Protein 2N2Q (pdb70)

Structure (mmCIF, N/CA/C/O backbone):
data_2N2Q
#
_entry.id   2N2Q
#
loop_
_atom_site.group_PDB
_atom_site.id
_atom_site.type_symbol
_atom_site.label_atom_id
_atom_site.label_alt_id
_atom_site.label_comp_id
_atom_site.label_asym_id
_atom_site.label_entity_id
_atom_site.label_seq_id
_atom_site.pdbx_PDB_ins_code
_atom_site.Cartn_x
_atom_site.Cartn_y
_atom_site.Cartn_z
_atom_site.occupancy
_atom_site.B_iso_or_equiv
_atom_site.auth_seq_id
_atom_site.auth_comp_id
_atom_site.auth_asym_id
_atom_site.auth_atom_id
_atom_site.pdbx_PDB_model_num
ATOM 1 N N . ASP A 1 1 ? 17.013 -4.367 -11.621 1.00 0.00 1 ASP A N 1
ATOM 2 C CA . ASP A 1 1 ? 16.325 -5.242 -12.582 1.00 0.00 1 ASP A CA 1
ATOM 3 C C . ASP A 1 1 ? 14.941 -5.578 -12.090 1.00 0.00 1 ASP A C 1
ATOM 4 O O . ASP A 1 1 ? 13.938 -5.150 -12.671 1.00 0.00 1 ASP A O 1
ATOM 15 N N . GLY A 1 2 ? 14.875 -6.326 -11.017 1.00 0.00 2 GLY A N 1
ATOM 16 C CA . GLY A 1 2 ? 13.616 -6.717 -10.473 1.00 0.00 2 GLY A CA 1
ATOM 17 C C . GLY A 1 2 ? 13.713 -6.956 -9.002 1.00 0.00 2 GLY A C 1
ATOM 18 O O . GLY A 1 2 ? 13.795 -8.102 -8.563 1.00 0.00 2 GLY A O 1
ATOM 22 N N . VAL A 1 3 ? 13.754 -5.879 -8.238 1.00 0.00 3 VAL A N 1
ATOM 23 C CA . VAL A 1 3 ? 13.805 -5.980 -6.794 1.00 0.00 3 VAL A CA 1
ATOM 24 C C . VAL A 1 3 ? 12.474 -6.561 -6.292 1.00 0.00 3 VAL A C 1
ATOM 25 O O . VAL A 1 3 ? 11.399 -6.185 -6.773 1.00 0.00 3 VAL A O 1
ATOM 38 N N . LYS A 1 4 ? 12.540 -7.477 -5.374 1.00 0.00 4 LYS A N 1
ATOM 39 C CA . LYS A 1 4 ? 11.358 -8.173 -4.935 1.00 0.00 4 LYS A CA 1
ATOM 40 C C . LYS A 1 4 ? 10.672 -7.393 -3.835 1.00 0.00 4 LYS A C 1
ATOM 41 O O . LYS A 1 4 ? 11.193 -7.278 -2.717 1.00 0.00 4 LYS A O 1
ATOM 60 N N . LEU A 1 5 ? 9.538 -6.825 -4.150 1.00 0.00 5 LEU A N 1
ATOM 61 C CA . LEU A 1 5 ? 8.816 -6.047 -3.187 1.00 0.00 5 LEU A CA 1
ATOM 62 C C . LEU A 1 5 ? 7.572 -6.780 -2.784 1.00 0.00 5 LEU A C 1
ATOM 63 O O . LEU A 1 5 ? 6.907 -7.405 -3.615 1.00 0.00 5 LEU A O 1
ATOM 79 N N . CYS A 1 6 ? 7.269 -6.715 -1.541 1.00 0.00 6 CYS A N 1
ATOM 80 C CA . CYS A 1 6 ? 6.122 -7.377 -0.999 1.00 0.00 6 CYS A CA 1
ATOM 81 C C . CYS A 1 6 ? 5.092 -6.350 -0.600 1.00 0.00 6 CYS A C 1
ATOM 82 O O . CYS A 1 6 ? 5.403 -5.406 0.150 1.00 0.00 6 CYS A O 1
ATOM 89 N N . ASP A 1 7 ? 3.895 -6.500 -1.134 1.00 0.00 7 ASP A N 1
ATOM 90 C CA . ASP A 1 7 ? 2.786 -5.604 -0.845 1.00 0.00 7 ASP A CA 1
ATOM 91 C C . ASP A 1 7 ? 2.178 -5.991 0.485 1.00 0.00 7 ASP A C 1
ATOM 92 O O . ASP A 1 7 ? 1.528 -7.039 0.601 1.00 0.00 7 ASP A O 1
ATOM 101 N N . VAL A 1 8 ? 2.414 -5.191 1.485 1.00 0.00 8 VAL A N 1
ATOM 102 C CA . VAL A 1 8 ? 1.920 -5.466 2.817 1.00 0.00 8 VAL A CA 1
ATOM 103 C C . VAL A 1 8 ? 0.750 -4.539 3.160 1.00 0.00 8 VAL A C 1
ATOM 104 O O . VAL A 1 8 ? 0.771 -3.351 2.816 1.00 0.00 8 VAL A O 1
ATOM 117 N N . PRO A 1 9 ? -0.295 -5.069 3.805 1.00 0.00 9 PRO A N 1
ATOM 118 C CA . PRO A 1 9 ? -1.485 -4.294 4.136 1.00 0.00 9 PRO A CA 1
ATOM 119 C C . PRO A 1 9 ? -1.202 -3.210 5.173 1.00 0.00 9 PRO A C 1
ATOM 120 O O . PRO A 1 9 ? -0.400 -3.399 6.099 1.00 0.00 9 PRO A O 1
ATOM 131 N N . SER A 1 10 ? -1.830 -2.081 4.999 1.00 0.00 10 SER A N 1
ATOM 132 C CA . SER A 1 10 ? -1.664 -0.976 5.889 1.00 0.00 10 SER A CA 1
ATOM 133 C C . SER A 1 10 ? -2.696 -1.024 7.021 1.00 0.00 10 SER A C 1
ATOM 134 O O . SER A 1 10 ? -3.826 -1.499 6.831 1.00 0.00 10 SER A O 1
ATOM 142 N N . GLY A 1 11 ? -2.288 -0.611 8.193 1.00 0.00 11 GLY A N 1
ATOM 143 C CA . GLY A 1 11 ? -3.197 -0.486 9.304 1.00 0.00 11 GLY A CA 1
ATOM 144 C C . GLY A 1 11 ? -3.608 0.959 9.468 1.00 0.00 11 GLY A C 1
ATOM 145 O O . GLY A 1 11 ? -4.623 1.277 10.097 1.00 0.00 11 GLY A O 1
ATOM 149 N N . THR A 1 12 ? -2.812 1.829 8.902 1.00 0.00 12 THR A N 1
ATOM 150 C CA . THR A 1 12 ? -3.050 3.244 8.903 1.00 0.00 12 THR A CA 1
ATOM 151 C C . THR A 1 12 ? -4.154 3.610 7.905 1.00 0.00 12 THR A C 1
ATOM 152 O O . THR A 1 12 ? -5.156 4.244 8.257 1.00 0.00 12 THR A O 1
ATOM 163 N N . TRP A 1 13 ? -3.968 3.197 6.674 1.00 0.00 13 TRP A N 1
ATOM 164 C CA . TRP A 1 13 ? -4.920 3.457 5.627 1.00 0.00 13 TRP A CA 1
ATOM 165 C C . TRP A 1 13 ? -6.070 2.454 5.750 1.00 0.00 13 TRP A C 1
ATOM 166 O O . TRP A 1 13 ? -5.850 1.267 6.004 1.00 0.00 13 TRP A O 1
ATOM 187 N N . SER A 1 14 ? -7.271 2.929 5.620 1.00 0.00 14 SER A N 1
ATOM 188 C CA . SER A 1 14 ? -8.442 2.096 5.657 1.00 0.00 14 SER A CA 1
ATOM 189 C C . SER A 1 14 ? -9.490 2.680 4.714 1.00 0.00 14 SER A C 1
ATOM 190 O O . SER A 1 14 ? -9.416 3.871 4.354 1.00 0.00 14 SER A O 1
ATOM 198 N N . GLY A 1 15 ? -10.411 1.860 4.279 1.00 0.00 15 GLY A N 1
ATOM 199 C CA . GLY A 1 15 ? -11.456 2.318 3.407 1.00 0.00 15 GLY A CA 1
ATOM 200 C C . GLY A 1 15 ? -11.182 1.963 1.971 1.00 0.00 15 GLY A C 1
ATOM 201 O O . GLY A 1 15 ? -11.271 0.796 1.589 1.00 0.00 15 GLY A O 1
ATOM 205 N N . HIS A 1 16 ? -10.807 2.941 1.194 1.00 0.00 16 HIS A N 1
ATOM 206 C CA . HIS A 1 16 ? -10.562 2.757 -0.217 1.00 0.00 16 HIS A CA 1
ATOM 207 C C . HIS A 1 16 ? -9.270 3.468 -0.625 1.00 0.00 16 HIS A C 1
ATOM 208 O O . HIS A 1 16 ? -8.930 4.512 -0.077 1.00 0.00 16 HIS A O 1
ATOM 222 N N . CYS A 1 17 ? -8.545 2.870 -1.533 1.00 0.00 17 CYS A N 1
ATOM 223 C CA . CYS A 1 17 ? -7.336 3.443 -2.083 1.00 0.00 17 CYS A CA 1
ATOM 224 C C . CYS A 1 17 ? -7.620 3.846 -3.518 1.00 0.00 17 CYS A C 1
ATOM 225 O O . CYS A 1 17 ? -7.743 2.984 -4.394 1.00 0.00 17 CYS A O 1
ATOM 232 N N . GLY A 1 18 ? -7.780 5.131 -3.751 1.00 0.00 18 GLY A N 1
ATOM 233 C CA . GLY A 1 18 ? -8.086 5.603 -5.084 1.00 0.00 18 GLY A CA 1
ATOM 234 C C . GLY A 1 18 ? -6.876 6.185 -5.771 1.00 0.00 18 GLY A C 1
ATOM 235 O O . GLY A 1 18 ? -6.829 6.284 -7.006 1.00 0.00 18 GLY A O 1
ATOM 239 N N . SER A 1 19 ? -5.896 6.564 -4.991 1.00 0.00 19 SER A N 1
ATOM 240 C CA . SER A 1 19 ? -4.692 7.130 -5.527 1.00 0.00 19 SER A CA 1
ATOM 241 C C . SER A 1 19 ? -3.466 6.393 -5.007 1.00 0.00 19 SER A C 1
ATOM 242 O O . SER A 1 19 ? -3.166 6.408 -3.800 1.00 0.00 19 SER A O 1
ATOM 250 N N . SER A 1 20 ? -2.764 5.750 -5.907 1.00 0.00 20 SER A N 1
ATOM 251 C CA . SER A 1 20 ? -1.598 5.001 -5.569 1.00 0.00 20 SER A CA 1
ATOM 252 C C . SER A 1 20 ? -0.429 5.928 -5.235 1.00 0.00 20 SER A C 1
ATOM 253 O O . SER A 1 20 ? 0.480 5.551 -4.498 1.00 0.00 20 SER A O 1
ATOM 261 N N . SER A 1 21 ? -0.483 7.147 -5.736 1.00 0.00 21 SER A N 1
ATOM 262 C CA . SER A 1 21 ? 0.521 8.142 -5.461 1.00 0.00 21 SER A CA 1
ATOM 263 C C . SER A 1 21 ? 0.448 8.579 -3.990 1.00 0.00 21 SER A C 1
ATOM 264 O O . SER A 1 21 ? 1.474 8.724 -3.314 1.00 0.00 21 SER A O 1
ATOM 272 N N . LYS A 1 22 ? -0.760 8.734 -3.486 1.00 0.00 22 LYS A N 1
ATOM 273 C CA . LYS A 1 22 ? -0.947 9.105 -2.105 1.00 0.00 22 LYS A CA 1
ATOM 274 C C . LYS A 1 22 ? -0.747 7.906 -1.211 1.00 0.00 22 LYS A C 1
ATOM 275 O O . LYS A 1 22 ? -0.234 8.035 -0.110 1.00 0.00 22 LYS A O 1
ATOM 294 N N . CYS A 1 23 ? -1.137 6.737 -1.705 1.00 0.00 23 CYS A N 1
ATOM 295 C CA . CYS A 1 23 ? -0.873 5.470 -1.016 1.00 0.00 23 CYS A CA 1
ATOM 296 C C . CYS A 1 23 ? 0.631 5.311 -0.783 1.00 0.00 23 CYS A C 1
ATOM 297 O O . CYS A 1 23 ? 1.084 5.103 0.353 1.00 0.00 23 CYS A O 1
ATOM 304 N N . SER A 1 24 ? 1.407 5.481 -1.848 1.00 0.00 24 SER A N 1
ATOM 305 C CA . SER A 1 24 ? 2.836 5.373 -1.766 1.00 0.00 24 SER A CA 1
ATOM 306 C C . SER A 1 24 ? 3.436 6.452 -0.877 1.00 0.00 24 SER A C 1
ATOM 307 O O . SER A 1 24 ? 4.329 6.163 -0.069 1.00 0.00 24 SER A O 1
ATOM 315 N N . GLN A 1 25 ? 2.925 7.682 -0.994 1.00 0.00 25 GLN A N 1
ATOM 316 C CA . GLN A 1 25 ? 3.368 8.766 -0.141 1.00 0.00 25 GLN A CA 1
ATOM 317 C C . GLN A 1 25 ? 3.103 8.420 1.311 1.00 0.00 25 GLN A C 1
ATOM 318 O O . GLN A 1 25 ? 3.963 8.596 2.147 1.00 0.00 25 GLN A O 1
ATOM 332 N N . GLN A 1 26 ? 1.921 7.892 1.580 1.00 0.00 26 GLN A N 1
ATOM 333 C CA . GLN A 1 26 ? 1.531 7.481 2.912 1.00 0.00 26 GLN A CA 1
ATOM 334 C C . GLN A 1 26 ? 2.517 6.465 3.473 1.00 0.00 26 GLN A C 1
ATOM 335 O O . GLN A 1 26 ? 2.998 6.626 4.580 1.00 0.00 26 GLN A O 1
ATOM 349 N N . CYS A 1 27 ? 2.839 5.460 2.696 1.00 0.00 27 CYS A N 1
ATOM 350 C CA . CYS A 1 27 ? 3.752 4.419 3.142 1.00 0.00 27 CYS A CA 1
ATOM 351 C C . CYS A 1 27 ? 5.163 4.958 3.428 1.00 0.00 27 CYS A C 1
ATOM 352 O O . CYS A 1 27 ? 5.776 4.589 4.439 1.00 0.00 27 CYS A O 1
ATOM 359 N N . LYS A 1 28 ? 5.644 5.864 2.574 1.00 0.00 28 LYS A N 1
ATOM 360 C CA . LYS A 1 28 ? 6.978 6.466 2.745 1.00 0.00 28 LYS A CA 1
ATOM 361 C C . LYS A 1 28 ? 6.980 7.456 3.904 1.00 0.00 28 LYS A C 1
ATOM 362 O O . LYS A 1 28 ? 7.994 7.664 4.563 1.00 0.00 28 LYS A O 1
ATOM 381 N N . ASP A 1 29 ? 5.858 8.092 4.106 1.00 0.00 29 ASP A N 1
ATOM 382 C CA . ASP A 1 29 ? 5.697 9.094 5.150 1.00 0.00 29 ASP A CA 1
ATOM 383 C C . ASP A 1 29 ? 5.518 8.447 6.511 1.00 0.00 29 ASP A C 1
ATOM 384 O O . ASP A 1 29 ? 6.173 8.823 7.483 1.00 0.00 29 ASP A O 1
ATOM 393 N N . ARG A 1 30 ? 4.650 7.476 6.573 1.00 0.00 30 ARG A N 1
ATOM 394 C CA . ARG A 1 30 ? 4.340 6.802 7.814 1.00 0.00 30 ARG A CA 1
ATOM 395 C C . ARG A 1 30 ? 5.453 5.885 8.257 1.00 0.00 30 ARG A C 1
ATOM 396 O O . ARG A 1 30 ? 5.857 5.917 9.418 1.00 0.00 30 ARG A O 1
ATOM 417 N N . GLU A 1 31 ? 5.970 5.090 7.354 1.00 0.00 31 GLU A N 1
ATOM 418 C CA . GLU A 1 31 ? 6.963 4.122 7.722 1.00 0.00 31 GLU A CA 1
ATOM 419 C C . GLU A 1 31 ? 8.152 4.169 6.782 1.00 0.00 31 GLU A C 1
ATOM 420 O O . GLU A 1 31 ? 8.288 5.086 5.983 1.00 0.00 31 GLU A O 1
ATOM 432 N N . HIS A 1 32 ? 8.990 3.170 6.866 1.00 0.00 32 HIS A N 1
ATOM 433 C CA . HIS A 1 32 ? 10.254 3.136 6.140 1.00 0.00 32 HIS A CA 1
ATOM 434 C C . HIS A 1 32 ? 10.092 2.462 4.772 1.00 0.00 32 HIS A C 1
ATOM 435 O O . HIS A 1 32 ? 11.064 1.940 4.201 1.00 0.00 32 HIS A O 1
ATOM 449 N N . PHE A 1 33 ? 8.891 2.510 4.216 1.00 0.00 33 PHE A N 1
ATOM 450 C CA . PHE A 1 33 ? 8.637 1.866 2.948 1.00 0.00 33 PHE A CA 1
ATOM 451 C C . PHE A 1 33 ? 8.951 2.825 1.826 1.00 0.00 33 PHE A C 1
ATOM 452 O O . PHE A 1 33 ? 8.060 3.450 1.257 1.00 0.00 33 PHE A O 1
ATOM 469 N N . ALA A 1 34 ? 10.227 2.961 1.540 1.00 0.00 34 ALA A N 1
ATOM 470 C CA . ALA A 1 34 ? 10.726 3.883 0.524 1.00 0.00 34 ALA A CA 1
ATOM 471 C C . ALA A 1 34 ? 10.242 3.522 -0.881 1.00 0.00 34 ALA A C 1
ATOM 472 O O . ALA A 1 34 ? 10.273 4.351 -1.791 1.00 0.00 34 ALA A O 1
ATOM 479 N N . TYR A 1 35 ? 9.786 2.295 -1.054 1.00 0.00 35 TYR A N 1
ATOM 480 C CA . TYR A 1 35 ? 9.292 1.841 -2.341 1.00 0.00 35 TYR A CA 1
ATOM 481 C C . TYR A 1 35 ? 7.830 2.205 -2.515 1.00 0.00 35 TYR A C 1
ATOM 482 O O . TYR A 1 35 ? 7.230 1.936 -3.550 1.00 0.00 35 TYR A O 1
ATOM 500 N N . GLY A 1 36 ? 7.263 2.816 -1.496 1.00 0.00 36 GLY A N 1
ATOM 501 C CA . GLY A 1 36 ? 5.924 3.292 -1.582 1.00 0.00 36 GLY A CA 1
ATOM 502 C C . GLY A 1 36 ? 4.899 2.234 -1.322 1.00 0.00 36 GLY A C 1
ATOM 503 O O . GLY A 1 36 ? 5.004 1.481 -0.356 1.00 0.00 36 GLY A O 1
ATOM 507 N N . GLY A 1 37 ? 3.936 2.163 -2.196 1.00 0.00 37 GLY A N 1
ATOM 508 C CA . GLY A 1 37 ? 2.839 1.274 -2.051 1.00 0.00 37 GLY A CA 1
ATOM 509 C C . GLY A 1 37 ? 1.928 1.406 -3.228 1.00 0.00 37 GLY A C 1
ATOM 510 O O . GLY A 1 37 ? 2.139 2.292 -4.069 1.00 0.00 37 GLY A O 1
ATOM 514 N N . ALA A 1 38 ? 0.951 0.564 -3.312 1.00 0.00 38 ALA A N 1
ATOM 515 C CA . ALA A 1 38 ? 0.016 0.575 -4.406 1.00 0.00 38 ALA A CA 1
ATOM 516 C C . ALA A 1 38 ? -1.360 0.210 -3.899 1.00 0.00 38 ALA A C 1
ATOM 517 O O . ALA A 1 38 ? -1.503 -0.330 -2.796 1.00 0.00 38 ALA A O 1
ATOM 524 N N . CYS A 1 39 ? -2.355 0.498 -4.678 1.00 0.00 39 CYS A N 1
ATOM 525 C CA . CYS A 1 39 ? -3.705 0.183 -4.321 1.00 0.00 39 CYS A CA 1
ATOM 526 C C . CYS A 1 39 ? -3.997 -1.236 -4.788 1.00 0.00 39 CYS A C 1
ATOM 527 O O . CYS A 1 39 ? -4.004 -1.514 -5.983 1.00 0.00 39 CYS A O 1
ATOM 534 N N . HIS A 1 40 ? -4.217 -2.123 -3.856 1.00 0.00 40 HIS A N 1
ATOM 535 C CA . HIS A 1 40 ? -4.406 -3.526 -4.146 1.00 0.00 40 HIS A CA 1
ATOM 536 C C . HIS A 1 40 ? -5.790 -3.944 -3.662 1.00 0.00 40 HIS A C 1
ATOM 537 O O . HIS A 1 40 ? -6.251 -3.489 -2.604 1.00 0.00 40 HIS A O 1
ATOM 551 N N . TYR A 1 41 ? -6.462 -4.763 -4.436 1.00 0.00 41 TYR A N 1
ATOM 552 C CA . TYR A 1 41 ? -7.795 -5.180 -4.106 1.00 0.00 41 TYR A CA 1
ATOM 553 C C . TYR A 1 41 ? -7.761 -6.292 -3.093 1.00 0.00 41 TYR A C 1
ATOM 554 O O . TYR A 1 41 ? -7.055 -7.299 -3.259 1.00 0.00 41 TYR A O 1
ATOM 572 N N . GLN A 1 42 ? -8.505 -6.104 -2.067 1.00 0.00 42 GLN A N 1
ATOM 573 C CA . GLN A 1 42 ? -8.675 -7.049 -1.024 1.00 0.00 42 GLN A CA 1
ATOM 574 C C . GLN A 1 42 ? -10.147 -7.007 -0.700 1.00 0.00 42 GLN A C 1
ATOM 575 O O . GLN A 1 42 ? -10.837 -6.117 -1.176 1.00 0.00 42 GLN A O 1
ATOM 589 N N . PHE A 1 43 ? -10.643 -7.951 0.029 1.00 0.00 43 PHE A N 1
ATOM 590 C CA . PHE A 1 43 ? -12.014 -7.900 0.421 1.00 0.00 43 PHE A CA 1
ATOM 591 C C . PHE A 1 43 ? -12.131 -6.900 1.581 1.00 0.00 43 PHE A C 1
ATOM 592 O O . PHE A 1 43 ? -11.319 -6.951 2.523 1.00 0.00 43 PHE A O 1
ATOM 609 N N . PRO A 1 44 ? -13.105 -5.985 1.552 1.00 0.00 44 PRO A N 1
ATOM 610 C CA . PRO A 1 44 ? -14.092 -5.856 0.484 1.00 0.00 44 PRO A CA 1
ATOM 611 C C . PRO A 1 44 ? -13.808 -4.711 -0.527 1.00 0.00 44 PRO A C 1
ATOM 612 O O . PRO A 1 44 ? -14.611 -4.465 -1.422 1.00 0.00 44 PRO A O 1
ATOM 623 N N . SER A 1 45 ? -12.694 -4.020 -0.394 1.00 0.00 45 SER A N 1
ATOM 624 C CA . SER A 1 45 ? -12.401 -2.893 -1.264 1.00 0.00 45 SER A CA 1
ATOM 625 C C . SER A 1 45 ? -10.902 -2.766 -1.566 1.00 0.00 45 SER A C 1
ATOM 626 O O . SER A 1 45 ? -10.059 -3.433 -0.941 1.00 0.00 45 SER A O 1
ATOM 634 N N . VAL A 1 46 ? -10.581 -1.932 -2.539 1.00 0.00 46 VAL A N 1
ATOM 635 C CA . VAL A 1 46 ? -9.205 -1.644 -2.886 1.00 0.00 46 VAL A CA 1
ATOM 636 C C . VAL A 1 46 ? -8.554 -0.893 -1.733 1.00 0.00 46 VAL A C 1
ATOM 637 O O . VAL A 1 46 ? -8.991 0.197 -1.379 1.00 0.00 46 VAL A O 1
ATOM 650 N N . LYS A 1 47 ? -7.527 -1.458 -1.169 1.00 0.00 47 LYS A N 1
ATOM 651 C CA . LYS A 1 47 ? -6.873 -0.882 -0.025 1.00 0.00 47 LYS A CA 1
ATOM 652 C C . LYS A 1 47 ? -5.405 -0.590 -0.378 1.00 0.00 47 LYS A C 1
ATOM 653 O O . LYS A 1 47 ? -4.892 -1.102 -1.367 1.00 0.00 47 LYS A O 1
ATOM 672 N N . CYS A 1 48 ? -4.767 0.253 0.395 1.00 0.00 48 CYS A N 1
ATOM 673 C CA . CYS A 1 48 ? -3.381 0.629 0.165 1.00 0.00 48 CYS A CA 1
ATOM 674 C C . CYS A 1 48 ? -2.449 -0.427 0.746 1.00 0.00 48 CYS A C 1
ATOM 675 O O . CYS A 1 48 ? -2.591 -0.820 1.916 1.00 0.00 48 CYS A O 1
ATOM 682 N N . PHE A 1 49 ? -1.561 -0.924 -0.068 1.00 0.00 49 PHE A N 1
ATOM 683 C CA . PHE A 1 49 ? -0.577 -1.898 0.346 1.00 0.00 49 PHE A CA 1
ATOM 684 C C . PHE A 1 49 ? 0.804 -1.342 0.104 1.00 0.00 49 PHE A C 1
ATOM 685 O O . PHE A 1 49 ? 1.138 -0.971 -1.015 1.00 0.00 49 PHE A O 1
ATOM 702 N N . CYS A 1 50 ? 1.591 -1.303 1.138 1.00 0.00 50 CYS A N 1
ATOM 703 C CA . CYS A 1 50 ? 2.917 -0.726 1.091 1.00 0.00 50 CYS A CA 1
ATOM 704 C C . CYS A 1 50 ? 3.913 -1.737 0.557 1.00 0.00 50 CYS A C 1
ATOM 705 O O . CYS A 1 50 ? 3.828 -2.919 0.876 1.00 0.00 50 CYS A O 1
ATOM 712 N N . LYS A 1 51 ? 4.851 -1.287 -0.240 1.00 0.00 51 LYS A N 1
ATOM 713 C CA . LYS A 1 51 ? 5.830 -2.171 -0.816 1.00 0.00 51 LYS A CA 1
ATOM 714 C C . LYS A 1 51 ? 7.100 -2.155 -0.016 1.00 0.00 51 LYS A C 1
ATOM 715 O O . LYS A 1 51 ? 7.826 -1.151 0.012 1.00 0.00 51 LYS A O 1
ATOM 734 N N . ARG A 1 52 ? 7.351 -3.231 0.667 1.00 0.00 52 ARG A N 1
ATOM 735 C CA . ARG A 1 52 ? 8.601 -3.383 1.363 1.00 0.00 52 ARG A CA 1
ATOM 736 C C . ARG A 1 52 ? 9.488 -4.229 0.519 1.00 0.00 52 ARG A C 1
ATOM 737 O O . ARG A 1 52 ? 9.005 -4.961 -0.337 1.00 0.00 52 ARG A O 1
ATOM 758 N N . GLN A 1 53 ? 10.750 -4.170 0.756 1.00 0.00 53 GLN A N 1
ATOM 759 C CA . GLN A 1 53 ? 11.645 -4.974 0.010 1.00 0.00 53 GLN A CA 1
ATOM 760 C C . GLN A 1 53 ? 11.798 -6.289 0.730 1.00 0.00 53 GLN A C 1
ATOM 761 O O . GLN A 1 53 ? 11.848 -6.327 1.967 1.00 0.00 53 GLN A O 1
ATOM 775 N N . CYS A 1 54 ? 11.797 -7.340 0.006 1.00 0.00 54 CYS A N 1
ATOM 776 C CA . CYS A 1 54 ? 12.028 -8.617 0.573 1.00 0.00 54 CYS A CA 1
ATOM 777 C C . CYS A 1 54 ? 13.325 -9.140 0.031 1.00 0.00 54 CYS A C 1
ATOM 778 O O . CYS A 1 54 ? 14.378 -8.869 0.661 1.00 0.00 54 CYS A O 1
ATOM 786 N N . ASP A 1 1 ? 10.941 -9.494 -11.901 1.00 0.00 1 ASP A N 2
ATOM 787 C CA . ASP A 1 1 ? 12.379 -9.671 -11.708 1.00 0.00 1 ASP A CA 2
ATOM 788 C C . ASP A 1 1 ? 12.948 -8.395 -11.122 1.00 0.00 1 ASP A C 2
ATOM 789 O O . ASP A 1 1 ? 12.206 -7.427 -10.910 1.00 0.00 1 ASP A O 2
ATOM 800 N N . GLY A 1 2 ? 14.236 -8.387 -10.860 1.00 0.00 2 GLY A N 2
ATOM 801 C CA . GLY A 1 2 ? 14.864 -7.242 -10.258 1.00 0.00 2 GLY A CA 2
ATOM 802 C C . GLY A 1 2 ? 14.668 -7.287 -8.781 1.00 0.00 2 GLY A C 2
ATOM 803 O O . GLY A 1 2 ? 14.850 -8.348 -8.165 1.00 0.00 2 GLY A O 2
ATOM 807 N N . VAL A 1 3 ? 14.278 -6.188 -8.202 1.00 0.00 3 VAL A N 2
ATOM 808 C CA . VAL A 1 3 ? 13.983 -6.173 -6.810 1.00 0.00 3 VAL A CA 2
ATOM 809 C C . VAL A 1 3 ? 12.538 -6.610 -6.604 1.00 0.00 3 VAL A C 2
ATOM 810 O O . VAL A 1 3 ? 11.631 -6.194 -7.345 1.00 0.00 3 VAL A O 2
ATOM 823 N N . LYS A 1 4 ? 12.337 -7.487 -5.673 1.00 0.00 4 LYS A N 2
ATOM 824 C CA . LYS A 1 4 ? 11.017 -7.951 -5.351 1.00 0.00 4 LYS A CA 2
ATOM 825 C C . LYS A 1 4 ? 10.483 -7.140 -4.221 1.00 0.00 4 LYS A C 2
ATOM 826 O O . LYS A 1 4 ? 11.220 -6.774 -3.306 1.00 0.00 4 LYS A O 2
ATOM 845 N N . LEU A 1 5 ? 9.239 -6.818 -4.288 1.00 0.00 5 LEU A N 2
ATOM 846 C CA . LEU A 1 5 ? 8.646 -6.015 -3.277 1.00 0.00 5 LEU A CA 2
ATOM 847 C C . LEU A 1 5 ? 7.550 -6.795 -2.609 1.00 0.00 5 LEU A C 2
ATOM 848 O O . LEU A 1 5 ? 6.837 -7.583 -3.258 1.00 0.00 5 LEU A O 2
ATOM 864 N N . CYS A 1 6 ? 7.453 -6.634 -1.346 1.00 0.00 6 CYS A N 2
ATOM 865 C CA . CYS A 1 6 ? 6.422 -7.261 -0.576 1.00 0.00 6 CYS A CA 2
ATOM 866 C C . CYS A 1 6 ? 5.400 -6.210 -0.251 1.00 0.00 6 CYS A C 2
ATOM 867 O O . CYS A 1 6 ? 5.730 -5.176 0.338 1.00 0.00 6 CYS A O 2
ATOM 874 N N . ASP A 1 7 ? 4.195 -6.439 -0.674 1.00 0.00 7 ASP A N 2
ATOM 875 C CA . ASP A 1 7 ? 3.125 -5.492 -0.491 1.00 0.00 7 ASP A CA 2
ATOM 876 C C . ASP A 1 7 ? 2.423 -5.801 0.801 1.00 0.00 7 ASP A C 2
ATOM 877 O O . ASP A 1 7 ? 1.708 -6.800 0.907 1.00 0.00 7 ASP A O 2
ATOM 886 N N . VAL A 1 8 ? 2.646 -4.991 1.788 1.00 0.00 8 VAL A N 2
ATOM 887 C CA . VAL A 1 8 ? 2.049 -5.211 3.082 1.00 0.00 8 VAL A CA 2
ATOM 888 C C . VAL A 1 8 ? 0.846 -4.289 3.268 1.00 0.00 8 VAL A C 2
ATOM 889 O O . VAL A 1 8 ? 0.906 -3.110 2.925 1.00 0.00 8 VAL A O 2
ATOM 902 N N . PRO A 1 9 ? -0.272 -4.813 3.775 1.00 0.00 9 PRO A N 2
ATOM 903 C CA . PRO A 1 9 ? -1.491 -4.029 3.948 1.00 0.00 9 PRO A CA 2
ATOM 904 C C . PRO A 1 9 ? -1.300 -2.885 4.937 1.00 0.00 9 PRO A C 2
ATOM 905 O O . PRO A 1 9 ? -0.937 -3.109 6.098 1.00 0.00 9 PRO A O 2
ATOM 916 N N . SER A 1 10 ? -1.506 -1.678 4.474 1.00 0.00 10 SER A N 2
ATOM 917 C CA . SER A 1 10 ? -1.380 -0.526 5.316 1.00 0.00 10 SER A CA 2
ATOM 918 C C . SER A 1 10 ? -2.639 -0.393 6.163 1.00 0.00 10 SER A C 2
ATOM 919 O O . SER A 1 10 ? -3.750 -0.216 5.633 1.00 0.00 10 SER A O 2
ATOM 927 N N . GLY A 1 11 ? -2.472 -0.513 7.463 1.00 0.00 11 GLY A N 2
ATOM 928 C CA . GLY A 1 11 ? -3.581 -0.433 8.379 1.00 0.00 11 GLY A CA 2
ATOM 929 C C . GLY A 1 11 ? -4.112 0.970 8.512 1.00 0.00 11 GLY A C 2
ATOM 930 O O . GLY A 1 11 ? -5.295 1.169 8.806 1.00 0.00 11 GLY A O 2
ATOM 934 N N . THR A 1 12 ? -3.260 1.942 8.261 1.00 0.00 12 THR A N 2
ATOM 935 C CA . THR A 1 12 ? -3.627 3.334 8.341 1.00 0.00 12 THR A CA 2
ATOM 936 C C . THR A 1 12 ? -4.493 3.770 7.159 1.00 0.00 12 THR A C 2
ATOM 937 O O . THR A 1 12 ? -5.025 4.876 7.140 1.00 0.00 12 THR A O 2
ATOM 948 N N . TRP A 1 13 ? -4.632 2.908 6.179 1.00 0.00 13 TRP A N 2
ATOM 949 C CA . TRP A 1 13 ? -5.492 3.199 5.076 1.00 0.00 13 TRP A CA 2
ATOM 950 C C . TRP A 1 13 ? -6.798 2.461 5.274 1.00 0.00 13 TRP A C 2
ATOM 951 O O . TRP A 1 13 ? -6.811 1.234 5.448 1.00 0.00 13 TRP A O 2
ATOM 972 N N . SER A 1 14 ? -7.865 3.187 5.254 1.00 0.00 14 SER A N 2
ATOM 973 C CA . SER A 1 14 ? -9.171 2.634 5.392 1.00 0.00 14 SER A CA 2
ATOM 974 C C . SER A 1 14 ? -9.994 3.086 4.190 1.00 0.00 14 SER A C 2
ATOM 975 O O . SER A 1 14 ? -9.827 4.221 3.707 1.00 0.00 14 SER A O 2
ATOM 983 N N . GLY A 1 15 ? -10.820 2.208 3.676 1.00 0.00 15 GLY A N 2
ATOM 984 C CA . GLY A 1 15 ? -11.637 2.540 2.546 1.00 0.00 15 GLY A CA 2
ATOM 985 C C . GLY A 1 15 ? -10.961 2.188 1.238 1.00 0.00 15 GLY A C 2
ATOM 986 O O . GLY A 1 15 ? -9.986 1.423 1.223 1.00 0.00 15 GLY A O 2
ATOM 990 N N . HIS A 1 16 ? -11.475 2.732 0.157 1.00 0.00 16 HIS A N 2
ATOM 991 C CA . HIS A 1 16 ? -10.937 2.516 -1.180 1.00 0.00 16 HIS A CA 2
ATOM 992 C C . HIS A 1 16 ? -9.606 3.264 -1.348 1.00 0.00 16 HIS A C 2
ATOM 993 O O . HIS A 1 16 ? -9.386 4.316 -0.738 1.00 0.00 16 HIS A O 2
ATOM 1007 N N . CYS A 1 17 ? -8.716 2.688 -2.111 1.00 0.00 17 CYS A N 2
ATOM 1008 C CA . CYS A 1 17 ? -7.449 3.296 -2.424 1.00 0.00 17 CYS A CA 2
ATOM 1009 C C . CYS A 1 17 ? -7.475 3.694 -3.883 1.00 0.00 17 CYS A C 2
ATOM 1010 O O . CYS A 1 17 ? -7.362 2.839 -4.769 1.00 0.00 17 CYS A O 2
ATOM 1017 N N . GLY A 1 18 ? -7.718 4.955 -4.143 1.00 0.00 18 GLY A N 2
ATOM 1018 C CA . GLY A 1 18 ? -7.759 5.417 -5.505 1.00 0.00 18 GLY A CA 2
ATOM 1019 C C . GLY A 1 18 ? -6.505 6.157 -5.863 1.00 0.00 18 GLY A C 2
ATOM 1020 O O . GLY A 1 18 ? -5.891 5.904 -6.908 1.00 0.00 18 GLY A O 2
ATOM 1024 N N . SER A 1 19 ? -6.103 7.047 -4.995 1.00 0.00 19 SER A N 2
ATOM 1025 C CA . SER A 1 19 ? -4.924 7.817 -5.206 1.00 0.00 19 SER A CA 2
ATOM 1026 C C . SER A 1 19 ? -3.697 7.025 -4.772 1.00 0.00 19 SER A C 2
ATOM 1027 O O . SER A 1 19 ? -3.397 6.911 -3.568 1.00 0.00 19 SER A O 2
ATOM 1035 N N . SER A 1 20 ? -2.999 6.494 -5.745 1.00 0.00 20 SER A N 2
ATOM 1036 C CA . SER A 1 20 ? -1.831 5.687 -5.517 1.00 0.00 20 SER A CA 2
ATOM 1037 C C . SER A 1 20 ? -0.719 6.535 -4.887 1.00 0.00 20 SER A C 2
ATOM 1038 O O . SER A 1 20 ? 0.058 6.043 -4.075 1.00 0.00 20 SER A O 2
ATOM 1046 N N . SER A 1 21 ? -0.696 7.822 -5.213 1.00 0.00 21 SER A N 2
ATOM 1047 C CA . SER A 1 21 ? 0.313 8.721 -4.697 1.00 0.00 21 SER A CA 2
ATOM 1048 C C . SER A 1 21 ? 0.067 9.047 -3.206 1.00 0.00 21 SER A C 2
ATOM 1049 O O . SER A 1 21 ? 1.012 9.317 -2.451 1.00 0.00 21 SER A O 2
ATOM 1057 N N . LYS A 1 22 ? -1.197 8.979 -2.770 1.00 0.00 22 LYS A N 2
ATOM 1058 C CA . LYS A 1 22 ? -1.508 9.190 -1.357 1.00 0.00 22 LYS A CA 2
ATOM 1059 C C . LYS A 1 22 ? -1.097 7.960 -0.580 1.00 0.00 22 LYS A C 2
ATOM 1060 O O . LYS A 1 22 ? -0.650 8.048 0.569 1.00 0.00 22 LYS A O 2
ATOM 1079 N N . CYS A 1 23 ? -1.253 6.820 -1.228 1.00 0.00 23 CYS A N 2
ATOM 1080 C CA . CYS A 1 23 ? -0.865 5.534 -0.685 1.00 0.00 23 CYS A CA 2
ATOM 1081 C C . CYS A 1 23 ? 0.656 5.478 -0.507 1.00 0.00 23 CYS A C 2
ATOM 1082 O O . CYS A 1 23 ? 1.159 5.131 0.574 1.00 0.00 23 CYS A O 2
ATOM 1089 N N . SER A 1 24 ? 1.396 5.875 -1.539 1.00 0.00 24 SER A N 2
ATOM 1090 C CA . SER A 1 24 ? 2.828 5.895 -1.464 1.00 0.00 24 SER A CA 2
ATOM 1091 C C . SER A 1 24 ? 3.310 6.893 -0.419 1.00 0.00 24 SER A C 2
ATOM 1092 O O . SER A 1 24 ? 4.224 6.590 0.356 1.00 0.00 24 SER A O 2
ATOM 1100 N N . GLN A 1 25 ? 2.663 8.059 -0.363 1.00 0.00 25 GLN A N 2
ATOM 1101 C CA . GLN A 1 25 ? 2.991 9.062 0.632 1.00 0.00 25 GLN A CA 2
ATOM 1102 C C . GLN A 1 25 ? 2.760 8.501 2.034 1.00 0.00 25 GLN A C 2
ATOM 1103 O O . GLN A 1 25 ? 3.617 8.645 2.914 1.00 0.00 25 GLN A O 2
ATOM 1117 N N . GLN A 1 26 ? 1.623 7.824 2.213 1.00 0.00 26 GLN A N 2
ATOM 1118 C CA . GLN A 1 26 ? 1.247 7.230 3.490 1.00 0.00 26 GLN A CA 2
ATOM 1119 C C . GLN A 1 26 ? 2.289 6.229 3.939 1.00 0.00 26 GLN A C 2
ATOM 1120 O O . GLN A 1 26 ? 2.800 6.328 5.037 1.00 0.00 26 GLN A O 2
ATOM 1134 N N . CYS A 1 27 ? 2.624 5.299 3.083 1.00 0.00 27 CYS A N 2
ATOM 1135 C CA . CYS A 1 27 ? 3.593 4.281 3.421 1.00 0.00 27 CYS A CA 2
ATOM 1136 C C . CYS A 1 27 ? 5.004 4.836 3.633 1.00 0.00 27 CYS A C 2
ATOM 1137 O O . CYS A 1 27 ? 5.747 4.319 4.454 1.00 0.00 27 CYS A O 2
ATOM 1144 N N . LYS A 1 28 ? 5.369 5.891 2.918 1.00 0.00 28 LYS A N 2
ATOM 1145 C CA . LYS A 1 28 ? 6.669 6.529 3.139 1.00 0.00 28 LYS A CA 2
ATOM 1146 C C . LYS A 1 28 ? 6.685 7.272 4.471 1.00 0.00 28 LYS A C 2
ATOM 1147 O O . LYS A 1 28 ? 7.718 7.378 5.119 1.00 0.00 28 LYS A O 2
ATOM 1166 N N . ASP A 1 29 ? 5.540 7.782 4.863 1.00 0.00 29 ASP A N 2
ATOM 1167 C CA . ASP A 1 29 ? 5.410 8.510 6.123 1.00 0.00 29 ASP A CA 2
ATOM 1168 C C . ASP A 1 29 ? 5.267 7.562 7.309 1.00 0.00 29 ASP A C 2
ATOM 1169 O O . ASP A 1 29 ? 5.950 7.707 8.314 1.00 0.00 29 ASP A O 2
ATOM 1178 N N . ARG A 1 30 ? 4.385 6.600 7.183 1.00 0.00 30 ARG A N 2
ATOM 1179 C CA . ARG A 1 30 ? 4.124 5.652 8.253 1.00 0.00 30 ARG A CA 2
ATOM 1180 C C . ARG A 1 30 ? 5.266 4.670 8.412 1.00 0.00 30 ARG A C 2
ATOM 1181 O O . ARG A 1 30 ? 5.749 4.435 9.524 1.00 0.00 30 ARG A O 2
ATOM 1202 N N . GLU A 1 31 ? 5.717 4.124 7.319 1.00 0.00 31 GLU A N 2
ATOM 1203 C CA . GLU A 1 31 ? 6.759 3.140 7.355 1.00 0.00 31 GLU A CA 2
ATOM 1204 C C . GLU A 1 31 ? 8.066 3.800 6.932 1.00 0.00 31 GLU A C 2
ATOM 1205 O O . GLU A 1 31 ? 8.149 5.017 6.828 1.00 0.00 31 GLU A O 2
ATOM 1217 N N . HIS A 1 32 ? 9.071 3.000 6.679 1.00 0.00 32 HIS A N 2
ATOM 1218 C CA . HIS A 1 32 ? 10.375 3.504 6.257 1.00 0.00 32 HIS A CA 2
ATOM 1219 C C . HIS A 1 32 ? 10.657 3.040 4.838 1.00 0.00 32 HIS A C 2
ATOM 1220 O O . HIS A 1 32 ? 11.808 3.012 4.397 1.00 0.00 32 HIS A O 2
ATOM 1234 N N . PHE A 1 33 ? 9.605 2.751 4.094 1.00 0.00 33 PHE A N 2
ATOM 1235 C CA . PHE A 1 33 ? 9.771 2.144 2.795 1.00 0.00 33 PHE A CA 2
ATOM 1236 C C . PHE A 1 33 ? 9.809 3.178 1.701 1.00 0.00 33 PHE A C 2
ATOM 1237 O O . PHE A 1 33 ? 8.824 3.886 1.454 1.00 0.00 33 PHE A O 2
ATOM 1254 N N . ALA A 1 34 ? 10.948 3.248 1.038 1.00 0.00 34 ALA A N 2
ATOM 1255 C CA . ALA A 1 34 ? 11.214 4.215 -0.014 1.00 0.00 34 ALA A CA 2
ATOM 1256 C C . ALA A 1 34 ? 10.287 4.000 -1.189 1.00 0.00 34 ALA A C 2
ATOM 1257 O O . ALA A 1 34 ? 9.869 4.959 -1.845 1.00 0.00 34 ALA A O 2
ATOM 1264 N N . TYR A 1 35 ? 9.924 2.747 -1.415 1.00 0.00 35 TYR A N 2
ATOM 1265 C CA . TYR A 1 35 ? 9.026 2.383 -2.500 1.00 0.00 35 TYR A CA 2
ATOM 1266 C C . TYR A 1 35 ? 7.596 2.828 -2.237 1.00 0.00 35 TYR A C 2
ATOM 1267 O O . TYR A 1 35 ? 6.771 2.844 -3.153 1.00 0.00 35 TYR A O 2
ATOM 1285 N N . GLY A 1 36 ? 7.305 3.215 -1.006 1.00 0.00 36 GLY A N 2
ATOM 1286 C CA . GLY A 1 36 ? 5.996 3.704 -0.677 1.00 0.00 36 GLY A CA 2
ATOM 1287 C C . GLY A 1 36 ? 4.953 2.622 -0.670 1.00 0.00 36 GLY A C 2
ATOM 1288 O O . GLY A 1 36 ? 5.094 1.628 0.037 1.00 0.00 36 GLY A O 2
ATOM 1292 N N . GLY A 1 37 ? 3.936 2.799 -1.463 1.00 0.00 37 GLY A N 2
ATOM 1293 C CA . GLY A 1 37 ? 2.844 1.888 -1.487 1.00 0.00 37 GLY A CA 2
ATOM 1294 C C . GLY A 1 37 ? 2.020 2.075 -2.723 1.00 0.00 37 GLY A C 2
ATOM 1295 O O . GLY A 1 37 ? 2.109 3.124 -3.375 1.00 0.00 37 GLY A O 2
ATOM 1299 N N . ALA A 1 38 ? 1.238 1.086 -3.052 1.00 0.00 38 ALA A N 2
ATOM 1300 C CA . ALA A 1 38 ? 0.363 1.136 -4.198 1.00 0.00 38 ALA A CA 2
ATOM 1301 C C . ALA A 1 38 ? -0.966 0.501 -3.832 1.00 0.00 38 ALA A C 2
ATOM 1302 O O . ALA A 1 38 ? -1.055 -0.239 -2.837 1.00 0.00 38 ALA A O 2
ATOM 1309 N N . CYS A 1 39 ? -1.976 0.775 -4.608 1.00 0.00 39 CYS A N 2
ATOM 1310 C CA . CYS A 1 39 ? -3.310 0.297 -4.325 1.00 0.00 39 CYS A CA 2
ATOM 1311 C C . CYS A 1 39 ? -3.550 -1.061 -4.996 1.00 0.00 39 CYS A C 2
ATOM 1312 O O . CYS A 1 39 ? -3.335 -1.213 -6.211 1.00 0.00 39 CYS A O 2
ATOM 1319 N N . HIS A 1 40 ? -4.002 -2.025 -4.220 1.00 0.00 40 HIS A N 2
ATOM 1320 C CA . HIS A 1 40 ? -4.269 -3.375 -4.706 1.00 0.00 40 HIS A CA 2
ATOM 1321 C C . HIS A 1 40 ? -5.561 -3.883 -4.052 1.00 0.00 40 HIS A C 2
ATOM 1322 O O . HIS A 1 40 ? -5.916 -3.434 -2.955 1.00 0.00 40 HIS A O 2
ATOM 1336 N N . TYR A 1 41 ? -6.276 -4.765 -4.722 1.00 0.00 41 TYR A N 2
ATOM 1337 C CA . TYR A 1 41 ? -7.524 -5.278 -4.193 1.00 0.00 41 TYR A CA 2
ATOM 1338 C C . TYR A 1 41 ? -7.270 -6.405 -3.212 1.00 0.00 41 TYR A C 2
ATOM 1339 O O . TYR A 1 41 ? -6.403 -7.255 -3.422 1.00 0.00 41 TYR A O 2
ATOM 1357 N N . GLN A 1 42 ? -8.014 -6.393 -2.162 1.00 0.00 42 GLN A N 2
ATOM 1358 C CA . GLN A 1 42 ? -8.011 -7.405 -1.159 1.00 0.00 42 GLN A CA 2
ATOM 1359 C C . GLN A 1 42 ? -9.401 -7.370 -0.584 1.00 0.00 42 GLN A C 2
ATOM 1360 O O . GLN A 1 42 ? -10.131 -6.432 -0.861 1.00 0.00 42 GLN A O 2
ATOM 1374 N N . PHE A 1 43 ? -9.798 -8.364 0.136 1.00 0.00 43 PHE A N 2
ATOM 1375 C CA . PHE A 1 43 ? -11.094 -8.342 0.750 1.00 0.00 43 PHE A CA 2
ATOM 1376 C C . PHE A 1 43 ? -11.106 -7.249 1.840 1.00 0.00 43 PHE A C 2
ATOM 1377 O O . PHE A 1 43 ? -10.178 -7.194 2.666 1.00 0.00 43 PHE A O 2
ATOM 1394 N N . PRO A 1 44 ? -12.112 -6.353 1.862 1.00 0.00 44 PRO A N 2
ATOM 1395 C CA . PRO A 1 44 ? -13.217 -6.305 0.903 1.00 0.00 44 PRO A CA 2
ATOM 1396 C C . PRO A 1 44 ? -13.183 -5.061 -0.030 1.00 0.00 44 PRO A C 2
ATOM 1397 O O . PRO A 1 44 ? -14.207 -4.684 -0.592 1.00 0.00 44 PRO A O 2
ATOM 1408 N N . SER A 1 45 ? -12.017 -4.466 -0.221 1.00 0.00 45 SER A N 2
ATOM 1409 C CA . SER A 1 45 ? -11.907 -3.233 -0.972 1.00 0.00 45 SER A CA 2
ATOM 1410 C C . SER A 1 45 ? -10.464 -3.044 -1.454 1.00 0.00 45 SER A C 2
ATOM 1411 O O . SER A 1 45 ? -9.546 -3.731 -0.982 1.00 0.00 45 SER A O 2
ATOM 1419 N N . VAL A 1 46 ? -10.276 -2.143 -2.403 1.00 0.00 46 VAL A N 2
ATOM 1420 C CA . VAL A 1 46 ? -8.951 -1.798 -2.882 1.00 0.00 46 VAL A CA 2
ATOM 1421 C C . VAL A 1 46 ? -8.244 -1.064 -1.763 1.00 0.00 46 VAL A C 2
ATOM 1422 O O . VAL A 1 46 ? -8.679 0.005 -1.352 1.00 0.00 46 VAL A O 2
ATOM 1435 N N . LYS A 1 47 ? -7.182 -1.625 -1.285 1.00 0.00 47 LYS A N 2
ATOM 1436 C CA . LYS A 1 47 ? -6.507 -1.107 -0.137 1.00 0.00 47 LYS A CA 2
ATOM 1437 C C . LYS A 1 47 ? -5.100 -0.650 -0.522 1.00 0.00 47 LYS A C 2
ATOM 1438 O O . LYS A 1 47 ? -4.623 -0.946 -1.625 1.00 0.00 47 LYS A O 2
ATOM 1457 N N . CYS A 1 48 ? -4.468 0.074 0.364 1.00 0.00 48 CYS A N 2
ATOM 1458 C CA . CYS A 1 48 ? -3.123 0.556 0.167 1.00 0.00 48 CYS A CA 2
ATOM 1459 C C . CYS A 1 48 ? -2.162 -0.474 0.715 1.00 0.00 48 CYS A C 2
ATOM 1460 O O . CYS A 1 48 ? -2.342 -0.971 1.847 1.00 0.00 48 CYS A O 2
ATOM 1467 N N . PHE A 1 49 ? -1.200 -0.848 -0.075 1.00 0.00 49 PHE A N 2
ATOM 1468 C CA . PHE A 1 49 ? -0.219 -1.809 0.336 1.00 0.00 49 PHE A CA 2
ATOM 1469 C C . PHE A 1 49 ? 1.156 -1.232 0.184 1.00 0.00 49 PHE A C 2
ATOM 1470 O O . PHE A 1 49 ? 1.578 -0.889 -0.934 1.00 0.00 49 PHE A O 2
ATOM 1487 N N . CYS A 1 50 ? 1.840 -1.134 1.286 1.00 0.00 50 CYS A N 2
ATOM 1488 C CA . CYS A 1 50 ? 3.168 -0.598 1.346 1.00 0.00 50 CYS A CA 2
ATOM 1489 C C . CYS A 1 50 ? 4.122 -1.582 0.723 1.00 0.00 50 CYS A C 2
ATOM 1490 O O . CYS A 1 50 ? 4.151 -2.756 1.097 1.00 0.00 50 CYS A O 2
ATOM 1497 N N . LYS A 1 51 ? 4.880 -1.122 -0.217 1.00 0.00 51 LYS A N 2
ATOM 1498 C CA . LYS A 1 51 ? 5.759 -1.964 -0.961 1.00 0.00 51 LYS A CA 2
ATOM 1499 C C . LYS A 1 51 ? 7.136 -1.899 -0.350 1.00 0.00 51 LYS A C 2
ATOM 1500 O O . LYS A 1 51 ? 7.826 -0.889 -0.462 1.00 0.00 51 LYS A O 2
ATOM 1519 N N . ARG A 1 52 ? 7.501 -2.930 0.348 1.00 0.00 52 ARG A N 2
ATOM 1520 C CA . ARG A 1 52 ? 8.804 -2.991 0.946 1.00 0.00 52 ARG A CA 2
ATOM 1521 C C . ARG A 1 52 ? 9.723 -3.796 0.070 1.00 0.00 52 ARG A C 2
ATOM 1522 O O . ARG A 1 52 ? 9.286 -4.732 -0.595 1.00 0.00 52 ARG A O 2
ATOM 1543 N N . GLN A 1 53 ? 10.970 -3.443 0.064 1.00 0.00 53 GLN A N 2
ATOM 1544 C CA . GLN A 1 53 ? 11.943 -4.107 -0.754 1.00 0.00 53 GLN A CA 2
ATOM 1545 C C . GLN A 1 53 ? 12.386 -5.402 -0.089 1.00 0.00 53 GLN A C 2
ATOM 1546 O O . GLN A 1 53 ? 12.883 -5.396 1.049 1.00 0.00 53 GLN A O 2
ATOM 1560 N N . CYS A 1 54 ? 12.200 -6.485 -0.776 1.00 0.00 54 CYS A N 2
ATOM 1561 C CA . CYS A 1 54 ? 12.551 -7.773 -0.280 1.00 0.00 54 CYS A CA 2
ATOM 1562 C C . CYS A 1 54 ? 13.614 -8.384 -1.176 1.00 0.00 54 CYS A C 2
ATOM 1563 O O . CYS A 1 54 ? 14.826 -8.210 -0.860 1.00 0.00 54 CYS A O 2
ATOM 1571 N N . ASP A 1 1 ? 18.465 -7.259 -11.376 1.00 0.00 1 ASP A N 3
ATOM 1572 C CA . ASP A 1 1 ? 17.719 -8.402 -11.938 1.00 0.00 1 ASP A CA 3
ATOM 1573 C C . ASP A 1 1 ? 16.236 -8.157 -11.866 1.00 0.00 1 ASP A C 3
ATOM 1574 O O . ASP A 1 1 ? 15.583 -7.960 -12.885 1.00 0.00 1 ASP A O 3
ATOM 1585 N N . GLY A 1 2 ? 15.709 -8.143 -10.677 1.00 0.00 2 GLY A N 3
ATOM 1586 C CA . GLY A 1 2 ? 14.320 -7.932 -10.497 1.00 0.00 2 GLY A CA 3
ATOM 1587 C C . GLY A 1 2 ? 13.980 -7.892 -9.050 1.00 0.00 2 GLY A C 3
ATOM 1588 O O . GLY A 1 2 ? 14.021 -8.918 -8.372 1.00 0.00 2 GLY A O 3
ATOM 1592 N N . VAL A 1 3 ? 13.719 -6.719 -8.564 1.00 0.00 3 VAL A N 3
ATOM 1593 C CA . VAL A 1 3 ? 13.322 -6.530 -7.197 1.00 0.00 3 VAL A CA 3
ATOM 1594 C C . VAL A 1 3 ? 11.837 -6.833 -7.068 1.00 0.00 3 VAL A C 3
ATOM 1595 O O . VAL A 1 3 ? 11.014 -6.230 -7.766 1.00 0.00 3 VAL A O 3
ATOM 1608 N N . LYS A 1 4 ? 11.493 -7.756 -6.214 1.00 0.00 4 LYS A N 3
ATOM 1609 C CA . LYS A 1 4 ? 10.107 -8.078 -5.997 1.00 0.00 4 LYS A CA 3
ATOM 1610 C C . LYS A 1 4 ? 9.622 -7.237 -4.859 1.00 0.00 4 LYS A C 3
ATOM 1611 O O . LYS A 1 4 ? 10.401 -6.888 -3.972 1.00 0.00 4 LYS A O 3
ATOM 1630 N N . LEU A 1 5 ? 8.385 -6.865 -4.884 1.00 0.00 5 LEU A N 3
ATOM 1631 C CA . LEU A 1 5 ? 7.858 -6.094 -3.804 1.00 0.00 5 LEU A CA 3
ATOM 1632 C C . LEU A 1 5 ? 6.765 -6.867 -3.157 1.00 0.00 5 LEU A C 3
ATOM 1633 O O . LEU A 1 5 ? 5.911 -7.458 -3.839 1.00 0.00 5 LEU A O 3
ATOM 1649 N N . CYS A 1 6 ? 6.798 -6.906 -1.884 1.00 0.00 6 CYS A N 3
ATOM 1650 C CA . CYS A 1 6 ? 5.823 -7.640 -1.137 1.00 0.00 6 CYS A CA 3
ATOM 1651 C C . CYS A 1 6 ? 4.847 -6.675 -0.497 1.00 0.00 6 CYS A C 3
ATOM 1652 O O . CYS A 1 6 ? 5.251 -5.594 -0.033 1.00 0.00 6 CYS A O 3
ATOM 1659 N N . ASP A 1 7 ? 3.579 -7.044 -0.500 1.00 0.00 7 ASP A N 3
ATOM 1660 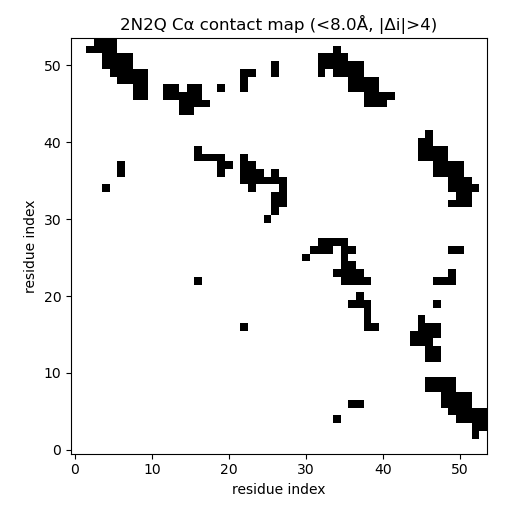C CA . ASP A 1 7 ? 2.512 -6.198 0.021 1.00 0.00 7 ASP A CA 3
ATOM 1661 C C . ASP A 1 7 ? 2.455 -6.256 1.514 1.00 0.00 7 ASP A C 3
ATOM 1662 O O . ASP A 1 7 ? 2.338 -7.333 2.103 1.00 0.00 7 ASP A O 3
ATOM 1671 N N . VAL A 1 8 ? 2.567 -5.123 2.120 1.00 0.00 8 VAL A N 3
ATOM 1672 C CA . VAL A 1 8 ? 2.436 -4.989 3.541 1.00 0.00 8 VAL A CA 3
ATOM 1673 C C . VAL A 1 8 ? 1.246 -4.077 3.800 1.00 0.00 8 VAL A C 3
ATOM 1674 O O . VAL A 1 8 ? 1.266 -2.929 3.368 1.00 0.00 8 VAL A O 3
ATOM 1687 N N . PRO A 1 9 ? 0.183 -4.576 4.457 1.00 0.00 9 PRO A N 3
ATOM 1688 C CA . PRO A 1 9 ? -1.028 -3.784 4.754 1.00 0.00 9 PRO A CA 3
ATOM 1689 C C . PRO A 1 9 ? -0.693 -2.429 5.375 1.00 0.00 9 PRO A C 3
ATOM 1690 O O . PRO A 1 9 ? 0.149 -2.333 6.279 1.00 0.00 9 PRO A O 3
ATOM 1701 N N . SER A 1 10 ? -1.304 -1.394 4.869 1.00 0.00 10 SER A N 3
ATOM 1702 C CA . SER A 1 10 ? -1.053 -0.077 5.354 1.00 0.00 10 SER A CA 3
ATOM 1703 C C . SER A 1 10 ? -1.843 0.146 6.636 1.00 0.00 10 SER A C 3
ATOM 1704 O O . SER A 1 10 ? -3.077 0.288 6.612 1.00 0.00 10 SER A O 3
ATOM 1712 N N . GLY A 1 11 ? -1.146 0.162 7.755 1.00 0.00 11 GLY A N 3
ATOM 1713 C CA . GLY A 1 11 ? -1.774 0.374 9.040 1.00 0.00 11 GLY A CA 3
ATOM 1714 C C . GLY A 1 11 ? -2.082 1.832 9.296 1.00 0.00 11 GLY A C 3
ATOM 1715 O O . GLY A 1 11 ? -1.711 2.383 10.330 1.00 0.00 11 GLY A O 3
ATOM 1719 N N . THR A 1 12 ? -2.726 2.449 8.339 1.00 0.00 12 THR A N 3
ATOM 1720 C CA . THR A 1 12 ? -3.135 3.830 8.389 1.00 0.00 12 THR A CA 3
ATOM 1721 C C . THR A 1 12 ? -4.371 4.013 7.518 1.00 0.00 12 THR A C 3
ATOM 1722 O O . THR A 1 12 ? -5.446 4.403 7.999 1.00 0.00 12 THR A O 3
ATOM 1733 N N . TRP A 1 13 ? -4.216 3.671 6.244 1.00 0.00 13 TRP A N 3
ATOM 1734 C CA . TRP A 1 13 ? -5.255 3.825 5.247 1.00 0.00 13 TRP A CA 3
ATOM 1735 C C . TRP A 1 13 ? -6.448 2.948 5.582 1.00 0.00 13 TRP A C 3
ATOM 1736 O O . TRP A 1 13 ? -6.315 1.739 5.733 1.00 0.00 13 TRP A O 3
ATOM 1757 N N . SER A 1 14 ? -7.588 3.555 5.691 1.00 0.00 14 SER A N 3
ATOM 1758 C CA . SER A 1 14 ? -8.797 2.850 5.983 1.00 0.00 14 SER A CA 3
ATOM 1759 C C . SER A 1 14 ? -9.845 3.171 4.914 1.00 0.00 14 SER A C 3
ATOM 1760 O O . SER A 1 14 ? -10.142 4.354 4.643 1.00 0.00 14 SER A O 3
ATOM 1768 N N . GLY A 1 15 ? -10.369 2.144 4.300 1.00 0.00 15 GLY A N 3
ATOM 1769 C CA . GLY A 1 15 ? -11.328 2.316 3.250 1.00 0.00 15 GLY A CA 3
ATOM 1770 C C . GLY A 1 15 ? -10.752 1.917 1.915 1.00 0.00 15 GLY A C 3
ATOM 1771 O O . GLY A 1 15 ? -9.809 1.121 1.852 1.00 0.00 15 GLY A O 3
ATOM 1775 N N . HIS A 1 16 ? -11.282 2.487 0.868 1.00 0.00 16 HIS A N 3
ATOM 1776 C CA . HIS A 1 16 ? -10.868 2.192 -0.486 1.00 0.00 16 HIS A CA 3
ATOM 1777 C C . HIS A 1 16 ? -9.629 3.010 -0.852 1.00 0.00 16 HIS A C 3
ATOM 1778 O O . HIS A 1 16 ? -9.507 4.178 -0.472 1.00 0.00 16 HIS A O 3
ATOM 1792 N N . CYS A 1 17 ? -8.716 2.398 -1.547 1.00 0.00 17 CYS A N 3
ATOM 1793 C CA . CYS A 1 17 ? -7.524 3.065 -1.994 1.00 0.00 17 CYS A CA 3
ATOM 1794 C C . CYS A 1 17 ? -7.731 3.515 -3.423 1.00 0.00 17 CYS A C 3
ATOM 1795 O O . CYS A 1 17 ? -7.671 2.705 -4.357 1.00 0.00 17 CYS A O 3
ATOM 1802 N N . GLY A 1 18 ? -8.039 4.777 -3.601 1.00 0.00 18 GLY A N 3
ATOM 1803 C CA . GLY A 1 18 ? -8.246 5.280 -4.932 1.00 0.00 18 GLY A CA 3
ATOM 1804 C C . GLY A 1 18 ? -7.165 6.250 -5.341 1.00 0.00 18 GLY A C 3
ATOM 1805 O O . GLY A 1 18 ? -7.253 6.891 -6.392 1.00 0.00 18 GLY A O 3
ATOM 1809 N N . SER A 1 19 ? -6.146 6.353 -4.528 1.00 0.00 19 SER A N 3
ATOM 1810 C CA . SER A 1 19 ? -5.056 7.242 -4.795 1.00 0.00 19 SER A CA 3
ATOM 1811 C C . SER A 1 19 ? -3.744 6.526 -4.524 1.00 0.00 19 SER A C 3
ATOM 1812 O O . SER A 1 19 ? -3.343 6.343 -3.363 1.00 0.00 19 SER A O 3
ATOM 1820 N N . SER A 1 20 ? -3.093 6.106 -5.585 1.00 0.00 20 SER A N 3
ATOM 1821 C CA . SER A 1 20 ? -1.848 5.381 -5.497 1.00 0.00 20 SER A CA 3
ATOM 1822 C C . SER A 1 20 ? -0.751 6.324 -4.993 1.00 0.00 20 SER A C 3
ATOM 1823 O O . SER A 1 20 ? 0.157 5.921 -4.239 1.00 0.00 20 SER A O 3
ATOM 1831 N N . SER A 1 21 ? -0.885 7.589 -5.350 1.00 0.00 21 SER A N 3
ATOM 1832 C CA . SER A 1 21 ? 0.072 8.595 -4.994 1.00 0.00 21 SER A CA 3
ATOM 1833 C C . SER A 1 21 ? 0.003 8.880 -3.494 1.00 0.00 21 SER A C 3
ATOM 1834 O O . SER A 1 21 ? 1.028 9.000 -2.831 1.00 0.00 21 SER A O 3
ATOM 1842 N N . LYS A 1 22 ? -1.202 8.932 -2.950 1.00 0.00 22 LYS A N 3
ATOM 1843 C CA . LYS A 1 22 ? -1.349 9.187 -1.535 1.00 0.00 22 LYS A CA 3
ATOM 1844 C C . LYS A 1 22 ? -1.062 7.949 -0.719 1.00 0.00 22 LYS A C 3
ATOM 1845 O O . LYS A 1 22 ? -0.543 8.052 0.376 1.00 0.00 22 LYS A O 3
ATOM 1864 N N . CYS A 1 23 ? -1.386 6.781 -1.265 1.00 0.00 23 CYS A N 3
ATOM 1865 C CA . CYS A 1 23 ? -1.086 5.504 -0.612 1.00 0.00 23 CYS A CA 3
ATOM 1866 C C . CYS A 1 23 ? 0.412 5.389 -0.355 1.00 0.00 23 CYS A C 3
ATOM 1867 O O . CYS A 1 23 ? 0.857 5.120 0.779 1.00 0.00 23 CYS A O 3
ATOM 1874 N N . SER A 1 24 ? 1.191 5.659 -1.385 1.00 0.00 24 SER A N 3
ATOM 1875 C CA . SER A 1 24 ? 2.613 5.604 -1.281 1.00 0.00 24 SER A CA 3
ATOM 1876 C C . SER A 1 24 ? 3.146 6.715 -0.383 1.00 0.00 24 SER A C 3
ATOM 1877 O O . SER A 1 24 ? 3.930 6.447 0.516 1.00 0.00 24 SER A O 3
ATOM 1885 N N . GLN A 1 25 ? 2.677 7.942 -0.612 1.00 0.00 25 GLN A N 3
ATOM 1886 C CA . GLN A 1 25 ? 3.065 9.113 0.181 1.00 0.00 25 GLN A CA 3
ATOM 1887 C C . GLN A 1 25 ? 2.861 8.867 1.674 1.00 0.00 25 GLN A C 3
ATOM 1888 O O . GLN A 1 25 ? 3.793 9.029 2.482 1.00 0.00 25 GLN A O 3
ATOM 1902 N N . GLN A 1 26 ? 1.659 8.439 2.017 1.00 0.00 26 GLN A N 3
ATOM 1903 C CA . GLN A 1 26 ? 1.271 8.193 3.384 1.00 0.00 26 GLN A CA 3
ATOM 1904 C C . GLN A 1 26 ? 2.119 7.086 3.983 1.00 0.00 26 GLN A C 3
ATOM 1905 O O . GLN A 1 26 ? 2.559 7.187 5.110 1.00 0.00 26 GLN A O 3
ATOM 1919 N N . CYS A 1 27 ? 2.393 6.059 3.213 1.00 0.00 27 CYS A N 3
ATOM 1920 C CA . CYS A 1 27 ? 3.198 4.967 3.715 1.00 0.00 27 CYS A CA 3
ATOM 1921 C C . CYS A 1 27 ? 4.668 5.389 3.879 1.00 0.00 27 CYS A C 3
ATOM 1922 O O . CYS A 1 27 ? 5.309 5.024 4.848 1.00 0.00 27 CYS A O 3
ATOM 1929 N N . LYS A 1 28 ? 5.174 6.207 2.958 1.00 0.00 28 LYS A N 3
ATOM 1930 C CA . LYS A 1 28 ? 6.555 6.722 3.041 1.00 0.00 28 LYS A CA 3
ATOM 1931 C C . LYS A 1 28 ? 6.691 7.677 4.225 1.00 0.00 28 LYS A C 3
ATOM 1932 O O . LYS A 1 28 ? 7.776 7.861 4.780 1.00 0.00 28 LYS A O 3
ATOM 1951 N N . ASP A 1 29 ? 5.590 8.295 4.576 1.00 0.00 29 ASP A N 3
ATOM 1952 C CA . ASP A 1 29 ? 5.530 9.233 5.688 1.00 0.00 29 ASP A CA 3
ATOM 1953 C C . ASP A 1 29 ? 5.344 8.532 7.041 1.00 0.00 29 ASP A C 3
ATOM 1954 O O . ASP A 1 29 ? 6.110 8.759 7.977 1.00 0.00 29 ASP A O 3
ATOM 1963 N N . ARG A 1 30 ? 4.350 7.673 7.123 1.00 0.00 30 ARG A N 3
ATOM 1964 C CA . ARG A 1 30 ? 3.972 7.015 8.381 1.00 0.00 30 ARG A CA 3
ATOM 1965 C C . ARG A 1 30 ? 4.849 5.800 8.678 1.00 0.00 30 ARG A C 3
ATOM 1966 O O . ARG A 1 30 ? 5.314 5.610 9.808 1.00 0.00 30 ARG A O 3
ATOM 1987 N N . GLU A 1 31 ? 5.070 4.995 7.672 1.00 0.00 31 GLU A N 3
ATOM 1988 C CA . GLU A 1 31 ? 5.843 3.777 7.795 1.00 0.00 31 GLU A CA 3
ATOM 1989 C C . GLU A 1 31 ? 7.254 4.036 7.295 1.00 0.00 31 GLU A C 3
ATOM 1990 O O . GLU A 1 31 ? 7.657 5.192 7.146 1.00 0.00 31 GLU A O 3
ATOM 2002 N N . HIS A 1 32 ? 8.012 2.994 7.078 1.00 0.00 32 HIS A N 3
ATOM 2003 C CA . HIS A 1 32 ? 9.334 3.142 6.530 1.00 0.00 32 HIS A CA 3
ATOM 2004 C C . HIS A 1 32 ? 9.498 2.221 5.330 1.00 0.00 32 HIS A C 3
ATOM 2005 O O . HIS A 1 32 ? 10.034 1.109 5.437 1.00 0.00 32 HIS A O 3
ATOM 2019 N N . PHE A 1 33 ? 8.945 2.647 4.219 1.00 0.00 33 PHE A N 3
ATOM 2020 C CA . PHE A 1 33 ? 9.037 1.910 2.984 1.00 0.00 33 PHE A CA 3
ATOM 2021 C C . PHE A 1 33 ? 9.415 2.846 1.862 1.00 0.00 33 PHE A C 3
ATOM 2022 O O . PHE A 1 33 ? 8.641 3.740 1.499 1.00 0.00 33 PHE A O 3
ATOM 2039 N N . ALA A 1 34 ? 10.590 2.630 1.312 1.00 0.00 34 ALA A N 3
ATOM 2040 C CA . ALA A 1 34 ? 11.145 3.461 0.253 1.00 0.00 34 ALA A CA 3
ATOM 2041 C C . ALA A 1 34 ? 10.258 3.450 -0.977 1.00 0.00 34 ALA A C 3
ATOM 2042 O O . ALA A 1 34 ? 10.054 4.479 -1.615 1.00 0.00 34 ALA A O 3
ATOM 2049 N N . TYR A 1 35 ? 9.690 2.303 -1.263 1.00 0.00 35 TYR A N 3
ATOM 2050 C CA . TYR A 1 35 ? 8.817 2.133 -2.412 1.00 0.00 35 TYR A CA 3
ATOM 2051 C C . TYR A 1 35 ? 7.420 2.681 -2.132 1.00 0.00 35 TYR A C 3
ATOM 2052 O O . TYR A 1 35 ? 6.601 2.846 -3.053 1.00 0.00 35 TYR A O 3
ATOM 2070 N N . GLY A 1 36 ? 7.159 2.988 -0.877 1.00 0.00 36 GLY A N 3
ATOM 2071 C CA . GLY A 1 36 ? 5.875 3.480 -0.488 1.00 0.00 36 GLY A CA 3
ATOM 2072 C C . GLY A 1 36 ? 4.832 2.403 -0.508 1.00 0.00 36 GLY A C 3
ATOM 2073 O O . GLY A 1 36 ? 4.888 1.466 0.279 1.00 0.00 36 GLY A O 3
ATOM 2077 N N . GLY A 1 37 ? 3.931 2.496 -1.440 1.00 0.00 37 GLY A N 3
ATOM 2078 C CA . GLY A 1 37 ? 2.853 1.579 -1.516 1.00 0.00 37 GLY A CA 3
ATOM 2079 C C . GLY A 1 37 ? 2.060 1.791 -2.763 1.00 0.00 37 GLY A C 3
ATOM 2080 O O . GLY A 1 37 ? 2.385 2.685 -3.561 1.00 0.00 37 GLY A O 3
ATOM 2084 N N . ALA A 1 38 ? 1.046 0.995 -2.942 1.00 0.00 38 ALA A N 3
ATOM 2085 C CA . ALA A 1 38 ? 0.169 1.080 -4.078 1.00 0.00 38 ALA A CA 3
ATOM 2086 C C . ALA A 1 38 ? -1.182 0.521 -3.698 1.00 0.00 38 ALA A C 3
ATOM 2087 O O . ALA A 1 38 ? -1.314 -0.165 -2.673 1.00 0.00 38 ALA A O 3
ATOM 2094 N N . CYS A 1 39 ? -2.163 0.796 -4.496 1.00 0.00 39 CYS A N 3
ATOM 2095 C CA . CYS A 1 39 ? -3.500 0.336 -4.250 1.00 0.00 39 CYS A CA 3
ATOM 2096 C C . CYS A 1 39 ? -3.704 -0.996 -4.968 1.00 0.00 39 CYS A C 3
ATOM 2097 O O . CYS A 1 39 ? -3.530 -1.083 -6.185 1.00 0.00 39 CYS A O 3
ATOM 2104 N N . HIS A 1 40 ? -4.045 -2.025 -4.236 1.00 0.00 40 HIS A N 3
ATOM 2105 C CA . HIS A 1 40 ? -4.252 -3.328 -4.830 1.00 0.00 40 HIS A CA 3
ATOM 2106 C C . HIS A 1 40 ? -5.484 -3.969 -4.187 1.00 0.00 40 HIS A C 3
ATOM 2107 O O . HIS A 1 40 ? -5.793 -3.690 -3.026 1.00 0.00 40 HIS A O 3
ATOM 2121 N N . TYR A 1 41 ? -6.198 -4.778 -4.930 1.00 0.00 41 TYR A N 3
ATOM 2122 C CA . TYR A 1 41 ? -7.411 -5.391 -4.430 1.00 0.00 41 TYR A CA 3
ATOM 2123 C C . TYR A 1 41 ? -7.098 -6.580 -3.560 1.00 0.00 41 TYR A C 3
ATOM 2124 O O . TYR A 1 41 ? -6.275 -7.423 -3.905 1.00 0.00 41 TYR A O 3
ATOM 2142 N N . GLN A 1 42 ? -7.749 -6.638 -2.438 1.00 0.00 42 GLN A N 3
ATOM 2143 C CA . GLN A 1 42 ? -7.648 -7.760 -1.554 1.00 0.00 42 GLN A CA 3
ATOM 2144 C C . GLN A 1 42 ? -9.000 -8.101 -1.031 1.00 0.00 42 GLN A C 3
ATOM 2145 O O . GLN A 1 42 ? -9.653 -9.033 -1.502 1.00 0.00 42 GLN A O 3
ATOM 2159 N N . PHE A 1 43 ? -9.418 -7.314 -0.123 1.00 0.00 43 PHE A N 3
ATOM 2160 C CA . PHE A 1 43 ? -10.685 -7.440 0.521 1.00 0.00 43 PHE A CA 3
ATOM 2161 C C . PHE A 1 43 ? -10.846 -6.235 1.448 1.00 0.00 43 PHE A C 3
ATOM 2162 O O . PHE A 1 43 ? -9.866 -5.808 2.065 1.00 0.00 43 PHE A O 3
ATOM 2179 N N . PRO A 1 44 ? -12.029 -5.605 1.500 1.00 0.00 44 PRO A N 3
ATOM 2180 C CA . PRO A 1 44 ? -13.184 -5.951 0.659 1.00 0.00 44 PRO A CA 3
ATOM 2181 C C . PRO A 1 44 ? -13.222 -5.086 -0.609 1.00 0.00 44 PRO A C 3
ATOM 2182 O O . PRO A 1 44 ? -14.190 -5.090 -1.364 1.00 0.00 44 PRO A O 3
ATOM 2193 N N . SER A 1 45 ? -12.164 -4.349 -0.815 1.00 0.00 45 SER A N 3
ATOM 2194 C CA . SER A 1 45 ? -12.052 -3.437 -1.904 1.00 0.00 45 SER A CA 3
ATOM 2195 C C . SER A 1 45 ? -10.565 -3.242 -2.171 1.00 0.00 45 SER A C 3
ATOM 2196 O O . SER A 1 45 ? -9.725 -3.910 -1.521 1.00 0.00 45 SER A O 3
ATOM 2204 N N . VAL A 1 46 ? -10.241 -2.412 -3.145 1.00 0.00 46 VAL A N 3
ATOM 2205 C CA . VAL A 1 46 ? -8.872 -2.038 -3.418 1.00 0.00 46 VAL A CA 3
ATOM 2206 C C . VAL A 1 46 ? -8.318 -1.322 -2.184 1.00 0.00 46 VAL A C 3
ATOM 2207 O O . VAL A 1 46 ? -8.871 -0.312 -1.748 1.00 0.00 46 VAL A O 3
ATOM 2220 N N . LYS A 1 47 ? -7.262 -1.848 -1.626 1.00 0.00 47 LYS A N 3
ATOM 2221 C CA . LYS A 1 47 ? -6.726 -1.356 -0.385 1.00 0.00 47 LYS A CA 3
ATOM 2222 C C . LYS A 1 47 ? -5.286 -0.873 -0.610 1.00 0.00 47 LYS A C 3
ATOM 2223 O O . LYS A 1 47 ? -4.684 -1.178 -1.640 1.00 0.00 47 LYS A O 3
ATOM 2242 N N . CYS A 1 48 ? -4.765 -0.110 0.323 1.00 0.00 48 CYS A N 3
ATOM 2243 C CA . CYS A 1 48 ? -3.423 0.437 0.225 1.00 0.00 48 CYS A CA 3
ATOM 2244 C C . CYS A 1 48 ? -2.432 -0.536 0.826 1.00 0.00 48 CYS A C 3
ATOM 2245 O O . CYS A 1 48 ? -2.548 -0.919 1.999 1.00 0.00 48 CYS A O 3
ATOM 2252 N N . PHE A 1 49 ? -1.495 -0.961 0.033 1.00 0.00 49 PHE A N 3
ATOM 2253 C CA . PHE A 1 49 ? -0.485 -1.876 0.477 1.00 0.00 49 PHE A CA 3
ATOM 2254 C C . PHE A 1 49 ? 0.865 -1.288 0.259 1.00 0.00 49 PHE A C 3
ATOM 2255 O O . PHE A 1 49 ? 1.179 -0.834 -0.838 1.00 0.00 49 PHE A O 3
ATOM 2272 N N . CYS A 1 50 ? 1.649 -1.291 1.285 1.00 0.00 50 CYS A N 3
ATOM 2273 C CA . CYS A 1 50 ? 2.987 -0.802 1.233 1.00 0.00 50 CYS A CA 3
ATOM 2274 C C . CYS A 1 50 ? 3.854 -1.814 0.530 1.00 0.00 50 CYS A C 3
ATOM 2275 O O . CYS A 1 50 ? 3.654 -3.024 0.679 1.00 0.00 50 CYS A O 3
ATOM 2282 N N . LYS A 1 51 ? 4.785 -1.342 -0.236 1.00 0.00 51 LYS A N 3
ATOM 2283 C CA . LYS A 1 51 ? 5.625 -2.207 -1.013 1.00 0.00 51 LYS A CA 3
ATOM 2284 C C . LYS A 1 51 ? 6.970 -2.349 -0.360 1.00 0.00 51 LYS A C 3
ATOM 2285 O O . LYS A 1 51 ? 7.732 -1.379 -0.261 1.00 0.00 51 LYS A O 3
ATOM 2304 N N . ARG A 1 52 ? 7.252 -3.524 0.121 1.00 0.00 52 ARG A N 3
ATOM 2305 C CA . ARG A 1 52 ? 8.541 -3.762 0.716 1.00 0.00 52 ARG A CA 3
ATOM 2306 C C . ARG A 1 52 ? 9.456 -4.447 -0.272 1.00 0.00 52 ARG A C 3
ATOM 2307 O O . ARG A 1 52 ? 8.998 -5.227 -1.111 1.00 0.00 52 ARG A O 3
ATOM 2328 N N . GLN A 1 53 ? 10.727 -4.165 -0.157 1.00 0.00 53 GLN A N 3
ATOM 2329 C CA . GLN A 1 53 ? 11.723 -4.697 -1.050 1.00 0.00 53 GLN A CA 3
ATOM 2330 C C . GLN A 1 53 ? 12.014 -6.152 -0.709 1.00 0.00 53 GLN A C 3
ATOM 2331 O O . GLN A 1 53 ? 12.423 -6.468 0.413 1.00 0.00 53 GLN A O 3
ATOM 2345 N N . CYS A 1 54 ? 11.781 -7.019 -1.635 1.00 0.00 54 CYS A N 3
ATOM 2346 C CA . CYS A 1 54 ? 12.036 -8.411 -1.453 1.00 0.00 54 CYS A CA 3
ATOM 2347 C C . CYS A 1 54 ? 13.048 -8.874 -2.478 1.00 0.00 54 CYS A C 3
ATOM 2348 O O . CYS A 1 54 ? 14.230 -9.042 -2.105 1.00 0.00 54 CYS A O 3
ATOM 2356 N N . ASP A 1 1 ? 10.919 -8.711 -11.576 1.00 0.00 1 ASP A N 4
ATOM 2357 C CA . ASP A 1 1 ? 11.189 -7.311 -11.268 1.00 0.00 1 ASP A CA 4
ATOM 2358 C C . ASP A 1 1 ? 12.542 -7.262 -10.593 1.00 0.00 1 ASP A C 4
ATOM 2359 O O . ASP A 1 1 ? 13.036 -8.308 -10.147 1.00 0.00 1 ASP A O 4
ATOM 2370 N N . GLY A 1 2 ? 13.145 -6.089 -10.520 1.00 0.00 2 GLY A N 4
ATOM 2371 C CA . GLY A 1 2 ? 14.456 -5.950 -9.934 1.00 0.00 2 GLY A CA 4
ATOM 2372 C C . GLY A 1 2 ? 14.485 -6.361 -8.477 1.00 0.00 2 GLY A C 4
ATOM 2373 O O . GLY A 1 2 ? 15.397 -7.063 -8.042 1.00 0.00 2 GLY A O 4
ATOM 2377 N N . VAL A 1 3 ? 13.484 -5.954 -7.744 1.00 0.00 3 VAL A N 4
ATOM 2378 C CA . VAL A 1 3 ? 13.390 -6.247 -6.330 1.00 0.00 3 VAL A CA 4
ATOM 2379 C C . VAL A 1 3 ? 12.099 -7.028 -6.052 1.00 0.00 3 VAL A C 4
ATOM 2380 O O . VAL A 1 3 ? 11.138 -6.933 -6.820 1.00 0.00 3 VAL A O 4
ATOM 2393 N N . LYS A 1 4 ? 12.084 -7.829 -5.018 1.00 0.00 4 LYS A N 4
ATOM 2394 C CA . LYS A 1 4 ? 10.865 -8.499 -4.623 1.00 0.00 4 LYS A CA 4
ATOM 2395 C C . LYS A 1 4 ? 10.186 -7.651 -3.585 1.00 0.00 4 LYS A C 4
ATOM 2396 O O . LYS A 1 4 ? 10.711 -7.470 -2.481 1.00 0.00 4 LYS A O 4
ATOM 2415 N N . LEU A 1 5 ? 9.073 -7.086 -3.934 1.00 0.00 5 LEU A N 4
ATOM 2416 C CA . LEU A 1 5 ? 8.366 -6.257 -3.010 1.00 0.00 5 LEU A CA 4
ATOM 2417 C C . LEU A 1 5 ? 7.191 -6.997 -2.470 1.00 0.00 5 LEU A C 4
ATOM 2418 O O . LEU A 1 5 ? 6.454 -7.651 -3.218 1.00 0.00 5 LEU A O 4
ATOM 2434 N N . CYS A 1 6 ? 7.019 -6.914 -1.205 1.00 0.00 6 CYS A N 4
ATOM 2435 C CA . CYS A 1 6 ? 5.916 -7.551 -0.559 1.00 0.00 6 CYS A CA 4
ATOM 2436 C C . CYS A 1 6 ? 4.884 -6.513 -0.228 1.00 0.00 6 CYS A C 4
ATOM 2437 O O . CYS A 1 6 ? 5.214 -5.442 0.305 1.00 0.00 6 CYS A O 4
ATOM 2444 N N . ASP A 1 7 ? 3.666 -6.808 -0.572 1.00 0.00 7 ASP A N 4
ATOM 2445 C CA . ASP A 1 7 ? 2.547 -5.930 -0.357 1.00 0.00 7 ASP A CA 4
ATOM 2446 C C . ASP A 1 7 ? 2.091 -6.034 1.079 1.00 0.00 7 ASP A C 4
ATOM 2447 O O . ASP A 1 7 ? 1.472 -7.031 1.485 1.00 0.00 7 ASP A O 4
ATOM 2456 N N . VAL A 1 8 ? 2.447 -5.049 1.856 1.00 0.00 8 VAL A N 4
ATOM 2457 C CA . VAL A 1 8 ? 2.097 -4.998 3.255 1.00 0.00 8 VAL A CA 4
ATOM 2458 C C . VAL A 1 8 ? 0.799 -4.225 3.402 1.00 0.00 8 VAL A C 4
ATOM 2459 O O . VAL A 1 8 ? 0.749 -3.047 3.053 1.00 0.00 8 VAL A O 4
ATOM 2472 N N . PRO A 1 9 ? -0.266 -4.865 3.892 1.00 0.00 9 PRO A N 4
ATOM 2473 C CA . PRO A 1 9 ? -1.565 -4.222 4.036 1.00 0.00 9 PRO A CA 4
ATOM 2474 C C . PRO A 1 9 ? -1.492 -3.040 4.980 1.00 0.00 9 PRO A C 4
ATOM 2475 O O . PRO A 1 9 ? -1.170 -3.198 6.174 1.00 0.00 9 PRO A O 4
ATOM 2486 N N . SER A 1 10 ? -1.745 -1.872 4.457 1.00 0.00 10 SER A N 4
ATOM 2487 C CA . SER A 1 10 ? -1.697 -0.681 5.236 1.00 0.00 10 SER A CA 4
ATOM 2488 C C . SER A 1 10 ? -2.854 -0.652 6.211 1.00 0.00 10 SER A C 4
ATOM 2489 O O . SER A 1 10 ? -4.022 -0.705 5.816 1.00 0.00 10 SER A O 4
ATOM 2497 N N . GLY A 1 11 ? -2.524 -0.614 7.478 1.00 0.00 11 GLY A N 4
ATOM 2498 C CA . GLY A 1 11 ? -3.517 -0.524 8.501 1.00 0.00 11 GLY A CA 4
ATOM 2499 C C . GLY A 1 11 ? -3.821 0.917 8.779 1.00 0.00 11 GLY A C 4
ATOM 2500 O O . GLY A 1 11 ? -4.848 1.250 9.370 1.00 0.00 11 GLY A O 4
ATOM 2504 N N . THR A 1 12 ? -2.928 1.775 8.333 1.00 0.00 12 THR A N 4
ATOM 2505 C CA . THR A 1 12 ? -3.069 3.183 8.503 1.00 0.00 12 THR A CA 4
ATOM 2506 C C . THR A 1 12 ? -4.020 3.771 7.461 1.00 0.00 12 THR A C 4
ATOM 2507 O O . THR A 1 12 ? -4.672 4.798 7.690 1.00 0.00 12 THR A O 4
ATOM 2518 N N . TRP A 1 13 ? -4.096 3.125 6.317 1.00 0.00 13 TRP A N 4
ATOM 2519 C CA . TRP A 1 13 ? -5.042 3.501 5.307 1.00 0.00 13 TRP A CA 4
ATOM 2520 C C . TRP A 1 13 ? -6.351 2.803 5.633 1.00 0.00 13 TRP A C 4
ATOM 2521 O O . TRP A 1 13 ? -6.372 1.590 5.861 1.00 0.00 13 TRP A O 4
ATOM 2542 N N . SER A 1 14 ? -7.413 3.539 5.677 1.00 0.00 14 SER A N 4
ATOM 2543 C CA . SER A 1 14 ? -8.683 2.977 6.025 1.00 0.00 14 SER A CA 4
ATOM 2544 C C . SER A 1 14 ? -9.557 2.754 4.789 1.00 0.00 14 SER A C 4
ATOM 2545 O O . SER A 1 14 ? -9.959 3.706 4.118 1.00 0.00 14 SER A O 4
ATOM 2553 N N . GLY A 1 15 ? -9.803 1.502 4.472 1.00 0.00 15 GLY A N 4
ATOM 2554 C CA . GLY A 1 15 ? -10.709 1.171 3.402 1.00 0.00 15 GLY A CA 4
ATOM 2555 C C . GLY A 1 15 ? -10.100 1.229 2.017 1.00 0.00 15 GLY A C 4
ATOM 2556 O O . GLY A 1 15 ? -8.939 0.845 1.812 1.00 0.00 15 GLY A O 4
ATOM 2560 N N . HIS A 1 16 ? -10.896 1.723 1.089 1.00 0.00 16 HIS A N 4
ATOM 2561 C CA . HIS A 1 16 ? -10.568 1.791 -0.327 1.00 0.00 16 HIS A CA 4
ATOM 2562 C C . HIS A 1 16 ? -9.405 2.743 -0.608 1.00 0.00 16 HIS A C 4
ATOM 2563 O O . HIS A 1 16 ? -9.343 3.851 -0.069 1.00 0.00 16 HIS A O 4
ATOM 2577 N N . CYS A 1 17 ? -8.499 2.297 -1.436 1.00 0.00 17 CYS A N 4
ATOM 2578 C CA . CYS A 1 17 ? -7.355 3.070 -1.847 1.00 0.00 17 CYS A CA 4
ATOM 2579 C C . CYS A 1 17 ? -7.657 3.737 -3.178 1.00 0.00 17 CYS A C 4
ATOM 2580 O O . CYS A 1 17 ? -7.664 3.078 -4.228 1.00 0.00 17 CYS A O 4
ATOM 2587 N N . GLY A 1 18 ? -7.951 5.016 -3.139 1.00 0.00 18 GLY A N 4
ATOM 2588 C CA . GLY A 1 18 ? -8.255 5.723 -4.353 1.00 0.00 18 GLY A CA 4
ATOM 2589 C C . GLY A 1 18 ? -7.176 6.708 -4.750 1.00 0.00 18 GLY A C 4
ATOM 2590 O O . GLY A 1 18 ? -7.452 7.684 -5.468 1.00 0.00 18 GLY A O 4
ATOM 2594 N N . SER A 1 19 ? -5.964 6.472 -4.292 1.00 0.00 19 SER A N 4
ATOM 2595 C CA . SER A 1 19 ? -4.850 7.332 -4.604 1.00 0.00 19 SER A CA 4
ATOM 2596 C C . SER A 1 19 ? -3.547 6.582 -4.446 1.00 0.00 19 SER A C 4
ATOM 2597 O O . SER A 1 19 ? -3.112 6.300 -3.319 1.00 0.00 19 SER A O 4
ATOM 2605 N N . SER A 1 20 ? -2.931 6.253 -5.561 1.00 0.00 20 SER A N 4
ATOM 2606 C CA . SER A 1 20 ? -1.665 5.566 -5.575 1.00 0.00 20 SER A CA 4
ATOM 2607 C C . SER A 1 20 ? -0.595 6.457 -4.930 1.00 0.00 20 SER A C 4
ATOM 2608 O O . SER A 1 20 ? 0.238 5.993 -4.140 1.00 0.00 20 SER A O 4
ATOM 2616 N N . SER A 1 21 ? -0.675 7.747 -5.230 1.00 0.00 21 SER A N 4
ATOM 2617 C CA . SER A 1 21 ? 0.275 8.726 -4.763 1.00 0.00 21 SER A CA 4
ATOM 2618 C C . SER A 1 21 ? 0.180 8.928 -3.242 1.00 0.00 21 SER A C 4
ATOM 2619 O O . SER A 1 21 ? 1.200 9.034 -2.564 1.00 0.00 21 SER A O 4
ATOM 2627 N N . LYS A 1 22 ? -1.033 8.951 -2.698 1.00 0.00 22 LYS A N 4
ATOM 2628 C CA . LYS A 1 22 ? -1.186 9.094 -1.257 1.00 0.00 22 LYS A CA 4
ATOM 2629 C C . LYS A 1 22 ? -0.885 7.803 -0.524 1.00 0.00 22 LYS A C 4
ATOM 2630 O O . LYS A 1 22 ? -0.412 7.836 0.604 1.00 0.00 22 LYS A O 4
ATOM 2649 N N . CYS A 1 23 ? -1.161 6.677 -1.165 1.00 0.00 23 CYS A N 4
ATOM 2650 C CA . CYS A 1 23 ? -0.838 5.363 -0.598 1.00 0.00 23 CYS A CA 4
ATOM 2651 C C . CYS A 1 23 ? 0.669 5.244 -0.414 1.00 0.00 23 CYS A C 4
ATOM 2652 O O . CYS A 1 23 ? 1.166 4.918 0.676 1.00 0.00 23 CYS A O 4
ATOM 2659 N N . SER A 1 24 ? 1.397 5.584 -1.457 1.00 0.00 24 SER A N 4
ATOM 2660 C CA . SER A 1 24 ? 2.823 5.537 -1.418 1.00 0.00 24 SER A CA 4
ATOM 2661 C C . SER A 1 24 ? 3.393 6.584 -0.461 1.00 0.00 24 SER A C 4
ATOM 2662 O O . SER A 1 24 ? 4.285 6.279 0.337 1.00 0.00 24 SER A O 4
ATOM 2670 N N . GLN A 1 25 ? 2.846 7.796 -0.508 1.00 0.00 25 GLN A N 4
ATOM 2671 C CA . GLN A 1 25 ? 3.292 8.866 0.361 1.00 0.00 25 GLN A CA 4
ATOM 2672 C C . GLN A 1 25 ? 3.111 8.495 1.824 1.00 0.00 25 GLN A C 4
ATOM 2673 O O . GLN A 1 25 ? 4.007 8.698 2.603 1.00 0.00 25 GLN A O 4
ATOM 2687 N N . GLN A 1 26 ? 1.972 7.894 2.163 1.00 0.00 26 GLN A N 4
ATOM 2688 C CA . GLN A 1 26 ? 1.668 7.505 3.541 1.00 0.00 26 GLN A CA 4
ATOM 2689 C C . GLN A 1 26 ? 2.786 6.649 4.149 1.00 0.00 26 GLN A C 4
ATOM 2690 O O . GLN A 1 26 ? 3.413 7.051 5.127 1.00 0.00 26 GLN A O 4
ATOM 2704 N N . CYS A 1 27 ? 3.075 5.517 3.546 1.00 0.00 27 CYS A N 4
ATOM 2705 C CA . CYS A 1 27 ? 4.104 4.647 4.086 1.00 0.00 27 CYS A CA 4
ATOM 2706 C C . CYS A 1 27 ? 5.523 5.172 3.878 1.00 0.00 27 CYS A C 4
ATOM 2707 O O . CYS A 1 27 ? 6.404 4.877 4.684 1.00 0.00 27 CYS A O 4
ATOM 2714 N N . LYS A 1 28 ? 5.742 5.981 2.842 1.00 0.00 28 LYS A N 4
ATOM 2715 C CA . LYS A 1 28 ? 7.080 6.524 2.583 1.00 0.00 28 LYS A CA 4
ATOM 2716 C C . LYS A 1 28 ? 7.390 7.680 3.545 1.00 0.00 28 LYS A C 4
ATOM 2717 O O . LYS A 1 28 ? 8.547 7.937 3.884 1.00 0.00 28 LYS A O 4
ATOM 2736 N N . ASP A 1 29 ? 6.361 8.392 3.936 1.00 0.00 29 ASP A N 4
ATOM 2737 C CA . ASP A 1 29 ? 6.500 9.543 4.822 1.00 0.00 29 ASP A CA 4
ATOM 2738 C C . ASP A 1 29 ? 6.524 9.113 6.272 1.00 0.00 29 ASP A C 4
ATOM 2739 O O . ASP A 1 29 ? 7.314 9.623 7.065 1.00 0.00 29 ASP A O 4
ATOM 2748 N N . ARG A 1 30 ? 5.669 8.168 6.614 1.00 0.00 30 ARG A N 4
ATOM 2749 C CA . ARG A 1 30 ? 5.604 7.661 7.976 1.00 0.00 30 ARG A CA 4
ATOM 2750 C C . ARG A 1 30 ? 6.752 6.709 8.267 1.00 0.00 30 ARG A C 4
ATOM 2751 O O . ARG A 1 30 ? 7.516 6.901 9.217 1.00 0.00 30 ARG A O 4
ATOM 2772 N N . GLU A 1 31 ? 6.877 5.699 7.438 1.00 0.00 31 GLU A N 4
ATOM 2773 C CA . GLU A 1 31 ? 7.841 4.645 7.636 1.00 0.00 31 GLU A CA 4
ATOM 2774 C C . GLU A 1 31 ? 8.954 4.833 6.606 1.00 0.00 31 GLU A C 4
ATOM 2775 O O . GLU A 1 31 ? 9.047 5.894 6.000 1.00 0.00 31 GLU A O 4
ATOM 2787 N N . HIS A 1 32 ? 9.775 3.836 6.378 1.00 0.00 32 HIS A N 4
ATOM 2788 C CA . HIS A 1 32 ? 10.860 3.996 5.417 1.00 0.00 32 HIS A CA 4
ATOM 2789 C C . HIS A 1 32 ? 10.660 3.131 4.167 1.00 0.00 32 HIS A C 4
ATOM 2790 O O . HIS A 1 32 ? 11.613 2.582 3.600 1.00 0.00 32 HIS A O 4
ATOM 2804 N N . PHE A 1 33 ? 9.419 3.033 3.724 1.00 0.00 33 PHE A N 4
ATOM 2805 C CA . PHE A 1 33 ? 9.104 2.330 2.484 1.00 0.00 33 PHE A CA 4
ATOM 2806 C C . PHE A 1 33 ? 9.446 3.240 1.315 1.00 0.00 33 PHE A C 4
ATOM 2807 O O . PHE A 1 33 ? 8.697 4.158 1.015 1.00 0.00 33 PHE A O 4
ATOM 2824 N N . ALA A 1 34 ? 10.562 2.988 0.661 1.00 0.00 34 ALA A N 4
ATOM 2825 C CA . ALA A 1 34 ? 11.036 3.835 -0.436 1.00 0.00 34 ALA A CA 4
ATOM 2826 C C . ALA A 1 34 ? 10.067 3.834 -1.613 1.00 0.00 34 ALA A C 4
ATOM 2827 O O . ALA A 1 34 ? 9.933 4.835 -2.328 1.00 0.00 34 ALA A O 4
ATOM 2834 N N . TYR A 1 35 ? 9.383 2.725 -1.797 1.00 0.00 35 TYR A N 4
ATOM 2835 C CA . TYR A 1 35 ? 8.410 2.592 -2.871 1.00 0.00 35 TYR A CA 4
ATOM 2836 C C . TYR A 1 35 ? 7.042 3.042 -2.392 1.00 0.00 35 TYR A C 4
ATOM 2837 O O . TYR A 1 35 ? 6.112 3.218 -3.186 1.00 0.00 35 TYR A O 4
ATOM 2855 N N . GLY A 1 36 ? 6.944 3.271 -1.095 1.00 0.00 36 GLY A N 4
ATOM 2856 C CA . GLY A 1 36 ? 5.710 3.663 -0.491 1.00 0.00 36 GLY A CA 4
ATOM 2857 C C . GLY A 1 36 ? 4.696 2.548 -0.470 1.00 0.00 36 GLY A C 4
ATOM 2858 O O . GLY A 1 36 ? 4.673 1.745 0.452 1.00 0.00 36 GLY A O 4
ATOM 2862 N N . GLY A 1 37 ? 3.910 2.473 -1.510 1.00 0.00 37 GLY A N 4
ATOM 2863 C CA . GLY A 1 37 ? 2.865 1.519 -1.592 1.00 0.00 37 GLY A CA 4
ATOM 2864 C C . GLY A 1 37 ? 2.027 1.766 -2.800 1.00 0.00 37 GLY A C 4
ATOM 2865 O O . GLY A 1 37 ? 2.246 2.749 -3.517 1.00 0.00 37 GLY A O 4
ATOM 2869 N N . ALA A 1 38 ? 1.096 0.897 -3.045 1.00 0.00 38 ALA A N 4
ATOM 2870 C CA . ALA A 1 38 ? 0.207 1.022 -4.166 1.00 0.00 38 ALA A CA 4
ATOM 2871 C C . ALA A 1 38 ? -1.146 0.478 -3.793 1.00 0.00 38 ALA A C 4
ATOM 2872 O O . ALA A 1 38 ? -1.276 -0.264 -2.807 1.00 0.00 38 ALA A O 4
ATOM 2879 N N . CYS A 1 39 ? -2.140 0.835 -4.550 1.00 0.00 39 CYS A N 4
ATOM 2880 C CA . CYS A 1 39 ? -3.467 0.360 -4.317 1.00 0.00 39 CYS A CA 4
ATOM 2881 C C . CYS A 1 39 ? -3.598 -1.028 -4.952 1.00 0.00 39 CYS A C 4
ATOM 2882 O O . CYS A 1 39 ? -3.565 -1.174 -6.182 1.00 0.00 39 CYS A O 4
ATOM 2889 N N . HIS A 1 40 ? -3.717 -2.028 -4.120 1.00 0.00 40 HIS A N 4
ATOM 2890 C CA . HIS A 1 40 ? -3.770 -3.417 -4.543 1.00 0.00 40 HIS A CA 4
ATOM 2891 C C . HIS A 1 40 ? -5.166 -3.944 -4.204 1.00 0.00 40 HIS A C 4
ATOM 2892 O O . HIS A 1 40 ? -5.764 -3.521 -3.204 1.00 0.00 40 HIS A O 4
ATOM 2906 N N . TYR A 1 41 ? -5.706 -4.812 -5.030 1.00 0.00 41 TYR A N 4
ATOM 2907 C CA . TYR A 1 41 ? -7.026 -5.342 -4.782 1.00 0.00 41 TYR A CA 4
ATOM 2908 C C . TYR A 1 41 ? -7.010 -6.341 -3.642 1.00 0.00 41 TYR A C 4
ATOM 2909 O O . TYR A 1 41 ? -6.106 -7.179 -3.529 1.00 0.00 41 TYR A O 4
ATOM 2927 N N . GLN A 1 42 ? -7.988 -6.228 -2.815 1.00 0.00 42 GLN A N 4
ATOM 2928 C CA . GLN A 1 42 ? -8.202 -7.091 -1.708 1.00 0.00 42 GLN A CA 4
ATOM 2929 C C . GLN A 1 42 ? -9.690 -7.308 -1.673 1.00 0.00 42 GLN A C 4
ATOM 2930 O O . GLN A 1 42 ? -10.422 -6.525 -2.273 1.00 0.00 42 GLN A O 4
ATOM 2944 N N . PHE A 1 43 ? -10.155 -8.342 -1.046 1.00 0.00 43 PHE A N 4
ATOM 2945 C CA . PHE A 1 43 ? -11.572 -8.516 -0.962 1.00 0.00 43 PHE A CA 4
ATOM 2946 C C . PHE A 1 43 ? -12.118 -7.620 0.167 1.00 0.00 43 PHE A C 4
ATOM 2947 O O . PHE A 1 43 ? -11.523 -7.567 1.240 1.00 0.00 43 PHE A O 4
ATOM 2964 N N . PRO A 1 44 ? -13.193 -6.843 -0.066 1.00 0.00 44 PRO A N 4
ATOM 2965 C CA . PRO A 1 44 ? -13.851 -6.695 -1.360 1.00 0.00 44 PRO A CA 4
ATOM 2966 C C . PRO A 1 44 ? -13.523 -5.343 -2.015 1.00 0.00 44 PRO A C 4
ATOM 2967 O O . PRO A 1 44 ? -14.191 -4.916 -2.950 1.00 0.00 44 PRO A O 4
ATOM 2978 N N . SER A 1 45 ? -12.514 -4.675 -1.519 1.00 0.00 45 SER A N 4
ATOM 2979 C CA . SER A 1 45 ? -12.159 -3.382 -2.027 1.00 0.00 45 SER A CA 4
ATOM 2980 C C . SER A 1 45 ? -10.645 -3.234 -2.142 1.00 0.00 45 SER A C 4
ATOM 2981 O O . SER A 1 45 ? -9.888 -3.843 -1.370 1.00 0.00 45 SER A O 4
ATOM 2989 N N . VAL A 1 46 ? -10.226 -2.464 -3.125 1.00 0.00 46 VAL A N 4
ATOM 2990 C CA . VAL A 1 46 ? -8.832 -2.126 -3.340 1.00 0.00 46 VAL A CA 4
ATOM 2991 C C . VAL A 1 46 ? -8.317 -1.366 -2.124 1.00 0.00 46 VAL A C 4
ATOM 2992 O O . VAL A 1 46 ? -8.890 -0.356 -1.748 1.00 0.00 46 VAL A O 4
ATOM 3005 N N . LYS A 1 47 ? -7.251 -1.835 -1.536 1.00 0.00 47 LYS A N 4
ATOM 3006 C CA . LYS A 1 47 ? -6.719 -1.239 -0.332 1.00 0.00 47 LYS A CA 4
ATOM 3007 C C . LYS A 1 47 ? -5.258 -0.853 -0.580 1.00 0.00 47 LYS A C 4
ATOM 3008 O O . LYS A 1 47 ? -4.667 -1.268 -1.577 1.00 0.00 47 LYS A O 4
ATOM 3027 N N . CYS A 1 48 ? -4.708 -0.040 0.276 1.00 0.00 48 CYS A N 4
ATOM 3028 C CA . CYS A 1 48 ? -3.337 0.402 0.148 1.00 0.00 48 CYS A CA 4
ATOM 3029 C C . CYS A 1 48 ? -2.401 -0.662 0.694 1.00 0.00 48 CYS A C 4
ATOM 3030 O O . CYS A 1 48 ? -2.581 -1.147 1.825 1.00 0.00 48 CYS A O 4
ATOM 3037 N N . PHE A 1 49 ? -1.467 -1.069 -0.115 1.00 0.00 49 PHE A N 4
ATOM 3038 C CA . PHE A 1 49 ? -0.470 -2.017 0.283 1.00 0.00 49 PHE A CA 4
ATOM 3039 C C . PHE A 1 49 ? 0.887 -1.409 0.103 1.00 0.00 49 PHE A C 4
ATOM 3040 O O . PHE A 1 49 ? 1.296 -1.077 -1.016 1.00 0.00 49 PHE A O 4
ATOM 3057 N N . CYS A 1 50 ? 1.562 -1.248 1.186 1.00 0.00 50 CYS A N 4
ATOM 3058 C CA . CYS A 1 50 ? 2.853 -0.659 1.209 1.00 0.00 50 CYS A CA 4
ATOM 3059 C C . CYS A 1 50 ? 3.885 -1.707 0.823 1.00 0.00 50 CYS A C 4
ATOM 3060 O O . CYS A 1 50 ? 4.042 -2.723 1.491 1.00 0.00 50 CYS A O 4
ATOM 3067 N N . LYS A 1 51 ? 4.544 -1.479 -0.280 1.00 0.00 51 LYS A N 4
ATOM 3068 C CA . LYS A 1 51 ? 5.470 -2.434 -0.841 1.00 0.00 51 LYS A CA 4
ATOM 3069 C C . LYS A 1 51 ? 6.844 -2.309 -0.212 1.00 0.00 51 LYS A C 4
ATOM 3070 O O . LYS A 1 51 ? 7.539 -1.305 -0.406 1.00 0.00 51 LYS A O 4
ATOM 3089 N N . ARG A 1 52 ? 7.216 -3.299 0.569 1.00 0.00 52 ARG A N 4
ATOM 3090 C CA . ARG A 1 52 ? 8.535 -3.315 1.181 1.00 0.00 52 ARG A CA 4
ATOM 3091 C C . ARG A 1 52 ? 9.456 -4.192 0.390 1.00 0.00 52 ARG A C 4
ATOM 3092 O O . ARG A 1 52 ? 9.008 -5.117 -0.291 1.00 0.00 52 ARG A O 4
ATOM 3113 N N . GLN A 1 53 ? 10.724 -3.928 0.504 1.00 0.00 53 GLN A N 4
ATOM 3114 C CA . GLN A 1 53 ? 11.726 -4.720 -0.119 1.00 0.00 53 GLN A CA 4
ATOM 3115 C C . GLN A 1 53 ? 11.919 -5.981 0.690 1.00 0.00 53 GLN A C 4
ATOM 3116 O O . GLN A 1 53 ? 12.128 -5.925 1.914 1.00 0.00 53 GLN A O 4
ATOM 3130 N N . CYS A 1 54 ? 11.763 -7.087 0.053 1.00 0.00 54 CYS A N 4
ATOM 3131 C CA . CYS A 1 54 ? 11.992 -8.347 0.672 1.00 0.00 54 CYS A CA 4
ATOM 3132 C C . CYS A 1 54 ? 13.225 -8.973 0.068 1.00 0.00 54 CYS A C 4
ATOM 3133 O O . CYS A 1 54 ? 14.339 -8.682 0.560 1.00 0.00 54 CYS A O 4
ATOM 3141 N N . ASP A 1 1 ? 13.074 -8.534 -12.303 1.00 0.00 1 ASP A N 5
ATOM 3142 C CA . ASP A 1 1 ? 13.776 -7.330 -11.881 1.00 0.00 1 ASP A CA 5
ATOM 3143 C C . ASP A 1 1 ? 14.679 -7.689 -10.720 1.00 0.00 1 ASP A C 5
ATOM 3144 O O . ASP A 1 1 ? 14.466 -8.729 -10.080 1.00 0.00 1 ASP A O 5
ATOM 3155 N N . GLY A 1 2 ? 15.690 -6.872 -10.456 1.00 0.00 2 GLY A N 5
ATOM 3156 C CA . GLY A 1 2 ? 16.597 -7.142 -9.376 1.00 0.00 2 GLY A CA 5
ATOM 3157 C C . GLY A 1 2 ? 15.915 -7.062 -8.033 1.00 0.00 2 GLY A C 5
ATOM 3158 O O . GLY A 1 2 ? 16.161 -7.891 -7.149 1.00 0.00 2 GLY A O 5
ATOM 3162 N N . VAL A 1 3 ? 15.014 -6.115 -7.897 1.00 0.00 3 VAL A N 5
ATOM 3163 C CA . VAL A 1 3 ? 14.330 -5.903 -6.648 1.00 0.00 3 VAL A CA 5
ATOM 3164 C C . VAL A 1 3 ? 12.939 -6.508 -6.696 1.00 0.00 3 VAL A C 5
ATOM 3165 O O . VAL A 1 3 ? 12.182 -6.288 -7.642 1.00 0.00 3 VAL A O 5
ATOM 3178 N N . LYS A 1 4 ? 12.616 -7.272 -5.704 1.00 0.00 4 LYS A N 5
ATOM 3179 C CA . LYS A 1 4 ? 11.315 -7.871 -5.597 1.00 0.00 4 LYS A CA 5
ATOM 3180 C C . LYS A 1 4 ? 10.603 -7.173 -4.471 1.00 0.00 4 LYS A C 5
ATOM 3181 O O . LYS A 1 4 ? 11.248 -6.771 -3.490 1.00 0.00 4 LYS A O 5
ATOM 3200 N N . LEU A 1 5 ? 9.319 -6.993 -4.591 1.00 0.00 5 LEU A N 5
ATOM 3201 C CA . LEU A 1 5 ? 8.582 -6.295 -3.575 1.00 0.00 5 LEU A CA 5
ATOM 3202 C C . LEU A 1 5 ? 7.461 -7.164 -3.082 1.00 0.00 5 LEU A C 5
ATOM 3203 O O . LEU A 1 5 ? 6.964 -8.025 -3.811 1.00 0.00 5 LEU A O 5
ATOM 3219 N N . CYS A 1 6 ? 7.094 -6.977 -1.861 1.00 0.00 6 CYS A N 5
ATOM 3220 C CA . CYS A 1 6 ? 5.998 -7.712 -1.279 1.00 0.00 6 CYS A CA 5
ATOM 3221 C C . CYS A 1 6 ? 4.915 -6.728 -0.873 1.00 0.00 6 CYS A C 5
ATOM 3222 O O . CYS A 1 6 ? 5.228 -5.598 -0.444 1.00 0.00 6 CYS A O 5
ATOM 3229 N N . ASP A 1 7 ? 3.667 -7.133 -1.024 1.00 0.00 7 ASP A N 5
ATOM 3230 C CA . ASP A 1 7 ? 2.515 -6.291 -0.712 1.00 0.00 7 ASP A CA 5
ATOM 3231 C C . ASP A 1 7 ? 2.161 -6.377 0.748 1.00 0.00 7 ASP A C 5
ATOM 3232 O O . ASP A 1 7 ? 1.690 -7.404 1.225 1.00 0.00 7 ASP A O 5
ATOM 3241 N N . VAL A 1 8 ? 2.401 -5.321 1.457 1.00 0.00 8 VAL A N 5
ATOM 3242 C CA . VAL A 1 8 ? 2.097 -5.254 2.867 1.00 0.00 8 VAL A CA 5
ATOM 3243 C C . VAL A 1 8 ? 0.858 -4.383 3.057 1.00 0.00 8 VAL A C 5
ATOM 3244 O O . VAL A 1 8 ? 0.877 -3.206 2.701 1.00 0.00 8 VAL A O 5
ATOM 3257 N N . PRO A 1 9 ? -0.246 -4.945 3.576 1.00 0.00 9 PRO A N 5
ATOM 3258 C CA . PRO A 1 9 ? -1.481 -4.190 3.777 1.00 0.00 9 PRO A CA 5
ATOM 3259 C C . PRO A 1 9 ? -1.285 -3.046 4.773 1.00 0.00 9 PRO A C 5
ATOM 3260 O O . PRO A 1 9 ? -1.040 -3.272 5.967 1.00 0.00 9 PRO A O 5
ATOM 3271 N N . SER A 1 10 ? -1.367 -1.836 4.277 1.00 0.00 10 SER A N 5
ATOM 3272 C CA . SER A 1 10 ? -1.171 -0.666 5.082 1.00 0.00 10 SER A CA 5
ATOM 3273 C C . SER A 1 10 ? -2.350 -0.498 6.030 1.00 0.00 10 SER A C 5
ATOM 3274 O O . SER A 1 10 ? -3.486 -0.246 5.600 1.00 0.00 10 SER A O 5
ATOM 3282 N N . GLY A 1 11 ? -2.079 -0.651 7.312 1.00 0.00 11 GLY A N 5
ATOM 3283 C CA . GLY A 1 11 ? -3.112 -0.563 8.314 1.00 0.00 11 GLY A CA 5
ATOM 3284 C C . GLY A 1 11 ? -3.520 0.860 8.569 1.00 0.00 11 GLY A C 5
ATOM 3285 O O . GLY A 1 11 ? -4.617 1.130 9.059 1.00 0.00 11 GLY A O 5
ATOM 3289 N N . THR A 1 12 ? -2.656 1.776 8.198 1.00 0.00 12 THR A N 5
ATOM 3290 C CA . THR A 1 12 ? -2.916 3.173 8.382 1.00 0.00 12 THR A CA 5
ATOM 3291 C C . THR A 1 12 ? -3.889 3.677 7.304 1.00 0.00 12 THR A C 5
ATOM 3292 O O . THR A 1 12 ? -4.414 4.794 7.387 1.00 0.00 12 THR A O 5
ATOM 3303 N N . TRP A 1 13 ? -4.132 2.858 6.303 1.00 0.00 13 TRP A N 5
ATOM 3304 C CA . TRP A 1 13 ? -5.046 3.213 5.273 1.00 0.00 13 TRP A CA 5
ATOM 3305 C C . TRP A 1 13 ? -6.313 2.404 5.442 1.00 0.00 13 TRP A C 5
ATOM 3306 O O . TRP A 1 13 ? -6.335 1.187 5.191 1.00 0.00 13 TRP A O 5
ATOM 3327 N N . SER A 1 14 ? -7.332 3.050 5.881 1.00 0.00 14 SER A N 5
ATOM 3328 C CA . SER A 1 14 ? -8.597 2.428 6.029 1.00 0.00 14 SER A CA 5
ATOM 3329 C C . SER A 1 14 ? -9.515 3.063 5.004 1.00 0.00 14 SER A C 5
ATOM 3330 O O . SER A 1 14 ? -9.454 4.284 4.779 1.00 0.00 14 SER A O 5
ATOM 3338 N N . GLY A 1 15 ? -10.317 2.272 4.367 1.00 0.00 15 GLY A N 5
ATOM 3339 C CA . GLY A 1 15 ? -11.157 2.775 3.327 1.00 0.00 15 GLY A CA 5
ATOM 3340 C C . GLY A 1 15 ? -10.646 2.360 1.980 1.00 0.00 15 GLY A C 5
ATOM 3341 O O . GLY A 1 15 ? -9.759 1.501 1.881 1.00 0.00 15 GLY A O 5
ATOM 3345 N N . HIS A 1 16 ? -11.169 2.961 0.960 1.00 0.00 16 HIS A N 5
ATOM 3346 C CA . HIS A 1 16 ? -10.804 2.642 -0.394 1.00 0.00 16 HIS A CA 5
ATOM 3347 C C . HIS A 1 16 ? -9.482 3.328 -0.763 1.00 0.00 16 HIS A C 5
ATOM 3348 O O . HIS A 1 16 ? -9.202 4.441 -0.307 1.00 0.00 16 HIS A O 5
ATOM 3362 N N . CYS A 1 17 ? -8.659 2.646 -1.515 1.00 0.00 17 CYS A N 5
ATOM 3363 C CA . CYS A 1 17 ? -7.432 3.208 -2.030 1.00 0.00 17 CYS A CA 5
ATOM 3364 C C . CYS A 1 17 ? -7.646 3.530 -3.492 1.00 0.00 17 CYS A C 5
ATOM 3365 O O . CYS A 1 17 ? -7.707 2.625 -4.325 1.00 0.00 17 CYS A O 5
ATOM 3372 N N . GLY A 1 18 ? -7.843 4.790 -3.793 1.00 0.00 18 GLY A N 5
ATOM 3373 C CA . GLY A 1 18 ? -8.045 5.186 -5.165 1.00 0.00 18 GLY A CA 5
ATOM 3374 C C . GLY A 1 18 ? -6.945 6.090 -5.660 1.00 0.00 18 GLY A C 5
ATOM 3375 O O . GLY A 1 18 ? -6.939 6.501 -6.821 1.00 0.00 18 GLY A O 5
ATOM 3379 N N . SER A 1 19 ? -6.010 6.406 -4.799 1.00 0.00 19 SER A N 5
ATOM 3380 C CA . SER A 1 19 ? -4.914 7.260 -5.173 1.00 0.00 19 SER A CA 5
ATOM 3381 C C . SER A 1 19 ? -3.588 6.592 -4.818 1.00 0.00 19 SER A C 5
ATOM 3382 O O . SER A 1 19 ? -3.195 6.541 -3.642 1.00 0.00 19 SER A O 5
ATOM 3390 N N . SER A 1 20 ? -2.914 6.076 -5.824 1.00 0.00 20 SER A N 5
ATOM 3391 C CA . SER A 1 20 ? -1.661 5.374 -5.656 1.00 0.00 20 SER A CA 5
ATOM 3392 C C . SER A 1 20 ? -0.571 6.297 -5.103 1.00 0.00 20 SER A C 5
ATOM 3393 O O . SER A 1 20 ? 0.262 5.882 -4.278 1.00 0.00 20 SER A O 5
ATOM 3401 N N . SER A 1 21 ? -0.615 7.550 -5.520 1.00 0.00 21 SER A N 5
ATOM 3402 C CA . SER A 1 21 ? 0.336 8.548 -5.085 1.00 0.00 21 SER A CA 5
ATOM 3403 C C . SER A 1 21 ? 0.174 8.833 -3.582 1.00 0.00 21 SER A C 5
ATOM 3404 O O . SER A 1 21 ? 1.149 9.010 -2.874 1.00 0.00 21 SER A O 5
ATOM 3412 N N . LYS A 1 22 ? -1.061 8.818 -3.097 1.00 0.00 22 LYS A N 5
ATOM 3413 C CA . LYS A 1 22 ? -1.304 9.066 -1.681 1.00 0.00 22 LYS A CA 5
ATOM 3414 C C . LYS A 1 22 ? -1.038 7.832 -0.852 1.00 0.00 22 LYS A C 5
ATOM 3415 O O . LYS A 1 22 ? -0.582 7.937 0.283 1.00 0.00 22 LYS A O 5
ATOM 3434 N N . CYS A 1 23 ? -1.312 6.671 -1.428 1.00 0.00 23 CYS A N 5
ATOM 3435 C CA . CYS A 1 23 ? -1.014 5.387 -0.796 1.00 0.00 23 CYS A CA 5
ATOM 3436 C C . CYS A 1 23 ? 0.479 5.312 -0.485 1.00 0.00 23 CYS A C 5
ATOM 3437 O O . CYS A 1 23 ? 0.889 5.064 0.665 1.00 0.00 23 CYS A O 5
ATOM 3444 N N . SER A 1 24 ? 1.287 5.602 -1.490 1.00 0.00 24 SER A N 5
ATOM 3445 C CA . SER A 1 24 ? 2.704 5.601 -1.330 1.00 0.00 24 SER A CA 5
ATOM 3446 C C . SER A 1 24 ? 3.146 6.718 -0.385 1.00 0.00 24 SER A C 5
ATOM 3447 O O . SER A 1 24 ? 3.946 6.484 0.516 1.00 0.00 24 SER A O 5
ATOM 3455 N N . GLN A 1 25 ? 2.584 7.915 -0.574 1.00 0.00 25 GLN A N 5
ATOM 3456 C CA . GLN A 1 25 ? 2.902 9.084 0.241 1.00 0.00 25 GLN A CA 5
ATOM 3457 C C . GLN A 1 25 ? 2.711 8.808 1.724 1.00 0.00 25 GLN A C 5
ATOM 3458 O O . GLN A 1 25 ? 3.650 8.918 2.495 1.00 0.00 25 GLN A O 5
ATOM 3472 N N . GLN A 1 26 ? 1.513 8.405 2.094 1.00 0.00 26 GLN A N 5
ATOM 3473 C CA . GLN A 1 26 ? 1.160 8.168 3.485 1.00 0.00 26 GLN A CA 5
ATOM 3474 C C . GLN A 1 26 ? 2.016 7.061 4.089 1.00 0.00 26 GLN A C 5
ATOM 3475 O O . GLN A 1 26 ? 2.482 7.168 5.231 1.00 0.00 26 GLN A O 5
ATOM 3489 N N . CYS A 1 27 ? 2.261 6.034 3.311 1.00 0.00 27 CYS A N 5
ATOM 3490 C CA . CYS A 1 27 ? 3.057 4.920 3.774 1.00 0.00 27 CYS A CA 5
ATOM 3491 C C . CYS A 1 27 ? 4.521 5.347 4.013 1.00 0.00 27 CYS A C 5
ATOM 3492 O O . CYS A 1 27 ? 5.116 4.976 5.021 1.00 0.00 27 CYS A O 5
ATOM 3499 N N . LYS A 1 28 ? 5.067 6.178 3.107 1.00 0.00 28 LYS A N 5
ATOM 3500 C CA . LYS A 1 28 ? 6.452 6.689 3.228 1.00 0.00 28 LYS A CA 5
ATOM 3501 C C . LYS A 1 28 ? 6.543 7.752 4.297 1.00 0.00 28 LYS A C 5
ATOM 3502 O O . LYS A 1 28 ? 7.620 8.053 4.813 1.00 0.00 28 LYS A O 5
ATOM 3521 N N . ASP A 1 29 ? 5.430 8.370 4.568 1.00 0.00 29 ASP A N 5
ATOM 3522 C CA . ASP A 1 29 ? 5.368 9.417 5.554 1.00 0.00 29 ASP A CA 5
ATOM 3523 C C . ASP A 1 29 ? 5.413 8.835 6.938 1.00 0.00 29 ASP A C 5
ATOM 3524 O O . ASP A 1 29 ? 6.169 9.296 7.795 1.00 0.00 29 ASP A O 5
ATOM 3533 N N . ARG A 1 30 ? 4.627 7.821 7.161 1.00 0.00 30 ARG A N 5
ATOM 3534 C CA . ARG A 1 30 ? 4.555 7.229 8.472 1.00 0.00 30 ARG A CA 5
ATOM 3535 C C . ARG A 1 30 ? 5.652 6.204 8.701 1.00 0.00 30 ARG A C 5
ATOM 3536 O O . ARG A 1 30 ? 6.431 6.321 9.660 1.00 0.00 30 ARG A O 5
ATOM 3557 N N . GLU A 1 31 ? 5.741 5.231 7.827 1.00 0.00 31 GLU A N 5
ATOM 3558 C CA . GLU A 1 31 ? 6.723 4.191 7.967 1.00 0.00 31 GLU A CA 5
ATOM 3559 C C . GLU A 1 31 ? 7.839 4.377 6.963 1.00 0.00 31 GLU A C 5
ATOM 3560 O O . GLU A 1 31 ? 7.837 5.324 6.171 1.00 0.00 31 GLU A O 5
ATOM 3572 N N . HIS A 1 32 ? 8.787 3.492 6.989 1.00 0.00 32 HIS A N 5
ATOM 3573 C CA . HIS A 1 32 ? 9.915 3.609 6.122 1.00 0.00 32 HIS A CA 5
ATOM 3574 C C . HIS A 1 32 ? 9.874 2.589 5.013 1.00 0.00 32 HIS A C 5
ATOM 3575 O O . HIS A 1 32 ? 10.481 1.517 5.097 1.00 0.00 32 HIS A O 5
ATOM 3589 N N . PHE A 1 33 ? 9.096 2.895 4.015 1.00 0.00 33 PHE A N 5
ATOM 3590 C CA . PHE A 1 33 ? 8.986 2.082 2.827 1.00 0.00 33 PHE A CA 5
ATOM 3591 C C . PHE A 1 33 ? 9.485 2.881 1.650 1.00 0.00 33 PHE A C 5
ATOM 3592 O O . PHE A 1 33 ? 8.803 3.785 1.174 1.00 0.00 33 PHE A O 5
ATOM 3609 N N . ALA A 1 34 ? 10.658 2.532 1.182 1.00 0.00 34 ALA A N 5
ATOM 3610 C CA . ALA A 1 34 ? 11.337 3.247 0.116 1.00 0.00 34 ALA A CA 5
ATOM 3611 C C . ALA A 1 34 ? 10.566 3.194 -1.202 1.00 0.00 34 ALA A C 5
ATOM 3612 O O . ALA A 1 34 ? 10.670 4.091 -2.030 1.00 0.00 34 ALA A O 5
ATOM 3619 N N . TYR A 1 35 ? 9.790 2.155 -1.381 1.00 0.00 35 TYR A N 5
ATOM 3620 C CA . TYR A 1 35 ? 9.000 1.992 -2.587 1.00 0.00 35 TYR A CA 5
ATOM 3621 C C . TYR A 1 35 ? 7.571 2.453 -2.379 1.00 0.00 35 TYR A C 5
ATOM 3622 O O . TYR A 1 35 ? 6.754 2.428 -3.310 1.00 0.00 35 TYR A O 5
ATOM 3640 N N . GLY A 1 36 ? 7.285 2.908 -1.172 1.00 0.00 36 GLY A N 5
ATOM 3641 C CA . GLY A 1 36 ? 5.974 3.389 -0.836 1.00 0.00 36 GLY A CA 5
ATOM 3642 C C . GLY A 1 36 ? 4.929 2.305 -0.852 1.00 0.00 36 GLY A C 5
ATOM 3643 O O . GLY A 1 36 ? 5.037 1.318 -0.133 1.00 0.00 36 GLY A O 5
ATOM 3647 N N . GLY A 1 37 ? 3.956 2.463 -1.705 1.00 0.00 37 GLY A N 5
ATOM 3648 C CA . GLY A 1 37 ? 2.872 1.554 -1.770 1.00 0.00 37 GLY A CA 5
ATOM 3649 C C . GLY A 1 37 ? 2.032 1.821 -2.975 1.00 0.00 37 GLY A C 5
ATOM 3650 O O . GLY A 1 37 ? 2.265 2.804 -3.687 1.00 0.00 37 GLY A O 5
ATOM 3654 N N . ALA A 1 38 ? 1.075 0.973 -3.206 1.00 0.00 38 ALA A N 5
ATOM 3655 C CA . ALA A 1 38 ? 0.179 1.083 -4.327 1.00 0.00 38 ALA A CA 5
ATOM 3656 C C . ALA A 1 38 ? -1.127 0.442 -3.931 1.00 0.00 38 ALA A C 5
ATOM 3657 O O . ALA A 1 38 ? -1.157 -0.351 -2.980 1.00 0.00 38 ALA A O 5
ATOM 3664 N N . CYS A 1 39 ? -2.175 0.751 -4.629 1.00 0.00 39 CYS A N 5
ATOM 3665 C CA . CYS A 1 39 ? -3.479 0.239 -4.295 1.00 0.00 39 CYS A CA 5
ATOM 3666 C C . CYS A 1 39 ? -3.637 -1.166 -4.872 1.00 0.00 39 CYS A C 5
ATOM 3667 O O . CYS A 1 39 ? -3.360 -1.393 -6.051 1.00 0.00 39 CYS A O 5
ATOM 3674 N N . HIS A 1 40 ? -4.041 -2.100 -4.048 1.00 0.00 40 HIS A N 5
ATOM 3675 C CA . HIS A 1 40 ? -4.214 -3.481 -4.464 1.00 0.00 40 HIS A CA 5
ATOM 3676 C C . HIS A 1 40 ? -5.518 -4.012 -3.864 1.00 0.00 40 HIS A C 5
ATOM 3677 O O . HIS A 1 40 ? -5.931 -3.574 -2.780 1.00 0.00 40 HIS A O 5
ATOM 3691 N N . TYR A 1 41 ? -6.172 -4.913 -4.563 1.00 0.00 41 TYR A N 5
ATOM 3692 C CA . TYR A 1 41 ? -7.451 -5.425 -4.130 1.00 0.00 41 TYR A CA 5
ATOM 3693 C C . TYR A 1 41 ? -7.354 -6.401 -2.966 1.00 0.00 41 TYR A C 5
ATOM 3694 O O . TYR A 1 41 ? -6.525 -7.319 -2.941 1.00 0.00 41 TYR A O 5
ATOM 3712 N N . GLN A 1 42 ? -8.208 -6.173 -2.029 1.00 0.00 42 GLN A N 5
ATOM 3713 C CA . GLN A 1 42 ? -8.429 -7.001 -0.907 1.00 0.00 42 GLN A CA 5
ATOM 3714 C C . GLN A 1 42 ? -9.895 -6.850 -0.610 1.00 0.00 42 GLN A C 5
ATOM 3715 O O . GLN A 1 42 ? -10.453 -5.790 -0.874 1.00 0.00 42 GLN A O 5
ATOM 3729 N N . PHE A 1 43 ? -10.536 -7.888 -0.165 1.00 0.00 43 PHE A N 5
ATOM 3730 C CA . PHE A 1 43 ? -11.932 -7.788 0.184 1.00 0.00 43 PHE A CA 5
ATOM 3731 C C . PHE A 1 43 ? -12.057 -6.912 1.450 1.00 0.00 43 PHE A C 5
ATOM 3732 O O . PHE A 1 43 ? -11.226 -7.025 2.358 1.00 0.00 43 PHE A O 5
ATOM 3749 N N . PRO A 1 44 ? -13.064 -6.017 1.532 1.00 0.00 44 PRO A N 5
ATOM 3750 C CA . PRO A 1 44 ? -14.069 -5.817 0.494 1.00 0.00 44 PRO A CA 5
ATOM 3751 C C . PRO A 1 44 ? -13.776 -4.626 -0.436 1.00 0.00 44 PRO A C 5
ATOM 3752 O O . PRO A 1 44 ? -14.533 -4.362 -1.376 1.00 0.00 44 PRO A O 5
ATOM 3763 N N . SER A 1 45 ? -12.692 -3.936 -0.195 1.00 0.00 45 SER A N 5
ATOM 3764 C CA . SER A 1 45 ? -12.357 -2.765 -0.953 1.00 0.00 45 SER A CA 5
ATOM 3765 C C . SER A 1 45 ? -10.855 -2.662 -1.147 1.00 0.00 45 SER A C 5
ATOM 3766 O O . SER A 1 45 ? -10.097 -2.990 -0.227 1.00 0.00 45 SER A O 5
ATOM 3774 N N . VAL A 1 46 ? -10.444 -2.248 -2.355 1.00 0.00 46 VAL A N 5
ATOM 3775 C CA . VAL A 1 46 ? -9.033 -2.024 -2.697 1.00 0.00 46 VAL A CA 5
ATOM 3776 C C . VAL A 1 46 ? -8.343 -1.202 -1.608 1.00 0.00 46 VAL A C 5
ATOM 3777 O O . VAL A 1 46 ? -8.778 -0.094 -1.279 1.00 0.00 46 VAL A O 5
ATOM 3790 N N . LYS A 1 47 ? -7.279 -1.741 -1.081 1.00 0.00 47 LYS A N 5
ATOM 3791 C CA . LYS A 1 47 ? -6.600 -1.165 0.045 1.00 0.00 47 LYS A CA 5
ATOM 3792 C C . LYS A 1 47 ? -5.198 -0.732 -0.385 1.00 0.00 47 LYS A C 5
ATOM 3793 O O . LYS A 1 47 ? -4.748 -1.067 -1.488 1.00 0.00 47 LYS A O 5
ATOM 3812 N N . CYS A 1 48 ? -4.536 0.011 0.454 1.00 0.00 48 CYS A N 5
ATOM 3813 C CA . CYS A 1 48 ? -3.200 0.475 0.185 1.00 0.00 48 CYS A CA 5
ATOM 3814 C C . CYS A 1 48 ? -2.221 -0.593 0.616 1.00 0.00 48 CYS A C 5
ATOM 3815 O O . CYS A 1 48 ? -2.280 -1.086 1.752 1.00 0.00 48 CYS A O 5
ATOM 3822 N N . PHE A 1 49 ? -1.379 -0.999 -0.288 1.00 0.00 49 PHE A N 5
ATOM 3823 C CA . PHE A 1 49 ? -0.393 -2.001 -0.009 1.00 0.00 49 PHE A CA 5
ATOM 3824 C C . PHE A 1 49 ? 0.984 -1.464 -0.201 1.00 0.00 49 PHE A C 5
ATOM 3825 O O . PHE A 1 49 ? 1.423 -1.194 -1.350 1.00 0.00 49 PHE A O 5
ATOM 3842 N N . CYS A 1 50 ? 1.657 -1.304 0.897 1.00 0.00 50 CYS A N 5
ATOM 3843 C CA . CYS A 1 50 ? 3.002 -0.839 0.932 1.00 0.00 50 CYS A CA 5
ATOM 3844 C C . CYS A 1 50 ? 3.898 -1.880 0.315 1.00 0.00 50 CYS A C 5
ATOM 3845 O O . CYS A 1 50 ? 3.694 -3.084 0.499 1.00 0.00 50 CYS A O 5
ATOM 3852 N N . LYS A 1 51 ? 4.846 -1.439 -0.434 1.00 0.00 51 LYS A N 5
ATOM 3853 C CA . LYS A 1 51 ? 5.726 -2.323 -1.125 1.00 0.00 51 LYS A CA 5
ATOM 3854 C C . LYS A 1 51 ? 7.017 -2.400 -0.387 1.00 0.00 51 LYS A C 5
ATOM 3855 O O . LYS A 1 51 ? 7.730 -1.403 -0.275 1.00 0.00 51 LYS A O 5
ATOM 3874 N N . ARG A 1 52 ? 7.309 -3.536 0.153 1.00 0.00 52 ARG A N 5
ATOM 3875 C CA . ARG A 1 52 ? 8.576 -3.685 0.829 1.00 0.00 52 ARG A CA 5
ATOM 3876 C C . ARG A 1 52 ? 9.558 -4.383 -0.048 1.00 0.00 52 ARG A C 5
ATOM 3877 O O . ARG A 1 52 ? 9.180 -5.232 -0.853 1.00 0.00 52 ARG A O 5
ATOM 3898 N N . GLN A 1 53 ? 10.795 -4.016 0.111 1.00 0.00 53 GLN A N 5
ATOM 3899 C CA . GLN A 1 53 ? 11.889 -4.604 -0.595 1.00 0.00 53 GLN A CA 5
ATOM 3900 C C . GLN A 1 53 ? 12.109 -5.987 -0.023 1.00 0.00 53 GLN A C 5
ATOM 3901 O O . GLN A 1 53 ? 12.277 -6.143 1.194 1.00 0.00 53 GLN A O 5
ATOM 3915 N N . CYS A 1 54 ? 12.068 -6.966 -0.852 1.00 0.00 54 CYS A N 5
ATOM 3916 C CA . CYS A 1 54 ? 12.217 -8.314 -0.419 1.00 0.00 54 CYS A CA 5
ATOM 3917 C C . CYS A 1 54 ? 13.412 -8.942 -1.088 1.00 0.00 54 CYS A C 5
ATOM 3918 O O . CYS A 1 54 ? 13.357 -9.242 -2.290 1.00 0.00 54 CYS A O 5
ATOM 3926 N N . ASP A 1 1 ? 9.168 -7.126 -12.342 1.00 0.00 1 ASP A N 6
ATOM 3927 C CA . ASP A 1 1 ? 9.662 -6.756 -11.015 1.00 0.00 1 ASP A CA 6
ATOM 3928 C C . ASP A 1 1 ? 11.100 -7.182 -10.852 1.00 0.00 1 ASP A C 6
ATOM 3929 O O . ASP A 1 1 ? 11.425 -8.363 -10.986 1.00 0.00 1 ASP A O 6
ATOM 3940 N N . GLY A 1 2 ? 11.965 -6.232 -10.589 1.00 0.00 2 GLY A N 6
ATOM 3941 C CA . GLY A 1 2 ? 13.361 -6.532 -10.385 1.00 0.00 2 GLY A CA 6
ATOM 3942 C C . GLY A 1 2 ? 13.638 -6.844 -8.935 1.00 0.00 2 GLY A C 6
ATOM 3943 O O . GLY A 1 2 ? 14.512 -7.654 -8.610 1.00 0.00 2 GLY A O 6
ATOM 3947 N N . VAL A 1 3 ? 12.895 -6.218 -8.068 1.00 0.00 3 VAL A N 6
ATOM 3948 C CA . VAL A 1 3 ? 13.028 -6.435 -6.653 1.00 0.00 3 VAL A CA 6
ATOM 3949 C C . VAL A 1 3 ? 11.709 -6.981 -6.138 1.00 0.00 3 VAL A C 6
ATOM 3950 O O . VAL A 1 3 ? 10.643 -6.621 -6.653 1.00 0.00 3 VAL A O 6
ATOM 3963 N N . LYS A 1 4 ? 11.760 -7.867 -5.185 1.00 0.00 4 LYS A N 6
ATOM 3964 C CA . LYS A 1 4 ? 10.557 -8.446 -4.667 1.00 0.00 4 LYS A CA 6
ATOM 3965 C C . LYS A 1 4 ? 10.078 -7.642 -3.500 1.00 0.00 4 LYS A C 6
ATOM 3966 O O . LYS A 1 4 ? 10.722 -7.591 -2.442 1.00 0.00 4 LYS A O 6
ATOM 3985 N N . LEU A 1 5 ? 8.991 -6.969 -3.702 1.00 0.00 5 LEU A N 6
ATOM 3986 C CA . LEU A 1 5 ? 8.447 -6.127 -2.700 1.00 0.00 5 LEU A CA 6
ATOM 3987 C C . LEU A 1 5 ? 7.342 -6.839 -2.012 1.00 0.00 5 LEU A C 6
ATOM 3988 O O . LEU A 1 5 ? 6.494 -7.458 -2.650 1.00 0.00 5 LEU A O 6
ATOM 4004 N N . CYS A 1 6 ? 7.361 -6.786 -0.751 1.00 0.00 6 CYS A N 6
ATOM 4005 C CA . CYS A 1 6 ? 6.358 -7.410 0.041 1.00 0.00 6 CYS A CA 6
ATOM 4006 C C . CYS A 1 6 ? 5.276 -6.416 0.338 1.00 0.00 6 CYS A C 6
ATOM 4007 O O . CYS A 1 6 ? 5.559 -5.278 0.776 1.00 0.00 6 CYS A O 6
ATOM 4014 N N . ASP A 1 7 ? 4.062 -6.817 0.057 1.00 0.00 7 ASP A N 6
ATOM 4015 C CA . ASP A 1 7 ? 2.906 -5.983 0.249 1.00 0.00 7 ASP A CA 6
ATOM 4016 C C . ASP A 1 7 ? 2.372 -6.175 1.617 1.00 0.00 7 ASP A C 6
ATOM 4017 O O . ASP A 1 7 ? 2.136 -7.309 2.051 1.00 0.00 7 ASP A O 6
ATOM 4026 N N . VAL A 1 8 ? 2.207 -5.111 2.312 1.00 0.00 8 VAL A N 6
ATOM 4027 C CA . VAL A 1 8 ? 1.658 -5.159 3.629 1.00 0.00 8 VAL A CA 6
ATOM 4028 C C . VAL A 1 8 ? 0.405 -4.303 3.670 1.00 0.00 8 VAL A C 6
ATOM 4029 O O . VAL A 1 8 ? 0.352 -3.257 3.009 1.00 0.00 8 VAL A O 6
ATOM 4042 N N . PRO A 1 9 ? -0.639 -4.752 4.368 1.00 0.00 9 PRO A N 6
ATOM 4043 C CA . PRO A 1 9 ? -1.855 -3.965 4.532 1.00 0.00 9 PRO A CA 6
ATOM 4044 C C . PRO A 1 9 ? -1.520 -2.655 5.213 1.00 0.00 9 PRO A C 6
ATOM 4045 O O . PRO A 1 9 ? -0.900 -2.652 6.289 1.00 0.00 9 PRO A O 6
ATOM 4056 N N . SER A 1 10 ? -1.858 -1.557 4.573 1.00 0.00 10 SER A N 6
ATOM 4057 C CA . SER A 1 10 ? -1.563 -0.265 5.113 1.00 0.00 10 SER A CA 6
ATOM 4058 C C . SER A 1 10 ? -2.333 -0.041 6.409 1.00 0.00 10 SER A C 6
ATOM 4059 O O . SER A 1 10 ? -3.567 0.075 6.409 1.00 0.00 10 SER A O 6
ATOM 4067 N N . GLY A 1 11 ? -1.601 0.017 7.504 1.00 0.00 11 GLY A N 6
ATOM 4068 C CA . GLY A 1 11 ? -2.195 0.216 8.804 1.00 0.00 11 GLY A CA 6
ATOM 4069 C C . GLY A 1 11 ? -2.524 1.667 9.054 1.00 0.00 11 GLY A C 6
ATOM 4070 O O . GLY A 1 11 ? -3.060 2.023 10.099 1.00 0.00 11 GLY A O 6
ATOM 4074 N N . THR A 1 12 ? -2.195 2.497 8.095 1.00 0.00 12 THR A N 6
ATOM 4075 C CA . THR A 1 12 ? -2.442 3.905 8.180 1.00 0.00 12 THR A CA 6
ATOM 4076 C C . THR A 1 12 ? -3.577 4.323 7.220 1.00 0.00 12 THR A C 6
ATOM 4077 O O . THR A 1 12 ? -4.198 5.386 7.389 1.00 0.00 12 THR A O 6
ATOM 4088 N N . TRP A 1 13 ? -3.871 3.484 6.240 1.00 0.00 13 TRP A N 6
ATOM 4089 C CA . TRP A 1 13 ? -4.868 3.827 5.251 1.00 0.00 13 TRP A CA 6
ATOM 4090 C C . TRP A 1 13 ? -6.234 3.372 5.719 1.00 0.00 13 TRP A C 6
ATOM 4091 O O . TRP A 1 13 ? -6.371 2.297 6.310 1.00 0.00 13 TRP A O 6
ATOM 4112 N N . SER A 1 14 ? -7.219 4.171 5.461 1.00 0.00 14 SER A N 6
ATOM 4113 C CA . SER A 1 14 ? -8.546 3.878 5.857 1.00 0.00 14 SER A CA 6
ATOM 4114 C C . SER A 1 14 ? -9.435 3.691 4.616 1.00 0.00 14 SER A C 6
ATOM 4115 O O . SER A 1 14 ? -9.719 4.651 3.888 1.00 0.00 14 SER A O 6
ATOM 4123 N N . GLY A 1 15 ? -9.789 2.452 4.337 1.00 0.00 15 GLY A N 6
ATOM 4124 C CA . GLY A 1 15 ? -10.756 2.161 3.301 1.00 0.00 15 GLY A CA 6
ATOM 4125 C C . GLY A 1 15 ? -10.186 1.966 1.917 1.00 0.00 15 GLY A C 6
ATOM 4126 O O . GLY A 1 15 ? -9.084 1.424 1.742 1.00 0.00 15 GLY A O 6
ATOM 4130 N N . HIS A 1 16 ? -10.954 2.418 0.949 1.00 0.00 16 HIS A N 6
ATOM 4131 C CA . HIS A 1 16 ? -10.666 2.294 -0.466 1.00 0.00 16 HIS A CA 6
ATOM 4132 C C . HIS A 1 16 ? -9.438 3.104 -0.854 1.00 0.00 16 HIS A C 6
ATOM 4133 O O . HIS A 1 16 ? -9.244 4.238 -0.393 1.00 0.00 16 HIS A O 6
ATOM 4147 N N . CYS A 1 17 ? -8.604 2.520 -1.663 1.00 0.00 17 CYS A N 6
ATOM 4148 C CA . CYS A 1 17 ? -7.448 3.196 -2.159 1.00 0.00 17 CYS A CA 6
ATOM 4149 C C . CYS A 1 17 ? -7.738 3.671 -3.562 1.00 0.00 17 CYS A C 6
ATOM 4150 O O . CYS A 1 17 ? -7.749 2.876 -4.515 1.00 0.00 17 CYS A O 6
ATOM 4157 N N . GLY A 1 18 ? -8.050 4.933 -3.684 1.00 0.00 18 GLY A N 6
ATOM 4158 C CA . GLY A 1 18 ? -8.297 5.506 -4.974 1.00 0.00 18 GLY A CA 6
ATOM 4159 C C . GLY A 1 18 ? -7.259 6.539 -5.287 1.00 0.00 18 GLY A C 6
ATOM 4160 O O . GLY A 1 18 ? -7.404 7.330 -6.231 1.00 0.00 18 GLY A O 6
ATOM 4164 N N . SER A 1 19 ? -6.209 6.531 -4.502 1.00 0.00 19 SER A N 6
ATOM 4165 C CA . SER A 1 19 ? -5.139 7.470 -4.623 1.00 0.00 19 SER A CA 6
ATOM 4166 C C . SER A 1 19 ? -3.800 6.742 -4.480 1.00 0.00 19 SER A C 6
ATOM 4167 O O . SER A 1 19 ? -3.318 6.504 -3.362 1.00 0.00 19 SER A O 6
ATOM 4175 N N . SER A 1 20 ? -3.242 6.367 -5.604 1.00 0.00 20 SER A N 6
ATOM 4176 C CA . SER A 1 20 ? -2.021 5.604 -5.663 1.00 0.00 20 SER A CA 6
ATOM 4177 C C . SER A 1 20 ? -0.830 6.384 -5.092 1.00 0.00 20 SER A C 6
ATOM 4178 O O . SER A 1 20 ? -0.130 5.893 -4.206 1.00 0.00 20 SER A O 6
ATOM 4186 N N . SER A 1 21 ? -0.654 7.613 -5.549 1.00 0.00 21 SER A N 6
ATOM 4187 C CA . SER A 1 21 ? 0.463 8.439 -5.137 1.00 0.00 21 SER A CA 6
ATOM 4188 C C . SER A 1 21 ? 0.358 8.776 -3.646 1.00 0.00 21 SER A C 6
ATOM 4189 O O . SER A 1 21 ? 1.364 8.827 -2.935 1.00 0.00 21 SER A O 6
ATOM 4197 N N . LYS A 1 22 ? -0.866 8.954 -3.179 1.00 0.00 22 LYS A N 6
ATOM 4198 C CA . LYS A 1 22 ? -1.115 9.228 -1.775 1.00 0.00 22 LYS A CA 6
ATOM 4199 C C . LYS A 1 22 ? -0.736 8.026 -0.930 1.00 0.00 22 LYS A C 6
ATOM 4200 O O . LYS A 1 22 ? -0.086 8.178 0.104 1.00 0.00 22 LYS A O 6
ATOM 4219 N N . CYS A 1 23 ? -1.120 6.841 -1.392 1.00 0.00 23 CYS A N 6
ATOM 4220 C CA . CYS A 1 23 ? -0.777 5.579 -0.743 1.00 0.00 23 CYS A CA 6
ATOM 4221 C C . CYS A 1 23 ? 0.747 5.449 -0.622 1.00 0.00 23 CYS A C 6
ATOM 4222 O O . CYS A 1 23 ? 1.278 5.128 0.455 1.00 0.00 23 CYS A O 6
ATOM 4229 N N . SER A 1 24 ? 1.449 5.771 -1.708 1.00 0.00 24 SER A N 6
ATOM 4230 C CA . SER A 1 24 ? 2.892 5.730 -1.728 1.00 0.00 24 SER A CA 6
ATOM 4231 C C . SER A 1 24 ? 3.482 6.687 -0.671 1.00 0.00 24 SER A C 6
ATOM 4232 O O . SER A 1 24 ? 4.237 6.259 0.226 1.00 0.00 24 SER A O 6
ATOM 4240 N N . GLN A 1 25 ? 3.081 7.952 -0.734 1.00 0.00 25 GLN A N 6
ATOM 4241 C CA . GLN A 1 25 ? 3.598 8.972 0.164 1.00 0.00 25 GLN A CA 6
ATOM 4242 C C . GLN A 1 25 ? 3.279 8.669 1.628 1.00 0.00 25 GLN A C 6
ATOM 4243 O O . GLN A 1 25 ? 4.141 8.812 2.484 1.00 0.00 25 GLN A O 6
ATOM 4257 N N . GLN A 1 26 ? 2.067 8.213 1.894 1.00 0.00 26 GLN A N 6
ATOM 4258 C CA . GLN A 1 26 ? 1.610 7.963 3.259 1.00 0.00 26 GLN A CA 6
ATOM 4259 C C . GLN A 1 26 ? 2.351 6.790 3.898 1.00 0.00 26 GLN A C 6
ATOM 4260 O O . GLN A 1 26 ? 2.805 6.888 5.043 1.00 0.00 26 GLN A O 6
ATOM 4274 N N . CYS A 1 27 ? 2.513 5.702 3.160 1.00 0.00 27 CYS A N 6
ATOM 4275 C CA . CYS A 1 27 ? 3.258 4.560 3.679 1.00 0.00 27 CYS A CA 6
ATOM 4276 C C . CYS A 1 27 ? 4.724 4.925 3.892 1.00 0.00 27 CYS A C 6
ATOM 4277 O O . CYS A 1 27 ? 5.318 4.565 4.912 1.00 0.00 27 CYS A O 6
ATOM 4284 N N . LYS A 1 28 ? 5.285 5.692 2.949 1.00 0.00 28 LYS A N 6
ATOM 4285 C CA . LYS A 1 28 ? 6.682 6.123 3.018 1.00 0.00 28 LYS A CA 6
ATOM 4286 C C . LYS A 1 28 ? 6.871 7.163 4.139 1.00 0.00 28 LYS A C 6
ATOM 4287 O O . LYS A 1 28 ? 7.977 7.365 4.658 1.00 0.00 28 LYS A O 6
ATOM 4306 N N . ASP A 1 29 ? 5.796 7.821 4.488 1.00 0.00 29 ASP A N 6
ATOM 4307 C CA . ASP A 1 29 ? 5.796 8.772 5.581 1.00 0.00 29 ASP A CA 6
ATOM 4308 C C . ASP A 1 29 ? 5.819 8.045 6.917 1.00 0.00 29 ASP A C 6
ATOM 4309 O O . ASP A 1 29 ? 6.654 8.335 7.776 1.00 0.00 29 ASP A O 6
ATOM 4318 N N . ARG A 1 30 ? 4.915 7.090 7.076 1.00 0.00 30 ARG A N 6
ATOM 4319 C CA . ARG A 1 30 ? 4.778 6.338 8.330 1.00 0.00 30 ARG A CA 6
ATOM 4320 C C . ARG A 1 30 ? 5.985 5.438 8.620 1.00 0.00 30 ARG A C 6
ATOM 4321 O O . ARG A 1 30 ? 6.637 5.588 9.661 1.00 0.00 30 ARG A O 6
ATOM 4342 N N . GLU A 1 31 ? 6.295 4.541 7.711 1.00 0.00 31 GLU A N 6
ATOM 4343 C CA . GLU A 1 31 ? 7.405 3.615 7.894 1.00 0.00 31 GLU A CA 6
ATOM 4344 C C . GLU A 1 31 ? 8.401 3.807 6.763 1.00 0.00 31 GLU A C 6
ATOM 4345 O O . GLU A 1 31 ? 8.162 4.602 5.852 1.00 0.00 31 GLU A O 6
ATOM 4357 N N . HIS A 1 32 ? 9.503 3.107 6.799 1.00 0.00 32 HIS A N 6
ATOM 4358 C CA . HIS A 1 32 ? 10.491 3.245 5.763 1.00 0.00 32 HIS A CA 6
ATOM 4359 C C . HIS A 1 32 ? 10.183 2.318 4.601 1.00 0.00 32 HIS A C 6
ATOM 4360 O O . HIS A 1 32 ? 10.731 1.220 4.479 1.00 0.00 32 HIS A O 6
ATOM 4374 N N . PHE A 1 33 ? 9.226 2.719 3.829 1.00 0.00 33 PHE A N 6
ATOM 4375 C CA . PHE A 1 33 ? 8.883 2.027 2.627 1.00 0.00 33 PHE A CA 6
ATOM 4376 C C . PHE A 1 33 ? 9.512 2.742 1.475 1.00 0.00 33 PHE A C 6
ATOM 4377 O O . PHE A 1 33 ? 9.049 3.809 1.080 1.00 0.00 33 PHE A O 6
ATOM 4394 N N . ALA A 1 34 ? 10.564 2.162 0.938 1.00 0.00 34 ALA A N 6
ATOM 4395 C CA . ALA A 1 34 ? 11.328 2.765 -0.151 1.00 0.00 34 ALA A CA 6
ATOM 4396 C C . ALA A 1 34 ? 10.474 2.997 -1.398 1.00 0.00 34 ALA A C 6
ATOM 4397 O O . ALA A 1 34 ? 10.763 3.883 -2.203 1.00 0.00 34 ALA A O 6
ATOM 4404 N N . TYR A 1 35 ? 9.433 2.205 -1.550 1.00 0.00 35 TYR A N 6
ATOM 4405 C CA . TYR A 1 35 ? 8.534 2.335 -2.683 1.00 0.00 35 TYR A CA 6
ATOM 4406 C C . TYR A 1 35 ? 7.156 2.772 -2.237 1.00 0.00 35 TYR A C 6
ATOM 4407 O O . TYR A 1 35 ? 6.211 2.775 -3.024 1.00 0.00 35 TYR A O 6
ATOM 4425 N N . GLY A 1 36 ? 7.054 3.171 -0.983 1.00 0.00 36 GLY A N 6
ATOM 4426 C CA . GLY A 1 36 ? 5.794 3.604 -0.434 1.00 0.00 36 GLY A CA 6
ATOM 4427 C C . GLY A 1 36 ? 4.746 2.507 -0.398 1.00 0.00 36 GLY A C 6
ATOM 4428 O O . GLY A 1 36 ? 4.796 1.619 0.448 1.00 0.00 36 GLY A O 6
ATOM 4432 N N . GLY A 1 37 ? 3.845 2.547 -1.332 1.00 0.00 37 GLY A N 6
ATOM 4433 C CA . GLY A 1 37 ? 2.757 1.632 -1.374 1.00 0.00 37 GLY A CA 6
ATOM 4434 C C . GLY A 1 37 ? 1.954 1.858 -2.609 1.00 0.00 37 GLY A C 6
ATOM 4435 O O . GLY A 1 37 ? 2.145 2.877 -3.278 1.00 0.00 37 GLY A O 6
ATOM 4439 N N . ALA A 1 38 ? 1.072 0.955 -2.916 1.00 0.00 38 ALA A N 6
ATOM 4440 C CA . ALA A 1 38 ? 0.248 1.068 -4.091 1.00 0.00 38 ALA A CA 6
ATOM 4441 C C . ALA A 1 38 ? -1.151 0.574 -3.789 1.00 0.00 38 ALA A C 6
ATOM 4442 O O . ALA A 1 38 ? -1.352 -0.218 -2.852 1.00 0.00 38 ALA A O 6
ATOM 4449 N N . CYS A 1 39 ? -2.110 1.035 -4.554 1.00 0.00 39 CYS A N 6
ATOM 4450 C CA . CYS A 1 39 ? -3.475 0.597 -4.402 1.00 0.00 39 CYS A CA 6
ATOM 4451 C C . CYS A 1 39 ? -3.598 -0.778 -5.019 1.00 0.00 39 CYS A C 6
ATOM 4452 O O . CYS A 1 39 ? -3.323 -0.959 -6.210 1.00 0.00 39 CYS A O 6
ATOM 4459 N N . HIS A 1 40 ? -3.973 -1.739 -4.236 1.00 0.00 40 HIS A N 6
ATOM 4460 C CA . HIS A 1 40 ? -4.062 -3.081 -4.716 1.00 0.00 40 HIS A CA 6
ATOM 4461 C C . HIS A 1 40 ? -5.392 -3.701 -4.334 1.00 0.00 40 HIS A C 6
ATOM 4462 O O . HIS A 1 40 ? -5.823 -3.645 -3.164 1.00 0.00 40 HIS A O 6
ATOM 4476 N N . TYR A 1 41 ? -6.066 -4.222 -5.323 1.00 0.00 41 TYR A N 6
ATOM 4477 C CA . TYR A 1 41 ? -7.300 -4.898 -5.123 1.00 0.00 41 TYR A CA 6
ATOM 4478 C C . TYR A 1 41 ? -6.979 -6.323 -4.790 1.00 0.00 41 TYR A C 6
ATOM 4479 O O . TYR A 1 41 ? -6.399 -7.034 -5.602 1.00 0.00 41 TYR A O 6
ATOM 4497 N N . GLN A 1 42 ? -7.310 -6.735 -3.616 1.00 0.00 42 GLN A N 6
ATOM 4498 C CA . GLN A 1 42 ? -7.102 -8.101 -3.259 1.00 0.00 42 GLN A CA 6
ATOM 4499 C C . GLN A 1 42 ? -8.330 -8.664 -2.659 1.00 0.00 42 GLN A C 6
ATOM 4500 O O . GLN A 1 42 ? -9.027 -9.463 -3.270 1.00 0.00 42 GLN A O 6
ATOM 4514 N N . PHE A 1 43 ? -8.621 -8.201 -1.516 1.00 0.00 43 PHE A N 6
ATOM 4515 C CA . PHE A 1 43 ? -9.762 -8.653 -0.780 1.00 0.00 43 PHE A CA 6
ATOM 4516 C C . PHE A 1 43 ? -10.053 -7.677 0.351 1.00 0.00 43 PHE A C 6
ATOM 4517 O O . PHE A 1 43 ? -9.125 -7.246 1.037 1.00 0.00 43 PHE A O 6
ATOM 4534 N N . PRO A 1 44 ? -11.312 -7.228 0.513 1.00 0.00 44 PRO A N 6
ATOM 4535 C CA . PRO A 1 44 ? -12.427 -7.526 -0.391 1.00 0.00 44 PRO A CA 6
ATOM 4536 C C . PRO A 1 44 ? -12.637 -6.371 -1.379 1.00 0.00 44 PRO A C 6
ATOM 4537 O O . PRO A 1 44 ? -13.613 -6.320 -2.127 1.00 0.00 44 PRO A O 6
ATOM 4548 N N . SER A 1 45 ? -11.718 -5.441 -1.346 1.00 0.00 45 SER A N 6
ATOM 4549 C CA . SER A 1 45 ? -11.754 -4.245 -2.135 1.00 0.00 45 SER A CA 6
ATOM 4550 C C . SER A 1 45 ? -10.313 -3.803 -2.400 1.00 0.00 45 SER A C 6
ATOM 4551 O O . SER A 1 45 ? -9.362 -4.506 -1.989 1.00 0.00 45 SER A O 6
ATOM 4559 N N . VAL A 1 46 ? -10.135 -2.706 -3.105 1.00 0.00 46 VAL A N 6
ATOM 4560 C CA . VAL A 1 46 ? -8.807 -2.181 -3.349 1.00 0.00 46 VAL A CA 6
ATOM 4561 C C . VAL A 1 46 ? -8.372 -1.273 -2.222 1.00 0.00 46 VAL A C 6
ATOM 4562 O O . VAL A 1 46 ? -8.955 -0.210 -1.975 1.00 0.00 46 VAL A O 6
ATOM 4575 N N . LYS A 1 47 ? -7.355 -1.704 -1.544 1.00 0.00 47 LYS A N 6
ATOM 4576 C CA . LYS A 1 47 ? -6.854 -1.024 -0.397 1.00 0.00 47 LYS A CA 6
ATOM 4577 C C . LYS A 1 47 ? -5.390 -0.683 -0.650 1.00 0.00 47 LYS A C 6
ATOM 4578 O O . LYS A 1 47 ? -4.794 -1.173 -1.612 1.00 0.00 47 LYS A O 6
ATOM 4597 N N . CYS A 1 48 ? -4.851 0.189 0.143 1.00 0.00 48 CYS A N 6
ATOM 4598 C CA . CYS A 1 48 ? -3.472 0.587 0.034 1.00 0.00 48 CYS A CA 6
ATOM 4599 C C . CYS A 1 48 ? -2.588 -0.481 0.650 1.00 0.00 48 CYS A C 6
ATOM 4600 O O . CYS A 1 48 ? -2.811 -0.912 1.793 1.00 0.00 48 CYS A O 6
ATOM 4607 N N . PHE A 1 49 ? -1.653 -0.954 -0.118 1.00 0.00 49 PHE A N 6
ATOM 4608 C CA . PHE A 1 49 ? -0.698 -1.917 0.344 1.00 0.00 49 PHE A CA 6
ATOM 4609 C C . PHE A 1 49 ? 0.672 -1.329 0.219 1.00 0.00 49 PHE A C 6
ATOM 4610 O O . PHE A 1 49 ? 1.128 -1.021 -0.889 1.00 0.00 49 PHE A O 6
ATOM 4627 N N . CYS A 1 50 ? 1.302 -1.138 1.339 1.00 0.00 50 CYS A N 6
ATOM 4628 C CA . CYS A 1 50 ? 2.612 -0.557 1.392 1.00 0.00 50 CYS A CA 6
ATOM 4629 C C . CYS A 1 50 ? 3.617 -1.613 0.934 1.00 0.00 50 CYS A C 6
ATOM 4630 O O . CYS A 1 50 ? 3.475 -2.796 1.270 1.00 0.00 50 CYS A O 6
ATOM 4637 N N . LYS A 1 51 ? 4.613 -1.213 0.174 1.00 0.00 51 LYS A N 6
ATOM 4638 C CA . LYS A 1 51 ? 5.524 -2.169 -0.423 1.00 0.00 51 LYS A CA 6
ATOM 4639 C C . LYS A 1 51 ? 6.942 -1.969 0.099 1.00 0.00 51 LYS A C 6
ATOM 4640 O O . LYS A 1 51 ? 7.562 -0.920 -0.133 1.00 0.00 51 LYS A O 6
ATOM 4659 N N . ARG A 1 52 ? 7.444 -2.953 0.818 1.00 0.00 52 ARG A N 6
ATOM 4660 C CA . ARG A 1 52 ? 8.820 -2.909 1.313 1.00 0.00 52 ARG A CA 6
ATOM 4661 C C . ARG A 1 52 ? 9.661 -3.936 0.598 1.00 0.00 52 ARG A C 6
ATOM 4662 O O . ARG A 1 52 ? 9.155 -4.978 0.194 1.00 0.00 52 ARG A O 6
ATOM 4683 N N . GLN A 1 53 ? 10.921 -3.634 0.419 1.00 0.00 53 GLN A N 6
ATOM 4684 C CA . GLN A 1 53 ? 11.845 -4.519 -0.251 1.00 0.00 53 GLN A CA 6
ATOM 4685 C C . GLN A 1 53 ? 12.152 -5.732 0.609 1.00 0.00 53 GLN A C 6
ATOM 4686 O O . GLN A 1 53 ? 12.398 -5.597 1.814 1.00 0.00 53 GLN A O 6
ATOM 4700 N N . CYS A 1 54 ? 12.086 -6.892 0.022 1.00 0.00 54 CYS A N 6
ATOM 4701 C CA . CYS A 1 54 ? 12.471 -8.102 0.703 1.00 0.00 54 CYS A CA 6
ATOM 4702 C C . CYS A 1 54 ? 13.637 -8.745 -0.032 1.00 0.00 54 CYS A C 6
ATOM 4703 O O . CYS A 1 54 ? 14.794 -8.378 0.266 1.00 0.00 54 CYS A O 6
ATOM 4711 N N . ASP A 1 1 ? 10.824 -8.406 -13.439 1.00 0.00 1 ASP A N 7
ATOM 4712 C CA . ASP A 1 1 ? 10.109 -7.823 -12.293 1.00 0.00 1 ASP A CA 7
ATOM 4713 C C . ASP A 1 1 ? 10.880 -6.635 -11.722 1.00 0.00 1 ASP A C 7
ATOM 4714 O O . ASP A 1 1 ? 10.290 -5.598 -11.393 1.00 0.00 1 ASP A O 7
ATOM 4725 N N . GLY A 1 2 ? 12.187 -6.751 -11.634 1.00 0.00 2 GLY A N 7
ATOM 4726 C CA . GLY A 1 2 ? 12.984 -5.681 -11.114 1.00 0.00 2 GLY A CA 7
ATOM 4727 C C . GLY A 1 2 ? 13.528 -6.036 -9.765 1.00 0.00 2 GLY A C 7
ATOM 4728 O O . GLY A 1 2 ? 14.556 -6.698 -9.663 1.00 0.00 2 GLY A O 7
ATOM 4732 N N . VAL A 1 3 ? 12.869 -5.588 -8.737 1.00 0.00 3 VAL A N 7
ATOM 4733 C CA . VAL A 1 3 ? 13.248 -5.908 -7.387 1.00 0.00 3 VAL A CA 7
ATOM 4734 C C . VAL A 1 3 ? 12.071 -6.612 -6.700 1.00 0.00 3 VAL A C 7
ATOM 4735 O O . VAL A 1 3 ? 10.909 -6.245 -6.927 1.00 0.00 3 VAL A O 7
ATOM 4748 N N . LYS A 1 4 ? 12.353 -7.645 -5.942 1.00 0.00 4 LYS A N 7
ATOM 4749 C CA . LYS A 1 4 ? 11.321 -8.373 -5.225 1.00 0.00 4 LYS A CA 7
ATOM 4750 C C . LYS A 1 4 ? 10.725 -7.534 -4.093 1.00 0.00 4 LYS A C 7
ATOM 4751 O O . LYS A 1 4 ? 11.422 -7.181 -3.126 1.00 0.00 4 LYS A O 7
ATOM 4770 N N . LEU A 1 5 ? 9.458 -7.206 -4.210 1.00 0.00 5 LEU A N 7
ATOM 4771 C CA . LEU A 1 5 ? 8.782 -6.423 -3.195 1.00 0.00 5 LEU A CA 7
ATOM 4772 C C . LEU A 1 5 ? 7.543 -7.148 -2.740 1.00 0.00 5 LEU A C 7
ATOM 4773 O O . LEU A 1 5 ? 6.856 -7.798 -3.539 1.00 0.00 5 LEU A O 7
ATOM 4789 N N . CYS A 1 6 ? 7.258 -7.052 -1.497 1.00 0.00 6 CYS A N 7
ATOM 4790 C CA . CYS A 1 6 ? 6.084 -7.675 -0.933 1.00 0.00 6 CYS A CA 7
ATOM 4791 C C . CYS A 1 6 ? 5.114 -6.589 -0.537 1.00 0.00 6 CYS A C 7
ATOM 4792 O O . CYS A 1 6 ? 5.504 -5.620 0.127 1.00 0.00 6 CYS A O 7
ATOM 4799 N N . ASP A 1 7 ? 3.877 -6.725 -0.956 1.00 0.00 7 ASP A N 7
ATOM 4800 C CA . ASP A 1 7 ? 2.862 -5.721 -0.685 1.00 0.00 7 ASP A CA 7
ATOM 4801 C C . ASP A 1 7 ? 2.201 -6.035 0.644 1.00 0.00 7 ASP A C 7
ATOM 4802 O O . ASP A 1 7 ? 1.449 -7.013 0.759 1.00 0.00 7 ASP A O 7
ATOM 4811 N N . VAL A 1 8 ? 2.502 -5.248 1.642 1.00 0.00 8 VAL A N 7
ATOM 4812 C CA . VAL A 1 8 ? 1.986 -5.461 2.982 1.00 0.00 8 VAL A CA 7
ATOM 4813 C C . VAL A 1 8 ? 0.833 -4.485 3.281 1.00 0.00 8 VAL A C 7
ATOM 4814 O O . VAL A 1 8 ? 0.933 -3.306 2.971 1.00 0.00 8 VAL A O 7
ATOM 4827 N N . PRO A 1 9 ? -0.280 -4.965 3.867 1.00 0.00 9 PRO A N 7
ATOM 4828 C CA . PRO A 1 9 ? -1.452 -4.121 4.147 1.00 0.00 9 PRO A CA 7
ATOM 4829 C C . PRO A 1 9 ? -1.125 -2.990 5.114 1.00 0.00 9 PRO A C 7
ATOM 4830 O O . PRO A 1 9 ? -0.684 -3.234 6.256 1.00 0.00 9 PRO A O 7
ATOM 4841 N N . SER A 1 10 ? -1.305 -1.776 4.662 1.00 0.00 10 SER A N 7
ATOM 4842 C CA . SER A 1 10 ? -1.052 -0.622 5.469 1.00 0.00 10 SER A CA 7
ATOM 4843 C C . SER A 1 10 ? -2.223 -0.391 6.431 1.00 0.00 10 SER A C 7
ATOM 4844 O O . SER A 1 10 ? -3.343 -0.081 6.002 1.00 0.00 10 SER A O 7
ATOM 4852 N N . GLY A 1 11 ? -1.967 -0.551 7.722 1.00 0.00 11 GLY A N 7
ATOM 4853 C CA . GLY A 1 11 ? -2.999 -0.365 8.734 1.00 0.00 11 GLY A CA 7
ATOM 4854 C C . GLY A 1 11 ? -3.326 1.098 8.942 1.00 0.00 11 GLY A C 7
ATOM 4855 O O . GLY A 1 11 ? -4.370 1.445 9.485 1.00 0.00 11 GLY A O 7
ATOM 4859 N N . THR A 1 12 ? -2.435 1.940 8.486 1.00 0.00 12 THR A N 7
ATOM 4860 C CA . THR A 1 12 ? -2.568 3.376 8.560 1.00 0.00 12 THR A CA 7
ATOM 4861 C C . THR A 1 12 ? -3.628 3.880 7.573 1.00 0.00 12 THR A C 7
ATOM 4862 O O . THR A 1 12 ? -4.215 4.961 7.744 1.00 0.00 12 THR A O 7
ATOM 4873 N N . TRP A 1 13 ? -3.879 3.086 6.561 1.00 0.00 13 TRP A N 7
ATOM 4874 C CA . TRP A 1 13 ? -4.811 3.433 5.541 1.00 0.00 13 TRP A CA 7
ATOM 4875 C C . TRP A 1 13 ? -6.129 2.760 5.837 1.00 0.00 13 TRP A C 7
ATOM 4876 O O . TRP A 1 13 ? -6.164 1.584 6.210 1.00 0.00 13 TRP A O 7
ATOM 4897 N N . SER A 1 14 ? -7.185 3.484 5.694 1.00 0.00 14 SER A N 7
ATOM 4898 C CA . SER A 1 14 ? -8.489 2.957 5.880 1.00 0.00 14 SER A CA 7
ATOM 4899 C C . SER A 1 14 ? -9.352 3.411 4.719 1.00 0.00 14 SER A C 7
ATOM 4900 O O . SER A 1 14 ? -9.456 4.613 4.438 1.00 0.00 14 SER A O 7
ATOM 4908 N N . GLY A 1 15 ? -9.908 2.465 4.016 1.00 0.00 15 GLY A N 7
ATOM 4909 C CA . GLY A 1 15 ? -10.763 2.787 2.928 1.00 0.00 15 GLY A CA 7
ATOM 4910 C C . GLY A 1 15 ? -10.184 2.377 1.607 1.00 0.00 15 GLY A C 7
ATOM 4911 O O . GLY A 1 15 ? -9.166 1.666 1.550 1.00 0.00 15 GLY A O 7
ATOM 4915 N N . HIS A 1 16 ? -10.813 2.832 0.563 1.00 0.00 16 HIS A N 7
ATOM 4916 C CA . HIS A 1 16 ? -10.426 2.528 -0.790 1.00 0.00 16 HIS A CA 7
ATOM 4917 C C . HIS A 1 16 ? -9.137 3.245 -1.156 1.00 0.00 16 HIS A C 7
ATOM 4918 O O . HIS A 1 16 ? -8.940 4.421 -0.812 1.00 0.00 16 HIS A O 7
ATOM 4932 N N . CYS A 1 17 ? -8.257 2.531 -1.802 1.00 0.00 17 CYS A N 7
ATOM 4933 C CA . CYS A 1 17 ? -7.043 3.102 -2.289 1.00 0.00 17 CYS A CA 7
ATOM 4934 C C . CYS A 1 17 ? -7.302 3.602 -3.688 1.00 0.00 17 CYS A C 7
ATOM 4935 O O . CYS A 1 17 ? -7.374 2.811 -4.645 1.00 0.00 17 CYS A O 7
ATOM 4942 N N . GLY A 1 18 ? -7.522 4.883 -3.802 1.00 0.00 18 GLY A N 7
ATOM 4943 C CA . GLY A 1 18 ? -7.812 5.456 -5.076 1.00 0.00 18 GLY A CA 7
ATOM 4944 C C . GLY A 1 18 ? -6.599 6.065 -5.691 1.00 0.00 18 GLY A C 7
ATOM 4945 O O . GLY A 1 18 ? -6.387 5.970 -6.896 1.00 0.00 18 GLY A O 7
ATOM 4949 N N . SER A 1 19 ? -5.802 6.686 -4.877 1.00 0.00 19 SER A N 7
ATOM 4950 C CA . SER A 1 19 ? -4.603 7.301 -5.330 1.00 0.00 19 SER A CA 7
ATOM 4951 C C . SER A 1 19 ? -3.402 6.482 -4.896 1.00 0.00 19 SER A C 7
ATOM 4952 O O . SER A 1 19 ? -3.065 6.427 -3.699 1.00 0.00 19 SER A O 7
ATOM 4960 N N . SER A 1 20 ? -2.764 5.843 -5.857 1.00 0.00 20 SER A N 7
ATOM 4961 C CA . SER A 1 20 ? -1.580 5.067 -5.606 1.00 0.00 20 SER A CA 7
ATOM 4962 C C . SER A 1 20 ? -0.452 5.987 -5.128 1.00 0.00 20 SER A C 7
ATOM 4963 O O . SER A 1 20 ? 0.360 5.599 -4.299 1.00 0.00 20 SER A O 7
ATOM 4971 N N . SER A 1 21 ? -0.458 7.220 -5.617 1.00 0.00 21 SER A N 7
ATOM 4972 C CA . SER A 1 21 ? 0.523 8.207 -5.250 1.00 0.00 21 SER A CA 7
ATOM 4973 C C . SER A 1 21 ? 0.365 8.598 -3.779 1.00 0.00 21 SER A C 7
ATOM 4974 O O . SER A 1 21 ? 1.355 8.718 -3.049 1.00 0.00 21 SER A O 7
ATOM 4982 N N . LYS A 1 22 ? -0.871 8.742 -3.324 1.00 0.00 22 LYS A N 7
ATOM 4983 C CA . LYS A 1 22 ? -1.104 9.061 -1.932 1.00 0.00 22 LYS A CA 7
ATOM 4984 C C . LYS A 1 22 ? -0.812 7.866 -1.065 1.00 0.00 22 LYS A C 7
ATOM 4985 O O . LYS A 1 22 ? -0.337 8.015 0.032 1.00 0.00 22 LYS A O 7
ATOM 5004 N N . CYS A 1 23 ? -1.072 6.680 -1.589 1.00 0.00 23 CYS A N 7
ATOM 5005 C CA . CYS A 1 23 ? -0.733 5.443 -0.903 1.00 0.00 23 CYS A CA 7
ATOM 5006 C C . CYS A 1 23 ? 0.782 5.380 -0.649 1.00 0.00 23 CYS A C 7
ATOM 5007 O O . CYS A 1 23 ? 1.228 5.126 0.481 1.00 0.00 23 CYS A O 7
ATOM 5014 N N . SER A 1 24 ? 1.573 5.677 -1.687 1.00 0.00 24 SER A N 7
ATOM 5015 C CA . SER A 1 24 ? 3.013 5.687 -1.571 1.00 0.00 24 SER A CA 7
ATOM 5016 C C . SER A 1 24 ? 3.457 6.742 -0.546 1.00 0.00 24 SER A C 7
ATOM 5017 O O . SER A 1 24 ? 4.230 6.449 0.368 1.00 0.00 24 SER A O 7
ATOM 5025 N N . GLN A 1 25 ? 2.925 7.946 -0.686 1.00 0.00 25 GLN A N 7
ATOM 5026 C CA . GLN A 1 25 ? 3.282 9.066 0.170 1.00 0.00 25 GLN A CA 7
ATOM 5027 C C . GLN A 1 25 ? 2.867 8.853 1.623 1.00 0.00 25 GLN A C 7
ATOM 5028 O O . GLN A 1 25 ? 3.655 9.120 2.531 1.00 0.00 25 GLN A O 7
ATOM 5042 N N . GLN A 1 26 ? 1.655 8.351 1.828 1.00 0.00 26 GLN A N 7
ATOM 5043 C CA . GLN A 1 26 ? 1.124 8.061 3.163 1.00 0.00 26 GLN A CA 7
ATOM 5044 C C . GLN A 1 26 ? 2.051 7.077 3.848 1.00 0.00 26 GLN A C 7
ATOM 5045 O O . GLN A 1 26 ? 2.514 7.316 4.966 1.00 0.00 26 GLN A O 7
ATOM 5059 N N . CYS A 1 27 ? 2.381 6.025 3.134 1.00 0.00 27 CYS A N 7
ATOM 5060 C CA . CYS A 1 27 ? 3.243 4.990 3.638 1.00 0.00 27 CYS A CA 7
ATOM 5061 C C . CYS A 1 27 ? 4.636 5.539 4.003 1.00 0.00 27 CYS A C 7
ATOM 5062 O O . CYS A 1 27 ? 5.149 5.251 5.074 1.00 0.00 27 CYS A O 7
ATOM 5069 N N . LYS A 1 28 ? 5.211 6.381 3.138 1.00 0.00 28 LYS A N 7
ATOM 5070 C CA . LYS A 1 28 ? 6.546 6.962 3.384 1.00 0.00 28 LYS A CA 7
ATOM 5071 C C . LYS A 1 28 ? 6.504 8.027 4.489 1.00 0.00 28 LYS A C 7
ATOM 5072 O O . LYS A 1 28 ? 7.535 8.377 5.076 1.00 0.00 28 LYS A O 7
ATOM 5091 N N . ASP A 1 29 ? 5.334 8.578 4.722 1.00 0.00 29 ASP A N 7
ATOM 5092 C CA . ASP A 1 29 ? 5.150 9.608 5.735 1.00 0.00 29 ASP A CA 7
ATOM 5093 C C . ASP A 1 29 ? 4.905 9.006 7.112 1.00 0.00 29 ASP A C 7
ATOM 5094 O O . ASP A 1 29 ? 5.572 9.371 8.087 1.00 0.00 29 ASP A O 7
ATOM 5103 N N . ARG A 1 30 ? 3.984 8.071 7.189 1.00 0.00 30 ARG A N 7
ATOM 5104 C CA . ARG A 1 30 ? 3.647 7.439 8.462 1.00 0.00 30 ARG A CA 7
ATOM 5105 C C . ARG A 1 30 ? 4.682 6.404 8.848 1.00 0.00 30 ARG A C 7
ATOM 5106 O O . ARG A 1 30 ? 5.205 6.420 9.967 1.00 0.00 30 ARG A O 7
ATOM 5127 N N . GLU A 1 31 ? 4.997 5.539 7.923 1.00 0.00 31 GLU A N 7
ATOM 5128 C CA . GLU A 1 31 ? 5.916 4.460 8.156 1.00 0.00 31 GLU A CA 7
ATOM 5129 C C . GLU A 1 31 ? 7.226 4.771 7.454 1.00 0.00 31 GLU A C 7
ATOM 5130 O O . GLU A 1 31 ? 7.473 5.921 7.059 1.00 0.00 31 GLU A O 7
ATOM 5142 N N . HIS A 1 32 ? 8.065 3.777 7.319 1.00 0.00 32 HIS A N 7
ATOM 5143 C CA . HIS A 1 32 ? 9.319 3.921 6.631 1.00 0.00 32 HIS A CA 7
ATOM 5144 C C . HIS A 1 32 ? 9.453 2.831 5.589 1.00 0.00 32 HIS A C 7
ATOM 5145 O O . HIS A 1 3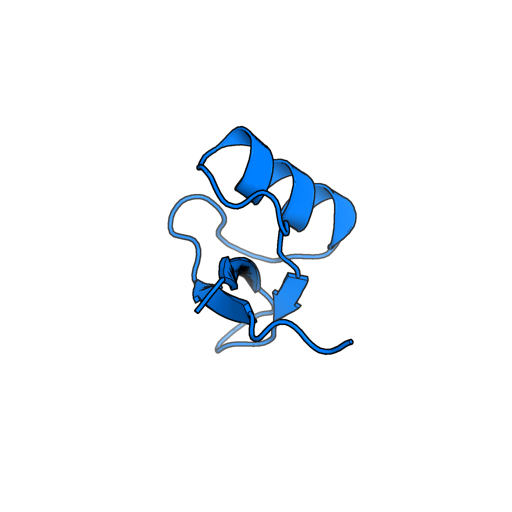2 ? 9.889 1.710 5.887 1.00 0.00 32 HIS A O 7
ATOM 5159 N N . PHE A 1 33 ? 8.988 3.123 4.405 1.00 0.00 33 PHE A N 7
ATOM 5160 C CA . PHE A 1 33 ? 9.091 2.221 3.279 1.00 0.00 33 PHE A CA 7
ATOM 5161 C C . PHE A 1 33 ? 9.508 3.014 2.074 1.00 0.00 33 PHE A C 7
ATOM 5162 O O . PHE A 1 33 ? 8.722 3.793 1.531 1.00 0.00 33 PHE A O 7
ATOM 5179 N N . ALA A 1 34 ? 10.733 2.812 1.650 1.00 0.00 34 ALA A N 7
ATOM 5180 C CA . ALA A 1 34 ? 11.316 3.559 0.549 1.00 0.00 34 ALA A CA 7
ATOM 5181 C C . ALA A 1 34 ? 10.613 3.258 -0.761 1.00 0.00 34 ALA A C 7
ATOM 5182 O O . ALA A 1 34 ? 10.570 4.095 -1.673 1.00 0.00 34 ALA A O 7
ATOM 5189 N N . TYR A 1 35 ? 10.034 2.085 -0.856 1.00 0.00 35 TYR A N 7
ATOM 5190 C CA . TYR A 1 35 ? 9.316 1.697 -2.054 1.00 0.00 35 TYR A CA 7
ATOM 5191 C C . TYR A 1 35 ? 7.861 2.121 -1.980 1.00 0.00 35 TYR A C 7
ATOM 5192 O O . TYR A 1 35 ? 7.082 1.854 -2.887 1.00 0.00 35 TYR A O 7
ATOM 5210 N N . GLY A 1 36 ? 7.517 2.811 -0.899 1.00 0.00 36 GLY A N 7
ATOM 5211 C CA . GLY A 1 36 ? 6.196 3.348 -0.724 1.00 0.00 36 GLY A CA 7
ATOM 5212 C C . GLY A 1 36 ? 5.138 2.292 -0.637 1.00 0.00 36 GLY A C 7
ATOM 5213 O O . GLY A 1 36 ? 5.264 1.337 0.120 1.00 0.00 36 GLY A O 7
ATOM 5217 N N . GLY A 1 37 ? 4.145 2.433 -1.451 1.00 0.00 37 GLY A N 7
ATOM 5218 C CA . GLY A 1 37 ? 3.040 1.555 -1.422 1.00 0.00 37 GLY A CA 7
ATOM 5219 C C . GLY A 1 37 ? 2.214 1.737 -2.640 1.00 0.00 37 GLY A C 7
ATOM 5220 O O . GLY A 1 37 ? 2.352 2.751 -3.348 1.00 0.00 37 GLY A O 7
ATOM 5224 N N . ALA A 1 38 ? 1.378 0.802 -2.908 1.00 0.00 38 ALA A N 7
ATOM 5225 C CA . ALA A 1 38 ? 0.530 0.858 -4.046 1.00 0.00 38 ALA A CA 7
ATOM 5226 C C . ALA A 1 38 ? -0.811 0.273 -3.701 1.00 0.00 38 ALA A C 7
ATOM 5227 O O . ALA A 1 38 ? -0.952 -0.428 -2.694 1.00 0.00 38 ALA A O 7
ATOM 5234 N N . CYS A 1 39 ? -1.782 0.573 -4.498 1.00 0.00 39 CYS A N 7
ATOM 5235 C CA . CYS A 1 39 ? -3.104 0.070 -4.285 1.00 0.00 39 CYS A CA 7
ATOM 5236 C C . CYS A 1 39 ? -3.160 -1.379 -4.732 1.00 0.00 39 CYS A C 7
ATOM 5237 O O . CYS A 1 39 ? -2.967 -1.679 -5.916 1.00 0.00 39 CYS A O 7
ATOM 5244 N N . HIS A 1 40 ? -3.389 -2.262 -3.797 1.00 0.00 40 HIS A N 7
ATOM 5245 C CA . HIS A 1 40 ? -3.441 -3.676 -4.074 1.00 0.00 40 HIS A CA 7
ATOM 5246 C C . HIS A 1 40 ? -4.809 -4.180 -3.665 1.00 0.00 40 HIS A C 7
ATOM 5247 O O . HIS A 1 40 ? -5.317 -3.814 -2.588 1.00 0.00 40 HIS A O 7
ATOM 5261 N N . TYR A 1 41 ? -5.439 -4.934 -4.536 1.00 0.00 41 TYR A N 7
ATOM 5262 C CA . TYR A 1 41 ? -6.762 -5.423 -4.272 1.00 0.00 41 TYR A CA 7
ATOM 5263 C C . TYR A 1 41 ? -6.783 -6.402 -3.112 1.00 0.00 41 TYR A C 7
ATOM 5264 O O . TYR A 1 41 ? -5.969 -7.318 -3.027 1.00 0.00 41 TYR A O 7
ATOM 5282 N N . GLN A 1 42 ? -7.708 -6.184 -2.236 1.00 0.00 42 GLN A N 7
ATOM 5283 C CA . GLN A 1 42 ? -7.948 -7.017 -1.108 1.00 0.00 42 GLN A CA 7
ATOM 5284 C C . GLN A 1 42 ? -9.443 -7.177 -1.056 1.00 0.00 42 GLN A C 7
ATOM 5285 O O . GLN A 1 42 ? -10.146 -6.379 -1.656 1.00 0.00 42 GLN A O 7
ATOM 5299 N N . PHE A 1 43 ? -9.933 -8.180 -0.408 1.00 0.00 43 PHE A N 7
ATOM 5300 C CA . PHE A 1 43 ? -11.345 -8.363 -0.331 1.00 0.00 43 PHE A CA 7
ATOM 5301 C C . PHE A 1 43 ? -11.923 -7.441 0.751 1.00 0.00 43 PHE A C 7
ATOM 5302 O O . PHE A 1 43 ? -11.376 -7.369 1.864 1.00 0.00 43 PHE A O 7
ATOM 5319 N N . PRO A 1 44 ? -13.004 -6.695 0.454 1.00 0.00 44 PRO A N 7
ATOM 5320 C CA . PRO A 1 44 ? -13.654 -6.649 -0.858 1.00 0.00 44 PRO A CA 7
ATOM 5321 C C . PRO A 1 44 ? -13.326 -5.364 -1.635 1.00 0.00 44 PRO A C 7
ATOM 5322 O O . PRO A 1 44 ? -13.988 -5.036 -2.622 1.00 0.00 44 PRO A O 7
ATOM 5333 N N . SER A 1 45 ? -12.303 -4.663 -1.207 1.00 0.00 45 SER A N 7
ATOM 5334 C CA . SER A 1 45 ? -11.951 -3.399 -1.798 1.00 0.00 45 SER A CA 7
ATOM 5335 C C . SER A 1 45 ? -10.432 -3.202 -1.848 1.00 0.00 45 SER A C 7
ATOM 5336 O O . SER A 1 45 ? -9.710 -3.619 -0.929 1.00 0.00 45 SER A O 7
ATOM 5344 N N . VAL A 1 46 ? -9.954 -2.594 -2.920 1.00 0.00 46 VAL A N 7
ATOM 5345 C CA . VAL A 1 46 ? -8.534 -2.352 -3.094 1.00 0.00 46 VAL A CA 7
ATOM 5346 C C . VAL A 1 46 ? -8.021 -1.347 -2.066 1.00 0.00 46 VAL A C 7
ATOM 5347 O O . VAL A 1 46 ? -8.555 -0.241 -1.919 1.00 0.00 46 VAL A O 7
ATOM 5360 N N . LYS A 1 47 ? -7.000 -1.746 -1.357 1.00 0.00 47 LYS A N 7
ATOM 5361 C CA . LYS A 1 47 ? -6.493 -0.992 -0.252 1.00 0.00 47 LYS A CA 7
ATOM 5362 C C . LYS A 1 47 ? -5.008 -0.705 -0.474 1.00 0.00 47 LYS A C 7
ATOM 5363 O O . LYS A 1 47 ? -4.394 -1.275 -1.371 1.00 0.00 47 LYS A O 7
ATOM 5382 N N . CYS A 1 48 ? -4.468 0.205 0.292 1.00 0.00 48 CYS A N 7
ATOM 5383 C CA . CYS A 1 48 ? -3.077 0.588 0.193 1.00 0.00 48 CYS A CA 7
ATOM 5384 C C . CYS A 1 48 ? -2.197 -0.476 0.830 1.00 0.00 48 CYS A C 7
ATOM 5385 O O . CYS A 1 48 ? -2.446 -0.911 1.974 1.00 0.00 48 CYS A O 7
ATOM 5392 N N . PHE A 1 49 ? -1.237 -0.938 0.075 1.00 0.00 49 PHE A N 7
ATOM 5393 C CA . PHE A 1 49 ? -0.281 -1.914 0.527 1.00 0.00 49 PHE A CA 7
ATOM 5394 C C . PHE A 1 49 ? 1.119 -1.378 0.306 1.00 0.00 49 PHE A C 7
ATOM 5395 O O . PHE A 1 49 ? 1.490 -1.056 -0.827 1.00 0.00 49 PHE A O 7
ATOM 5412 N N . CYS A 1 50 ? 1.875 -1.268 1.364 1.00 0.00 50 CYS A N 7
ATOM 5413 C CA . CYS A 1 50 ? 3.248 -0.813 1.290 1.00 0.00 50 CYS A CA 7
ATOM 5414 C C . CYS A 1 50 ? 4.116 -1.879 0.653 1.00 0.00 50 CYS A C 7
ATOM 5415 O O . CYS A 1 50 ? 3.982 -3.065 0.954 1.00 0.00 50 CYS A O 7
ATOM 5422 N N . LYS A 1 51 ? 4.993 -1.475 -0.217 1.00 0.00 51 LYS A N 7
ATOM 5423 C CA . LYS A 1 51 ? 5.838 -2.412 -0.899 1.00 0.00 51 LYS A CA 7
ATOM 5424 C C . LYS A 1 51 ? 7.167 -2.480 -0.176 1.00 0.00 51 LYS A C 7
ATOM 5425 O O . LYS A 1 51 ? 7.970 -1.556 -0.252 1.00 0.00 51 LYS A O 7
ATOM 5444 N N . ARG A 1 52 ? 7.369 -3.530 0.581 1.00 0.00 52 ARG A N 7
ATOM 5445 C CA . ARG A 1 52 ? 8.613 -3.677 1.297 1.00 0.00 52 ARG A CA 7
ATOM 5446 C C . ARG A 1 52 ? 9.554 -4.506 0.463 1.00 0.00 52 ARG A C 7
ATOM 5447 O O . ARG A 1 52 ? 9.107 -5.372 -0.305 1.00 0.00 52 ARG A O 7
ATOM 5468 N N . GLN A 1 53 ? 10.826 -4.260 0.591 1.00 0.00 53 GLN A N 7
ATOM 5469 C CA . GLN A 1 53 ? 11.786 -4.987 -0.186 1.00 0.00 53 GLN A CA 7
ATOM 5470 C C . GLN A 1 53 ? 12.067 -6.315 0.479 1.00 0.00 53 GLN A C 7
ATOM 5471 O O . GLN A 1 53 ? 12.472 -6.365 1.649 1.00 0.00 53 GLN A O 7
ATOM 5485 N N . CYS A 1 54 ? 11.843 -7.370 -0.231 1.00 0.00 54 CYS A N 7
ATOM 5486 C CA . CYS A 1 54 ? 12.066 -8.682 0.296 1.00 0.00 54 CYS A CA 7
ATOM 5487 C C . CYS A 1 54 ? 13.322 -9.267 -0.307 1.00 0.00 54 CYS A C 7
ATOM 5488 O O . CYS A 1 54 ? 14.390 -9.177 0.341 1.00 0.00 54 CYS A O 7
ATOM 5496 N N . ASP A 1 1 ? 10.021 -6.083 -9.972 1.00 0.00 1 ASP A N 8
ATOM 5497 C CA . ASP A 1 1 ? 10.978 -6.689 -10.910 1.00 0.00 1 ASP A CA 8
ATOM 5498 C C . ASP A 1 1 ? 12.344 -6.516 -10.356 1.00 0.00 1 ASP A C 8
ATOM 5499 O O . ASP A 1 1 ? 12.639 -5.469 -9.755 1.00 0.00 1 ASP A O 8
ATOM 5510 N N . GLY A 1 2 ? 13.177 -7.521 -10.517 1.00 0.00 2 GLY A N 8
ATOM 5511 C CA . GLY A 1 2 ? 14.496 -7.508 -9.929 1.00 0.00 2 GLY A CA 8
ATOM 5512 C C . GLY A 1 2 ? 14.384 -7.901 -8.485 1.00 0.00 2 GLY A C 8
ATOM 5513 O O . GLY A 1 2 ? 14.756 -9.003 -8.092 1.00 0.00 2 GLY A O 8
ATOM 5517 N N . VAL A 1 3 ? 13.825 -7.014 -7.719 1.00 0.00 3 VAL A N 8
ATOM 5518 C CA . VAL A 1 3 ? 13.515 -7.254 -6.356 1.00 0.00 3 VAL A CA 8
ATOM 5519 C C . VAL A 1 3 ? 12.056 -7.670 -6.254 1.00 0.00 3 VAL A C 8
ATOM 5520 O O . VAL A 1 3 ? 11.193 -7.171 -7.011 1.00 0.00 3 VAL A O 8
ATOM 5533 N N . LYS A 1 4 ? 11.790 -8.613 -5.405 1.00 0.00 4 LYS A N 8
ATOM 5534 C CA . LYS A 1 4 ? 10.450 -9.031 -5.144 1.00 0.00 4 LYS A CA 8
ATOM 5535 C C . LYS A 1 4 ? 9.901 -8.188 -4.033 1.00 0.00 4 LYS A C 8
ATOM 5536 O O . LYS A 1 4 ? 10.405 -8.222 -2.908 1.00 0.00 4 LYS A O 8
ATOM 5555 N N . LEU A 1 5 ? 8.927 -7.402 -4.342 1.00 0.00 5 LEU A N 8
ATOM 5556 C CA . LEU A 1 5 ? 8.346 -6.544 -3.368 1.00 0.00 5 LEU A CA 8
ATOM 5557 C C . LEU A 1 5 ? 7.035 -7.112 -2.921 1.00 0.00 5 LEU A C 8
ATOM 5558 O O . LEU A 1 5 ? 6.238 -7.604 -3.731 1.00 0.00 5 LEU A O 8
ATOM 5574 N N . CYS A 1 6 ? 6.818 -7.085 -1.661 1.00 0.00 6 CYS A N 8
ATOM 5575 C CA . CYS A 1 6 ? 5.599 -7.602 -1.116 1.00 0.00 6 CYS A CA 8
ATOM 5576 C C . CYS A 1 6 ? 4.662 -6.462 -0.815 1.00 0.00 6 CYS A C 8
ATOM 5577 O O . CYS A 1 6 ? 5.069 -5.460 -0.215 1.00 0.00 6 CYS A O 8
ATOM 5584 N N . ASP A 1 7 ? 3.434 -6.594 -1.273 1.00 0.00 7 ASP A N 8
ATOM 5585 C CA . ASP A 1 7 ? 2.406 -5.589 -1.069 1.00 0.00 7 ASP A CA 8
ATOM 5586 C C . ASP A 1 7 ? 1.824 -5.752 0.335 1.00 0.00 7 ASP A C 8
ATOM 5587 O O . ASP A 1 7 ? 1.087 -6.711 0.615 1.00 0.00 7 ASP A O 8
ATOM 5596 N N . VAL A 1 8 ? 2.198 -4.864 1.213 1.00 0.00 8 VAL A N 8
ATOM 5597 C CA . VAL A 1 8 ? 1.803 -4.906 2.619 1.00 0.00 8 VAL A CA 8
ATOM 5598 C C . VAL A 1 8 ? 0.735 -3.846 2.889 1.00 0.00 8 VAL A C 8
ATOM 5599 O O . VAL A 1 8 ? 0.972 -2.677 2.636 1.00 0.00 8 VAL A O 8
ATOM 5612 N N . PRO A 1 9 ? -0.449 -4.238 3.399 1.00 0.00 9 PRO A N 8
ATOM 5613 C CA . PRO A 1 9 ? -1.529 -3.291 3.703 1.00 0.00 9 PRO A CA 8
ATOM 5614 C C . PRO A 1 9 ? -1.070 -2.232 4.715 1.00 0.00 9 PRO A C 8
ATOM 5615 O O . PRO A 1 9 ? -0.749 -2.557 5.866 1.00 0.00 9 PRO A O 8
ATOM 5626 N 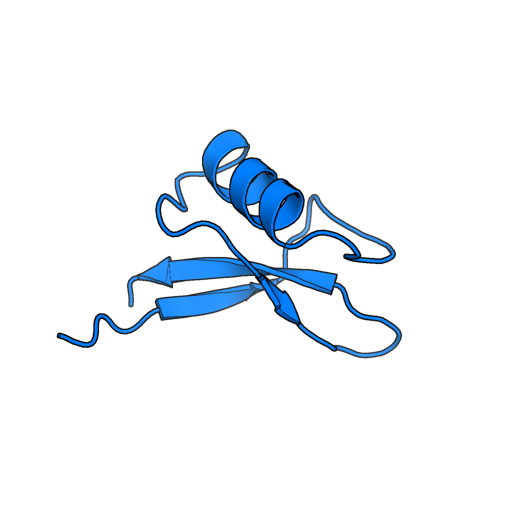N . SER A 1 10 ? -1.007 -0.999 4.270 1.00 0.00 10 SER A N 8
ATOM 5627 C CA . SER A 1 10 ? -0.548 0.120 5.066 1.00 0.00 10 SER A CA 8
ATOM 5628 C C . SER A 1 10 ? -1.440 0.319 6.285 1.00 0.00 10 SER A C 8
ATOM 5629 O O . SER A 1 10 ? -2.680 0.337 6.159 1.00 0.00 10 SER A O 8
ATOM 5637 N N . GLY A 1 11 ? -0.828 0.494 7.439 1.00 0.00 11 GLY A N 8
ATOM 5638 C CA . GLY A 1 11 ? -1.578 0.665 8.658 1.00 0.00 11 GLY A CA 8
ATOM 5639 C C . GLY A 1 11 ? -2.175 2.043 8.727 1.00 0.00 11 GLY A C 8
ATOM 5640 O O . GLY A 1 11 ? -3.258 2.247 9.289 1.00 0.00 11 GLY A O 8
ATOM 5644 N N . THR A 1 12 ? -1.483 2.982 8.131 1.00 0.00 12 THR A N 8
ATOM 5645 C CA . THR A 1 12 ? -1.916 4.353 8.079 1.00 0.00 12 THR A CA 8
ATOM 5646 C C . THR A 1 12 ? -3.193 4.549 7.241 1.00 0.00 12 THR A C 8
ATOM 5647 O O . THR A 1 12 ? -3.995 5.438 7.528 1.00 0.00 12 THR A O 8
ATOM 5658 N N . TRP A 1 13 ? -3.398 3.726 6.237 1.00 0.00 13 TRP A N 8
ATOM 5659 C CA . TRP A 1 13 ? -4.497 3.957 5.332 1.00 0.00 13 TRP A CA 8
ATOM 5660 C C . TRP A 1 13 ? -5.591 2.950 5.554 1.00 0.00 13 TRP A C 8
ATOM 5661 O O . TRP A 1 13 ? -5.436 1.762 5.243 1.00 0.00 13 TRP A O 8
ATOM 5682 N N . SER A 1 14 ? -6.666 3.414 6.070 1.00 0.00 14 SER A N 8
ATOM 5683 C CA . SER A 1 14 ? -7.820 2.625 6.303 1.00 0.00 14 SER A CA 8
ATOM 5684 C C . SER A 1 14 ? -8.893 3.072 5.311 1.00 0.00 14 SER A C 8
ATOM 5685 O O . SER A 1 14 ? -9.095 4.281 5.116 1.00 0.00 14 SER A O 8
ATOM 5693 N N . GLY A 1 15 ? -9.519 2.133 4.644 1.00 0.00 15 GLY A N 8
ATOM 5694 C CA . GLY A 1 15 ? -10.566 2.468 3.720 1.00 0.00 15 GLY A CA 8
ATOM 5695 C C . GLY A 1 15 ? -10.137 2.316 2.283 1.00 0.00 15 GLY A C 8
ATOM 5696 O O . GLY A 1 15 ? -9.062 1.759 1.996 1.00 0.00 15 GLY A O 8
ATOM 5700 N N . HIS A 1 16 ? -10.959 2.830 1.389 1.00 0.00 16 HIS A N 8
ATOM 5701 C CA . HIS A 1 16 ? -10.747 2.727 -0.044 1.00 0.00 16 HIS A CA 8
ATOM 5702 C C . HIS A 1 16 ? -9.505 3.489 -0.471 1.00 0.00 16 HIS A C 8
ATOM 5703 O O . HIS A 1 16 ? -9.240 4.599 0.012 1.00 0.00 16 HIS A O 8
ATOM 5717 N N . CYS A 1 17 ? -8.744 2.887 -1.337 1.00 0.00 17 CYS A N 8
ATOM 5718 C CA . CYS A 1 17 ? -7.577 3.511 -1.877 1.00 0.00 17 CYS A CA 8
ATOM 5719 C C . CYS A 1 17 ? -7.772 3.682 -3.368 1.00 0.00 17 CYS A C 8
ATOM 5720 O O . CYS A 1 17 ? -7.848 2.698 -4.103 1.00 0.00 17 CYS A O 8
ATOM 5727 N N . GLY A 1 18 ? -7.903 4.907 -3.799 1.00 0.00 18 GLY A N 8
ATOM 5728 C CA . GLY A 1 18 ? -8.025 5.187 -5.204 1.00 0.00 18 GLY A CA 8
ATOM 5729 C C . GLY A 1 18 ? -7.076 6.282 -5.606 1.00 0.00 18 GLY A C 8
ATOM 5730 O O . GLY A 1 18 ? -7.371 7.091 -6.486 1.00 0.00 18 GLY A O 8
ATOM 5734 N N . SER A 1 19 ? -5.952 6.335 -4.930 1.00 0.00 19 SER A N 8
ATOM 5735 C CA . SER A 1 19 ? -4.945 7.341 -5.161 1.00 0.00 19 SER A CA 8
ATOM 5736 C C . SER A 1 19 ? -3.561 6.744 -4.850 1.00 0.00 19 SER A C 8
ATOM 5737 O O . SER A 1 19 ? -3.137 6.708 -3.697 1.00 0.00 19 SER A O 8
ATOM 5745 N N . SER A 1 20 ? -2.901 6.247 -5.881 1.00 0.00 20 SER A N 8
ATOM 5746 C CA . SER A 1 20 ? -1.631 5.537 -5.767 1.00 0.00 20 SER A CA 8
ATOM 5747 C C . SER A 1 20 ? -0.520 6.387 -5.107 1.00 0.00 20 SER A C 8
ATOM 5748 O O . SER A 1 20 ? 0.107 5.952 -4.133 1.00 0.00 20 SER A O 8
ATOM 5756 N N . SER A 1 21 ? -0.307 7.591 -5.597 1.00 0.00 21 SER A N 8
ATOM 5757 C CA . SER A 1 21 ? 0.739 8.443 -5.079 1.00 0.00 21 SER A CA 8
ATOM 5758 C C . SER A 1 21 ? 0.405 8.939 -3.663 1.00 0.00 21 SER A C 8
ATOM 5759 O O . SER A 1 21 ? 1.299 9.106 -2.837 1.00 0.00 21 SER A O 8
ATOM 5767 N N . LYS A 1 22 ? -0.885 9.131 -3.378 1.00 0.00 22 LYS A N 8
ATOM 5768 C CA . LYS A 1 22 ? -1.306 9.517 -2.031 1.00 0.00 22 LYS A CA 8
ATOM 5769 C C . LYS A 1 22 ? -1.065 8.369 -1.075 1.00 0.00 22 LYS A C 8
ATOM 5770 O O . LYS A 1 22 ? -0.573 8.570 0.032 1.00 0.00 22 LYS A O 8
ATOM 5789 N N . CYS A 1 23 ? -1.393 7.172 -1.533 1.00 0.00 23 CYS A N 8
ATOM 5790 C CA . CYS A 1 23 ? -1.132 5.938 -0.810 1.00 0.00 23 CYS A CA 8
ATOM 5791 C C . CYS A 1 23 ? 0.353 5.840 -0.499 1.00 0.00 23 CYS A C 8
ATOM 5792 O O . CYS A 1 23 ? 0.743 5.676 0.657 1.00 0.00 23 CYS A O 8
ATOM 5799 N N . SER A 1 24 ? 1.171 6.022 -1.527 1.00 0.00 24 SER A N 8
ATOM 5800 C CA . SER A 1 24 ? 2.605 5.952 -1.407 1.00 0.00 24 SER A CA 8
ATOM 5801 C C . SER A 1 24 ? 3.117 6.988 -0.400 1.00 0.00 24 SER A C 8
ATOM 5802 O O . SER A 1 24 ? 3.855 6.648 0.519 1.00 0.00 24 SER A O 8
ATOM 5810 N N . GLN A 1 25 ? 2.675 8.232 -0.542 1.00 0.00 25 GLN A N 8
ATOM 5811 C CA . GLN A 1 25 ? 3.138 9.302 0.311 1.00 0.00 25 GLN A CA 8
ATOM 5812 C C . GLN A 1 25 ? 2.734 9.078 1.767 1.00 0.00 25 GLN A C 8
ATOM 5813 O O . GLN A 1 25 ? 3.563 9.239 2.672 1.00 0.00 25 GLN A O 8
ATOM 5827 N N . GLN A 1 26 ? 1.490 8.675 1.989 1.00 0.00 26 GLN A N 8
ATOM 5828 C CA . GLN A 1 26 ? 0.996 8.459 3.339 1.00 0.00 26 GLN A CA 8
ATOM 5829 C C . GLN A 1 26 ? 1.711 7.251 3.949 1.00 0.00 26 GLN A C 8
ATOM 5830 O O . GLN A 1 26 ? 2.067 7.255 5.137 1.00 0.00 26 GLN A O 8
ATOM 5844 N N . CYS A 1 27 ? 1.943 6.238 3.111 1.00 0.00 27 CYS A N 8
ATOM 5845 C CA . CYS A 1 27 ? 2.689 5.052 3.497 1.00 0.00 27 CYS A CA 8
ATOM 5846 C C . CYS A 1 27 ? 4.089 5.428 3.926 1.00 0.00 27 CYS A C 8
ATOM 5847 O O . CYS A 1 27 ? 4.473 5.161 5.047 1.00 0.00 27 CYS A O 8
ATOM 5854 N N . LYS A 1 28 ? 4.820 6.108 3.039 1.00 0.00 28 LYS A N 8
ATOM 5855 C CA . LYS A 1 28 ? 6.199 6.520 3.302 1.00 0.00 28 LYS A CA 8
ATOM 5856 C C . LYS A 1 28 ? 6.300 7.484 4.484 1.00 0.00 28 LYS A C 8
ATOM 5857 O O . LYS A 1 28 ? 7.347 7.580 5.123 1.00 0.00 28 LYS A O 8
ATOM 5876 N N . ASP A 1 29 ? 5.247 8.228 4.742 1.00 0.00 29 ASP A N 8
ATOM 5877 C CA . ASP A 1 29 ? 5.248 9.165 5.854 1.00 0.00 29 ASP A CA 8
ATOM 5878 C C . ASP A 1 29 ? 5.106 8.438 7.188 1.00 0.00 29 ASP A C 8
ATOM 5879 O O . ASP A 1 29 ? 5.934 8.612 8.091 1.00 0.00 29 ASP A O 8
ATOM 5888 N N . ARG A 1 30 ? 4.079 7.609 7.302 1.00 0.00 30 ARG A N 8
ATOM 5889 C CA . ARG A 1 30 ? 3.806 6.887 8.549 1.00 0.00 30 ARG A CA 8
ATOM 5890 C C . ARG A 1 30 ? 4.704 5.677 8.712 1.00 0.00 30 ARG A C 8
ATOM 5891 O O . ARG A 1 30 ? 5.472 5.588 9.684 1.00 0.00 30 ARG A O 8
ATOM 5912 N N . GLU A 1 31 ? 4.619 4.769 7.772 1.00 0.00 31 GLU A N 8
ATOM 5913 C CA . GLU A 1 31 ? 5.436 3.579 7.757 1.00 0.00 31 GLU A CA 8
ATOM 5914 C C . GLU A 1 31 ? 6.766 3.916 7.068 1.00 0.00 31 GLU A C 8
ATOM 5915 O O . GLU A 1 31 ? 6.951 5.037 6.584 1.00 0.00 31 GLU A O 8
ATOM 5927 N N . HIS A 1 32 ? 7.686 2.997 7.039 1.00 0.00 32 HIS A N 8
ATOM 5928 C CA . HIS A 1 32 ? 8.934 3.234 6.361 1.00 0.00 32 HIS A CA 8
ATOM 5929 C C . HIS A 1 32 ? 9.113 2.221 5.265 1.00 0.00 32 HIS A C 8
ATOM 5930 O O . HIS A 1 32 ? 9.668 1.141 5.477 1.00 0.00 32 HIS A O 8
ATOM 5944 N N . PHE A 1 33 ? 8.568 2.534 4.130 1.00 0.00 33 PHE A N 8
ATOM 5945 C CA . PHE A 1 33 ? 8.726 1.720 2.968 1.00 0.00 33 PHE A CA 8
ATOM 5946 C C . PHE A 1 33 ? 9.179 2.594 1.827 1.00 0.00 33 PHE A C 8
ATOM 5947 O O . PHE A 1 33 ? 8.383 3.294 1.205 1.00 0.00 33 PHE A O 8
ATOM 5964 N N . ALA A 1 34 ? 10.477 2.570 1.581 1.00 0.00 34 ALA A N 8
ATOM 5965 C CA . ALA A 1 34 ? 11.130 3.408 0.574 1.00 0.00 34 ALA A CA 8
ATOM 5966 C C . ALA A 1 34 ? 10.688 3.071 -0.847 1.00 0.00 34 ALA A C 8
ATOM 5967 O O . ALA A 1 34 ? 10.944 3.828 -1.786 1.00 0.00 34 ALA A O 8
ATOM 5974 N N . TYR A 1 35 ? 10.030 1.951 -1.003 1.00 0.00 35 TYR A N 8
ATOM 5975 C CA . TYR A 1 35 ? 9.525 1.550 -2.294 1.00 0.00 35 TYR A CA 8
ATOM 5976 C C . TYR A 1 35 ? 8.143 2.133 -2.537 1.00 0.00 35 TYR A C 8
ATOM 5977 O O . TYR A 1 35 ? 7.571 1.970 -3.621 1.00 0.00 35 TYR A O 8
ATOM 5995 N N . GLY A 1 36 ? 7.610 2.802 -1.530 1.00 0.00 36 GLY A N 8
ATOM 5996 C CA . GLY A 1 36 ? 6.340 3.455 -1.653 1.00 0.00 36 GLY A CA 8
ATOM 5997 C C . GLY A 1 36 ? 5.183 2.508 -1.501 1.00 0.00 36 GLY A C 8
ATOM 5998 O O . GLY A 1 36 ? 5.333 1.402 -0.970 1.00 0.00 36 GLY A O 8
ATOM 6002 N N . GLY A 1 37 ? 4.052 2.920 -1.988 1.00 0.00 37 GLY A N 8
ATOM 6003 C CA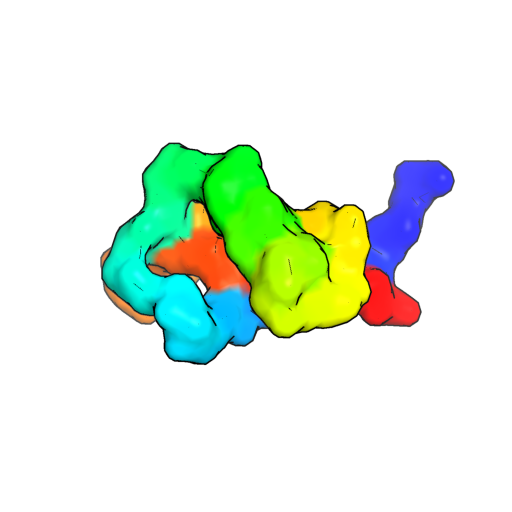 . GLY A 1 37 ? 2.867 2.130 -1.898 1.00 0.00 37 GLY A CA 8
ATOM 6004 C C . GLY A 1 37 ? 1.961 2.396 -3.059 1.00 0.00 37 GLY A C 8
ATOM 6005 O O . GLY A 1 37 ? 2.194 3.333 -3.828 1.00 0.00 37 GLY A O 8
ATOM 6009 N N . ALA A 1 38 ? 0.966 1.580 -3.213 1.00 0.00 38 ALA A N 8
ATOM 6010 C CA . ALA A 1 38 ? 0.004 1.717 -4.271 1.00 0.00 38 ALA A CA 8
ATOM 6011 C C . ALA A 1 38 ? -1.281 1.076 -3.830 1.00 0.00 38 ALA A C 8
ATOM 6012 O O . ALA A 1 38 ? -1.282 0.274 -2.891 1.00 0.00 38 ALA A O 8
ATOM 6019 N N . CYS A 1 39 ? -2.354 1.408 -4.478 1.00 0.00 39 CYS A N 8
ATOM 6020 C CA . CYS A 1 39 ? -3.632 0.868 -4.115 1.00 0.00 39 CYS A CA 8
ATOM 6021 C C . CYS A 1 39 ? -3.774 -0.504 -4.739 1.00 0.00 39 CYS A C 8
ATOM 6022 O O . CYS A 1 39 ? -3.625 -0.660 -5.958 1.00 0.00 39 CYS A O 8
ATOM 6029 N N . HIS A 1 40 ? -4.035 -1.489 -3.932 1.00 0.00 40 HIS A N 8
ATOM 6030 C CA . HIS A 1 40 ? -4.130 -2.845 -4.417 1.00 0.00 40 HIS A CA 8
ATOM 6031 C C . HIS A 1 40 ? -5.431 -3.459 -3.969 1.00 0.00 40 HIS A C 8
ATOM 6032 O O . HIS A 1 40 ? -5.826 -3.324 -2.800 1.00 0.00 40 HIS A O 8
ATOM 6046 N N . TYR A 1 41 ? -6.115 -4.084 -4.897 1.00 0.00 41 TYR A N 8
ATOM 6047 C CA . TYR A 1 41 ? -7.342 -4.740 -4.603 1.00 0.00 41 TYR A CA 8
ATOM 6048 C C . TYR A 1 41 ? -7.022 -6.145 -4.231 1.00 0.00 41 TYR A C 8
ATOM 6049 O O . TYR A 1 41 ? -6.502 -6.915 -5.042 1.00 0.00 41 TYR A O 8
ATOM 6067 N N . GLN A 1 42 ? -7.291 -6.466 -3.034 1.00 0.00 42 GLN A N 8
ATOM 6068 C CA . GLN A 1 42 ? -7.100 -7.780 -2.553 1.00 0.00 42 GLN A CA 8
ATOM 6069 C C . GLN A 1 42 ? -8.422 -8.171 -1.986 1.00 0.00 42 GLN A C 8
ATOM 6070 O O . GLN A 1 42 ? -9.310 -7.349 -1.944 1.00 0.00 42 GLN A O 8
ATOM 6084 N N . PHE A 1 43 ? -8.588 -9.381 -1.608 1.00 0.00 43 PHE A N 8
ATOM 6085 C CA . PHE A 1 43 ? -9.782 -9.763 -0.961 1.00 0.00 43 PHE A CA 8
ATOM 6086 C C . PHE A 1 43 ? -9.841 -9.091 0.431 1.00 0.00 43 PHE A C 8
ATOM 6087 O O . PHE A 1 43 ? -8.874 -9.187 1.212 1.00 0.00 43 PHE A O 8
ATOM 6104 N N . PRO A 1 44 ? -10.941 -8.383 0.760 1.00 0.00 44 PRO A N 8
ATOM 6105 C CA . PRO A 1 44 ? -12.095 -8.186 -0.122 1.00 0.00 44 PRO A CA 8
ATOM 6106 C C . PRO A 1 44 ? -12.183 -6.779 -0.782 1.00 0.00 44 PRO A C 8
ATOM 6107 O O . PRO A 1 44 ? -13.137 -6.500 -1.510 1.00 0.00 44 PRO A O 8
ATOM 6118 N N . SER A 1 45 ? -11.213 -5.918 -0.547 1.00 0.00 45 SER A N 8
ATOM 6119 C CA . SER A 1 45 ? -11.283 -4.556 -1.048 1.00 0.00 45 SER A CA 8
ATOM 6120 C C . SER A 1 45 ? -9.900 -3.982 -1.454 1.00 0.00 45 SER A C 8
ATOM 6121 O O . SER A 1 45 ? -8.846 -4.598 -1.189 1.00 0.00 45 SER A O 8
ATOM 6129 N N . VAL A 1 46 ? -9.907 -2.831 -2.115 1.00 0.00 46 VAL A N 8
ATOM 6130 C CA . VAL A 1 46 ? -8.678 -2.149 -2.484 1.00 0.00 46 VAL A CA 8
ATOM 6131 C C . VAL A 1 46 ? -8.235 -1.199 -1.386 1.00 0.00 46 VAL A C 8
ATOM 6132 O O . VAL A 1 46 ? -8.929 -0.233 -1.028 1.00 0.00 46 VAL A O 8
ATOM 6145 N N . LYS A 1 47 ? -7.088 -1.484 -0.858 1.00 0.00 47 LYS A N 8
ATOM 6146 C CA . LYS A 1 47 ? -6.547 -0.752 0.248 1.00 0.00 47 LYS A CA 8
ATOM 6147 C C . LYS A 1 47 ? -5.177 -0.257 -0.181 1.00 0.00 47 LYS A C 8
ATOM 6148 O O . LYS A 1 47 ? -4.756 -0.512 -1.319 1.00 0.00 47 LYS A O 8
ATOM 6167 N N . CYS A 1 48 ? -4.501 0.429 0.678 1.00 0.00 48 CYS A N 8
ATOM 6168 C CA . CYS A 1 48 ? -3.184 0.940 0.367 1.00 0.00 48 CYS A CA 8
ATOM 6169 C C . CYS A 1 48 ? -2.196 -0.139 0.724 1.00 0.00 48 CYS A C 8
ATOM 6170 O O . CYS A 1 48 ? -2.265 -0.702 1.825 1.00 0.00 48 CYS A O 8
ATOM 6177 N N . PHE A 1 49 ? -1.361 -0.501 -0.207 1.00 0.00 49 PHE A N 8
ATOM 6178 C CA . PHE A 1 49 ? -0.379 -1.528 0.006 1.00 0.00 49 PHE A CA 8
ATOM 6179 C C . PHE A 1 49 ? 1.006 -0.994 -0.266 1.00 0.00 49 PHE A C 8
ATOM 6180 O O . PHE A 1 49 ? 1.317 -0.574 -1.386 1.00 0.00 49 PHE A O 8
ATOM 6197 N N . CYS A 1 50 ? 1.816 -1.016 0.737 1.00 0.00 50 CYS A N 8
ATOM 6198 C CA . CYS A 1 50 ? 3.182 -0.577 0.662 1.00 0.00 50 CYS A CA 8
ATOM 6199 C C . CYS A 1 50 ? 4.029 -1.672 0.055 1.00 0.00 50 CYS A C 8
ATOM 6200 O O . CYS A 1 50 ? 3.716 -2.851 0.193 1.00 0.00 50 CYS A O 8
ATOM 6207 N N . LYS A 1 51 ? 5.067 -1.298 -0.618 1.00 0.00 51 LYS A N 8
ATOM 6208 C CA . LYS A 1 51 ? 5.961 -2.245 -1.210 1.00 0.00 51 LYS A CA 8
ATOM 6209 C C . LYS A 1 51 ? 7.158 -2.436 -0.306 1.00 0.00 51 LYS A C 8
ATOM 6210 O O . LYS A 1 51 ? 7.949 -1.506 -0.113 1.00 0.00 51 LYS A O 8
ATOM 6229 N N . ARG A 1 52 ? 7.275 -3.590 0.289 1.00 0.00 52 ARG A N 8
ATOM 6230 C CA . ARG A 1 52 ? 8.452 -3.870 1.072 1.00 0.00 52 ARG A CA 8
ATOM 6231 C C . ARG A 1 52 ? 9.374 -4.724 0.270 1.00 0.00 52 ARG A C 8
ATOM 6232 O O . ARG A 1 52 ? 8.939 -5.391 -0.669 1.00 0.00 52 ARG A O 8
ATOM 6253 N N . GLN A 1 53 ? 10.605 -4.749 0.656 1.00 0.00 53 GLN A N 8
ATOM 6254 C CA . GLN A 1 53 ? 11.584 -5.527 -0.024 1.00 0.00 53 GLN A CA 8
ATOM 6255 C C . GLN A 1 53 ? 11.521 -6.936 0.563 1.00 0.00 53 GLN A C 8
ATOM 6256 O O . GLN A 1 53 ? 11.429 -7.103 1.796 1.00 0.00 53 GLN A O 8
ATOM 6270 N N . CYS A 1 54 ? 11.478 -7.913 -0.285 1.00 0.00 54 CYS A N 8
ATOM 6271 C CA . CYS A 1 54 ? 11.490 -9.280 0.133 1.00 0.00 54 CYS A CA 8
ATOM 6272 C C . CYS A 1 54 ? 12.624 -9.994 -0.586 1.00 0.00 54 CYS A C 8
ATOM 6273 O O . CYS A 1 54 ? 13.790 -9.857 -0.140 1.00 0.00 54 CYS A O 8
ATOM 6281 N N . ASP A 1 1 ? 10.757 -2.629 -11.561 1.00 0.00 1 ASP A N 9
ATOM 6282 C CA . ASP A 1 1 ? 11.280 -3.870 -12.129 1.00 0.00 1 ASP A CA 9
ATOM 6283 C C . ASP A 1 1 ? 10.624 -4.984 -11.368 1.00 0.00 1 ASP A C 9
ATOM 6284 O O . ASP A 1 1 ? 9.839 -4.711 -10.459 1.00 0.00 1 ASP A O 9
ATOM 6295 N N . GLY A 1 2 ? 10.975 -6.211 -11.658 1.00 0.00 2 GLY A N 9
ATOM 6296 C CA . GLY A 1 2 ? 10.379 -7.335 -10.989 1.00 0.00 2 GLY A CA 9
ATOM 6297 C C . GLY A 1 2 ? 11.140 -7.697 -9.740 1.00 0.00 2 GLY A C 9
ATOM 6298 O O . GLY A 1 2 ? 11.465 -8.865 -9.514 1.00 0.00 2 GLY A O 9
ATOM 6302 N N . VAL A 1 3 ? 11.427 -6.697 -8.932 1.00 0.00 3 VAL A N 9
ATOM 6303 C CA . VAL A 1 3 ? 12.139 -6.886 -7.695 1.00 0.00 3 VAL A CA 9
ATOM 6304 C C . VAL A 1 3 ? 11.136 -7.398 -6.662 1.00 0.00 3 VAL A C 9
ATOM 6305 O O . VAL A 1 3 ? 9.941 -7.077 -6.753 1.00 0.00 3 VAL A O 9
ATOM 6318 N N . LYS A 1 4 ? 11.579 -8.221 -5.744 1.00 0.00 4 LYS A N 9
ATOM 6319 C CA . LYS A 1 4 ? 10.683 -8.786 -4.762 1.00 0.00 4 LYS A CA 9
ATOM 6320 C C . LYS A 1 4 ? 10.239 -7.750 -3.752 1.00 0.00 4 LYS A C 9
ATOM 6321 O O . LYS A 1 4 ? 10.969 -7.412 -2.807 1.00 0.00 4 LYS A O 9
ATOM 6340 N N . LEU A 1 5 ? 9.091 -7.196 -3.995 1.00 0.00 5 LEU A N 9
ATOM 6341 C CA . LEU A 1 5 ? 8.493 -6.286 -3.080 1.00 0.00 5 LEU A CA 9
ATOM 6342 C C . LEU A 1 5 ? 7.294 -6.931 -2.536 1.00 0.00 5 LEU A C 9
ATOM 6343 O O . LEU A 1 5 ? 6.414 -7.353 -3.289 1.00 0.00 5 LEU A O 9
ATOM 6359 N N . CYS A 1 6 ? 7.240 -7.014 -1.286 1.00 0.00 6 CYS A N 9
ATOM 6360 C CA . CYS A 1 6 ? 6.139 -7.625 -0.636 1.00 0.00 6 CYS A CA 9
ATOM 6361 C C . CYS A 1 6 ? 5.191 -6.569 -0.155 1.00 0.00 6 CYS A C 9
ATOM 6362 O O . CYS A 1 6 ? 5.618 -5.528 0.421 1.00 0.00 6 CYS A O 9
ATOM 6369 N N . ASP A 1 7 ? 3.931 -6.796 -0.443 1.00 0.00 7 ASP A N 9
ATOM 6370 C CA . ASP A 1 7 ? 2.872 -5.865 -0.154 1.00 0.00 7 ASP A CA 9
ATOM 6371 C C . ASP A 1 7 ? 2.399 -5.999 1.271 1.00 0.00 7 ASP A C 9
ATOM 6372 O O . ASP A 1 7 ? 1.931 -7.066 1.703 1.00 0.00 7 ASP A O 9
ATOM 6381 N N . VAL A 1 8 ? 2.563 -4.942 2.002 1.00 0.00 8 VAL A N 9
ATOM 6382 C CA . VAL A 1 8 ? 2.166 -4.850 3.387 1.00 0.00 8 VAL A CA 9
ATOM 6383 C C . VAL A 1 8 ? 0.998 -3.856 3.473 1.00 0.00 8 VAL A C 9
ATOM 6384 O O . VAL A 1 8 ? 1.185 -2.676 3.251 1.00 0.00 8 VAL A O 9
ATOM 6397 N N . PRO A 1 9 ? -0.218 -4.323 3.750 1.00 0.00 9 PRO A N 9
ATOM 6398 C CA . PRO A 1 9 ? -1.406 -3.460 3.752 1.00 0.00 9 PRO A CA 9
ATOM 6399 C C . PRO A 1 9 ? -1.371 -2.390 4.842 1.00 0.00 9 PRO A C 9
ATOM 6400 O O . PRO A 1 9 ? -1.097 -2.686 6.008 1.00 0.00 9 PRO A O 9
ATOM 6411 N N . SER A 1 10 ? -1.636 -1.159 4.460 1.00 0.00 10 SER A N 9
ATOM 6412 C CA . SER A 1 10 ? -1.708 -0.080 5.400 1.00 0.00 10 SER A CA 9
ATOM 6413 C C . SER A 1 10 ? -2.996 -0.210 6.219 1.00 0.00 10 SER A C 9
ATOM 6414 O O . SER A 1 10 ? -4.094 -0.268 5.654 1.00 0.00 10 SER A O 9
ATOM 6422 N N . GLY A 1 11 ? -2.855 -0.288 7.522 1.00 0.00 11 GLY A N 9
ATOM 6423 C CA . GLY A 1 11 ? -4.000 -0.365 8.392 1.00 0.00 11 GLY A CA 9
ATOM 6424 C C . GLY A 1 11 ? -4.534 1.015 8.688 1.00 0.00 11 GLY A C 9
ATOM 6425 O O . GLY A 1 11 ? -5.752 1.213 8.827 1.00 0.00 11 GLY A O 9
ATOM 6429 N N . THR A 1 12 ? -3.616 1.965 8.789 1.00 0.00 12 THR A N 9
ATOM 6430 C CA . THR A 1 12 ? -3.948 3.361 9.008 1.00 0.00 12 THR A CA 9
ATOM 6431 C C . THR A 1 12 ? -4.781 3.917 7.830 1.00 0.00 12 THR A C 9
ATOM 6432 O O . THR A 1 12 ? -5.707 4.716 8.036 1.00 0.00 12 THR A O 9
ATOM 6443 N N . TRP A 1 13 ? -4.466 3.475 6.604 1.00 0.00 13 TRP A N 9
ATOM 6444 C CA . TRP A 1 13 ? -5.279 3.808 5.451 1.00 0.00 13 TRP A CA 9
ATOM 6445 C C . TRP A 1 13 ? -6.565 3.001 5.562 1.00 0.00 13 TRP A C 9
ATOM 6446 O O . TRP A 1 13 ? -6.555 1.773 5.428 1.00 0.00 13 TRP A O 9
ATOM 6467 N N . SER A 1 14 ? -7.634 3.654 5.851 1.00 0.00 14 SER A N 9
ATOM 6468 C CA . SER A 1 14 ? -8.881 2.987 5.986 1.00 0.00 14 SER A CA 9
ATOM 6469 C C . SER A 1 14 ? -9.762 3.232 4.777 1.00 0.00 14 SER A C 9
ATOM 6470 O O . SER A 1 14 ? -10.245 4.349 4.562 1.00 0.00 14 SER A O 9
ATOM 6478 N N . GLY A 1 15 ? -9.928 2.222 3.971 1.00 0.00 15 GLY A N 9
ATOM 6479 C CA . GLY A 1 15 ? -10.775 2.349 2.838 1.00 0.00 15 GLY A CA 9
ATOM 6480 C C . GLY A 1 15 ? -10.094 1.968 1.558 1.00 0.00 15 GLY A C 9
ATOM 6481 O O . GLY A 1 15 ? -8.993 1.403 1.561 1.00 0.00 15 GLY A O 9
ATOM 6485 N N . HIS A 1 16 ? -10.749 2.282 0.477 1.00 0.00 16 HIS A N 9
ATOM 6486 C CA . HIS A 1 16 ? -10.293 1.991 -0.861 1.00 0.00 16 HIS A CA 9
ATOM 6487 C C . HIS A 1 16 ? -9.078 2.865 -1.249 1.00 0.00 16 HIS A C 9
ATOM 6488 O O . HIS A 1 16 ? -8.908 3.981 -0.745 1.00 0.00 16 HIS A O 9
ATOM 6502 N N . CYS A 1 17 ? -8.236 2.332 -2.095 1.00 0.00 17 CYS A N 9
ATOM 6503 C CA . CYS A 1 17 ? -7.086 3.027 -2.615 1.00 0.00 17 CYS A CA 9
ATOM 6504 C C . CYS A 1 17 ? -7.332 3.357 -4.065 1.00 0.00 17 CYS A C 9
ATOM 6505 O O . CYS A 1 17 ? -7.417 2.457 -4.908 1.00 0.00 17 CYS A O 9
ATOM 6512 N N . GLY A 1 18 ? -7.486 4.613 -4.354 1.00 0.00 18 GLY A N 9
ATOM 6513 C CA . GLY A 1 18 ? -7.644 5.031 -5.713 1.00 0.00 18 GLY A CA 9
ATOM 6514 C C . GLY A 1 18 ? -6.708 6.159 -6.014 1.00 0.00 18 GLY A C 9
ATOM 6515 O O . GLY A 1 18 ? -7.022 7.066 -6.781 1.00 0.00 18 GLY A O 9
ATOM 6519 N N . SER A 1 19 ? -5.563 6.138 -5.365 1.00 0.00 19 SER A N 9
ATOM 6520 C CA . SER A 1 19 ? -4.559 7.164 -5.511 1.00 0.00 19 SER A CA 9
ATOM 6521 C C . SER A 1 19 ? -3.177 6.569 -5.229 1.00 0.00 19 SER A C 9
ATOM 6522 O O . SER A 1 19 ? -2.826 6.302 -4.074 1.00 0.00 19 SER A O 9
ATOM 6530 N N . SER A 1 20 ? -2.415 6.350 -6.286 1.00 0.00 20 SER A N 9
ATOM 6531 C CA . SER A 1 20 ? -1.131 5.686 -6.195 1.00 0.00 20 SER A CA 9
ATOM 6532 C C . SER A 1 20 ? -0.086 6.514 -5.433 1.00 0.00 20 SER A C 9
ATOM 6533 O O . SER A 1 20 ? 0.499 6.024 -4.462 1.00 0.00 20 SER A O 9
ATOM 6541 N N . SER A 1 21 ? 0.110 7.772 -5.833 1.00 0.00 21 SER A N 9
ATOM 6542 C CA . SER A 1 21 ? 1.112 8.621 -5.202 1.00 0.00 21 SER A CA 9
ATOM 6543 C C . SER A 1 21 ? 0.783 8.870 -3.741 1.00 0.00 21 SER A C 9
ATOM 6544 O O . SER A 1 21 ? 1.664 8.823 -2.890 1.00 0.00 21 SER A O 9
ATOM 6552 N N . LYS A 1 22 ? -0.492 9.077 -3.452 1.00 0.00 22 LYS A N 9
ATOM 6553 C CA . LYS A 1 22 ? -0.929 9.298 -2.092 1.00 0.00 22 LYS A CA 9
ATOM 6554 C C . LYS A 1 22 ? -0.678 8.067 -1.253 1.00 0.00 22 LYS A C 9
ATOM 6555 O O . LYS A 1 22 ? -0.290 8.178 -0.119 1.00 0.00 22 LYS A O 9
ATOM 6574 N N . CYS A 1 23 ? -0.853 6.898 -1.840 1.00 0.00 23 CYS A N 9
ATOM 6575 C CA . CYS A 1 23 ? -0.577 5.650 -1.145 1.00 0.00 23 CYS A CA 9
ATOM 6576 C C . CYS A 1 23 ? 0.922 5.537 -0.842 1.00 0.00 23 CYS A C 9
ATOM 6577 O O . CYS A 1 23 ? 1.321 5.223 0.301 1.00 0.00 23 CYS A O 9
ATOM 6584 N N . SER A 1 24 ? 1.748 5.862 -1.841 1.00 0.00 24 SER A N 9
ATOM 6585 C CA . SER A 1 24 ? 3.188 5.831 -1.696 1.00 0.00 24 SER A CA 9
ATOM 6586 C C . SER A 1 24 ? 3.626 6.779 -0.573 1.00 0.00 24 SER A C 9
ATOM 6587 O O . SER A 1 24 ? 4.289 6.368 0.384 1.00 0.00 24 SER A O 9
ATOM 6595 N N . GLN A 1 25 ? 3.188 8.021 -0.674 1.00 0.00 25 GLN A N 9
ATOM 6596 C CA . GLN A 1 25 ? 3.524 9.069 0.277 1.00 0.00 25 GLN A CA 9
ATOM 6597 C C . GLN A 1 25 ? 2.988 8.758 1.671 1.00 0.00 25 GLN A C 9
ATOM 6598 O O . GLN A 1 25 ? 3.665 8.999 2.657 1.00 0.00 25 GLN A O 9
ATOM 6612 N N . GLN A 1 26 ? 1.783 8.215 1.738 1.00 0.00 26 GLN A N 9
ATOM 6613 C CA . GLN A 1 26 ? 1.141 7.880 3.006 1.00 0.00 26 GLN A CA 9
ATOM 6614 C C . GLN A 1 26 ? 1.943 6.863 3.770 1.00 0.00 26 GLN A C 9
ATOM 6615 O O . GLN A 1 26 ? 2.309 7.099 4.925 1.00 0.00 26 GLN A O 9
ATOM 6629 N N . CYS A 1 27 ? 2.275 5.771 3.139 1.00 0.00 27 CYS A N 9
ATOM 6630 C CA . CYS A 1 27 ? 2.951 4.739 3.865 1.00 0.00 27 CYS A CA 9
ATOM 6631 C C . CYS A 1 27 ? 4.420 5.078 4.074 1.00 0.00 27 CYS A C 9
ATOM 6632 O O . CYS A 1 27 ? 5.014 4.684 5.078 1.00 0.00 27 CYS A O 9
ATOM 6639 N N . LYS A 1 28 ? 4.995 5.854 3.157 1.00 0.00 28 LYS A N 9
ATOM 6640 C CA . LYS A 1 28 ? 6.387 6.250 3.281 1.00 0.00 28 LYS A CA 9
ATOM 6641 C C . LYS A 1 28 ? 6.536 7.292 4.396 1.00 0.00 28 LYS A C 9
ATOM 6642 O O . LYS A 1 28 ? 7.600 7.422 5.008 1.00 0.00 28 LYS A O 9
ATOM 6661 N N . ASP A 1 29 ? 5.468 8.039 4.643 1.00 0.00 29 ASP A N 9
ATOM 6662 C CA . ASP A 1 29 ? 5.451 8.992 5.743 1.00 0.00 29 ASP A CA 9
ATOM 6663 C C . ASP A 1 29 ? 5.282 8.266 7.042 1.00 0.00 29 ASP A C 9
ATOM 6664 O O . ASP A 1 29 ? 6.026 8.493 7.998 1.00 0.00 29 ASP A O 9
ATOM 6673 N N . ARG A 1 30 ? 4.297 7.384 7.085 1.00 0.00 30 ARG A N 9
ATOM 6674 C CA . ARG A 1 30 ? 3.998 6.667 8.314 1.00 0.00 30 ARG A CA 9
ATOM 6675 C C . ARG A 1 30 ? 5.121 5.720 8.726 1.00 0.00 30 ARG A C 9
ATOM 6676 O O . ARG A 1 30 ? 5.665 5.841 9.825 1.00 0.00 30 ARG A O 9
ATOM 6697 N N . GLU A 1 31 ? 5.493 4.827 7.847 1.00 0.00 31 GLU A N 9
ATOM 6698 C CA . GLU A 1 31 ? 6.508 3.840 8.135 1.00 0.00 31 GLU A CA 9
ATOM 6699 C C . GLU A 1 31 ? 7.717 4.040 7.222 1.00 0.00 31 GLU A C 9
ATOM 6700 O O . GLU A 1 31 ? 7.804 5.023 6.497 1.00 0.00 31 GLU A O 9
ATOM 6712 N N . HIS A 1 32 ? 8.637 3.119 7.271 1.00 0.00 32 HIS A N 9
ATOM 6713 C CA . HIS A 1 32 ? 9.822 3.171 6.477 1.00 0.00 32 HIS A CA 9
ATOM 6714 C C . HIS A 1 32 ? 9.675 2.193 5.332 1.00 0.00 32 HIS A C 9
ATOM 6715 O O . HIS A 1 32 ? 9.919 0.987 5.482 1.00 0.00 32 HIS A O 9
ATOM 6729 N N . PHE A 1 33 ? 9.163 2.689 4.256 1.00 0.00 33 PHE A N 9
ATOM 6730 C CA . PHE A 1 33 ? 9.034 1.942 3.019 1.00 0.00 33 PHE A CA 9
ATOM 6731 C C . PHE A 1 33 ? 9.619 2.743 1.873 1.00 0.00 33 PHE A C 9
ATOM 6732 O O . PHE A 1 33 ? 9.039 3.740 1.439 1.00 0.00 33 PHE A O 9
ATOM 6749 N N . ALA A 1 34 ? 10.749 2.286 1.372 1.00 0.00 34 ALA A N 9
ATOM 6750 C CA . ALA A 1 34 ? 11.492 2.973 0.323 1.00 0.00 34 ALA A CA 9
ATOM 6751 C C . ALA A 1 34 ? 10.749 2.950 -1.004 1.00 0.00 34 ALA A C 9
ATOM 6752 O O . ALA A 1 34 ? 11.003 3.769 -1.883 1.00 0.00 34 ALA A O 9
ATOM 6759 N N . TYR A 1 35 ? 9.846 2.019 -1.157 1.00 0.00 35 TYR A N 9
ATOM 6760 C CA . TYR A 1 35 ? 9.044 1.946 -2.363 1.00 0.00 35 TYR A CA 9
ATOM 6761 C C . TYR A 1 35 ? 7.649 2.484 -2.111 1.00 0.00 35 TYR A C 9
ATOM 6762 O O . TYR A 1 35 ? 6.772 2.396 -2.979 1.00 0.00 35 TYR A O 9
ATOM 6780 N N . GLY A 1 36 ? 7.462 3.076 -0.933 1.00 0.00 36 GLY A N 9
ATOM 6781 C CA . GLY A 1 36 ? 6.187 3.629 -0.552 1.00 0.00 36 GLY A CA 9
ATOM 6782 C C . GLY A 1 36 ? 5.101 2.583 -0.510 1.00 0.00 36 GLY A C 9
ATOM 6783 O O . GLY A 1 36 ? 5.088 1.724 0.366 1.00 0.00 36 GLY A O 9
ATOM 6787 N N . GLY A 1 37 ? 4.243 2.622 -1.484 1.00 0.00 37 GLY A N 9
ATOM 6788 C CA . GLY A 1 37 ? 3.148 1.720 -1.548 1.00 0.00 37 GLY A CA 9
ATOM 6789 C C . GLY A 1 37 ? 2.297 2.018 -2.738 1.00 0.00 37 GLY A C 9
ATOM 6790 O O . GLY A 1 37 ? 2.465 3.067 -3.366 1.00 0.00 37 GLY A O 9
ATOM 6794 N N . ALA A 1 38 ? 1.411 1.127 -3.063 1.00 0.00 38 ALA A N 9
ATOM 6795 C CA . ALA A 1 38 ? 0.515 1.306 -4.179 1.00 0.00 38 ALA A CA 9
ATOM 6796 C C . ALA A 1 38 ? -0.792 0.602 -3.895 1.00 0.00 38 ALA A C 9
ATOM 6797 O O . ALA A 1 38 ? -0.921 -0.080 -2.876 1.00 0.00 38 ALA A O 9
ATOM 6804 N N . CYS A 1 39 ? -1.741 0.749 -4.771 1.00 0.00 39 CYS A N 9
ATOM 6805 C CA . CYS A 1 39 ? -3.032 0.148 -4.577 1.00 0.00 39 CYS A CA 9
ATOM 6806 C C . CYS A 1 39 ? -2.982 -1.338 -4.983 1.00 0.00 39 CYS A C 9
ATOM 6807 O O . CYS A 1 39 ? -2.566 -1.676 -6.095 1.00 0.00 39 CYS A O 9
ATOM 6814 N N . HIS A 1 40 ? -3.348 -2.213 -4.071 1.00 0.00 40 HIS A N 9
ATOM 6815 C CA . HIS A 1 40 ? -3.338 -3.656 -4.308 1.00 0.00 40 HIS A CA 9
ATOM 6816 C C . HIS A 1 40 ? -4.657 -4.241 -3.793 1.00 0.00 40 HIS A C 9
ATOM 6817 O O . HIS A 1 40 ? -5.251 -3.692 -2.852 1.00 0.00 40 HIS A O 9
ATOM 6831 N N . TYR A 1 41 ? -5.140 -5.310 -4.410 1.00 0.00 41 TYR A N 9
ATOM 6832 C CA . TYR A 1 41 ? -6.403 -5.887 -3.985 1.00 0.00 41 TYR A CA 9
ATOM 6833 C C . TYR A 1 41 ? -6.234 -6.946 -2.928 1.00 0.00 41 TYR A C 9
ATOM 6834 O O . TYR A 1 41 ? -5.382 -7.832 -3.015 1.00 0.00 41 TYR A O 9
ATOM 6852 N N . GLN A 1 42 ? -7.049 -6.828 -1.954 1.00 0.00 42 GLN A N 9
ATOM 6853 C CA . GLN A 1 42 ? -7.260 -7.792 -0.951 1.00 0.00 42 GLN A CA 9
ATOM 6854 C C . GLN A 1 42 ? -8.668 -7.549 -0.555 1.00 0.00 42 GLN A C 9
ATOM 6855 O O . GLN A 1 42 ? -9.167 -6.452 -0.796 1.00 0.00 42 GLN A O 9
ATOM 6869 N N . PHE A 1 43 ? -9.334 -8.522 -0.028 1.00 0.00 43 PHE A N 9
ATOM 6870 C CA . PHE A 1 43 ? -10.669 -8.312 0.428 1.00 0.00 43 PHE A CA 9
ATOM 6871 C C . PHE A 1 43 ? -10.633 -7.238 1.556 1.00 0.00 43 PHE A C 9
ATOM 6872 O O . PHE A 1 43 ? -9.709 -7.250 2.387 1.00 0.00 43 PHE A O 9
ATOM 6889 N N . PRO A 1 44 ? -11.603 -6.306 1.616 1.00 0.00 44 PRO A N 9
ATOM 6890 C CA . PRO A 1 44 ? -12.769 -6.270 0.737 1.00 0.00 44 PRO A CA 9
ATOM 6891 C C . PRO A 1 44 ? -12.636 -5.387 -0.516 1.00 0.00 44 PRO A C 9
ATOM 6892 O O . PRO A 1 44 ? -13.528 -5.407 -1.377 1.00 0.00 44 PRO A O 9
ATOM 6903 N N . SER A 1 45 ? -11.556 -4.650 -0.633 1.00 0.00 45 SER A N 9
ATOM 6904 C CA . SER A 1 45 ? -11.386 -3.737 -1.731 1.00 0.00 45 SER A CA 9
ATOM 6905 C C . SER A 1 45 ? -9.918 -3.406 -1.887 1.00 0.00 45 SER A C 9
ATOM 6906 O O . SER A 1 45 ? -9.120 -3.642 -0.969 1.00 0.00 45 SER A O 9
ATOM 6914 N N . VAL A 1 46 ? -9.571 -2.890 -3.051 1.00 0.00 46 VAL A N 9
ATOM 6915 C CA . VAL A 1 46 ? -8.225 -2.459 -3.355 1.00 0.00 46 VAL A CA 9
ATOM 6916 C C . VAL A 1 46 ? -7.812 -1.396 -2.357 1.00 0.00 46 VAL A C 9
ATOM 6917 O O . VAL A 1 46 ? -8.411 -0.327 -2.304 1.00 0.00 46 VAL A O 9
ATOM 6930 N N . LYS A 1 47 ? -6.807 -1.689 -1.579 1.00 0.00 47 LYS A N 9
ATOM 6931 C CA . LYS A 1 47 ? -6.373 -0.804 -0.530 1.00 0.00 47 LYS A CA 9
ATOM 6932 C C . LYS A 1 47 ? -4.891 -0.470 -0.738 1.00 0.00 47 LYS A C 9
ATOM 6933 O O . LYS A 1 47 ? -4.254 -1.010 -1.646 1.00 0.00 47 LYS A O 9
ATOM 6952 N N . CYS A 1 48 ? -4.385 0.451 0.041 1.00 0.00 48 CYS A N 9
ATOM 6953 C CA . CYS A 1 48 ? -3.007 0.876 -0.025 1.00 0.00 48 CYS A CA 9
ATOM 6954 C C . CYS A 1 48 ? -2.112 -0.188 0.600 1.00 0.00 48 CYS A C 9
ATOM 6955 O O . CYS A 1 48 ? -2.311 -0.586 1.765 1.00 0.00 48 CYS A O 9
ATOM 6962 N N . PHE A 1 49 ? -1.193 -0.687 -0.177 1.00 0.00 49 PHE A N 9
ATOM 6963 C CA . PHE A 1 49 ? -0.246 -1.675 0.271 1.00 0.00 49 PHE A CA 9
ATOM 6964 C C . PHE A 1 49 ? 1.147 -1.147 0.113 1.00 0.00 49 PHE A C 9
ATOM 6965 O O . PHE A 1 49 ? 1.559 -0.767 -0.984 1.00 0.00 49 PHE A O 9
ATOM 6982 N N . CYS A 1 50 ? 1.844 -1.121 1.191 1.00 0.00 50 CYS A N 9
ATOM 6983 C CA . CYS A 1 50 ? 3.191 -0.647 1.257 1.00 0.00 50 CYS A CA 9
ATOM 6984 C C . CYS A 1 50 ? 4.099 -1.695 0.658 1.00 0.00 50 CYS A C 9
ATOM 6985 O O . CYS A 1 50 ? 3.937 -2.884 0.926 1.00 0.00 50 CYS A O 9
ATOM 6992 N N . LYS A 1 51 ? 5.033 -1.288 -0.135 1.00 0.00 51 LYS A N 9
ATOM 6993 C CA . LYS A 1 51 ? 5.898 -2.234 -0.783 1.00 0.00 51 LYS A CA 9
ATOM 6994 C C . LYS A 1 51 ? 7.269 -2.213 -0.169 1.00 0.00 51 LYS A C 9
ATOM 6995 O O . LYS A 1 51 ? 8.012 -1.239 -0.321 1.00 0.00 51 LYS A O 9
ATOM 7014 N N . ARG A 1 52 ? 7.590 -3.246 0.579 1.00 0.00 52 ARG A N 9
ATOM 7015 C CA . ARG A 1 52 ? 8.937 -3.351 1.124 1.00 0.00 52 ARG A CA 9
ATOM 7016 C C . ARG A 1 52 ? 9.719 -4.364 0.351 1.00 0.00 52 ARG A C 9
ATOM 7017 O O . ARG A 1 52 ? 9.137 -5.256 -0.272 1.00 0.00 52 ARG A O 9
ATOM 7038 N N . GLN A 1 53 ? 11.016 -4.264 0.412 1.00 0.00 53 GLN A N 9
ATOM 7039 C CA . GLN A 1 53 ? 11.859 -5.219 -0.213 1.00 0.00 53 GLN A CA 9
ATOM 7040 C C . GLN A 1 53 ? 11.918 -6.441 0.656 1.00 0.00 53 GLN A C 9
ATOM 7041 O O . GLN A 1 53 ? 12.240 -6.359 1.848 1.00 0.00 53 GLN A O 9
ATOM 7055 N N . CYS A 1 54 ? 11.535 -7.530 0.113 1.00 0.00 54 CYS A N 9
ATOM 7056 C CA . CYS A 1 54 ? 11.580 -8.761 0.815 1.00 0.00 54 CYS A CA 9
ATOM 7057 C C . CYS A 1 54 ? 12.615 -9.652 0.194 1.00 0.00 54 CYS A C 9
ATOM 7058 O O . CYS A 1 54 ? 13.656 -9.896 0.825 1.00 0.00 54 CYS A O 9
ATOM 7066 N N . ASP A 1 1 ? 16.014 -0.835 -9.759 1.00 0.00 1 ASP A N 10
ATOM 7067 C CA . ASP A 1 1 ? 16.244 -1.758 -8.656 1.00 0.00 1 ASP A CA 10
ATOM 7068 C C . ASP A 1 1 ? 15.691 -3.106 -8.984 1.00 0.00 1 ASP A C 10
ATOM 7069 O O . ASP A 1 1 ? 14.536 -3.225 -9.380 1.00 0.00 1 ASP A O 10
ATOM 7080 N N . GLY A 1 2 ? 16.499 -4.123 -8.818 1.00 0.00 2 GLY A N 10
ATOM 7081 C CA . GLY A 1 2 ? 16.058 -5.470 -9.066 1.00 0.00 2 GLY A CA 10
ATOM 7082 C C . GLY A 1 2 ? 15.628 -6.127 -7.781 1.00 0.00 2 GLY A C 10
ATOM 7083 O O . GLY A 1 2 ? 16.316 -7.013 -7.248 1.00 0.00 2 GLY A O 10
ATOM 7087 N N . VAL A 1 3 ? 14.546 -5.658 -7.243 1.00 0.00 3 VAL A N 10
ATOM 7088 C CA . VAL A 1 3 ? 14.035 -6.168 -6.004 1.00 0.00 3 VAL A CA 10
ATOM 7089 C C . VAL A 1 3 ? 12.622 -6.700 -6.217 1.00 0.00 3 VAL A C 10
ATOM 7090 O O . VAL A 1 3 ? 11.909 -6.228 -7.099 1.00 0.00 3 VAL A O 10
ATOM 7103 N N . LYS A 1 4 ? 12.249 -7.700 -5.474 1.00 0.00 4 LYS A N 10
ATOM 7104 C CA . LYS A 1 4 ? 10.907 -8.208 -5.516 1.00 0.00 4 LYS A CA 10
ATOM 7105 C C . LYS A 1 4 ? 10.155 -7.517 -4.424 1.00 0.00 4 LYS A C 10
ATOM 7106 O O . LYS A 1 4 ? 10.742 -7.191 -3.387 1.00 0.00 4 LYS A O 10
ATOM 7125 N N . LEU A 1 5 ? 8.898 -7.274 -4.614 1.00 0.00 5 LEU A N 10
ATOM 7126 C CA . LEU A 1 5 ? 8.159 -6.580 -3.605 1.00 0.00 5 LEU A CA 10
ATOM 7127 C C . LEU A 1 5 ? 7.046 -7.438 -3.068 1.00 0.00 5 LEU A C 10
ATOM 7128 O O . LEU A 1 5 ? 6.386 -8.182 -3.818 1.00 0.00 5 LEU A O 10
ATOM 7144 N N . CYS A 1 6 ? 6.869 -7.374 -1.796 1.00 0.00 6 CYS A N 10
ATOM 7145 C CA . CYS A 1 6 ? 5.799 -8.068 -1.132 1.00 0.00 6 CYS A CA 10
ATOM 7146 C C . CYS A 1 6 ? 4.771 -7.046 -0.713 1.00 0.00 6 CYS A C 10
ATOM 7147 O O . CYS A 1 6 ? 5.124 -5.999 -0.157 1.00 0.00 6 CYS A O 10
ATOM 7154 N N . ASP A 1 7 ? 3.535 -7.319 -1.004 1.00 0.00 7 ASP A N 10
ATOM 7155 C CA . ASP A 1 7 ? 2.442 -6.414 -0.708 1.00 0.00 7 ASP A CA 10
ATOM 7156 C C . ASP A 1 7 ? 1.933 -6.712 0.692 1.00 0.00 7 ASP A C 10
ATOM 7157 O O . ASP A 1 7 ? 1.476 -7.832 0.965 1.00 0.00 7 ASP A O 10
ATOM 7166 N N . VAL A 1 8 ? 2.067 -5.765 1.591 1.00 0.00 8 VAL A N 10
ATOM 7167 C CA . VAL A 1 8 ? 1.608 -5.939 2.964 1.00 0.00 8 VAL A CA 10
ATOM 7168 C C . VAL A 1 8 ? 0.509 -4.919 3.286 1.00 0.00 8 VAL A C 10
ATOM 7169 O O . VAL A 1 8 ? 0.549 -3.800 2.782 1.00 0.00 8 VAL A O 10
ATOM 7182 N N . PRO A 1 9 ? -0.495 -5.289 4.100 1.00 0.00 9 PRO A N 10
ATOM 7183 C CA . PRO A 1 9 ? -1.604 -4.385 4.453 1.00 0.00 9 PRO A CA 10
ATOM 7184 C C . PRO A 1 9 ? -1.093 -3.100 5.114 1.00 0.00 9 PRO A C 10
ATOM 7185 O O . PRO A 1 9 ? -0.354 -3.151 6.109 1.00 0.00 9 PRO A O 10
ATOM 7196 N N . SER A 1 10 ? -1.447 -1.967 4.548 1.00 0.00 10 SER A N 10
ATOM 7197 C CA . SER A 1 10 ? -1.005 -0.704 5.064 1.00 0.00 10 SER A CA 10
ATOM 7198 C C . SER A 1 10 ? -1.868 -0.298 6.240 1.00 0.00 10 SER A C 10
ATOM 7199 O O . SER A 1 10 ? -3.105 -0.364 6.167 1.00 0.00 10 SER A O 10
ATOM 7207 N N . GLY A 1 11 ? -1.232 0.102 7.317 1.00 0.00 11 GLY A N 10
ATOM 7208 C CA . GLY A 1 11 ? -1.967 0.572 8.455 1.00 0.00 11 GLY A CA 10
ATOM 7209 C C . GLY A 1 11 ? -2.305 2.035 8.302 1.00 0.00 11 GLY A C 10
ATOM 7210 O O . GLY A 1 11 ? -3.308 2.505 8.822 1.00 0.00 11 GLY A O 10
ATOM 7214 N N . THR A 1 12 ? -1.471 2.749 7.548 1.00 0.00 12 THR A N 10
ATOM 7215 C CA . THR A 1 12 ? -1.667 4.172 7.327 1.00 0.00 12 THR A CA 10
ATOM 7216 C C . THR A 1 12 ? -2.893 4.456 6.466 1.00 0.00 12 THR A C 10
ATOM 7217 O O . THR A 1 12 ? -3.525 5.505 6.586 1.00 0.00 12 THR A O 10
ATOM 7228 N N . TRP A 1 13 ? -3.228 3.538 5.598 1.00 0.00 13 TRP A N 10
ATOM 7229 C CA . TRP A 1 13 ? -4.302 3.770 4.688 1.00 0.00 13 TRP A CA 10
ATOM 7230 C C . TRP A 1 13 ? -5.474 2.891 5.027 1.00 0.00 13 TRP A C 10
ATOM 7231 O O . TRP A 1 13 ? -5.373 1.666 4.974 1.00 0.00 13 TRP A O 10
ATOM 7252 N N . SER A 1 14 ? -6.558 3.504 5.376 1.00 0.00 14 SER A N 10
ATOM 7253 C CA . SER A 1 14 ? -7.774 2.812 5.659 1.00 0.00 14 SER A CA 10
ATOM 7254 C C . SER A 1 14 ? -8.811 3.210 4.601 1.00 0.00 14 SER A C 10
ATOM 7255 O O . SER A 1 14 ? -8.729 4.307 4.030 1.00 0.00 14 SER A O 10
ATOM 7263 N N . GLY A 1 15 ? -9.735 2.327 4.315 1.00 0.00 15 GLY A N 10
ATOM 7264 C CA . GLY A 1 15 ? -10.760 2.617 3.344 1.00 0.00 15 GLY A CA 10
ATOM 7265 C C . GLY A 1 15 ? -10.316 2.333 1.923 1.00 0.00 15 GLY A C 10
ATOM 7266 O O . GLY A 1 15 ? -9.410 1.524 1.694 1.00 0.00 15 GLY A O 10
ATOM 7270 N N . HIS A 1 16 ? -10.931 3.005 0.987 1.00 0.00 16 HIS A N 10
ATOM 7271 C CA . HIS A 1 16 ? -10.659 2.814 -0.423 1.00 0.00 16 HIS A CA 10
ATOM 7272 C C . HIS A 1 16 ? -9.343 3.484 -0.825 1.00 0.00 16 HIS A C 10
ATOM 7273 O O . HIS A 1 16 ? -9.062 4.621 -0.443 1.00 0.00 16 HIS A O 10
ATOM 7287 N N . CYS A 1 17 ? -8.534 2.761 -1.548 1.00 0.00 17 CYS A N 10
ATOM 7288 C CA . CYS A 1 17 ? -7.308 3.283 -2.088 1.00 0.00 17 CYS A CA 10
ATOM 7289 C C . CYS A 1 17 ? -7.578 3.796 -3.479 1.00 0.00 17 CYS A C 10
ATOM 7290 O O . CYS A 1 17 ? -7.752 3.013 -4.421 1.00 0.00 17 CYS A O 10
ATOM 7297 N N . GLY A 1 18 ? -7.713 5.090 -3.598 1.00 0.00 18 GLY A N 10
ATOM 7298 C CA . GLY A 1 18 ? -7.936 5.673 -4.885 1.00 0.00 18 GLY A CA 10
ATOM 7299 C C . GLY A 1 18 ? -6.703 6.352 -5.377 1.00 0.00 18 GLY A C 10
ATOM 7300 O O . GLY A 1 18 ? -6.246 6.115 -6.498 1.00 0.00 18 GLY A O 10
ATOM 7304 N N . SER A 1 19 ? -6.144 7.179 -4.541 1.00 0.00 19 SER A N 10
ATOM 7305 C CA . SER A 1 19 ? -4.960 7.888 -4.866 1.00 0.00 19 SER A CA 10
ATOM 7306 C C . SER A 1 19 ? -3.724 7.021 -4.560 1.00 0.00 19 SER A C 10
ATOM 7307 O O . SER A 1 19 ? -3.211 7.005 -3.431 1.00 0.00 19 SER A O 10
ATOM 7315 N N . SER A 1 20 ? -3.296 6.283 -5.568 1.00 0.00 20 SER A N 10
ATOM 7316 C CA . SER A 1 20 ? -2.202 5.348 -5.469 1.00 0.00 20 SER A CA 10
ATOM 7317 C C . SER A 1 20 ? -0.900 6.047 -5.085 1.00 0.00 20 SER A C 10
ATOM 7318 O O . SER A 1 20 ? -0.250 5.661 -4.108 1.00 0.00 20 SER A O 10
ATOM 7326 N N . SER A 1 21 ? -0.556 7.109 -5.809 1.00 0.00 21 SER A N 10
ATOM 7327 C CA . SER A 1 21 ? 0.700 7.805 -5.594 1.00 0.00 21 SER A CA 10
ATOM 7328 C C . SER A 1 21 ? 0.703 8.481 -4.229 1.00 0.00 21 SER A C 10
ATOM 7329 O O . SER A 1 21 ? 1.748 8.580 -3.571 1.00 0.00 21 SER A O 10
ATOM 7337 N N . LYS A 1 22 ? -0.466 8.908 -3.790 1.00 0.00 22 LYS A N 10
ATOM 7338 C CA . LYS A 1 22 ? -0.590 9.510 -2.492 1.00 0.00 22 LYS A CA 10
ATOM 7339 C C . LYS A 1 22 ? -0.401 8.479 -1.402 1.00 0.00 22 LYS A C 10
ATOM 7340 O O . LYS A 1 22 ? 0.240 8.763 -0.396 1.00 0.00 22 LYS A O 10
ATOM 7359 N N . CYS A 1 23 ? -0.918 7.263 -1.608 1.00 0.00 23 CYS A N 10
ATOM 7360 C CA . CYS A 1 23 ? -0.699 6.216 -0.628 1.00 0.00 23 CYS A CA 10
ATOM 7361 C C . CYS A 1 23 ? 0.773 5.838 -0.608 1.00 0.00 23 CYS A C 10
ATOM 7362 O O . CYS A 1 23 ? 1.346 5.561 0.456 1.00 0.00 23 CYS A O 10
ATOM 7369 N N . SER A 1 24 ? 1.398 5.854 -1.794 1.00 0.00 24 SER A N 10
ATOM 7370 C CA . SER A 1 24 ? 2.803 5.572 -1.915 1.00 0.00 24 SER A CA 10
ATOM 7371 C C . SER A 1 24 ? 3.606 6.568 -1.089 1.00 0.00 24 SER A C 10
ATOM 7372 O O . SER A 1 24 ? 4.395 6.168 -0.241 1.00 0.00 24 SER A O 10
ATOM 7380 N N . GLN A 1 25 ? 3.338 7.850 -1.296 1.00 0.00 25 GLN A N 10
ATOM 7381 C CA . GLN A 1 25 ? 4.016 8.911 -0.583 1.00 0.00 25 GLN A CA 10
ATOM 7382 C C . GLN A 1 25 ? 3.775 8.779 0.924 1.00 0.00 25 GLN A C 10
ATOM 7383 O O . GLN A 1 25 ? 4.717 8.781 1.704 1.00 0.00 25 GLN A O 10
ATOM 7397 N N . GLN A 1 26 ? 2.511 8.617 1.296 1.00 0.00 26 GLN A N 10
ATOM 7398 C CA . GLN A 1 26 ? 2.088 8.474 2.690 1.00 0.00 26 GLN A CA 10
ATOM 7399 C C . GLN A 1 26 ? 2.828 7.329 3.395 1.00 0.00 26 GLN A C 10
ATOM 7400 O O . GLN A 1 26 ? 3.408 7.516 4.472 1.00 0.00 26 GLN A O 10
ATOM 7414 N N . CYS A 1 27 ? 2.812 6.161 2.783 1.00 0.00 27 CYS A N 10
ATOM 7415 C CA . CYS A 1 27 ? 3.427 4.985 3.371 1.00 0.00 27 CYS A CA 10
ATOM 7416 C C . CYS A 1 27 ? 4.955 5.120 3.390 1.00 0.00 27 CYS A C 10
ATOM 7417 O O . CYS A 1 27 ? 5.604 4.720 4.337 1.00 0.00 27 CYS A O 10
ATOM 7424 N N . LYS A 1 28 ? 5.510 5.752 2.376 1.00 0.00 28 LYS A N 10
ATOM 7425 C CA . LYS A 1 28 ? 6.953 5.958 2.288 1.00 0.00 28 LYS A CA 10
ATOM 7426 C C . LYS A 1 28 ? 7.410 6.975 3.347 1.00 0.00 28 LYS A C 10
ATOM 7427 O O . LYS A 1 28 ? 8.545 6.934 3.842 1.00 0.00 28 LYS A O 10
ATOM 7446 N N . ASP A 1 29 ? 6.520 7.874 3.673 1.00 0.00 29 ASP A N 10
ATOM 7447 C CA . ASP A 1 29 ? 6.773 8.935 4.635 1.00 0.00 29 ASP A CA 10
ATOM 7448 C C . ASP A 1 29 ? 6.611 8.460 6.075 1.00 0.00 29 ASP A C 10
ATOM 7449 O O . ASP A 1 29 ? 7.502 8.641 6.899 1.00 0.00 29 ASP A O 10
ATOM 7458 N N . ARG A 1 30 ? 5.494 7.829 6.365 1.00 0.00 30 ARG A N 10
ATOM 7459 C CA . ARG A 1 30 ? 5.176 7.424 7.734 1.00 0.00 30 ARG A CA 10
ATOM 7460 C C . ARG A 1 30 ? 5.750 6.054 8.095 1.00 0.00 30 ARG A C 10
ATOM 7461 O O . ARG A 1 30 ? 6.177 5.828 9.226 1.00 0.00 30 ARG A O 10
ATOM 7482 N N . GLU A 1 31 ? 5.766 5.159 7.147 1.00 0.00 31 GLU A N 10
ATOM 7483 C CA . GLU A 1 31 ? 6.210 3.799 7.381 1.00 0.00 31 GLU A CA 10
ATOM 7484 C C . GLU A 1 31 ? 7.632 3.615 6.864 1.00 0.00 31 GLU A C 10
ATOM 7485 O O . GLU A 1 31 ? 8.289 4.580 6.456 1.00 0.00 31 GLU A O 10
ATOM 7497 N N . HIS A 1 32 ? 8.102 2.389 6.886 1.00 0.00 32 HIS A N 10
ATOM 7498 C CA . HIS A 1 32 ? 9.433 2.059 6.416 1.00 0.00 32 HIS A CA 10
ATOM 7499 C C . HIS A 1 32 ? 9.355 1.280 5.123 1.00 0.00 32 HIS A C 10
ATOM 7500 O O . HIS A 1 32 ? 9.859 0.153 5.017 1.00 0.00 32 HIS A O 10
ATOM 7514 N N . PHE A 1 33 ? 8.705 1.863 4.153 1.00 0.00 33 PHE A N 10
ATOM 7515 C CA . PHE A 1 33 ? 8.559 1.246 2.867 1.00 0.00 33 PHE A CA 10
ATOM 7516 C C . PHE A 1 33 ? 8.912 2.262 1.807 1.00 0.00 33 PHE A C 10
ATOM 7517 O O . PHE A 1 33 ? 8.130 3.163 1.520 1.00 0.00 33 PHE A O 10
ATOM 7534 N N . ALA A 1 34 ? 10.098 2.123 1.251 1.00 0.00 34 ALA A N 10
ATOM 7535 C CA . ALA A 1 34 ? 10.637 3.054 0.262 1.00 0.00 34 ALA A CA 10
ATOM 7536 C C . ALA A 1 34 ? 9.762 3.162 -0.988 1.00 0.00 34 ALA A C 10
ATOM 7537 O O . ALA A 1 34 ? 9.716 4.202 -1.628 1.00 0.00 34 ALA A O 10
ATOM 7544 N N . TYR A 1 35 ? 9.069 2.103 -1.327 1.00 0.00 35 TYR A N 10
ATOM 7545 C CA . TYR A 1 35 ? 8.210 2.121 -2.510 1.00 0.00 35 TYR A CA 10
ATOM 7546 C C . TYR A 1 35 ? 6.807 2.561 -2.165 1.00 0.00 35 TYR A C 10
ATOM 7547 O O . TYR A 1 35 ? 5.959 2.762 -3.056 1.00 0.00 35 TYR A O 10
ATOM 7565 N N . GLY A 1 36 ? 6.571 2.761 -0.893 1.00 0.00 36 GLY A N 10
ATOM 7566 C CA . GLY A 1 36 ? 5.274 3.123 -0.435 1.00 0.00 36 GLY A CA 10
ATOM 7567 C C . GLY A 1 36 ? 4.319 1.971 -0.563 1.00 0.00 36 GLY A C 10
ATOM 7568 O O . GLY A 1 36 ? 4.588 0.885 -0.063 1.00 0.00 36 GLY A O 10
ATOM 7572 N N . GLY A 1 37 ? 3.257 2.172 -1.291 1.00 0.00 37 GLY A N 10
ATOM 7573 C CA . GLY A 1 37 ? 2.266 1.172 -1.437 1.00 0.00 37 GLY A CA 10
ATOM 7574 C C . GLY A 1 37 ? 1.451 1.405 -2.657 1.00 0.00 37 GLY A C 10
ATOM 7575 O O . GLY A 1 37 ? 1.597 2.448 -3.302 1.00 0.00 37 GLY A O 10
ATOM 7579 N N . ALA A 1 38 ? 0.631 0.462 -2.989 1.00 0.00 38 ALA A N 10
ATOM 7580 C CA . ALA A 1 38 ? -0.222 0.544 -4.145 1.00 0.00 38 ALA A CA 10
ATOM 7581 C C . ALA A 1 38 ? -1.582 -0.010 -3.785 1.00 0.00 38 ALA A C 10
ATOM 7582 O O . ALA A 1 38 ? -1.733 -0.650 -2.739 1.00 0.00 38 ALA A O 10
ATOM 7589 N N . CYS A 1 39 ? -2.548 0.207 -4.627 1.00 0.00 39 CYS A N 10
ATOM 7590 C CA . CYS A 1 39 ? -3.896 -0.214 -4.346 1.00 0.00 39 CYS A CA 10
ATOM 7591 C C . CYS A 1 39 ? -4.100 -1.641 -4.844 1.00 0.00 39 CYS A C 10
ATOM 7592 O O . CYS A 1 39 ? -3.761 -1.962 -5.983 1.00 0.00 39 CYS A O 10
ATOM 7599 N N . HIS A 1 40 ? -4.634 -2.478 -3.996 1.00 0.00 40 HIS A N 10
ATOM 7600 C CA . HIS A 1 40 ? -4.867 -3.870 -4.295 1.00 0.00 40 HIS A CA 10
ATOM 7601 C C . HIS A 1 40 ? -6.167 -4.290 -3.620 1.00 0.00 40 HIS A C 10
ATOM 7602 O O . HIS A 1 40 ? -6.423 -3.923 -2.464 1.00 0.00 40 HIS A O 10
ATOM 7616 N N . TYR A 1 41 ? -6.996 -5.005 -4.329 1.00 0.00 41 TYR A N 10
ATOM 7617 C CA . TYR A 1 41 ? -8.262 -5.419 -3.784 1.00 0.00 41 TYR A CA 10
ATOM 7618 C C . TYR A 1 41 ? -8.093 -6.580 -2.827 1.00 0.00 41 TYR A C 10
ATOM 7619 O O . TYR A 1 41 ? -7.394 -7.560 -3.119 1.00 0.00 41 TYR A O 10
ATOM 7637 N N . GLN A 1 42 ? -8.713 -6.449 -1.702 1.00 0.00 42 GLN A N 10
ATOM 7638 C CA . GLN A 1 42 ? -8.809 -7.476 -0.719 1.00 0.00 42 GLN A CA 10
ATOM 7639 C C . GLN A 1 42 ? -10.176 -7.336 -0.153 1.00 0.00 42 GLN A C 10
ATOM 7640 O O . GLN A 1 42 ? -10.613 -6.215 0.022 1.00 0.00 42 GLN A O 10
ATOM 7654 N N . PHE A 1 43 ? -10.858 -8.421 0.111 1.00 0.00 43 PHE A N 10
ATOM 7655 C CA . PHE A 1 43 ? -12.212 -8.339 0.612 1.00 0.00 43 PHE A CA 10
ATOM 7656 C C . PHE A 1 43 ? -12.270 -7.459 1.883 1.00 0.00 43 PHE A C 10
ATOM 7657 O O . PHE A 1 43 ? -11.483 -7.668 2.816 1.00 0.00 43 PHE A O 10
ATOM 7674 N N . PRO A 1 44 ? -13.185 -6.463 1.939 1.00 0.00 44 PRO A N 10
ATOM 7675 C CA . PRO A 1 44 ? -14.178 -6.187 0.899 1.00 0.00 44 PRO A CA 10
ATOM 7676 C C . PRO A 1 44 ? -13.926 -4.897 0.072 1.00 0.00 44 PRO A C 10
ATOM 7677 O O . PRO A 1 44 ? -14.866 -4.374 -0.540 1.00 0.00 44 PRO A O 10
ATOM 7688 N N . SER A 1 45 ? -12.698 -4.412 0.004 1.00 0.00 45 SER A N 10
ATOM 7689 C CA . SER A 1 45 ? -12.454 -3.125 -0.644 1.00 0.00 45 SER A CA 10
ATOM 7690 C C . SER A 1 45 ? -11.053 -3.015 -1.268 1.00 0.00 45 SER A C 10
ATOM 7691 O O . SER A 1 45 ? -10.149 -3.796 -0.951 1.00 0.00 45 SER A O 10
ATOM 7699 N N . VAL A 1 46 ? -10.886 -2.063 -2.170 1.00 0.00 46 VAL A N 10
ATOM 7700 C CA . VAL A 1 46 ? -9.589 -1.782 -2.744 1.00 0.00 46 VAL A CA 10
ATOM 7701 C C . VAL A 1 46 ? -8.753 -1.109 -1.676 1.00 0.00 46 VAL A C 10
ATOM 7702 O O . VAL A 1 46 ? -8.962 0.059 -1.360 1.00 0.00 46 VAL A O 10
ATOM 7715 N N . LYS A 1 47 ? -7.847 -1.842 -1.113 1.00 0.00 47 LYS A N 10
ATOM 7716 C CA . LYS A 1 47 ? -7.083 -1.370 0.000 1.00 0.00 47 LYS A CA 10
ATOM 7717 C C . LYS A 1 47 ? -5.682 -1.050 -0.475 1.00 0.00 47 LYS A C 10
ATOM 7718 O O . LYS A 1 47 ? -5.310 -1.426 -1.578 1.00 0.00 47 LYS A O 10
ATOM 7737 N N . CYS A 1 48 ? -4.929 -0.343 0.304 1.00 0.00 48 CYS A N 10
ATOM 7738 C CA . CYS A 1 48 ? -3.588 -0.038 -0.083 1.00 0.00 48 CYS A CA 10
ATOM 7739 C C . CYS A 1 48 ? -2.650 -0.985 0.617 1.00 0.00 48 CYS A C 10
ATOM 7740 O O . CYS 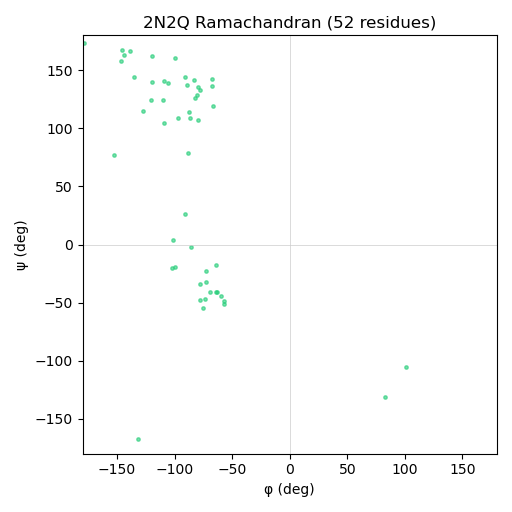A 1 48 ? -2.768 -1.225 1.836 1.00 0.00 48 CYS A O 10
ATOM 7747 N N . PHE A 1 49 ? -1.776 -1.554 -0.141 1.00 0.00 49 PHE A N 10
ATOM 7748 C CA . PHE A 1 49 ? -0.801 -2.468 0.349 1.00 0.00 49 PHE A CA 10
ATOM 7749 C C . PHE A 1 49 ? 0.564 -1.893 0.106 1.00 0.00 49 PHE A C 10
ATOM 7750 O O . PHE A 1 49 ? 0.897 -1.530 -1.024 1.00 0.00 49 PHE A O 10
ATOM 7767 N N . CYS A 1 50 ? 1.337 -1.787 1.147 1.00 0.00 50 CYS A N 10
ATOM 7768 C CA . CYS A 1 50 ? 2.660 -1.259 1.052 1.00 0.00 50 CYS A CA 10
ATOM 7769 C C . CYS A 1 50 ? 3.578 -2.316 0.487 1.00 0.00 50 CYS A C 10
ATOM 7770 O O . CYS A 1 50 ? 3.523 -3.480 0.888 1.00 0.00 50 CYS A O 10
ATOM 7777 N N . LYS A 1 51 ? 4.381 -1.931 -0.455 1.00 0.00 51 LYS A N 10
ATOM 7778 C CA . LYS A 1 51 ? 5.200 -2.863 -1.169 1.00 0.00 51 LYS A CA 10
ATOM 7779 C C . LYS A 1 51 ? 6.597 -2.841 -0.590 1.00 0.00 51 LYS A C 10
ATOM 7780 O O . LYS A 1 51 ? 7.345 -1.876 -0.771 1.00 0.00 51 LYS A O 10
ATOM 7799 N N . ARG A 1 52 ? 6.933 -3.868 0.147 1.00 0.00 52 ARG A N 10
ATOM 7800 C CA . ARG A 1 52 ? 8.225 -3.929 0.788 1.00 0.00 52 ARG A CA 10
ATOM 7801 C C . ARG A 1 52 ? 9.222 -4.682 -0.045 1.00 0.00 52 ARG A C 10
ATOM 7802 O O . ARG A 1 52 ? 8.854 -5.551 -0.837 1.00 0.00 52 ARG A O 10
ATOM 7823 N N . GLN A 1 53 ? 10.471 -4.358 0.163 1.00 0.00 53 GLN A N 10
ATOM 7824 C CA . GLN A 1 53 ? 11.576 -5.000 -0.487 1.00 0.00 53 GLN A CA 10
ATOM 7825 C C . GLN A 1 53 ? 11.736 -6.417 0.046 1.00 0.00 53 GLN A C 10
ATOM 7826 O O . GLN A 1 53 ? 11.790 -6.629 1.270 1.00 0.00 53 GLN A O 10
ATOM 7840 N N . CYS A 1 54 ? 11.742 -7.367 -0.841 1.00 0.00 54 CYS A N 10
ATOM 7841 C CA . CYS A 1 54 ? 11.962 -8.745 -0.487 1.00 0.00 54 CYS A CA 10
ATOM 7842 C C . CYS A 1 54 ? 13.120 -9.321 -1.309 1.00 0.00 54 CYS A C 10
ATOM 7843 O O . CYS A 1 54 ? 12.896 -9.922 -2.377 1.00 0.00 54 CYS A O 10
ATOM 7851 N N . ASP A 1 1 ? 16.270 -2.764 -10.079 1.00 0.00 1 ASP A N 11
ATOM 7852 C CA . ASP A 1 1 ? 16.333 -3.523 -11.341 1.00 0.00 1 ASP A CA 11
ATOM 7853 C C . ASP A 1 1 ? 15.825 -4.951 -11.171 1.00 0.00 1 ASP A C 11
ATOM 7854 O O . ASP A 1 1 ? 15.429 -5.595 -12.151 1.00 0.00 1 ASP A O 11
ATOM 7865 N N . GLY A 1 2 ? 15.839 -5.467 -9.964 1.00 0.00 2 GLY A N 11
ATOM 7866 C CA . GLY A 1 2 ? 15.385 -6.813 -9.772 1.00 0.00 2 GLY A CA 11
ATOM 7867 C C . GLY A 1 2 ? 15.094 -7.139 -8.343 1.00 0.00 2 GLY A C 11
ATOM 7868 O O . GLY A 1 2 ? 15.090 -8.308 -7.967 1.00 0.00 2 GLY A O 11
ATOM 7872 N N . VAL A 1 3 ? 14.846 -6.132 -7.538 1.00 0.00 3 VAL A N 11
ATOM 7873 C CA . VAL A 1 3 ? 14.553 -6.371 -6.152 1.00 0.00 3 VAL A CA 11
ATOM 7874 C C . VAL A 1 3 ? 13.090 -6.764 -6.021 1.00 0.00 3 VAL A C 11
ATOM 7875 O O . VAL A 1 3 ? 12.208 -6.119 -6.602 1.00 0.00 3 VAL A O 11
ATOM 7888 N N . LYS A 1 4 ? 12.846 -7.847 -5.340 1.00 0.00 4 LYS A N 11
ATOM 7889 C CA . LYS A 1 4 ? 11.512 -8.364 -5.190 1.00 0.00 4 LYS A CA 11
ATOM 7890 C C . LYS A 1 4 ? 10.794 -7.641 -4.084 1.00 0.00 4 LYS A C 11
ATOM 7891 O O . LYS A 1 4 ? 11.287 -7.564 -2.944 1.00 0.00 4 LYS A O 11
ATOM 7910 N N . LEU A 1 5 ? 9.658 -7.094 -4.410 1.00 0.00 5 LEU A N 11
ATOM 7911 C CA . LEU A 1 5 ? 8.878 -6.370 -3.457 1.00 0.00 5 LEU A CA 11
ATOM 7912 C C . LEU A 1 5 ? 7.585 -7.101 -3.196 1.00 0.00 5 LEU A C 11
ATOM 7913 O O . LEU A 1 5 ? 6.923 -7.593 -4.125 1.00 0.00 5 LEU A O 11
ATOM 7929 N N . CYS A 1 6 ? 7.233 -7.182 -1.969 1.00 0.00 6 CYS A N 11
ATOM 7930 C CA . CYS A 1 6 ? 6.040 -7.883 -1.569 1.00 0.00 6 CYS A CA 11
ATOM 7931 C C . CYS A 1 6 ? 4.984 -6.879 -1.160 1.00 0.00 6 CYS A C 11
ATOM 7932 O O . CYS A 1 6 ? 5.319 -5.784 -0.691 1.00 0.00 6 CYS A O 11
ATOM 7939 N N . ASP A 1 7 ? 3.734 -7.235 -1.342 1.00 0.00 7 ASP A N 11
ATOM 7940 C CA . ASP A 1 7 ? 2.619 -6.363 -1.008 1.00 0.00 7 ASP A CA 11
ATOM 7941 C C . ASP A 1 7 ? 2.179 -6.600 0.404 1.00 0.00 7 ASP A C 11
ATOM 7942 O O . ASP A 1 7 ? 1.829 -7.719 0.769 1.00 0.00 7 ASP A O 11
ATOM 7951 N N . VAL A 1 8 ? 2.226 -5.577 1.205 1.00 0.00 8 VAL A N 11
ATOM 7952 C CA . VAL A 1 8 ? 1.784 -5.670 2.579 1.00 0.00 8 VAL A CA 11
ATOM 7953 C C . VAL A 1 8 ? 0.701 -4.634 2.860 1.00 0.00 8 VAL A C 11
ATOM 7954 O O . VAL A 1 8 ? 0.803 -3.487 2.405 1.00 0.00 8 VAL A O 11
ATOM 7967 N N . PRO A 1 9 ? -0.370 -5.022 3.567 1.00 0.00 9 PRO A N 11
ATOM 7968 C CA . PRO A 1 9 ? -1.460 -4.109 3.891 1.00 0.00 9 PRO A CA 11
ATOM 7969 C C . PRO A 1 9 ? -0.993 -2.990 4.815 1.00 0.00 9 PRO A C 11
ATOM 7970 O O . PRO A 1 9 ? -0.378 -3.245 5.864 1.00 0.00 9 PRO A O 11
ATOM 7981 N N . SER A 1 10 ? -1.249 -1.773 4.417 1.00 0.00 10 SER A N 11
ATOM 7982 C CA . SER A 1 10 ? -0.908 -0.629 5.213 1.00 0.00 10 SER A CA 11
ATOM 7983 C C . SER A 1 10 ? -1.809 -0.547 6.450 1.00 0.00 10 SER A C 11
ATOM 7984 O O . SER A 1 10 ? -3.011 -0.857 6.385 1.00 0.00 10 SER A O 11
ATOM 7992 N N . GLY A 1 11 ? -1.233 -0.172 7.566 1.00 0.00 11 GLY A N 11
ATOM 7993 C CA . GLY A 1 11 ? -2.001 -0.043 8.774 1.00 0.00 11 GLY A CA 11
ATOM 7994 C C . GLY A 1 11 ? -2.508 1.363 8.938 1.00 0.00 11 GLY A C 11
ATOM 7995 O O . GLY A 1 11 ? -3.615 1.583 9.405 1.00 0.00 11 GLY A O 11
ATOM 7999 N N . THR A 1 12 ? -1.707 2.308 8.522 1.00 0.00 12 THR A N 11
ATOM 8000 C CA . THR A 1 12 ? -2.044 3.703 8.633 1.00 0.00 12 THR A CA 11
ATOM 8001 C C . THR A 1 12 ? -3.047 4.184 7.580 1.00 0.00 12 THR A C 11
ATOM 8002 O O . THR A 1 12 ? -3.740 5.183 7.790 1.00 0.00 12 THR A O 11
ATOM 8013 N N . TRP A 1 13 ? -3.135 3.493 6.455 1.00 0.00 13 TRP A N 11
ATOM 8014 C CA . TRP A 1 13 ? -4.131 3.850 5.465 1.00 0.00 13 TRP A CA 11
ATOM 8015 C C . TRP A 1 13 ? -5.404 3.134 5.834 1.00 0.00 13 TRP A C 11
ATOM 8016 O O . TRP A 1 13 ? -5.414 1.907 5.986 1.00 0.00 13 TRP A O 11
ATOM 8037 N N . SER A 1 14 ? -6.454 3.861 5.985 1.00 0.00 14 SER A N 11
ATOM 8038 C CA . SER A 1 14 ? -7.694 3.283 6.349 1.00 0.00 14 SER A CA 11
ATOM 8039 C C . SER A 1 14 ? -8.743 3.745 5.352 1.00 0.00 14 SER A C 11
ATOM 8040 O O . SER A 1 14 ? -8.716 4.894 4.896 1.00 0.00 14 SER A O 11
ATOM 8048 N N . GLY A 1 15 ? -9.620 2.851 4.978 1.00 0.00 15 GLY A N 11
ATOM 8049 C CA . GLY A 1 15 ? -10.641 3.169 4.034 1.00 0.00 15 GLY A CA 11
ATOM 8050 C C . GLY A 1 15 ? -10.373 2.544 2.694 1.00 0.00 15 GLY A C 11
ATOM 8051 O O . GLY A 1 15 ? -9.749 1.469 2.607 1.00 0.00 15 GLY A O 11
ATOM 8055 N N . HIS A 1 16 ? -10.821 3.202 1.675 1.00 0.00 16 HIS A N 11
ATOM 8056 C CA . HIS A 1 16 ? -10.669 2.764 0.307 1.00 0.00 16 HIS A CA 11
ATOM 8057 C C . HIS A 1 16 ? -9.408 3.392 -0.281 1.00 0.00 16 HIS A C 11
ATOM 8058 O O . HIS A 1 16 ? -9.059 4.511 0.067 1.00 0.00 16 HIS A O 11
ATOM 8072 N N . CYS A 1 17 ? -8.702 2.669 -1.111 1.00 0.00 17 CYS A N 11
ATOM 8073 C CA . CYS A 1 17 ? -7.531 3.211 -1.767 1.00 0.00 17 CYS A CA 11
ATOM 8074 C C . CYS A 1 17 ? -7.943 3.723 -3.129 1.00 0.00 17 CYS A C 11
ATOM 8075 O O . CYS A 1 17 ? -8.162 2.939 -4.052 1.00 0.00 17 CYS A O 11
ATOM 8082 N N . GLY A 1 18 ? -8.116 5.019 -3.236 1.00 0.00 18 GLY A N 11
ATOM 8083 C CA . GLY A 1 18 ? -8.508 5.607 -4.493 1.00 0.00 18 GLY A CA 11
ATOM 8084 C C . GLY A 1 18 ? -7.482 6.593 -4.972 1.00 0.00 18 GLY A C 11
ATOM 8085 O O . GLY A 1 18 ? -7.785 7.515 -5.738 1.00 0.00 18 GLY A O 11
ATOM 8089 N N . SER A 1 19 ? -6.282 6.428 -4.502 1.00 0.00 19 SER A N 11
ATOM 8090 C CA . SER A 1 19 ? -5.210 7.282 -4.870 1.00 0.00 19 SER A CA 11
ATOM 8091 C C . SER A 1 19 ? -3.942 6.489 -4.845 1.00 0.00 19 SER A C 11
ATOM 8092 O O . SER A 1 19 ? -3.426 6.146 -3.779 1.00 0.00 19 SER A O 11
ATOM 8100 N N . SER A 1 20 ? -3.458 6.183 -6.005 1.00 0.00 20 SER A N 11
ATOM 8101 C CA . SER A 1 20 ? -2.289 5.384 -6.158 1.00 0.00 20 SER A CA 11
ATOM 8102 C C . SER A 1 20 ? -1.040 6.169 -5.742 1.00 0.00 20 SER A C 11
ATOM 8103 O O . SER A 1 20 ? -0.088 5.604 -5.199 1.00 0.00 20 SER A O 11
ATOM 8111 N N . SER A 1 21 ? -1.085 7.469 -5.938 1.00 0.00 21 SER A N 11
ATOM 8112 C CA . SER A 1 21 ? 0.030 8.327 -5.642 1.00 0.00 21 SER A CA 11
ATOM 8113 C C . SER A 1 21 ? 0.102 8.640 -4.144 1.00 0.00 21 SER A C 11
ATOM 8114 O O . SER A 1 21 ? 1.185 8.592 -3.525 1.00 0.00 21 SER A O 11
ATOM 8122 N N . LYS A 1 22 ? -1.054 8.889 -3.542 1.00 0.00 22 LYS A N 11
ATOM 8123 C CA . LYS A 1 22 ? -1.100 9.183 -2.131 1.00 0.00 22 LYS A CA 11
ATOM 8124 C C . LYS A 1 22 ? -0.867 7.941 -1.321 1.00 0.00 22 LYS A C 11
ATOM 8125 O O . LYS A 1 22 ? -0.379 8.024 -0.200 1.00 0.00 22 LYS A O 11
ATOM 8144 N N . CYS A 1 23 ? -1.204 6.792 -1.894 1.00 0.00 23 CYS A N 11
ATOM 8145 C CA . CYS A 1 23 ? -0.905 5.514 -1.278 1.00 0.00 23 CYS A CA 11
ATOM 8146 C C . CYS A 1 23 ? 0.605 5.405 -1.089 1.00 0.00 23 CYS A C 11
ATOM 8147 O O . CYS A 1 23 ? 1.065 5.214 0.026 1.00 0.00 23 CYS A O 11
ATOM 8154 N N . SER A 1 24 ? 1.372 5.644 -2.166 1.00 0.00 24 SER A N 11
ATOM 8155 C CA . SER A 1 24 ? 2.827 5.588 -2.106 1.00 0.00 24 SER A CA 11
ATOM 8156 C C . SER A 1 24 ? 3.368 6.600 -1.076 1.00 0.00 24 SER A C 11
ATOM 8157 O O . SER A 1 24 ? 4.128 6.236 -0.148 1.00 0.00 24 SER A O 11
ATOM 8165 N N . GLN A 1 25 ? 2.924 7.845 -1.218 1.00 0.00 25 GLN A N 11
ATOM 8166 C CA . GLN A 1 25 ? 3.379 8.945 -0.391 1.00 0.00 25 GLN A CA 11
ATOM 8167 C C . GLN A 1 25 ? 3.089 8.701 1.093 1.00 0.00 25 GLN A C 11
ATOM 8168 O O . GLN A 1 25 ? 4.008 8.702 1.909 1.00 0.00 25 GLN A O 11
ATOM 8182 N N . GLN A 1 26 ? 1.823 8.445 1.429 1.00 0.00 26 GLN A N 11
ATOM 8183 C CA . GLN A 1 26 ? 1.414 8.269 2.822 1.00 0.00 26 GLN A CA 11
ATOM 8184 C C . GLN A 1 26 ? 2.095 7.052 3.427 1.00 0.00 26 GLN A C 11
ATOM 8185 O O . GLN A 1 26 ? 2.505 7.077 4.577 1.00 0.00 26 GLN A O 11
ATOM 8199 N N . CYS A 1 27 ? 2.236 6.021 2.628 1.00 0.00 27 CYS A N 11
ATOM 8200 C CA . CYS A 1 27 ? 2.907 4.795 3.018 1.00 0.00 27 CYS A CA 11
ATOM 8201 C C . CYS A 1 27 ? 4.334 5.090 3.532 1.00 0.00 27 CYS A C 11
ATOM 8202 O O . CYS A 1 27 ? 4.657 4.854 4.768 1.00 0.00 27 CYS A O 11
ATOM 8209 N N . LYS A 1 28 ? 5.153 5.669 2.635 1.00 0.00 28 LYS A N 11
ATOM 8210 C CA . LYS A 1 28 ? 6.554 5.961 2.917 1.00 0.00 28 LYS A CA 11
ATOM 8211 C C . LYS A 1 28 ? 6.676 6.944 4.055 1.00 0.00 28 LYS A C 11
ATOM 8212 O O . LYS A 1 28 ? 7.412 6.702 5.019 1.00 0.00 28 LYS A O 11
ATOM 8231 N N . ASP A 1 29 ? 5.941 8.035 3.938 1.00 0.00 29 ASP A N 11
ATOM 8232 C CA . ASP A 1 29 ? 5.965 9.121 4.905 1.00 0.00 29 ASP A CA 11
ATOM 8233 C C . ASP A 1 29 ? 5.596 8.659 6.298 1.00 0.00 29 ASP A C 11
ATOM 8234 O O . ASP A 1 29 ? 6.288 8.980 7.259 1.00 0.00 29 ASP A O 11
ATOM 8243 N N . ARG A 1 30 ? 4.533 7.881 6.407 1.00 0.00 30 ARG A N 11
ATOM 8244 C CA . ARG A 1 30 ? 4.083 7.439 7.704 1.00 0.00 30 ARG A CA 11
ATOM 8245 C C . ARG A 1 30 ? 5.014 6.437 8.347 1.00 0.00 30 ARG A C 11
ATOM 8246 O O . ARG A 1 30 ? 5.678 6.781 9.339 1.00 0.00 30 ARG A O 11
ATOM 8267 N N . GLU A 1 31 ? 5.131 5.223 7.785 1.00 0.00 31 GLU A N 11
ATOM 8268 C CA . GLU A 1 31 ? 5.868 4.184 8.541 1.00 0.00 31 GLU A CA 11
ATOM 8269 C C . GLU A 1 31 ? 6.133 2.916 7.767 1.00 0.00 31 GLU A C 11
ATOM 8270 O O . GLU A 1 31 ? 6.405 1.871 8.365 1.00 0.00 31 GLU A O 11
ATOM 8282 N N . HIS A 1 32 ? 6.130 2.971 6.476 1.00 0.00 32 HIS A N 11
ATOM 8283 C CA . HIS A 1 32 ? 6.315 1.742 5.763 1.00 0.00 32 HIS A CA 11
ATOM 8284 C C . HIS A 1 32 ? 7.682 1.617 5.127 1.00 0.00 32 HIS A C 11
ATOM 8285 O O . HIS A 1 32 ? 8.712 1.588 5.830 1.00 0.00 32 HIS A O 11
ATOM 8299 N N . PHE A 1 33 ? 7.715 1.624 3.812 1.00 0.00 33 PHE A N 11
ATOM 8300 C CA . PHE A 1 33 ? 8.915 1.325 3.085 1.00 0.00 33 PHE A CA 11
ATOM 8301 C C . PHE A 1 33 ? 9.121 2.338 1.990 1.00 0.00 33 PHE A C 11
ATOM 8302 O O . PHE A 1 33 ? 8.153 2.899 1.457 1.00 0.00 33 PHE A O 11
ATOM 8319 N N . ALA A 1 34 ? 10.367 2.518 1.622 1.00 0.00 34 ALA A N 11
ATOM 8320 C CA . ALA A 1 34 ? 10.801 3.488 0.627 1.00 0.00 34 ALA A CA 11
ATOM 8321 C C . ALA A 1 34 ? 10.274 3.156 -0.762 1.00 0.00 34 ALA A C 11
ATOM 8322 O O . ALA A 1 34 ? 10.293 3.992 -1.655 1.00 0.00 34 ALA A O 11
ATOM 8329 N N . TYR A 1 35 ? 9.789 1.951 -0.926 1.00 0.00 35 TYR A N 11
ATOM 8330 C CA . TYR A 1 35 ? 9.290 1.490 -2.205 1.00 0.00 35 TYR A CA 11
ATOM 8331 C C . TYR A 1 35 ? 7.832 1.889 -2.400 1.00 0.00 35 TYR A C 11
ATOM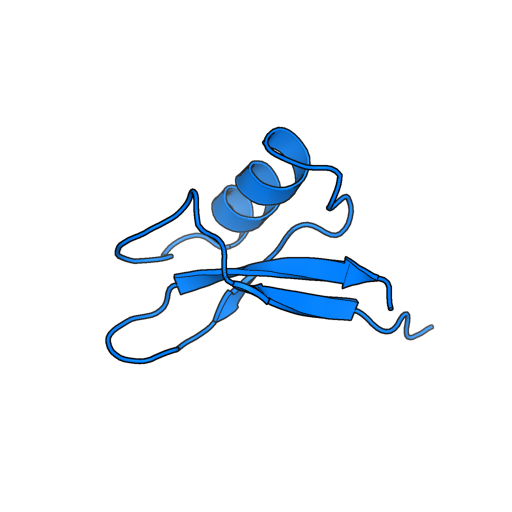 8332 O O . TYR A 1 35 ? 7.229 1.603 -3.438 1.00 0.00 35 TYR A O 11
ATOM 8350 N N . GLY A 1 36 ? 7.272 2.540 -1.387 1.00 0.00 36 GLY A N 11
ATOM 8351 C CA . GLY A 1 36 ? 5.937 3.061 -1.487 1.00 0.00 36 GLY A CA 11
ATOM 8352 C C . GLY A 1 36 ? 4.887 1.997 -1.444 1.00 0.00 36 GLY A C 11
ATOM 8353 O O . GLY A 1 36 ? 5.059 0.970 -0.792 1.00 0.00 36 GLY A O 11
ATOM 8357 N N . GLY A 1 37 ? 3.828 2.222 -2.158 1.00 0.00 37 GLY A N 11
ATOM 8358 C CA . GLY A 1 37 ? 2.737 1.322 -2.166 1.00 0.00 37 GLY A CA 11
ATOM 8359 C C . GLY A 1 37 ? 1.787 1.686 -3.245 1.00 0.00 37 GLY A C 11
ATOM 8360 O O . GLY A 1 37 ? 1.909 2.763 -3.829 1.00 0.00 37 GLY A O 11
ATOM 8364 N N . ALA A 1 38 ? 0.853 0.826 -3.510 1.00 0.00 38 ALA A N 11
ATOM 8365 C CA . ALA A 1 38 ? -0.121 1.046 -4.547 1.00 0.00 38 ALA A CA 11
ATOM 8366 C C . ALA A 1 38 ? -1.435 0.425 -4.129 1.00 0.00 38 ALA A C 11
ATOM 8367 O O . ALA A 1 38 ? -1.475 -0.370 -3.179 1.00 0.00 38 ALA A O 11
ATOM 8374 N N . CYS A 1 39 ? -2.487 0.768 -4.810 1.00 0.00 39 CYS A N 11
ATOM 8375 C CA . CYS A 1 39 ? -3.788 0.253 -4.483 1.00 0.00 39 CYS A CA 11
ATOM 8376 C C . CYS A 1 39 ? -3.922 -1.168 -5.023 1.00 0.00 39 CYS A C 11
ATOM 8377 O O . CYS A 1 39 ? -3.786 -1.400 -6.227 1.00 0.00 39 CYS A O 11
ATOM 8384 N N . HIS A 1 40 ? -4.149 -2.106 -4.135 1.00 0.00 40 HIS A N 11
ATOM 8385 C CA . HIS A 1 40 ? -4.288 -3.509 -4.493 1.00 0.00 40 HIS A CA 11
ATOM 8386 C C . HIS A 1 40 ? -5.574 -4.027 -3.846 1.00 0.00 40 HIS A C 11
ATOM 8387 O O . HIS A 1 40 ? -5.832 -3.753 -2.655 1.00 0.00 40 HIS A O 11
ATOM 8401 N N . TYR A 1 41 ? -6.424 -4.684 -4.629 1.00 0.00 41 TYR A N 11
ATOM 8402 C CA . TYR A 1 41 ? -7.703 -5.136 -4.118 1.00 0.00 41 TYR A CA 11
ATOM 8403 C C . TYR A 1 41 ? -7.558 -6.255 -3.100 1.00 0.00 41 TYR A C 11
ATOM 8404 O O . TYR A 1 41 ? -6.709 -7.150 -3.234 1.00 0.00 41 TYR A O 11
ATOM 8422 N N . GLN A 1 42 ? -8.380 -6.171 -2.099 1.00 0.00 42 GLN A N 11
ATOM 8423 C CA . GLN A 1 42 ? -8.512 -7.121 -1.053 1.00 0.00 42 GLN A CA 11
ATOM 8424 C C . GLN A 1 42 ? -9.923 -6.945 -0.566 1.00 0.00 42 GLN A C 11
ATOM 8425 O O . GLN A 1 42 ? -10.473 -5.866 -0.737 1.00 0.00 42 GLN A O 11
ATOM 8439 N N . PHE A 1 43 ? -10.529 -7.973 -0.045 1.00 0.00 43 PHE A N 11
ATOM 8440 C CA . PHE A 1 43 ? -11.855 -7.842 0.511 1.00 0.00 43 PHE A CA 11
ATOM 8441 C C . PHE A 1 43 ? -11.773 -6.894 1.729 1.00 0.00 43 PHE A C 11
ATOM 8442 O O . PHE A 1 43 ? -10.828 -6.997 2.516 1.00 0.00 43 PHE A O 11
ATOM 8459 N N . PRO A 1 44 ? -12.726 -5.958 1.911 1.00 0.00 44 PRO A N 11
ATOM 8460 C CA . PRO A 1 44 ? -13.876 -5.765 1.026 1.00 0.00 44 PRO A CA 11
ATOM 8461 C C . PRO A 1 44 ? -13.729 -4.566 0.050 1.00 0.00 44 PRO A C 11
ATOM 8462 O O . PRO A 1 44 ? -14.679 -4.194 -0.645 1.00 0.00 44 PRO A O 11
ATOM 8473 N N . SER A 1 45 ? -12.565 -3.969 0.007 1.00 0.00 45 SER A N 11
ATOM 8474 C CA . SER A 1 45 ? -12.319 -2.851 -0.860 1.00 0.00 45 SER A CA 11
ATOM 8475 C C . SER A 1 45 ? -10.831 -2.726 -1.037 1.00 0.00 45 SER A C 11
ATOM 8476 O O . SER A 1 45 ? -10.057 -3.122 -0.143 1.00 0.00 45 SER A O 11
ATOM 8484 N N . VAL A 1 46 ? -10.432 -2.188 -2.164 1.00 0.00 46 VAL A N 11
ATOM 8485 C CA . VAL A 1 46 ? -9.036 -2.042 -2.505 1.00 0.00 46 VAL A CA 11
ATOM 8486 C C . VAL A 1 46 ? -8.292 -1.210 -1.469 1.00 0.00 46 VAL A C 11
ATOM 8487 O O . VAL A 1 46 ? -8.706 -0.098 -1.108 1.00 0.00 46 VAL A O 11
ATOM 8500 N N . LYS A 1 47 ? -7.216 -1.765 -0.984 1.00 0.00 47 LYS A N 11
ATOM 8501 C CA . LYS A 1 47 ? -6.489 -1.186 0.095 1.00 0.00 47 LYS A CA 11
ATOM 8502 C C . LYS A 1 47 ? -5.131 -0.745 -0.422 1.00 0.00 47 LYS A C 11
ATOM 8503 O O . LYS A 1 47 ? -4.728 -1.126 -1.524 1.00 0.00 47 LYS A O 11
ATOM 8522 N N . CYS A 1 48 ? -4.464 0.067 0.336 1.00 0.00 48 CYS A N 11
ATOM 8523 C CA . CYS A 1 48 ? -3.144 0.519 -0.006 1.00 0.00 48 CYS A CA 11
ATOM 8524 C C . CYS A 1 48 ? -2.157 -0.561 0.426 1.00 0.00 48 CYS A C 11
ATOM 8525 O O . CYS A 1 48 ? -2.055 -0.886 1.620 1.00 0.00 48 CYS A O 11
ATOM 8532 N N . PHE A 1 49 ? -1.518 -1.177 -0.526 1.00 0.00 49 PHE A N 11
ATOM 8533 C CA . PHE A 1 49 ? -0.542 -2.199 -0.247 1.00 0.00 49 PHE A CA 11
ATOM 8534 C C . PHE A 1 49 ? 0.827 -1.682 -0.527 1.00 0.00 49 PHE A C 11
ATOM 8535 O O . PHE A 1 49 ? 1.153 -1.301 -1.668 1.00 0.00 49 PHE A O 11
ATOM 8552 N N . CYS A 1 50 ? 1.619 -1.673 0.482 1.00 0.00 50 CYS A N 11
ATOM 8553 C CA . CYS A 1 50 ? 2.939 -1.167 0.401 1.00 0.00 50 CYS A CA 11
ATOM 8554 C C . CYS A 1 50 ? 3.887 -2.212 -0.095 1.00 0.00 50 CYS A C 11
ATOM 8555 O O . CYS A 1 50 ? 3.685 -3.409 0.125 1.00 0.00 50 CYS A O 11
ATOM 8562 N N . LYS A 1 51 ? 4.894 -1.765 -0.780 1.00 0.00 51 LYS A N 11
ATOM 8563 C CA . LYS A 1 51 ? 5.882 -2.621 -1.337 1.00 0.00 51 LYS A CA 11
ATOM 8564 C C . LYS A 1 51 ? 7.037 -2.715 -0.398 1.00 0.00 51 LYS A C 11
ATOM 8565 O O . LYS A 1 51 ? 7.785 -1.756 -0.213 1.00 0.00 51 LYS A O 11
ATOM 8584 N N . ARG A 1 52 ? 7.154 -3.830 0.229 1.00 0.00 52 ARG A N 11
ATOM 8585 C CA . ARG A 1 52 ? 8.255 -4.050 1.122 1.00 0.00 52 ARG A CA 11
ATOM 8586 C C . ARG A 1 52 ? 9.333 -4.763 0.392 1.00 0.00 52 ARG A C 11
ATOM 8587 O O . ARG A 1 52 ? 9.057 -5.478 -0.576 1.00 0.00 52 ARG A O 11
ATOM 8608 N N . GLN A 1 53 ? 10.533 -4.624 0.853 1.00 0.00 53 GLN A N 11
ATOM 8609 C CA . GLN A 1 53 ? 11.619 -5.269 0.222 1.00 0.00 53 GLN A CA 11
ATOM 8610 C C . GLN A 1 53 ? 11.720 -6.674 0.760 1.00 0.00 53 GLN A C 11
ATOM 8611 O O . GLN A 1 53 ? 11.607 -6.901 1.980 1.00 0.00 53 GLN A O 11
ATOM 8625 N N . CYS A 1 54 ? 11.842 -7.605 -0.115 1.00 0.00 54 CYS A N 11
ATOM 8626 C CA . CYS A 1 54 ? 11.988 -8.959 0.270 1.00 0.00 54 CYS A CA 11
ATOM 8627 C C . CYS A 1 54 ? 13.292 -9.478 -0.275 1.00 0.00 54 CYS A C 11
ATOM 8628 O O . CYS A 1 54 ? 14.325 -9.260 0.379 1.00 0.00 54 CYS A O 11
ATOM 8636 N N . ASP A 1 1 ? 10.556 -8.875 -11.767 1.00 0.00 1 ASP A N 12
ATOM 8637 C CA . ASP A 1 1 ? 11.181 -7.671 -11.233 1.00 0.00 1 ASP A CA 12
ATOM 8638 C C . ASP A 1 1 ? 12.587 -7.973 -10.838 1.00 0.00 1 ASP A C 12
ATOM 8639 O O . ASP A 1 1 ? 12.951 -9.144 -10.693 1.00 0.00 1 ASP A O 12
ATOM 8650 N N . GLY A 1 2 ? 13.386 -6.950 -10.674 1.00 0.00 2 GLY A N 12
ATOM 8651 C CA . GLY A 1 2 ? 14.733 -7.139 -10.220 1.00 0.00 2 GLY A CA 12
ATOM 8652 C C . GLY A 1 2 ? 14.743 -7.346 -8.730 1.00 0.00 2 GLY A C 12
ATOM 8653 O O . GLY A 1 2 ? 15.192 -8.389 -8.229 1.00 0.00 2 GLY A O 12
ATOM 8657 N N . VAL A 1 3 ? 14.201 -6.380 -8.024 1.00 0.00 3 VAL A N 12
ATOM 8658 C CA . VAL A 1 3 ? 14.097 -6.451 -6.589 1.00 0.00 3 VAL A CA 12
ATOM 8659 C C . VAL A 1 3 ? 12.736 -7.059 -6.229 1.00 0.00 3 VAL A C 12
ATOM 8660 O O . VAL A 1 3 ? 11.733 -6.810 -6.914 1.00 0.00 3 VAL A O 12
ATOM 8673 N N . LYS A 1 4 ? 12.704 -7.863 -5.209 1.00 0.00 4 LYS A N 12
ATOM 8674 C CA . LYS A 1 4 ? 11.504 -8.571 -4.833 1.00 0.00 4 LYS A CA 12
ATOM 8675 C C . LYS A 1 4 ? 10.740 -7.782 -3.788 1.00 0.00 4 LYS A C 12
ATOM 8676 O O . LYS A 1 4 ? 11.133 -7.716 -2.623 1.00 0.00 4 LYS A O 12
ATOM 8695 N N . LEU A 1 5 ? 9.687 -7.141 -4.210 1.00 0.00 5 LEU A N 12
ATOM 8696 C CA . LEU A 1 5 ? 8.897 -6.351 -3.313 1.00 0.00 5 LEU A CA 12
ATOM 8697 C C . LEU A 1 5 ? 7.631 -7.074 -2.958 1.00 0.00 5 LEU A C 12
ATOM 8698 O O . LEU A 1 5 ? 6.918 -7.590 -3.839 1.00 0.00 5 LEU A O 12
ATOM 8714 N N . CYS A 1 6 ? 7.349 -7.101 -1.706 1.00 0.00 6 CYS A N 12
ATOM 8715 C CA . CYS A 1 6 ? 6.171 -7.755 -1.190 1.00 0.00 6 CYS A CA 12
ATOM 8716 C C . CYS A 1 6 ? 5.142 -6.685 -0.828 1.00 0.00 6 CYS A C 12
ATOM 8717 O O . CYS A 1 6 ? 5.478 -5.713 -0.138 1.00 0.00 6 CYS A O 12
ATOM 8724 N N . ASP A 1 7 ? 3.927 -6.837 -1.319 1.00 0.00 7 ASP A N 12
ATOM 8725 C CA . ASP A 1 7 ? 2.849 -5.874 -1.057 1.00 0.00 7 ASP A CA 12
ATOM 8726 C C . ASP A 1 7 ? 2.320 -6.066 0.360 1.00 0.00 7 ASP A C 12
ATOM 8727 O O . ASP A 1 7 ? 1.838 -7.144 0.707 1.00 0.00 7 ASP A O 12
ATOM 8736 N N . VAL A 1 8 ? 2.445 -5.038 1.162 1.00 0.00 8 VAL A N 12
ATOM 8737 C CA . VAL A 1 8 ? 2.051 -5.038 2.570 1.00 0.00 8 VAL A CA 12
ATOM 8738 C C . VAL A 1 8 ? 0.857 -4.110 2.763 1.00 0.00 8 VAL A C 12
ATOM 8739 O O . VAL A 1 8 ? 0.928 -2.947 2.376 1.00 0.00 8 VAL A O 12
ATOM 8752 N N . PRO A 1 9 ? -0.246 -4.587 3.351 1.00 0.00 9 PRO A N 12
ATOM 8753 C CA . PRO A 1 9 ? -1.415 -3.748 3.607 1.00 0.00 9 PRO A CA 12
ATOM 8754 C C . PRO A 1 9 ? -1.096 -2.630 4.604 1.00 0.00 9 PRO A C 12
ATOM 8755 O O . PRO A 1 9 ? -0.578 -2.885 5.707 1.00 0.00 9 PRO A O 12
ATOM 8766 N N . SER A 1 10 ? -1.363 -1.414 4.212 1.00 0.00 10 SER A N 12
ATOM 8767 C CA . SER A 1 10 ? -1.167 -0.285 5.068 1.00 0.00 10 SER A CA 12
ATOM 8768 C C . SER A 1 10 ? -2.376 -0.197 5.994 1.00 0.00 10 SER A C 12
ATOM 8769 O O . SER A 1 10 ? -3.483 0.149 5.559 1.00 0.00 10 SER A O 12
ATOM 8777 N N . GLY A 1 11 ? -2.161 -0.526 7.259 1.00 0.00 11 GLY A N 12
ATOM 8778 C CA . GLY A 1 11 ? -3.235 -0.570 8.232 1.00 0.00 11 GLY A CA 12
ATOM 8779 C C . GLY A 1 11 ? -3.759 0.800 8.594 1.00 0.00 11 GLY A C 12
ATOM 8780 O O . GLY A 1 11 ? -4.829 0.929 9.205 1.00 0.00 11 GLY A O 12
ATOM 8784 N N . THR A 1 12 ? -3.026 1.816 8.217 1.00 0.00 12 THR A N 12
ATOM 8785 C CA . THR A 1 12 ? -3.418 3.175 8.479 1.00 0.00 12 THR A CA 12
ATOM 8786 C C . THR A 1 12 ? -4.419 3.672 7.444 1.00 0.00 12 THR A C 12
ATOM 8787 O O . THR A 1 12 ? -5.087 4.687 7.644 1.00 0.00 12 THR A O 12
ATOM 8798 N N . TRP A 1 13 ? -4.547 2.948 6.357 1.00 0.00 13 TRP A N 12
ATOM 8799 C CA . TRP A 1 13 ? -5.440 3.337 5.305 1.00 0.00 13 TRP A CA 12
ATOM 8800 C C . TRP A 1 13 ? -6.780 2.650 5.516 1.00 0.00 13 TRP A C 12
ATOM 8801 O O . TRP A 1 13 ? -6.837 1.491 5.924 1.00 0.00 13 TRP A O 12
ATOM 8822 N N . SER A 1 14 ? -7.836 3.355 5.270 1.00 0.00 14 SER A N 12
ATOM 8823 C CA . SER A 1 14 ? -9.152 2.827 5.421 1.00 0.00 14 SER A CA 12
ATOM 8824 C C . SER A 1 14 ? -9.998 3.211 4.220 1.00 0.00 14 SER A C 12
ATOM 8825 O O . SER A 1 14 ? -9.857 4.317 3.679 1.00 0.00 14 SER A O 12
ATOM 8833 N N . GLY A 1 15 ? -10.822 2.303 3.777 1.00 0.00 15 GLY A N 12
ATOM 8834 C CA . GLY A 1 15 ? -11.682 2.583 2.672 1.00 0.00 15 GLY A CA 12
ATOM 8835 C C . GLY A 1 15 ? -11.059 2.208 1.359 1.00 0.00 15 GLY A C 12
ATOM 8836 O O . GLY A 1 15 ? -10.125 1.391 1.309 1.00 0.00 15 GLY A O 12
ATOM 8840 N N . HIS A 1 16 ? -11.550 2.818 0.317 1.00 0.00 16 HIS A N 12
ATOM 8841 C CA . HIS A 1 16 ? -11.116 2.557 -1.031 1.00 0.00 16 HIS A CA 12
ATOM 8842 C C . HIS A 1 16 ? -9.867 3.358 -1.344 1.00 0.00 16 HIS A C 12
ATOM 8843 O O . HIS A 1 16 ? -9.841 4.574 -1.190 1.00 0.00 16 HIS A O 12
ATOM 8857 N N . CYS A 1 17 ? -8.839 2.679 -1.738 1.00 0.00 17 CYS A N 12
ATOM 8858 C CA . CYS A 1 17 ? -7.626 3.322 -2.156 1.00 0.00 17 CYS A CA 12
ATOM 8859 C C . CYS A 1 17 ? -7.772 3.710 -3.618 1.00 0.00 17 CYS A C 12
ATOM 8860 O O . CYS A 1 17 ? -7.710 2.857 -4.516 1.00 0.00 17 CYS A O 12
ATOM 8867 N N . GLY A 1 18 ? -8.031 4.969 -3.855 1.00 0.00 18 GLY A N 12
ATOM 8868 C CA . GLY A 1 18 ? -8.177 5.446 -5.203 1.00 0.00 18 GLY A CA 12
ATOM 8869 C C . GLY A 1 18 ? -7.081 6.411 -5.556 1.00 0.00 18 GLY A C 12
ATOM 8870 O O . GLY A 1 18 ? -7.176 7.152 -6.532 1.00 0.00 18 GLY A O 12
ATOM 8874 N N . SER A 1 19 ? -6.042 6.407 -4.763 1.00 0.00 19 SER A N 12
ATOM 8875 C CA . SER A 1 19 ? -4.922 7.267 -4.972 1.00 0.00 19 SER A CA 12
ATOM 8876 C C . SER A 1 19 ? -3.657 6.564 -4.532 1.00 0.00 19 SER A C 12
ATOM 8877 O O . SER A 1 19 ? -3.393 6.420 -3.332 1.00 0.00 19 SER A O 12
ATOM 8885 N N . SER A 1 20 ? -2.880 6.112 -5.482 1.00 0.00 20 SER A N 12
ATOM 8886 C CA . SER A 1 20 ? -1.660 5.436 -5.165 1.00 0.00 20 SER A CA 12
ATOM 8887 C C . SER A 1 20 ? -0.571 6.429 -4.759 1.00 0.00 20 SER A C 12
ATOM 8888 O O . SER A 1 20 ? 0.361 6.077 -4.032 1.00 0.00 20 SER A O 12
ATOM 8896 N N . SER A 1 21 ? -0.716 7.677 -5.175 1.00 0.00 21 SER A N 12
ATOM 8897 C CA . SER A 1 21 ? 0.212 8.708 -4.786 1.00 0.00 21 SER A CA 12
ATOM 8898 C C . SER A 1 21 ? 0.015 9.062 -3.309 1.00 0.00 21 SER A C 12
ATOM 8899 O O . SER A 1 21 ? 0.982 9.223 -2.556 1.00 0.00 21 SER A O 12
ATOM 8907 N N . LYS A 1 22 ? -1.236 9.139 -2.879 1.00 0.00 22 LYS A N 12
ATOM 8908 C CA . LYS A 1 22 ? -1.527 9.380 -1.482 1.00 0.00 22 LYS A CA 12
ATOM 8909 C C . LYS A 1 22 ? -1.189 8.154 -0.666 1.00 0.00 22 LYS A C 12
ATOM 8910 O O . LYS A 1 22 ? -0.707 8.273 0.461 1.00 0.00 22 LYS A O 12
ATOM 8929 N N . CYS A 1 23 ? -1.425 6.985 -1.248 1.00 0.00 23 CYS A N 12
ATOM 8930 C CA . CYS A 1 23 ? -1.054 5.713 -0.636 1.00 0.00 23 CYS A CA 12
ATOM 8931 C C . CYS A 1 23 ? 0.440 5.694 -0.335 1.00 0.00 23 CYS A C 12
ATOM 8932 O O . CYS A 1 23 ? 0.837 5.552 0.818 1.00 0.00 23 CYS A O 12
ATOM 8939 N N . SER A 1 24 ? 1.255 5.922 -1.357 1.00 0.00 24 SER A N 12
ATOM 8940 C CA . SER A 1 24 ? 2.690 5.907 -1.213 1.00 0.00 24 SER A CA 12
ATOM 8941 C C . SER A 1 24 ? 3.199 6.948 -0.222 1.00 0.00 24 SER A C 12
ATOM 8942 O O . SER A 1 24 ? 3.998 6.620 0.649 1.00 0.00 24 SER A O 12
ATOM 8950 N N . GLN A 1 25 ? 2.715 8.176 -0.327 1.00 0.00 25 GLN A N 12
ATOM 8951 C CA . GLN A 1 25 ? 3.152 9.237 0.575 1.00 0.00 25 GLN A CA 12
ATOM 8952 C C . GLN A 1 25 ? 2.781 8.947 2.034 1.00 0.00 25 GLN A C 12
ATOM 8953 O O . GLN A 1 25 ? 3.626 9.101 2.938 1.00 0.00 25 GLN A O 12
ATOM 8967 N N . GLN A 1 26 ? 1.551 8.473 2.257 1.00 0.00 26 GLN A N 12
ATOM 8968 C CA . GLN A 1 26 ? 1.101 8.130 3.610 1.00 0.00 26 GLN A CA 12
ATOM 8969 C C . GLN A 1 26 ? 1.931 6.981 4.120 1.00 0.00 26 GLN A C 12
ATOM 8970 O O . GLN A 1 26 ? 2.420 7.013 5.238 1.00 0.00 26 GLN A O 12
ATOM 8984 N N . CYS A 1 27 ? 2.099 5.990 3.268 1.00 0.00 27 CYS A N 12
ATOM 8985 C CA . CYS A 1 27 ? 2.887 4.813 3.556 1.00 0.00 27 CYS A CA 12
ATOM 8986 C C . CYS A 1 27 ? 4.294 5.186 4.006 1.00 0.00 27 CYS A C 12
ATOM 8987 O O . CYS A 1 27 ? 4.708 4.790 5.085 1.00 0.00 27 CYS A O 12
ATOM 8994 N N . LYS A 1 28 ? 4.985 6.006 3.202 1.00 0.00 28 LYS A N 12
ATOM 8995 C CA . LYS A 1 28 ? 6.360 6.434 3.483 1.00 0.00 28 LYS A CA 12
ATOM 8996 C C . LYS A 1 28 ? 6.441 7.261 4.762 1.00 0.00 28 LYS A C 12
ATOM 8997 O O . LYS A 1 28 ? 7.437 7.206 5.488 1.00 0.00 28 LYS A O 12
ATOM 9016 N N . ASP A 1 29 ? 5.407 8.042 5.024 1.00 0.00 29 ASP A N 12
ATOM 9017 C CA . ASP A 1 29 ? 5.382 8.863 6.226 1.00 0.00 29 ASP A CA 12
ATOM 9018 C C . ASP A 1 29 ? 5.118 8.004 7.451 1.00 0.00 29 ASP A C 12
ATOM 9019 O O . ASP A 1 29 ? 5.651 8.256 8.531 1.00 0.00 29 ASP A O 12
ATOM 9028 N N . ARG A 1 30 ? 4.293 6.981 7.281 1.00 0.00 30 ARG A N 12
ATOM 9029 C CA . ARG A 1 30 ? 4.021 6.042 8.360 1.00 0.00 30 ARG A CA 12
ATOM 9030 C C . ARG A 1 30 ? 5.261 5.203 8.650 1.00 0.00 30 ARG A C 12
ATOM 9031 O O . ARG A 1 30 ? 5.734 5.151 9.778 1.00 0.00 30 ARG A O 12
ATOM 9052 N N . GLU A 1 31 ? 5.788 4.568 7.625 1.00 0.00 31 GLU A N 12
ATOM 9053 C CA . GLU A 1 31 ? 6.942 3.691 7.741 1.00 0.00 31 GLU A CA 12
ATOM 9054 C C . GLU A 1 31 ? 7.840 3.922 6.549 1.00 0.00 31 GLU A C 12
ATOM 9055 O O . GLU A 1 31 ? 7.365 4.245 5.470 1.00 0.00 31 GLU A O 12
ATOM 9067 N N . HIS A 1 32 ? 9.110 3.730 6.711 1.00 0.00 32 HIS A N 12
ATOM 9068 C CA . HIS A 1 32 ? 10.030 4.079 5.661 1.00 0.00 32 HIS A CA 12
ATOM 9069 C C . HIS A 1 32 ? 10.183 3.010 4.613 1.00 0.00 32 HIS A C 12
ATOM 9070 O O . HIS A 1 32 ? 11.136 2.224 4.611 1.00 0.00 32 HIS A O 12
ATOM 9084 N N . PHE A 1 33 ? 9.186 2.930 3.782 1.00 0.00 33 PHE A N 12
ATOM 9085 C CA . PHE A 1 33 ? 9.207 2.080 2.635 1.00 0.00 33 PHE A CA 12
ATOM 9086 C C . PHE A 1 33 ? 9.725 2.889 1.453 1.00 0.00 33 PHE A C 12
ATOM 9087 O O . PHE A 1 33 ? 9.032 3.797 0.930 1.00 0.00 33 PHE A O 12
ATOM 9104 N N . ALA A 1 34 ? 10.937 2.584 1.041 1.00 0.00 34 ALA A N 12
ATOM 9105 C CA . ALA A 1 34 ? 11.624 3.295 -0.028 1.00 0.00 34 ALA A CA 12
ATOM 9106 C C . ALA A 1 34 ? 10.870 3.193 -1.338 1.00 0.00 34 ALA A C 12
ATOM 9107 O O . ALA A 1 34 ? 10.879 4.120 -2.142 1.00 0.00 34 ALA A O 12
ATOM 9114 N N . TYR A 1 35 ? 10.178 2.104 -1.517 1.00 0.00 35 TYR A N 12
ATOM 9115 C CA . TYR A 1 35 ? 9.441 1.850 -2.732 1.00 0.00 35 TYR A CA 12
ATOM 9116 C C . TYR A 1 35 ? 7.991 2.309 -2.601 1.00 0.00 35 TYR A C 12
ATOM 9117 O O . TYR A 1 35 ? 7.200 2.159 -3.529 1.00 0.00 35 TYR A O 12
ATOM 9135 N N . GLY A 1 36 ? 7.657 2.889 -1.444 1.00 0.00 36 GLY A N 12
ATOM 9136 C CA . GLY A 1 36 ? 6.332 3.418 -1.221 1.00 0.00 36 GLY A CA 12
ATOM 9137 C C . GLY A 1 36 ? 5.259 2.362 -1.248 1.00 0.00 36 GLY A C 12
ATOM 9138 O O . GLY A 1 36 ? 5.441 1.271 -0.707 1.00 0.00 36 GLY A O 12
ATOM 9142 N N . GLY A 1 37 ? 4.177 2.666 -1.915 1.00 0.00 37 GLY A N 12
ATOM 9143 C CA . GLY A 1 37 ? 3.062 1.784 -1.963 1.00 0.00 37 GLY A CA 12
ATOM 9144 C C . GLY A 1 37 ? 2.079 2.220 -3.003 1.00 0.00 37 GLY A C 12
ATOM 9145 O O . GLY A 1 37 ? 2.177 3.340 -3.518 1.00 0.00 37 GLY A O 12
ATOM 9149 N N . ALA A 1 38 ? 1.158 1.367 -3.318 1.00 0.00 38 ALA A N 12
ATOM 9150 C CA . ALA A 1 38 ? 0.153 1.639 -4.305 1.00 0.00 38 ALA A CA 12
ATOM 9151 C C . ALA A 1 38 ? -1.112 0.914 -3.917 1.00 0.00 38 ALA A C 12
ATOM 9152 O O . ALA A 1 38 ? -1.093 0.071 -3.023 1.00 0.00 38 ALA A O 12
ATOM 9159 N N . CYS A 1 39 ? -2.190 1.233 -4.562 1.00 0.00 39 CYS A N 12
ATOM 9160 C CA . CYS A 1 39 ? -3.463 0.627 -4.250 1.00 0.00 39 CYS A CA 12
ATOM 9161 C C . CYS A 1 39 ? -3.539 -0.795 -4.828 1.00 0.00 39 CYS A C 12
ATOM 9162 O O . CYS A 1 39 ? -3.100 -1.040 -5.961 1.00 0.00 39 CYS A O 12
ATOM 9169 N N . HIS A 1 40 ? -4.034 -1.728 -4.042 1.00 0.00 40 HIS A N 12
ATOM 9170 C CA . HIS A 1 40 ? -4.165 -3.113 -4.455 1.00 0.00 40 HIS A CA 12
ATOM 9171 C C . HIS A 1 40 ? -5.452 -3.693 -3.833 1.00 0.00 40 HIS A C 12
ATOM 9172 O O . HIS A 1 40 ? -5.795 -3.367 -2.693 1.00 0.00 40 HIS A O 12
ATOM 9186 N N . TYR A 1 41 ? -6.171 -4.499 -4.585 1.00 0.00 41 TYR A N 12
ATOM 9187 C CA . TYR A 1 41 ? -7.422 -5.078 -4.116 1.00 0.00 41 TYR A CA 12
ATOM 9188 C C . TYR A 1 41 ? -7.159 -6.397 -3.411 1.00 0.00 41 TYR A C 12
ATOM 9189 O O . TYR A 1 41 ? -6.699 -7.359 -4.037 1.00 0.00 41 TYR A O 12
ATOM 9207 N N . GLN A 1 42 ? -7.432 -6.451 -2.129 1.00 0.00 42 GLN A N 12
ATOM 9208 C CA . GLN A 1 42 ? -7.344 -7.703 -1.419 1.00 0.00 42 GLN A CA 12
ATOM 9209 C C . GLN A 1 42 ? -8.699 -8.120 -0.950 1.00 0.00 42 GLN A C 12
ATOM 9210 O O . GLN A 1 42 ? -9.435 -8.784 -1.667 1.00 0.00 42 GLN A O 12
ATOM 9224 N N . PHE A 1 43 ? -9.038 -7.679 0.201 1.00 0.00 43 PHE A N 12
ATOM 9225 C CA . PHE A 1 43 ? -10.290 -7.987 0.811 1.00 0.00 43 PHE A CA 12
ATOM 9226 C C . PHE A 1 43 ? -10.597 -6.935 1.874 1.00 0.00 43 PHE A C 12
ATOM 9227 O O . PHE A 1 43 ? -9.727 -6.613 2.690 1.00 0.00 43 PHE A O 12
ATOM 9244 N N . PRO A 1 44 ? -11.797 -6.346 1.871 1.00 0.00 44 PRO A N 12
ATOM 9245 C CA . PRO A 1 44 ? -12.824 -6.594 0.866 1.00 0.00 44 PRO A CA 12
ATOM 9246 C C . PRO A 1 44 ? -12.797 -5.537 -0.240 1.00 0.00 44 PRO A C 12
ATOM 9247 O O . PRO A 1 44 ? -13.582 -5.584 -1.179 1.00 0.00 44 PRO A O 12
ATOM 9258 N N . SER A 1 45 ? -11.870 -4.610 -0.131 1.00 0.00 45 SER A N 12
ATOM 9259 C CA . SER A 1 45 ? -11.809 -3.481 -1.024 1.00 0.00 45 SER A CA 12
ATOM 9260 C C . SER A 1 45 ? -10.369 -3.237 -1.507 1.00 0.00 45 SER A C 12
ATOM 9261 O O . SER A 1 45 ? -9.436 -3.990 -1.143 1.00 0.00 45 SER A O 12
ATOM 9269 N N . VAL A 1 46 ? -10.200 -2.214 -2.342 1.00 0.00 46 VAL A N 12
ATOM 9270 C CA . VAL A 1 46 ? -8.891 -1.779 -2.787 1.00 0.00 46 VAL A CA 12
ATOM 9271 C C . VAL A 1 46 ? -8.248 -1.036 -1.634 1.00 0.00 46 VAL A C 12
ATOM 9272 O O . VAL A 1 46 ? -8.756 -0.006 -1.202 1.00 0.00 46 VAL A O 12
ATOM 9285 N N . LYS A 1 47 ? -7.158 -1.535 -1.146 1.00 0.00 47 LYS A N 12
ATOM 9286 C CA . LYS A 1 47 ? -6.513 -0.953 -0.001 1.00 0.00 47 LYS A CA 12
ATOM 9287 C C . LYS A 1 47 ? -5.100 -0.508 -0.403 1.00 0.00 47 LYS A C 12
ATOM 9288 O O . LYS A 1 47 ? -4.632 -0.840 -1.493 1.00 0.00 47 LYS A O 12
ATOM 9307 N N . CYS A 1 48 ? -4.463 0.261 0.437 1.00 0.00 48 CYS A N 12
ATOM 9308 C CA . CYS A 1 48 ? -3.119 0.753 0.187 1.00 0.00 48 CYS A CA 12
ATOM 9309 C C . CYS A 1 48 ? -2.115 -0.331 0.556 1.00 0.00 48 CYS A C 12
ATOM 9310 O O . CYS A 1 48 ? -2.157 -0.868 1.667 1.00 0.00 48 CYS A O 12
ATOM 9317 N N . PHE A 1 49 ? -1.266 -0.692 -0.380 1.00 0.00 49 PHE A N 12
ATOM 9318 C CA . PHE A 1 49 ? -0.260 -1.714 -0.173 1.00 0.00 49 PHE A CA 12
ATOM 9319 C C . PHE A 1 49 ? 1.130 -1.182 -0.436 1.00 0.00 49 PHE A C 12
ATOM 9320 O O . PHE A 1 49 ? 1.462 -0.800 -1.562 1.00 0.00 49 PHE A O 12
ATOM 9337 N N . CYS A 1 50 ? 1.927 -1.192 0.583 1.00 0.00 50 CYS A N 12
ATOM 9338 C CA . CYS A 1 50 ? 3.296 -0.755 0.526 1.00 0.00 50 CYS A CA 12
ATOM 9339 C C . CYS A 1 50 ? 4.151 -1.857 -0.054 1.00 0.00 50 CYS A C 12
ATOM 9340 O O . CYS A 1 50 ? 3.901 -3.026 0.199 1.00 0.00 50 CYS A O 12
ATOM 9347 N N . LYS A 1 51 ? 5.134 -1.508 -0.827 1.00 0.00 51 LYS A N 12
ATOM 9348 C CA . LYS A 1 51 ? 5.991 -2.502 -1.413 1.00 0.00 51 LYS A CA 12
ATOM 9349 C C . LYS A 1 51 ? 7.271 -2.604 -0.614 1.00 0.00 51 LYS A C 12
ATOM 9350 O O . LYS A 1 51 ? 8.148 -1.755 -0.733 1.00 0.00 51 LYS A O 12
ATOM 9369 N N . ARG A 1 52 ? 7.365 -3.614 0.231 1.00 0.00 52 ARG A N 12
ATOM 9370 C CA . ARG A 1 52 ? 8.546 -3.768 1.060 1.00 0.00 52 ARG A CA 12
ATOM 9371 C C . ARG A 1 52 ? 9.628 -4.486 0.295 1.00 0.00 52 ARG A C 12
ATOM 9372 O O . ARG A 1 52 ? 9.343 -5.390 -0.497 1.00 0.00 52 ARG A O 12
ATOM 9393 N N . GLN A 1 53 ? 10.840 -4.087 0.529 1.00 0.00 53 GLN A N 12
ATOM 9394 C CA . GLN A 1 53 ? 11.982 -4.640 -0.138 1.00 0.00 53 GLN A CA 12
ATOM 9395 C C . GLN A 1 53 ? 12.403 -5.925 0.573 1.00 0.00 53 GLN A C 12
ATOM 9396 O O . GLN A 1 53 ? 13.092 -5.883 1.598 1.00 0.00 53 GLN A O 12
ATOM 9410 N N . CYS A 1 54 ? 11.938 -7.041 0.071 1.00 0.00 54 CYS A N 12
ATOM 9411 C CA . CYS A 1 54 ? 12.192 -8.327 0.681 1.00 0.00 54 CYS A CA 12
ATOM 9412 C C . CYS A 1 54 ? 13.519 -8.880 0.206 1.00 0.00 54 CYS A C 12
ATOM 9413 O O . CYS A 1 54 ? 14.527 -8.735 0.924 1.00 0.00 54 CYS A O 12
ATOM 9421 N N . ASP A 1 1 ? 14.157 -10.166 -12.490 1.00 0.00 1 ASP A N 13
ATOM 9422 C CA . ASP A 1 1 ? 15.384 -9.921 -11.733 1.00 0.00 1 ASP A CA 13
ATOM 9423 C C . ASP A 1 1 ? 15.284 -8.605 -11.044 1.00 0.00 1 ASP A C 13
ATOM 9424 O O . ASP A 1 1 ? 14.653 -7.675 -11.557 1.00 0.00 1 ASP A O 13
ATOM 9435 N N . GLY A 1 2 ? 15.877 -8.514 -9.896 1.00 0.00 2 GLY A N 13
ATOM 9436 C CA . GLY A 1 2 ? 15.871 -7.298 -9.164 1.00 0.00 2 GLY A CA 13
ATOM 9437 C C . GLY A 1 2 ? 15.243 -7.482 -7.825 1.00 0.00 2 GLY A C 13
ATOM 9438 O O . GLY A 1 2 ? 15.230 -8.597 -7.291 1.00 0.00 2 GLY A O 13
ATOM 9442 N N . VAL A 1 3 ? 14.729 -6.424 -7.277 1.00 0.00 3 VAL A N 13
ATOM 9443 C CA . VAL A 1 3 ? 14.085 -6.483 -6.008 1.00 0.00 3 VAL A CA 13
ATOM 9444 C C . VAL A 1 3 ? 12.615 -6.843 -6.164 1.00 0.00 3 VAL A C 13
ATOM 9445 O O . VAL A 1 3 ? 11.871 -6.203 -6.916 1.00 0.00 3 VAL A O 13
ATOM 9458 N N . LYS A 1 4 ? 12.214 -7.889 -5.515 1.00 0.00 4 LYS A N 13
ATOM 9459 C CA . LYS A 1 4 ? 10.829 -8.271 -5.504 1.00 0.00 4 LYS A CA 13
ATOM 9460 C C . LYS A 1 4 ? 10.166 -7.619 -4.326 1.00 0.00 4 LYS A C 13
ATOM 9461 O O . LYS A 1 4 ? 10.736 -7.570 -3.239 1.00 0.00 4 LYS A O 13
ATOM 9480 N N . LEU A 1 5 ? 9.010 -7.069 -4.531 1.00 0.00 5 LEU A N 13
ATOM 9481 C CA . LEU A 1 5 ? 8.362 -6.353 -3.472 1.00 0.00 5 LEU A CA 13
ATOM 9482 C C . LEU A 1 5 ? 7.146 -7.093 -2.999 1.00 0.00 5 LEU A C 13
ATOM 9483 O O . LEU A 1 5 ? 6.418 -7.698 -3.796 1.00 0.00 5 LEU A O 13
ATOM 9499 N N . CYS A 1 6 ? 6.931 -7.055 -1.732 1.00 0.00 6 CYS A N 13
ATOM 9500 C CA . CYS A 1 6 ? 5.789 -7.709 -1.133 1.00 0.00 6 CYS A CA 13
ATOM 9501 C C . CYS A 1 6 ? 4.789 -6.649 -0.699 1.00 0.00 6 CYS A C 13
ATOM 9502 O O . CYS A 1 6 ? 5.175 -5.641 -0.089 1.00 0.00 6 CYS A O 13
ATOM 9509 N N . ASP A 1 7 ? 3.529 -6.860 -1.025 1.00 0.00 7 ASP A N 13
ATOM 9510 C CA . ASP A 1 7 ? 2.472 -5.896 -0.722 1.00 0.00 7 ASP A CA 13
ATOM 9511 C C . ASP A 1 7 ? 1.978 -6.075 0.694 1.00 0.00 7 ASP A C 13
ATOM 9512 O O . ASP A 1 7 ? 1.343 -7.090 1.032 1.00 0.00 7 ASP A O 13
ATOM 9521 N N . VAL A 1 8 ? 2.279 -5.120 1.516 1.00 0.00 8 VAL A N 13
ATOM 9522 C CA . VAL A 1 8 ? 1.891 -5.119 2.908 1.00 0.00 8 VAL A CA 13
ATOM 9523 C C . VAL A 1 8 ? 0.647 -4.269 3.056 1.00 0.00 8 VAL A C 13
ATOM 9524 O O . VAL A 1 8 ? 0.646 -3.127 2.621 1.00 0.00 8 VAL A O 13
ATOM 9537 N N . PRO A 1 9 ? -0.435 -4.810 3.636 1.00 0.00 9 PRO A N 13
ATOM 9538 C CA . PRO A 1 9 ? -1.648 -4.046 3.858 1.00 0.00 9 PRO A CA 13
ATOM 9539 C C . PRO A 1 9 ? -1.363 -2.883 4.784 1.00 0.00 9 PRO A C 13
ATOM 9540 O O . PRO A 1 9 ? -1.006 -3.084 5.953 1.00 0.00 9 PRO A O 13
ATOM 9551 N N . SER A 1 10 ? -1.449 -1.691 4.260 1.00 0.00 10 SER A N 13
ATOM 9552 C CA . SER A 1 10 ? -1.192 -0.516 5.026 1.00 0.00 10 SER A CA 13
ATOM 9553 C C . SER A 1 10 ? -2.269 -0.332 6.089 1.00 0.00 10 SER A C 13
ATOM 9554 O O . SER A 1 10 ? -3.423 -0.023 5.771 1.00 0.00 10 SER A O 13
ATOM 9562 N N . GLY A 1 11 ? -1.898 -0.547 7.342 1.00 0.00 11 GLY A N 13
ATOM 9563 C CA . GLY A 1 11 ? -2.825 -0.388 8.449 1.00 0.00 11 GLY A CA 13
ATOM 9564 C C . GLY A 1 11 ? -3.141 1.063 8.674 1.00 0.00 11 GLY A C 13
ATOM 9565 O O . GLY A 1 11 ? -4.120 1.415 9.337 1.00 0.00 11 GLY A O 13
ATOM 9569 N N . THR A 1 12 ? -2.300 1.896 8.109 1.00 0.00 12 THR A N 13
ATOM 9570 C CA . THR A 1 12 ? -2.450 3.314 8.138 1.00 0.00 12 THR A CA 13
ATOM 9571 C C . THR A 1 12 ? -3.664 3.731 7.296 1.00 0.00 12 THR A C 13
ATOM 9572 O O . THR A 1 12 ? -4.466 4.585 7.695 1.00 0.00 12 THR A O 13
ATOM 9583 N N . TRP A 1 13 ? -3.822 3.082 6.167 1.00 0.00 13 TRP A N 13
ATOM 9584 C CA . TRP A 1 13 ? -4.870 3.404 5.251 1.00 0.00 13 TRP A CA 13
ATOM 9585 C C . TRP A 1 13 ? -6.025 2.441 5.441 1.00 0.00 13 TRP A C 13
ATOM 9586 O O . TRP A 1 13 ? -5.995 1.294 4.956 1.00 0.00 13 TRP A O 13
ATOM 9607 N N . SER A 1 14 ? -7.010 2.877 6.148 1.00 0.00 14 SER A N 13
ATOM 9608 C CA . SER A 1 14 ? -8.179 2.099 6.356 1.00 0.00 14 SER A CA 13
ATOM 9609 C C . SER A 1 14 ? -9.282 2.733 5.529 1.00 0.00 14 SER A C 13
ATOM 9610 O O . SER A 1 14 ? -9.714 3.867 5.814 1.00 0.00 14 SER A O 13
ATOM 9618 N N . GLY A 1 15 ? -9.670 2.054 4.481 1.00 0.00 15 GLY A N 13
ATOM 9619 C CA . GLY A 1 15 ? -10.682 2.555 3.608 1.00 0.00 15 GLY A CA 13
ATOM 9620 C C . GLY A 1 15 ? -10.328 2.294 2.175 1.00 0.00 15 GLY A C 13
ATOM 9621 O O . GLY A 1 15 ? -9.379 1.544 1.895 1.00 0.00 15 GLY A O 13
ATOM 9625 N N . HIS A 1 16 ? -11.051 2.920 1.283 1.00 0.00 16 HIS A N 13
ATOM 9626 C CA . HIS A 1 16 ? -10.848 2.758 -0.140 1.00 0.00 16 HIS A CA 13
ATOM 9627 C C . HIS A 1 16 ? -9.592 3.502 -0.582 1.00 0.00 16 HIS A C 13
ATOM 9628 O O . HIS A 1 16 ? -9.373 4.659 -0.207 1.00 0.00 16 HIS A O 13
ATOM 9642 N N . CYS A 1 17 ? -8.753 2.825 -1.307 1.00 0.00 17 CYS A N 13
ATOM 9643 C CA . CYS A 1 17 ? -7.573 3.422 -1.860 1.00 0.00 17 CYS A CA 13
ATOM 9644 C C . CYS A 1 17 ? -7.854 3.806 -3.289 1.00 0.00 17 CYS A C 13
ATOM 9645 O O . CYS A 1 17 ? -7.869 2.957 -4.181 1.00 0.00 17 CYS A O 13
ATOM 9652 N N . GLY A 1 18 ? -8.186 5.041 -3.486 1.00 0.00 18 GLY A N 13
ATOM 9653 C CA . GLY A 1 18 ? -8.373 5.550 -4.811 1.00 0.00 18 GLY A CA 13
ATOM 9654 C C . GLY A 1 18 ? -7.251 6.482 -5.159 1.00 0.00 18 GLY A C 13
ATOM 9655 O O . GLY A 1 18 ? -6.811 6.559 -6.305 1.00 0.00 18 GLY A O 13
ATOM 9659 N N . SER A 1 19 ? -6.779 7.178 -4.154 1.00 0.00 19 SER A N 13
ATOM 9660 C CA . SER A 1 19 ? -5.712 8.119 -4.290 1.00 0.00 19 SER A CA 13
ATOM 9661 C C . SER A 1 19 ? -4.352 7.394 -4.172 1.00 0.00 19 SER A C 13
ATOM 9662 O O . SER A 1 19 ? -3.836 7.168 -3.066 1.00 0.00 19 SER A O 13
ATOM 9670 N N . SER A 1 20 ? -3.812 7.020 -5.313 1.00 0.00 20 SER A N 13
ATOM 9671 C CA . SER A 1 20 ? -2.601 6.233 -5.409 1.00 0.00 20 SER A CA 13
ATOM 9672 C C . SER A 1 20 ? -1.358 6.977 -4.894 1.00 0.00 20 SER A C 13
ATOM 9673 O O . SER A 1 20 ? -0.613 6.442 -4.067 1.00 0.00 20 SER A O 13
ATOM 9681 N N . SER A 1 21 ? -1.168 8.216 -5.334 1.00 0.00 21 SER A N 13
ATOM 9682 C CA . SER A 1 21 ? -0.008 8.999 -4.942 1.00 0.00 21 SER A CA 13
ATOM 9683 C C . SER A 1 21 ? -0.064 9.311 -3.448 1.00 0.00 21 SER A C 13
ATOM 9684 O O . SER A 1 21 ? 0.965 9.298 -2.754 1.00 0.00 21 SER A O 13
ATOM 9692 N N . LYS A 1 22 ? -1.275 9.534 -2.952 1.00 0.00 22 LYS A N 13
ATOM 9693 C CA . LYS A 1 22 ? -1.492 9.791 -1.540 1.00 0.00 22 LYS A CA 13
ATOM 9694 C C . LYS A 1 22 ? -1.119 8.556 -0.732 1.00 0.00 22 LYS A C 13
ATOM 9695 O O . LYS A 1 22 ? -0.432 8.659 0.279 1.00 0.00 22 LYS A O 13
ATOM 9714 N N . CYS A 1 23 ? -1.544 7.394 -1.218 1.00 0.00 23 CYS A N 13
ATOM 9715 C CA . CYS A 1 23 ? -1.179 6.099 -0.642 1.00 0.00 23 CYS A CA 13
ATOM 9716 C C . CYS A 1 23 ? 0.348 5.954 -0.571 1.00 0.00 23 CYS A C 13
ATOM 9717 O O . CYS A 1 23 ? 0.903 5.634 0.491 1.00 0.00 23 CYS A O 13
ATOM 9724 N N . SER A 1 24 ? 1.024 6.256 -1.680 1.00 0.00 24 SER A N 13
ATOM 9725 C CA . SER A 1 24 ? 2.467 6.164 -1.753 1.00 0.00 24 SER A CA 13
ATOM 9726 C C . SER A 1 24 ? 3.154 7.067 -0.713 1.00 0.00 24 SER A C 13
ATOM 9727 O O . SER A 1 24 ? 3.965 6.593 0.098 1.00 0.00 24 SER A O 13
ATOM 9735 N N . GLN A 1 25 ? 2.791 8.339 -0.706 1.00 0.00 25 GLN A N 13
ATOM 9736 C CA . GLN A 1 25 ? 3.441 9.304 0.155 1.00 0.00 25 GLN A CA 13
ATOM 9737 C C . GLN A 1 25 ? 3.125 9.067 1.625 1.00 0.00 25 GLN A C 13
ATOM 9738 O O . GLN A 1 25 ? 4.035 9.095 2.461 1.00 0.00 25 GLN A O 13
ATOM 9752 N N . GLN A 1 26 ? 1.854 8.797 1.940 1.00 0.00 26 GLN A N 13
ATOM 9753 C CA . GLN A 1 26 ? 1.444 8.564 3.326 1.00 0.00 26 GLN A CA 13
ATOM 9754 C C . GLN A 1 26 ? 2.165 7.349 3.885 1.00 0.00 26 GLN A C 13
ATOM 9755 O O . GLN A 1 26 ? 2.694 7.389 4.997 1.00 0.00 26 GLN A O 13
ATOM 9769 N N . CYS A 1 27 ? 2.212 6.288 3.100 1.00 0.00 27 CYS A N 13
ATOM 9770 C CA . CYS A 1 27 ? 2.898 5.074 3.497 1.00 0.00 27 CYS A CA 13
ATOM 9771 C C . CYS A 1 27 ? 4.380 5.329 3.732 1.00 0.00 27 CYS A C 13
ATOM 9772 O O . CYS A 1 27 ? 4.922 4.937 4.760 1.00 0.00 27 CYS A O 13
ATOM 9779 N N . LYS A 1 28 ? 5.003 6.042 2.806 1.00 0.00 28 LYS A N 13
ATOM 9780 C CA . LYS A 1 28 ? 6.435 6.305 2.855 1.00 0.00 28 LYS A CA 13
ATOM 9781 C C . LYS A 1 28 ? 6.802 7.299 3.972 1.00 0.00 28 LYS A C 13
ATOM 9782 O O . LYS A 1 28 ? 7.943 7.330 4.439 1.00 0.00 28 LYS A O 13
ATOM 9801 N N . ASP A 1 29 ? 5.846 8.106 4.394 1.00 0.00 29 ASP A N 13
ATOM 9802 C CA . ASP A 1 29 ? 6.108 9.060 5.464 1.00 0.00 29 ASP A CA 13
ATOM 9803 C C . ASP A 1 29 ? 5.841 8.462 6.839 1.00 0.00 29 ASP A C 13
ATOM 9804 O O . ASP A 1 29 ? 6.648 8.621 7.762 1.00 0.00 29 ASP A O 13
ATOM 9813 N N . ARG A 1 30 ? 4.736 7.753 6.978 1.00 0.00 30 ARG A N 13
ATOM 9814 C CA . ARG A 1 30 ? 4.368 7.178 8.269 1.00 0.00 30 ARG A CA 13
ATOM 9815 C C . ARG A 1 30 ? 5.228 5.960 8.578 1.00 0.00 30 ARG A C 13
ATOM 9816 O O . ARG A 1 30 ? 5.792 5.840 9.667 1.00 0.00 30 ARG A O 13
ATOM 9837 N N . GLU A 1 31 ? 5.357 5.093 7.623 1.00 0.00 31 GLU A N 13
ATOM 9838 C CA . GLU A 1 31 ? 6.205 3.936 7.748 1.00 0.00 31 GLU A CA 13
ATOM 9839 C C . GLU A 1 31 ? 7.405 4.200 6.877 1.00 0.00 31 GLU A C 13
ATOM 9840 O O . GLU A 1 31 ? 7.474 5.255 6.269 1.00 0.00 31 GLU A O 13
ATOM 9852 N N . HIS A 1 32 ? 8.349 3.311 6.799 1.00 0.00 32 HIS A N 13
ATOM 9853 C CA . HIS A 1 32 ? 9.441 3.585 5.910 1.00 0.00 32 HIS A CA 13
ATOM 9854 C C . HIS A 1 32 ? 9.578 2.521 4.856 1.00 0.00 32 HIS A C 13
ATOM 9855 O O . HIS A 1 32 ? 10.272 1.517 5.033 1.00 0.00 32 HIS A O 13
ATOM 9869 N N . PHE A 1 33 ? 8.860 2.719 3.796 1.00 0.00 33 PHE A N 13
ATOM 9870 C CA . PHE A 1 33 ? 8.938 1.887 2.636 1.00 0.00 33 PHE A CA 13
ATOM 9871 C C . PHE A 1 33 ? 9.317 2.781 1.494 1.00 0.00 33 PHE A C 13
ATOM 9872 O O . PHE A 1 33 ? 8.585 3.712 1.161 1.00 0.00 33 PHE A O 13
ATOM 9889 N N . ALA A 1 34 ? 10.455 2.515 0.907 1.00 0.00 34 ALA A N 13
ATOM 9890 C CA . ALA A 1 34 ? 11.028 3.369 -0.125 1.00 0.00 34 ALA A CA 13
ATOM 9891 C C . ALA A 1 34 ? 10.175 3.396 -1.368 1.00 0.00 34 ALA A C 13
ATOM 9892 O O . ALA A 1 34 ? 10.074 4.417 -2.051 1.00 0.00 34 ALA A O 13
ATOM 9899 N N . TYR A 1 35 ? 9.534 2.291 -1.632 1.00 0.00 35 TYR A N 13
ATOM 9900 C CA . TYR A 1 35 ? 8.705 2.150 -2.800 1.00 0.00 35 TYR A CA 13
ATOM 9901 C C . TYR A 1 35 ? 7.276 2.564 -2.471 1.00 0.00 35 TYR A C 13
ATOM 9902 O O . TYR A 1 35 ? 6.361 2.459 -3.305 1.00 0.00 35 TYR A O 13
ATOM 9920 N N . GLY A 1 36 ? 7.110 3.067 -1.242 1.00 0.00 36 GLY A N 13
ATOM 9921 C CA . GLY A 1 36 ? 5.850 3.532 -0.755 1.00 0.00 36 GLY A CA 13
ATOM 9922 C C . GLY A 1 36 ? 4.803 2.471 -0.796 1.00 0.00 36 GLY A C 13
ATOM 9923 O O . GLY A 1 36 ? 5.011 1.353 -0.321 1.00 0.00 36 GLY A O 13
ATOM 9927 N N . GLY A 1 37 ? 3.720 2.794 -1.404 1.00 0.00 37 GLY A N 13
ATOM 9928 C CA . GLY A 1 37 ? 2.641 1.898 -1.513 1.00 0.00 37 GLY A CA 13
ATOM 9929 C C . GLY A 1 37 ? 1.845 2.221 -2.719 1.00 0.00 37 GLY A C 13
ATOM 9930 O O . GLY A 1 37 ? 2.090 3.250 -3.358 1.00 0.00 37 GLY A O 13
ATOM 9934 N N . ALA A 1 38 ? 0.936 1.370 -3.052 1.00 0.00 38 ALA A N 13
ATOM 9935 C CA . ALA A 1 38 ? 0.052 1.574 -4.171 1.00 0.00 38 ALA A CA 13
ATOM 9936 C C . ALA A 1 38 ? -1.244 0.882 -3.854 1.00 0.00 38 ALA A C 13
ATO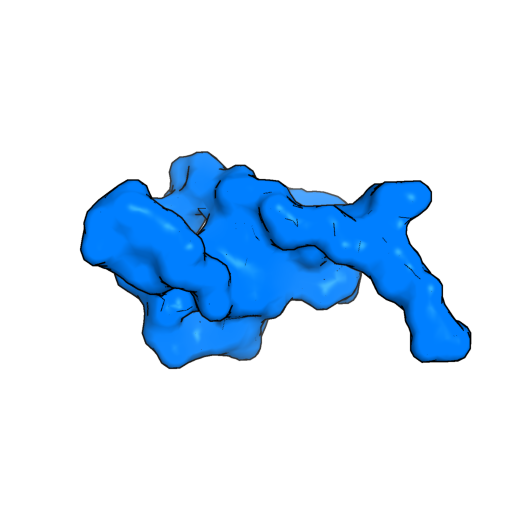M 9937 O O . ALA A 1 38 ? -1.277 0.043 -2.945 1.00 0.00 38 ALA A O 13
ATOM 9944 N N . CYS A 1 39 ? -2.290 1.205 -4.559 1.00 0.00 39 CYS A N 13
ATOM 9945 C CA . CYS A 1 39 ? -3.564 0.600 -4.286 1.00 0.00 39 CYS A CA 13
ATOM 9946 C C . CYS A 1 39 ? -3.586 -0.788 -4.912 1.00 0.00 39 CYS A C 13
ATOM 9947 O O . CYS A 1 39 ? -3.120 -0.982 -6.046 1.00 0.00 39 CYS A O 13
ATOM 9954 N N . HIS A 1 40 ? -4.059 -1.742 -4.175 1.00 0.00 40 HIS A N 13
ATOM 9955 C CA . HIS A 1 40 ? -4.102 -3.114 -4.609 1.00 0.00 40 HIS A CA 13
ATOM 9956 C C . HIS A 1 40 ? -5.395 -3.705 -4.079 1.00 0.00 40 HIS A C 13
ATOM 9957 O O . HIS A 1 40 ? -5.833 -3.345 -2.974 1.00 0.00 40 HIS A O 13
ATOM 9971 N N . TYR A 1 41 ? -6.041 -4.534 -4.853 1.00 0.00 41 TYR A N 13
ATOM 9972 C CA . TYR A 1 41 ? -7.257 -5.141 -4.397 1.00 0.00 41 TYR A CA 13
ATOM 9973 C C . TYR A 1 41 ? -6.992 -6.462 -3.733 1.00 0.00 41 TYR A C 13
ATOM 9974 O O . TYR A 1 41 ? -6.310 -7.331 -4.274 1.00 0.00 41 TYR A O 13
ATOM 9992 N N . GLN A 1 42 ? -7.526 -6.587 -2.577 1.00 0.00 42 GLN A N 13
ATOM 9993 C CA . GLN A 1 42 ? -7.549 -7.791 -1.831 1.00 0.00 42 GLN A CA 13
ATOM 9994 C C . GLN A 1 42 ? -8.915 -7.835 -1.221 1.00 0.00 42 GLN A C 13
ATOM 9995 O O . GLN A 1 42 ? -9.474 -6.774 -0.949 1.00 0.00 42 GLN A O 13
ATOM 10009 N N . PHE A 1 43 ? -9.485 -9.005 -1.073 1.00 0.00 43 PHE A N 13
ATOM 10010 C CA . PHE A 1 43 ? -10.815 -9.135 -0.506 1.00 0.00 43 PHE A CA 13
ATOM 10011 C C . PHE A 1 43 ? -10.904 -8.393 0.847 1.00 0.00 43 PHE A C 13
ATOM 10012 O O . PHE A 1 43 ? -10.047 -8.596 1.724 1.00 0.00 43 PHE A O 13
ATOM 10029 N N . PRO A 1 44 ? -11.903 -7.499 1.039 1.00 0.00 44 PRO A N 13
ATOM 10030 C CA . PRO A 1 44 ? -12.913 -7.125 0.047 1.00 0.00 44 PRO A CA 13
ATOM 10031 C C . PRO A 1 44 ? -12.818 -5.635 -0.379 1.00 0.00 44 PRO A C 13
ATOM 10032 O O . PRO A 1 44 ? -13.836 -5.001 -0.666 1.00 0.00 44 PRO A O 13
ATOM 10043 N N . SER A 1 45 ? -11.634 -5.074 -0.425 1.00 0.00 45 SER A N 13
ATOM 10044 C CA . SER A 1 45 ? -11.504 -3.656 -0.723 1.00 0.00 45 SER A CA 13
ATOM 10045 C C . SER A 1 45 ? -10.198 -3.324 -1.429 1.00 0.00 45 SER A C 13
ATOM 10046 O O . SER A 1 45 ? -9.196 -4.038 -1.296 1.00 0.00 45 SER A O 13
ATOM 10054 N N . VAL A 1 46 ? -10.218 -2.254 -2.199 1.00 0.00 46 VAL A N 13
ATOM 10055 C CA . VAL A 1 46 ? -9.017 -1.757 -2.808 1.00 0.00 46 VAL A CA 13
ATOM 10056 C C . VAL A 1 46 ? -8.320 -0.962 -1.741 1.00 0.00 46 VAL A C 13
ATOM 10057 O O . VAL A 1 46 ? -8.767 0.122 -1.375 1.00 0.00 46 VAL A O 13
ATOM 10070 N N . LYS A 1 47 ? -7.274 -1.501 -1.223 1.00 0.00 47 LYS A N 13
ATOM 10071 C CA . LYS A 1 47 ? -6.608 -0.919 -0.101 1.00 0.00 47 LYS A CA 13
ATOM 10072 C C . LYS A 1 47 ? -5.214 -0.475 -0.524 1.00 0.00 47 LYS A C 13
ATOM 10073 O O . LYS A 1 47 ? -4.761 -0.804 -1.622 1.00 0.00 47 LYS A O 13
ATOM 10092 N N . CYS A 1 48 ? -4.576 0.296 0.307 1.00 0.00 48 CYS A N 13
ATOM 10093 C CA . CYS A 1 48 ? -3.235 0.748 0.060 1.00 0.00 48 CYS A CA 13
ATOM 10094 C C . CYS A 1 48 ? -2.310 -0.339 0.543 1.00 0.00 48 CYS A C 13
ATOM 10095 O O . CYS A 1 48 ? -2.522 -0.908 1.637 1.00 0.00 48 CYS A O 13
ATOM 10102 N N . PHE A 1 49 ? -1.384 -0.711 -0.282 1.00 0.00 49 PHE A N 13
ATOM 10103 C CA . PHE A 1 49 ? -0.429 -1.717 0.059 1.00 0.00 49 PHE A CA 13
ATOM 10104 C C . PHE A 1 49 ? 0.967 -1.206 -0.120 1.00 0.00 49 PHE A C 13
ATOM 10105 O O . PHE A 1 49 ? 1.390 -0.873 -1.244 1.00 0.00 49 PHE A O 13
ATOM 10122 N N . CYS A 1 50 ? 1.659 -1.124 0.973 1.00 0.00 50 CYS A N 13
ATOM 10123 C CA . CYS A 1 50 ? 3.031 -0.720 1.010 1.00 0.00 50 CYS A CA 13
ATOM 10124 C C . CYS A 1 50 ? 3.900 -1.814 0.430 1.00 0.00 50 CYS A C 13
ATOM 10125 O O . CYS A 1 50 ? 3.734 -2.988 0.754 1.00 0.00 50 CYS A O 13
ATOM 10132 N N . LYS A 1 51 ? 4.798 -1.449 -0.423 1.00 0.00 51 LYS A N 13
ATOM 10133 C CA . LYS A 1 51 ? 5.649 -2.407 -1.066 1.00 0.00 51 LYS A CA 13
ATOM 10134 C C . LYS A 1 51 ? 6.991 -2.490 -0.386 1.00 0.00 51 LYS A C 13
ATOM 10135 O O . LYS A 1 51 ? 7.822 -1.587 -0.499 1.00 0.00 51 LYS A O 13
ATOM 10154 N N . ARG A 1 52 ? 7.177 -3.562 0.346 1.00 0.00 52 ARG A N 13
ATOM 10155 C CA . ARG A 1 52 ? 8.404 -3.779 1.068 1.00 0.00 52 ARG A CA 13
ATOM 10156 C C . ARG A 1 52 ? 9.380 -4.515 0.189 1.00 0.00 52 ARG A C 13
ATOM 10157 O O . ARG A 1 52 ? 8.975 -5.311 -0.669 1.00 0.00 52 ARG A O 13
ATOM 10178 N N . GLN A 1 53 ? 10.634 -4.267 0.401 1.00 0.00 53 GLN A N 13
ATOM 10179 C CA . GLN A 1 53 ? 11.665 -4.887 -0.367 1.00 0.00 53 GLN A CA 13
ATOM 10180 C C . GLN A 1 53 ? 11.937 -6.294 0.168 1.00 0.00 53 GLN A C 13
ATOM 10181 O O . GLN A 1 53 ? 12.383 -6.467 1.315 1.00 0.00 53 GLN A O 13
ATOM 10195 N N . CYS A 1 54 ? 11.636 -7.276 -0.627 1.00 0.00 54 CYS A N 13
ATOM 10196 C CA . CYS A 1 54 ? 11.889 -8.642 -0.278 1.00 0.00 54 CYS A CA 13
ATOM 10197 C C . CYS A 1 54 ? 12.979 -9.169 -1.200 1.00 0.00 54 CYS A C 13
ATOM 10198 O O . CYS A 1 54 ? 12.672 -9.830 -2.200 1.00 0.00 54 CYS A O 13
ATOM 10206 N N . ASP A 1 1 ? 9.952 -3.303 -10.689 1.00 0.00 1 ASP A N 14
ATOM 10207 C CA . ASP A 1 1 ? 11.232 -2.864 -10.133 1.00 0.00 1 ASP A CA 14
ATOM 10208 C C . ASP A 1 1 ? 12.170 -4.034 -10.043 1.00 0.00 1 ASP A C 14
ATOM 10209 O O . ASP A 1 1 ? 11.730 -5.166 -9.827 1.00 0.00 1 ASP A O 14
ATOM 10220 N N . GLY A 1 2 ? 13.462 -3.768 -10.208 1.00 0.00 2 GLY A N 14
ATOM 10221 C CA . GLY A 1 2 ? 14.478 -4.806 -10.157 1.00 0.00 2 GLY A CA 14
ATOM 10222 C C . GLY A 1 2 ? 14.592 -5.421 -8.789 1.00 0.00 2 GLY A C 14
ATOM 10223 O O . GLY A 1 2 ? 14.953 -6.591 -8.650 1.00 0.00 2 GLY A O 14
ATOM 10227 N N . VAL A 1 3 ? 14.337 -4.631 -7.786 1.00 0.00 3 VAL A N 14
ATOM 10228 C CA . VAL A 1 3 ? 14.292 -5.122 -6.433 1.00 0.00 3 VAL A CA 14
ATOM 10229 C C . VAL A 1 3 ? 12.978 -5.866 -6.235 1.00 0.00 3 VAL A C 14
ATOM 10230 O O . VAL A 1 3 ? 11.912 -5.364 -6.611 1.00 0.00 3 VAL A O 14
ATOM 10243 N N . LYS A 1 4 ? 13.058 -7.061 -5.699 1.00 0.00 4 LYS A N 14
ATOM 10244 C CA . LYS A 1 4 ? 11.884 -7.862 -5.462 1.00 0.00 4 LYS A CA 14
ATOM 10245 C C . LYS A 1 4 ? 11.163 -7.325 -4.250 1.00 0.00 4 LYS A C 14
ATOM 10246 O O . LYS A 1 4 ? 11.753 -7.189 -3.177 1.00 0.00 4 LYS A O 14
ATOM 10265 N N . LEU A 1 5 ? 9.923 -6.979 -4.421 1.00 0.00 5 LEU A N 14
ATOM 10266 C CA . LEU A 1 5 ? 9.166 -6.392 -3.354 1.00 0.00 5 LEU A CA 14
ATOM 10267 C C . LEU A 1 5 ? 7.994 -7.269 -3.008 1.00 0.00 5 LEU A C 14
ATOM 10268 O O . LEU A 1 5 ? 7.471 -7.984 -3.863 1.00 0.00 5 LEU A O 14
ATOM 10284 N N . CYS A 1 6 ? 7.596 -7.234 -1.783 1.00 0.00 6 CYS A N 14
ATOM 10285 C CA . CYS A 1 6 ? 6.463 -8.011 -1.327 1.00 0.00 6 CYS A CA 14
ATOM 10286 C C . CYS A 1 6 ? 5.379 -7.057 -0.857 1.00 0.00 6 CYS A C 14
ATOM 10287 O O . CYS A 1 6 ? 5.689 -5.994 -0.313 1.00 0.00 6 CYS A O 14
ATOM 10294 N N . ASP A 1 7 ? 4.134 -7.417 -1.067 1.00 0.00 7 ASP A N 14
ATOM 10295 C CA . ASP A 1 7 ? 3.012 -6.534 -0.741 1.00 0.00 7 ASP A CA 14
ATOM 10296 C C . ASP A 1 7 ? 2.557 -6.767 0.689 1.00 0.00 7 ASP A C 14
ATOM 10297 O O . ASP A 1 7 ? 2.352 -7.918 1.104 1.00 0.00 7 ASP A O 14
ATOM 10306 N N . VAL A 1 8 ? 2.421 -5.703 1.444 1.00 0.00 8 VAL A N 14
ATOM 10307 C CA . VAL A 1 8 ? 1.910 -5.770 2.805 1.00 0.00 8 VAL A CA 14
ATOM 10308 C C . VAL A 1 8 ? 0.773 -4.747 2.981 1.00 0.00 8 VAL A C 14
ATOM 10309 O O . VAL A 1 8 ? 0.900 -3.608 2.556 1.00 0.00 8 VAL A O 14
ATOM 10322 N N . PRO A 1 9 ? -0.364 -5.137 3.562 1.00 0.00 9 PRO A N 14
ATOM 10323 C CA . PRO A 1 9 ? -1.477 -4.209 3.778 1.00 0.00 9 PRO A CA 14
ATOM 10324 C C . PRO A 1 9 ? -1.097 -3.119 4.783 1.00 0.00 9 PRO A C 14
ATOM 10325 O O . PRO A 1 9 ? -0.632 -3.421 5.894 1.00 0.00 9 PRO A O 14
ATOM 10336 N N . SER A 1 10 ? -1.242 -1.876 4.390 1.00 0.00 10 SER A N 14
ATOM 10337 C CA . SER A 1 10 ? -0.960 -0.784 5.271 1.00 0.00 10 SER A CA 14
ATOM 10338 C C . SER A 1 10 ? -2.201 -0.534 6.126 1.00 0.00 10 SER A C 14
ATOM 10339 O O . SER A 1 10 ? -3.266 -0.159 5.613 1.00 0.00 10 SER A O 14
ATOM 10347 N N . GLY A 1 11 ? -2.067 -0.768 7.413 1.00 0.00 11 GLY A N 14
ATOM 10348 C CA . GLY A 1 11 ? -3.181 -0.662 8.316 1.00 0.00 11 GLY A CA 14
ATOM 10349 C C . GLY A 1 11 ? -3.558 0.759 8.652 1.00 0.00 11 GLY A C 14
ATOM 10350 O O . GLY A 1 11 ? -4.682 1.016 9.086 1.00 0.00 11 GLY A O 14
ATOM 10354 N N . THR A 1 12 ? -2.651 1.686 8.436 1.00 0.00 12 THR A N 14
ATOM 10355 C CA . THR A 1 12 ? -2.894 3.067 8.763 1.00 0.00 12 THR A CA 14
ATOM 10356 C C . THR A 1 12 ? -3.368 3.897 7.554 1.00 0.00 12 THR A C 14
ATOM 10357 O O . THR A 1 12 ? -3.312 5.131 7.561 1.00 0.00 12 THR A O 14
ATOM 10368 N N . TRP A 1 13 ? -3.869 3.204 6.554 1.00 0.00 13 TRP A N 14
ATOM 10369 C CA . TRP A 1 13 ? -4.467 3.817 5.391 1.00 0.00 13 TRP A CA 14
ATOM 10370 C C . TRP A 1 13 ? -5.980 3.887 5.615 1.00 0.00 13 TRP A C 14
ATOM 10371 O O . TRP A 1 13 ? -6.572 2.933 6.132 1.00 0.00 13 TRP A O 14
ATOM 10392 N N . SER A 1 14 ? -6.595 4.974 5.225 1.00 0.00 14 SER A N 14
ATOM 10393 C CA . SER A 1 14 ? -8.000 5.169 5.464 1.00 0.00 14 SER A CA 14
ATOM 10394 C C . SER A 1 14 ? -8.863 4.641 4.296 1.00 0.00 14 SER A C 14
ATOM 10395 O O . SER A 1 14 ? -8.992 5.290 3.235 1.00 0.00 14 SER A O 14
ATOM 10403 N N . GLY A 1 15 ? -9.408 3.453 4.487 1.00 0.00 15 GLY A N 14
ATOM 10404 C CA . GLY A 1 15 ? -10.350 2.860 3.560 1.00 0.00 15 GLY A CA 14
ATOM 10405 C C . GLY A 1 15 ? -9.804 2.507 2.192 1.00 0.00 15 GLY A C 14
ATOM 10406 O O . GLY A 1 15 ? -8.816 1.782 2.067 1.00 0.00 15 GLY A O 14
ATOM 10410 N N . HIS A 1 16 ? -10.464 3.032 1.185 1.00 0.00 16 HIS A N 14
ATOM 10411 C CA . HIS A 1 16 ? -10.189 2.743 -0.205 1.00 0.00 16 HIS A CA 14
ATOM 10412 C C . HIS A 1 16 ? -8.934 3.447 -0.691 1.00 0.00 16 HIS A C 14
ATOM 10413 O O . HIS A 1 16 ? -8.670 4.603 -0.351 1.00 0.00 16 HIS A O 14
ATOM 10427 N N . CYS A 1 17 ? -8.155 2.730 -1.434 1.00 0.00 17 CYS A N 14
ATOM 10428 C CA . CYS A 1 17 ? -6.984 3.254 -2.072 1.00 0.00 17 CYS A CA 14
ATOM 10429 C C . CYS A 1 17 ? -7.349 3.529 -3.523 1.00 0.00 17 CYS A C 14
ATOM 10430 O O . CYS A 1 17 ? -7.594 2.594 -4.287 1.00 0.00 17 CYS A O 14
ATOM 10437 N N . GLY A 1 18 ? -7.433 4.791 -3.895 1.00 0.00 18 GLY A N 14
ATOM 10438 C CA . GLY A 1 18 ? -7.835 5.130 -5.243 1.00 0.00 18 GLY A CA 14
ATOM 10439 C C . GLY A 1 18 ? -6.718 5.758 -6.037 1.00 0.00 18 GLY A C 14
ATOM 10440 O O . GLY A 1 18 ? -6.925 6.235 -7.156 1.00 0.00 18 GLY A O 14
ATOM 10444 N N . SER A 1 19 ? -5.546 5.802 -5.460 1.00 0.00 19 SER A N 14
ATOM 10445 C CA . SER A 1 19 ? -4.387 6.367 -6.107 1.00 0.00 19 SER A CA 14
ATOM 10446 C C . SER A 1 19 ? -3.125 5.725 -5.527 1.00 0.00 19 SER A C 14
ATOM 10447 O O . SER A 1 19 ? -2.771 5.968 -4.361 1.00 0.00 19 SER A O 14
ATOM 10455 N N . SER A 1 20 ? -2.461 4.904 -6.321 1.00 0.00 20 SER A N 14
ATOM 10456 C CA . SER A 1 20 ? -1.281 4.178 -5.879 1.00 0.00 20 SER A CA 14
ATOM 10457 C C . SER A 1 20 ? -0.134 5.115 -5.484 1.00 0.00 20 SER A C 14
ATOM 10458 O O . SER A 1 20 ? 0.656 4.794 -4.598 1.00 0.00 20 SER A O 14
ATOM 10466 N N . SER A 1 21 ? -0.074 6.275 -6.098 1.00 0.00 21 SER A N 14
ATOM 10467 C CA . SER A 1 21 ? 0.943 7.238 -5.777 1.00 0.00 21 SER A CA 14
ATOM 10468 C C . SER A 1 21 ? 0.644 7.923 -4.432 1.00 0.00 21 SER A C 14
ATOM 10469 O O . SER A 1 21 ? 1.568 8.278 -3.687 1.00 0.00 21 SER A O 14
ATOM 10477 N N . LYS A 1 22 ? -0.648 8.060 -4.089 1.00 0.00 22 LYS A N 14
ATOM 10478 C CA . LYS A 1 22 ? -1.012 8.582 -2.772 1.00 0.00 22 LYS A CA 14
ATOM 10479 C C . LYS A 1 22 ? -0.659 7.531 -1.738 1.00 0.00 22 LYS A C 14
ATOM 10480 O O . LYS A 1 22 ? -0.195 7.853 -0.635 1.00 0.00 22 LYS A O 14
ATOM 10499 N N . CYS A 1 23 ? -0.890 6.275 -2.119 1.00 0.00 23 CYS A N 14
ATOM 10500 C CA . CYS A 1 23 ? -0.561 5.109 -1.313 1.00 0.00 23 CYS A CA 14
ATOM 10501 C C . CYS A 1 23 ? 0.921 5.102 -0.986 1.00 0.00 23 CYS A C 14
ATOM 10502 O O . CYS A 1 23 ? 1.295 5.088 0.189 1.00 0.00 23 CYS A O 14
ATOM 10509 N N . SER A 1 24 ? 1.762 5.190 -2.012 1.00 0.00 24 SER A N 14
ATOM 10510 C CA . SER A 1 24 ? 3.187 5.197 -1.818 1.00 0.00 24 SER A CA 14
ATOM 10511 C C . SER A 1 24 ? 3.645 6.363 -0.960 1.00 0.00 24 SER A C 14
ATOM 10512 O O . SER A 1 24 ? 4.359 6.156 0.021 1.00 0.00 24 SER A O 14
ATOM 10520 N N . GLN A 1 25 ? 3.170 7.564 -1.284 1.00 0.00 25 GLN A N 14
ATOM 10521 C CA . GLN A 1 25 ? 3.546 8.774 -0.564 1.00 0.00 25 GLN A CA 14
ATOM 10522 C C . GLN A 1 25 ? 3.208 8.630 0.925 1.00 0.00 25 GLN A C 14
ATOM 10523 O O . GLN A 1 25 ? 4.073 8.818 1.789 1.00 0.00 25 GLN A O 14
ATOM 10537 N N . GLN A 1 26 ? 1.973 8.235 1.213 1.00 0.00 26 GLN A N 14
ATOM 10538 C CA . GLN A 1 26 ? 1.520 8.122 2.582 1.00 0.00 26 GLN A CA 14
ATOM 10539 C C . GLN A 1 26 ? 2.234 7.006 3.300 1.00 0.00 26 GLN A C 14
ATOM 10540 O O . GLN A 1 26 ? 2.651 7.183 4.406 1.00 0.00 26 GLN A O 14
ATOM 10554 N N . CYS A 1 27 ? 2.394 5.881 2.645 1.00 0.00 27 CYS A N 14
ATOM 10555 C CA . CYS A 1 27 ? 3.083 4.723 3.218 1.00 0.00 27 CYS A CA 14
ATOM 10556 C C . CYS A 1 27 ? 4.503 5.102 3.701 1.00 0.00 27 CYS A C 14
ATOM 10557 O O . CYS A 1 27 ? 4.906 4.780 4.869 1.00 0.00 27 CYS A O 14
ATOM 10564 N N . LYS A 1 28 ? 5.224 5.834 2.832 1.00 0.00 28 LYS A N 14
ATOM 10565 C CA . LYS A 1 28 ? 6.580 6.312 3.101 1.00 0.00 28 LYS A CA 14
ATOM 10566 C C . LYS A 1 28 ? 6.573 7.289 4.265 1.00 0.00 28 LYS A C 14
ATOM 10567 O O . LYS A 1 28 ? 7.410 7.209 5.163 1.00 0.00 28 LYS A O 14
ATOM 10586 N N . ASP A 1 29 ? 5.631 8.214 4.231 1.00 0.00 29 ASP A N 14
ATOM 10587 C CA . ASP A 1 29 ? 5.505 9.244 5.264 1.00 0.00 29 ASP A CA 14
ATOM 10588 C C . ASP A 1 29 ? 5.074 8.621 6.594 1.00 0.00 29 ASP A C 14
ATOM 10589 O O . ASP A 1 29 ? 5.507 9.044 7.673 1.00 0.00 29 ASP A O 14
ATOM 10598 N N . ARG A 1 30 ? 4.240 7.606 6.496 1.00 0.00 30 ARG A N 14
ATOM 10599 C CA . ARG A 1 30 ? 3.701 6.899 7.635 1.00 0.00 30 ARG A CA 14
ATOM 10600 C C . ARG A 1 30 ? 4.701 6.058 8.388 1.00 0.00 30 ARG A C 14
ATOM 10601 O O . ARG A 1 30 ? 5.234 6.511 9.403 1.00 0.00 30 ARG A O 14
ATOM 10622 N N . GLU A 1 31 ? 4.998 4.852 7.892 1.00 0.00 31 GLU A N 14
ATOM 10623 C CA . GLU A 1 31 ? 5.720 3.903 8.759 1.00 0.00 31 GLU A CA 14
ATOM 10624 C C . GLU A 1 31 ? 6.231 2.668 8.038 1.00 0.00 31 GLU A C 14
ATOM 10625 O O . GLU A 1 31 ? 6.543 1.649 8.685 1.00 0.00 31 GLU A O 14
ATOM 10637 N N . HIS A 1 32 ? 6.361 2.721 6.753 1.00 0.00 32 HIS A N 14
ATOM 10638 C CA . HIS A 1 32 ? 6.776 1.532 6.076 1.00 0.00 32 HIS A CA 14
ATOM 10639 C C . HIS A 1 32 ? 8.102 1.622 5.357 1.00 0.00 32 HIS A C 14
ATOM 10640 O O . HIS A 1 32 ? 9.164 1.5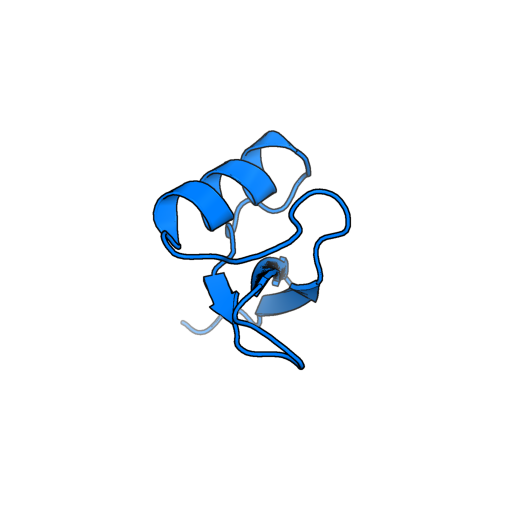02 5.985 1.00 0.00 32 HIS A O 14
ATOM 10654 N N . PHE A 1 33 ? 8.064 1.865 4.054 1.00 0.00 33 PHE A N 14
ATOM 10655 C CA . PHE A 1 33 ? 9.255 1.713 3.234 1.00 0.00 33 PHE A CA 14
ATOM 10656 C C . PHE A 1 33 ? 9.290 2.807 2.200 1.00 0.00 33 PHE A C 14
ATOM 10657 O O . PHE A 1 33 ? 8.234 3.317 1.797 1.00 0.00 33 PHE A O 14
ATOM 10674 N N . ALA A 1 34 ? 10.479 3.110 1.713 1.00 0.00 34 ALA A N 14
ATOM 10675 C CA . ALA A 1 34 ? 10.689 4.140 0.703 1.00 0.00 34 ALA A CA 14
ATOM 10676 C C . ALA A 1 34 ? 10.116 3.717 -0.641 1.00 0.00 34 ALA A C 14
ATOM 10677 O O . ALA A 1 34 ? 9.974 4.533 -1.549 1.00 0.00 34 ALA A O 14
ATOM 10684 N N . TYR A 1 35 ? 9.807 2.438 -0.764 1.00 0.00 35 TYR A N 14
ATOM 10685 C CA . TYR A 1 35 ? 9.198 1.894 -1.968 1.00 0.00 35 TYR A CA 14
ATOM 10686 C C . TYR A 1 35 ? 7.728 2.266 -2.036 1.00 0.00 35 TYR A C 14
ATOM 10687 O O . TYR A 1 35 ? 7.111 2.212 -3.105 1.00 0.00 35 TYR A O 14
ATOM 10705 N N . GLY A 1 36 ? 7.176 2.655 -0.898 1.00 0.00 36 GLY A N 14
ATOM 10706 C CA . GLY A 1 36 ? 5.801 3.037 -0.847 1.00 0.00 36 GLY A CA 14
ATOM 10707 C C . GLY A 1 36 ? 4.880 1.852 -0.960 1.00 0.00 36 GLY A C 14
ATOM 10708 O O . GLY A 1 36 ? 5.108 0.831 -0.315 1.00 0.00 36 GLY A O 14
ATOM 10712 N N . GLY A 1 37 ? 3.888 1.965 -1.810 1.00 0.00 37 GLY A N 14
ATOM 10713 C CA . GLY A 1 37 ? 2.911 0.950 -1.957 1.00 0.00 37 GLY A CA 14
ATOM 10714 C C . GLY A 1 37 ? 2.069 1.189 -3.173 1.00 0.00 37 GLY A C 14
ATOM 10715 O O . GLY A 1 37 ? 2.283 2.179 -3.891 1.00 0.00 37 GLY A O 14
ATOM 10719 N N . ALA A 1 38 ? 1.125 0.320 -3.402 1.00 0.00 38 ALA A N 14
ATOM 10720 C CA . ALA A 1 38 ? 0.215 0.423 -4.513 1.00 0.00 38 ALA A CA 14
ATOM 10721 C C . ALA A 1 38 ? -1.180 -0.001 -4.064 1.00 0.00 38 ALA A C 14
ATOM 10722 O O . ALA A 1 38 ? -1.328 -0.665 -3.027 1.00 0.00 38 ALA A O 14
ATOM 10729 N N . CYS A 1 39 ? -2.188 0.386 -4.807 1.00 0.00 39 CYS A N 14
ATOM 10730 C CA . CYS A 1 39 ? -3.552 0.049 -4.451 1.00 0.00 39 CYS A CA 14
ATOM 10731 C C . CYS A 1 39 ? -3.902 -1.351 -4.943 1.00 0.00 39 CYS A C 14
ATOM 10732 O O . CYS A 1 39 ? -3.975 -1.594 -6.150 1.00 0.00 39 CYS A O 14
ATOM 10739 N N . HIS A 1 40 ? -4.125 -2.250 -4.022 1.00 0.00 40 HIS A N 14
ATOM 10740 C CA . HIS A 1 40 ? -4.466 -3.616 -4.349 1.00 0.00 40 HIS A CA 14
ATOM 10741 C C . HIS A 1 40 ? -5.839 -3.912 -3.752 1.00 0.00 40 HIS A C 14
ATOM 10742 O O . HIS A 1 40 ? -6.140 -3.466 -2.629 1.00 0.00 40 HIS A O 14
ATOM 10756 N N . TYR A 1 41 ? -6.680 -4.613 -4.493 1.00 0.00 41 TYR A N 14
ATOM 10757 C CA . TYR A 1 41 ? -8.040 -4.855 -4.059 1.00 0.00 41 TYR A CA 14
ATOM 10758 C C . TYR A 1 41 ? -8.065 -5.887 -2.947 1.00 0.00 41 TYR A C 14
ATOM 10759 O O . TYR A 1 41 ? -7.702 -7.043 -3.142 1.00 0.00 41 TYR A O 14
ATOM 10777 N N . GLN A 1 42 ? -8.466 -5.449 -1.797 1.00 0.00 42 GLN A N 14
ATOM 10778 C CA . GLN A 1 42 ? -8.639 -6.292 -0.656 1.00 0.00 42 GLN A CA 14
ATOM 10779 C C . GLN A 1 42 ? -10.128 -6.389 -0.428 1.00 0.00 42 GLN A C 14
ATOM 10780 O O . GLN A 1 42 ? -10.852 -5.502 -0.825 1.00 0.00 42 GLN A O 14
ATOM 10794 N N . PHE A 1 43 ? -10.592 -7.441 0.147 1.00 0.00 43 PHE A N 14
ATOM 10795 C CA . PHE A 1 43 ? -11.990 -7.550 0.407 1.00 0.00 43 PHE A CA 14
ATOM 10796 C C . PHE A 1 43 ? -12.283 -6.924 1.776 1.00 0.00 43 PHE A C 14
ATOM 10797 O O . PHE A 1 43 ? -11.613 -7.248 2.756 1.00 0.00 43 PHE A O 14
ATOM 10814 N N . PRO A 1 44 ? -13.285 -6.031 1.881 1.00 0.00 44 PRO A N 14
ATOM 10815 C CA . PRO A 1 44 ? -14.156 -5.653 0.773 1.00 0.00 44 PRO A CA 14
ATOM 10816 C C . PRO A 1 44 ? -13.707 -4.397 -0.014 1.00 0.00 44 PRO A C 14
ATOM 10817 O O . PRO A 1 44 ? -14.300 -4.079 -1.058 1.00 0.00 44 PRO A O 14
ATOM 10828 N N . SER A 1 45 ? -12.685 -3.704 0.449 1.00 0.00 45 SER A N 14
ATOM 10829 C CA . SER A 1 45 ? -12.260 -2.499 -0.232 1.00 0.00 45 SER A CA 14
ATOM 10830 C C . SER A 1 45 ? -10.748 -2.453 -0.525 1.00 0.00 45 SER A C 14
ATOM 10831 O O . SER A 1 45 ? -9.926 -2.953 0.269 1.00 0.00 45 SER A O 14
ATOM 10839 N N . VAL A 1 46 ? -10.409 -1.885 -1.691 1.00 0.00 46 VAL A N 14
ATOM 10840 C CA . VAL A 1 46 ? -9.027 -1.706 -2.155 1.00 0.00 46 VAL A CA 14
ATOM 10841 C C . VAL A 1 46 ? -8.200 -0.998 -1.095 1.00 0.00 46 VAL A C 14
ATOM 10842 O O . VAL A 1 46 ? -8.550 0.090 -0.659 1.00 0.00 46 VAL A O 14
ATOM 10855 N N . LYS A 1 47 ? -7.100 -1.589 -0.729 1.00 0.00 47 LYS A N 14
ATOM 10856 C CA . LYS A 1 47 ? -6.290 -1.080 0.342 1.00 0.00 47 LYS A CA 14
ATOM 10857 C C . LYS A 1 47 ? -4.904 -0.740 -0.197 1.00 0.00 47 LYS A C 14
ATOM 10858 O O . LYS A 1 47 ? -4.515 -1.205 -1.277 1.00 0.00 47 LYS A O 14
ATOM 10877 N N . CYS A 1 48 ? -4.205 0.088 0.519 1.00 0.00 48 CYS A N 14
ATOM 10878 C CA . CYS A 1 48 ? -2.854 0.458 0.187 1.00 0.00 48 CYS A CA 14
ATOM 10879 C C . CYS A 1 48 ? -1.932 -0.669 0.627 1.00 0.00 48 CYS A C 14
ATOM 10880 O O . CYS A 1 48 ? -1.877 -1.011 1.819 1.00 0.00 48 CYS A O 14
ATOM 10887 N N . PHE A 1 49 ? -1.293 -1.295 -0.317 1.00 0.00 49 PHE A N 14
ATOM 10888 C CA . PHE A 1 49 ? -0.365 -2.351 -0.032 1.00 0.00 49 PHE A CA 14
ATOM 10889 C C . PHE A 1 49 ? 1.034 -1.863 -0.250 1.00 0.00 49 PHE A C 14
ATOM 10890 O O . PHE A 1 49 ? 1.439 -1.602 -1.381 1.00 0.00 49 PHE A O 14
ATOM 10907 N N . CYS A 1 50 ? 1.748 -1.724 0.826 1.00 0.00 50 CYS A N 14
ATOM 10908 C CA . CYS A 1 50 ? 3.099 -1.255 0.811 1.00 0.00 50 CYS A CA 14
ATOM 10909 C C . CYS A 1 50 ? 4.018 -2.332 0.307 1.00 0.00 50 CYS A C 14
ATOM 10910 O O . CYS A 1 50 ? 3.756 -3.522 0.491 1.00 0.00 50 CYS A O 14
ATOM 10917 N N . LYS A 1 51 ? 5.074 -1.934 -0.331 1.00 0.00 51 LYS A N 14
ATOM 10918 C CA . LYS A 1 51 ? 5.968 -2.867 -0.934 1.00 0.00 51 LYS A CA 14
ATOM 10919 C C . LYS A 1 51 ? 7.264 -2.916 -0.164 1.00 0.00 51 LYS A C 14
ATOM 10920 O O . LYS A 1 51 ? 8.028 -1.954 -0.153 1.00 0.00 51 LYS A O 14
ATOM 10939 N N . ARG A 1 52 ? 7.482 -4.015 0.520 1.00 0.00 52 ARG A N 14
ATOM 10940 C CA . ARG A 1 52 ? 8.687 -4.187 1.304 1.00 0.00 52 ARG A CA 14
ATOM 10941 C C . ARG A 1 52 ? 9.774 -4.763 0.452 1.00 0.00 52 ARG A C 14
ATOM 10942 O O . ARG A 1 52 ? 9.493 -5.469 -0.517 1.00 0.00 52 ARG A O 14
ATOM 10963 N N . GLN A 1 53 ? 10.994 -4.482 0.814 1.00 0.00 53 GLN A N 14
ATOM 10964 C CA . GLN A 1 53 ? 12.128 -4.964 0.091 1.00 0.00 53 GLN A CA 14
ATOM 10965 C C . GLN A 1 53 ? 12.364 -6.407 0.481 1.00 0.00 53 GLN A C 14
ATOM 10966 O O . GLN A 1 53 ? 12.471 -6.718 1.668 1.00 0.00 53 GLN A O 14
ATOM 10980 N N . CYS A 1 54 ? 12.426 -7.271 -0.478 1.00 0.00 54 CYS A N 14
ATOM 10981 C CA . CYS A 1 54 ? 12.624 -8.665 -0.209 1.00 0.00 54 CYS A CA 14
ATOM 10982 C C . CYS A 1 54 ? 13.828 -9.157 -0.986 1.00 0.00 54 CYS A C 14
ATOM 10983 O O . CYS A 1 54 ? 13.689 -9.521 -2.169 1.00 0.00 54 CYS A O 14
ATOM 10991 N N . ASP A 1 1 ? 16.763 -3.791 -9.723 1.00 0.00 1 ASP A N 15
ATOM 10992 C CA . ASP A 1 1 ? 15.404 -3.599 -10.279 1.00 0.00 1 ASP A CA 15
ATOM 10993 C C . ASP A 1 1 ? 14.532 -4.794 -10.002 1.00 0.00 1 ASP A C 15
ATOM 10994 O O . ASP A 1 1 ? 13.362 -4.645 -9.601 1.00 0.00 1 ASP A O 15
ATOM 11005 N N . GLY A 1 2 ? 15.083 -5.982 -10.220 1.00 0.00 2 GLY A N 15
ATOM 11006 C CA . GLY A 1 2 ? 14.361 -7.210 -10.002 1.00 0.00 2 GLY A CA 15
ATOM 11007 C C . GLY A 1 2 ? 14.256 -7.536 -8.544 1.00 0.00 2 GLY A C 15
ATOM 11008 O O . GLY A 1 2 ? 15.029 -8.337 -8.008 1.00 0.00 2 GLY A O 15
ATOM 11012 N N . VAL A 1 3 ? 13.339 -6.893 -7.897 1.00 0.00 3 VAL A N 15
ATOM 11013 C CA . VAL A 1 3 ? 13.107 -7.066 -6.496 1.00 0.00 3 VAL A CA 15
ATOM 11014 C C . VAL A 1 3 ? 11.696 -7.555 -6.304 1.00 0.00 3 VAL A C 15
ATOM 11015 O O . VAL A 1 3 ? 10.764 -7.003 -6.885 1.00 0.00 3 VAL A O 15
ATOM 11028 N N . LYS A 1 4 ? 11.541 -8.593 -5.547 1.00 0.00 4 LYS A N 15
ATOM 11029 C CA . LYS A 1 4 ? 10.240 -9.085 -5.228 1.00 0.00 4 LYS A CA 15
ATOM 11030 C C . LYS A 1 4 ? 9.739 -8.314 -4.038 1.00 0.00 4 LYS A C 15
ATOM 11031 O O . LYS A 1 4 ? 10.446 -8.178 -3.035 1.00 0.00 4 LYS A O 15
ATOM 11050 N N . LEU A 1 5 ? 8.573 -7.771 -4.150 1.00 0.00 5 LEU A N 15
ATOM 11051 C CA . LEU A 1 5 ? 8.029 -6.982 -3.085 1.00 0.00 5 LEU A CA 15
ATOM 11052 C C . LEU A 1 5 ? 6.845 -7.696 -2.490 1.00 0.00 5 LEU A C 15
ATOM 11053 O O . LEU A 1 5 ? 6.275 -8.606 -3.115 1.00 0.00 5 LEU A O 15
ATOM 11069 N N . CYS A 1 6 ? 6.496 -7.332 -1.307 1.00 0.00 6 CYS A N 15
ATOM 11070 C CA . CYS A 1 6 ? 5.369 -7.920 -0.638 1.00 0.00 6 CYS A CA 15
ATOM 11071 C C . CYS A 1 6 ? 4.437 -6.805 -0.198 1.00 0.00 6 CYS A C 15
ATOM 11072 O O . CYS A 1 6 ? 4.903 -5.719 0.178 1.00 0.00 6 CYS A O 15
ATOM 11079 N N . ASP A 1 7 ? 3.149 -7.050 -0.275 1.00 0.00 7 ASP A N 15
ATOM 11080 C CA . ASP A 1 7 ? 2.137 -6.050 0.055 1.00 0.00 7 ASP A CA 15
ATOM 11081 C C . ASP A 1 7 ? 1.875 -6.017 1.547 1.00 0.00 7 ASP A C 15
ATOM 11082 O O . ASP A 1 7 ? 1.524 -7.033 2.155 1.00 0.00 7 ASP A O 15
ATOM 11091 N N . VAL A 1 8 ? 2.065 -4.875 2.127 1.00 0.00 8 VAL A N 15
ATOM 11092 C CA . VAL A 1 8 ? 1.799 -4.649 3.530 1.00 0.00 8 VAL A CA 15
ATOM 11093 C C . VAL A 1 8 ? 0.594 -3.723 3.642 1.00 0.00 8 VAL A C 15
ATOM 11094 O O . VAL A 1 8 ? 0.681 -2.562 3.259 1.00 0.00 8 VAL A O 15
ATOM 11107 N N . PRO A 1 9 ? -0.550 -4.221 4.120 1.00 0.00 9 PRO A N 15
ATOM 11108 C CA . PRO A 1 9 ? -1.753 -3.407 4.253 1.00 0.00 9 PRO A CA 15
ATOM 11109 C C . PRO A 1 9 ? -1.540 -2.251 5.224 1.00 0.00 9 PRO A C 15
ATOM 11110 O O . PRO A 1 9 ? -1.214 -2.465 6.405 1.00 0.00 9 PRO A O 15
ATOM 11121 N N . SER A 1 10 ? -1.676 -1.048 4.720 1.00 0.00 10 SER A N 15
ATOM 11122 C CA . SER A 1 10 ? -1.494 0.139 5.503 1.00 0.00 10 SER A CA 15
ATOM 11123 C C . SER A 1 10 ? -2.630 0.266 6.516 1.00 0.00 10 SER A C 15
ATOM 11124 O O . SER A 1 10 ? -3.776 0.504 6.137 1.00 0.00 10 SER A O 15
ATOM 11132 N N . GLY A 1 11 ? -2.305 0.109 7.788 1.00 0.00 11 GLY A N 15
ATOM 11133 C CA . GLY A 1 11 ? -3.305 0.158 8.845 1.00 0.00 11 GLY A CA 15
ATOM 11134 C C . GLY A 1 11 ? -3.982 1.510 8.958 1.00 0.00 11 GLY A C 15
ATOM 11135 O O . GLY A 1 11 ? -5.146 1.605 9.348 1.00 0.00 11 GLY A O 15
ATOM 11139 N N . THR A 1 12 ? -3.273 2.541 8.582 1.00 0.00 12 THR A N 15
ATOM 11140 C CA . THR A 1 12 ? -3.757 3.892 8.663 1.00 0.00 12 THR A CA 15
ATOM 11141 C C . THR A 1 12 ? -4.776 4.243 7.562 1.00 0.00 12 THR A C 15
ATOM 11142 O O . THR A 1 12 ? -5.559 5.192 7.718 1.00 0.00 12 THR A O 15
ATOM 11153 N N . TRP A 1 13 ? -4.775 3.495 6.470 1.00 0.00 13 TRP A N 15
ATOM 11154 C CA . TRP A 1 13 ? -5.690 3.771 5.384 1.00 0.00 13 TRP A CA 15
ATOM 11155 C C . TRP A 1 13 ? -6.790 2.728 5.387 1.00 0.00 13 TRP A C 15
ATOM 11156 O O . TRP A 1 13 ? -6.542 1.556 5.111 1.00 0.00 13 TRP A O 15
ATOM 11177 N N . SER A 1 14 ? -7.975 3.144 5.691 1.00 0.00 14 SER A N 15
ATOM 11178 C CA . SER A 1 14 ? -9.098 2.262 5.699 1.00 0.00 14 SER A CA 15
ATOM 11179 C C . SER A 1 14 ? -10.151 2.819 4.756 1.00 0.00 14 SER A C 15
ATOM 11180 O O . SER A 1 14 ? -10.178 4.034 4.512 1.00 0.00 14 SER A O 15
ATOM 11188 N N . GLY A 1 15 ? -10.971 1.970 4.200 1.00 0.00 15 GLY A N 15
ATOM 11189 C CA . GLY A 1 15 ? -12.006 2.439 3.323 1.00 0.00 15 GLY A CA 15
ATOM 11190 C C . GLY A 1 15 ? -11.707 2.120 1.885 1.00 0.00 15 GLY A C 15
ATOM 11191 O O . GLY A 1 15 ? -11.732 0.954 1.481 1.00 0.00 15 GLY A O 15
ATOM 11195 N N . HIS A 1 16 ? -11.396 3.128 1.125 1.00 0.00 16 HIS A N 15
ATOM 11196 C CA . HIS A 1 16 ? -11.120 2.971 -0.279 1.00 0.00 16 HIS A CA 15
ATOM 11197 C C . HIS A 1 16 ? -9.834 3.687 -0.630 1.00 0.00 16 HIS A C 15
ATOM 11198 O O . HIS A 1 16 ? -9.623 4.840 -0.240 1.00 0.00 16 HIS A O 15
ATOM 11212 N N . CYS A 1 17 ? -8.957 3.011 -1.307 1.00 0.00 17 CYS A N 15
ATOM 11213 C CA . CYS A 1 17 ? -7.738 3.627 -1.749 1.00 0.00 17 CYS A CA 15
ATOM 11214 C C . CYS A 1 17 ? -7.937 4.104 -3.166 1.00 0.00 17 CYS A C 15
ATOM 11215 O O . CYS A 1 17 ? -7.914 3.309 -4.107 1.00 0.00 17 CYS A O 15
ATOM 11222 N N . GLY A 1 18 ? -8.210 5.376 -3.316 1.00 0.00 18 GLY A N 15
ATOM 11223 C CA . GLY A 1 18 ? -8.401 5.935 -4.622 1.00 0.00 18 GLY A CA 15
ATOM 11224 C C . GLY A 1 18 ? -7.407 7.026 -4.907 1.00 0.00 18 GLY A C 15
ATOM 11225 O O . GLY A 1 18 ? -7.748 8.054 -5.488 1.00 0.00 18 GLY A O 15
ATOM 11229 N N . SER A 1 19 ? -6.188 6.832 -4.463 1.00 0.00 19 SER A N 15
ATOM 11230 C CA . SER A 1 19 ? -5.123 7.782 -4.672 1.00 0.00 19 SER A CA 15
ATOM 11231 C C . SER A 1 19 ? -3.774 7.050 -4.670 1.00 0.00 19 SER A C 15
ATOM 11232 O O . SER A 1 19 ? -3.201 6.766 -3.608 1.00 0.00 19 SER A O 15
ATOM 11240 N N . SER A 1 20 ? -3.293 6.738 -5.857 1.00 0.00 20 SER A N 15
ATOM 11241 C CA . SER A 1 20 ? -2.078 5.959 -6.044 1.00 0.00 20 SER A CA 15
ATOM 11242 C C . SER A 1 20 ? -0.846 6.652 -5.440 1.00 0.00 20 SER A C 15
ATOM 11243 O O . SER A 1 20 ? -0.069 6.030 -4.697 1.00 0.00 20 SER A O 15
ATOM 11251 N N . SER A 1 21 ? -0.718 7.947 -5.702 1.00 0.00 21 SER A N 15
ATOM 11252 C CA . SER A 1 21 ? 0.411 8.728 -5.231 1.00 0.00 21 SER A CA 15
ATOM 11253 C C . SER A 1 21 ? 0.366 8.847 -3.712 1.00 0.00 21 SER A C 15
ATOM 11254 O O . SER A 1 21 ? 1.386 8.712 -3.035 1.00 0.00 21 SER A O 15
ATOM 11262 N N . LYS A 1 22 ? -0.825 9.035 -3.179 1.00 0.00 22 LYS A N 15
ATOM 11263 C CA . LYS A 1 22 ? -0.984 9.213 -1.750 1.00 0.00 22 LYS A CA 15
ATOM 11264 C C . LYS A 1 22 ? -0.775 7.926 -0.991 1.00 0.00 22 LYS A C 15
ATOM 11265 O O . LYS A 1 22 ? -0.358 7.952 0.157 1.00 0.00 22 LYS A O 15
ATOM 11284 N N . CYS A 1 23 ? -1.055 6.810 -1.625 1.00 0.00 23 CYS A N 15
ATOM 11285 C CA . CYS A 1 23 ? -0.804 5.528 -1.009 1.00 0.00 23 CYS A CA 15
ATOM 11286 C C . CYS A 1 23 ? 0.707 5.345 -0.860 1.00 0.00 23 CYS A C 15
ATOM 11287 O O . CYS A 1 23 ? 1.205 4.981 0.217 1.00 0.00 23 CYS A O 15
ATOM 11294 N N . SER A 1 24 ? 1.444 5.686 -1.924 1.00 0.00 24 SER A N 15
ATOM 11295 C CA . SER A 1 24 ? 2.886 5.624 -1.906 1.00 0.00 24 SER A CA 15
ATOM 11296 C C . SER A 1 24 ? 3.426 6.575 -0.828 1.00 0.00 24 SER A C 15
ATOM 11297 O O . SER A 1 24 ? 4.251 6.181 0.010 1.00 0.00 24 SER A O 15
ATOM 11305 N N . GLN A 1 25 ? 2.905 7.803 -0.839 1.00 0.00 25 GLN A N 15
ATOM 11306 C CA . GLN A 1 25 ? 3.252 8.843 0.121 1.00 0.00 25 GLN A CA 15
ATOM 11307 C C . GLN A 1 25 ? 3.043 8.361 1.547 1.00 0.00 25 GLN A C 15
ATOM 11308 O O . GLN A 1 25 ? 3.936 8.464 2.363 1.00 0.00 25 GLN A O 15
ATOM 11322 N N . GLN A 1 26 ? 1.865 7.808 1.819 1.00 0.00 26 GLN A N 15
ATOM 11323 C CA . GLN A 1 26 ? 1.505 7.328 3.151 1.00 0.00 26 GLN A CA 15
ATOM 11324 C C . GLN A 1 26 ? 2.504 6.294 3.638 1.00 0.00 26 GLN A C 15
ATOM 11325 O O . GLN A 1 26 ? 2.976 6.352 4.770 1.00 0.00 26 GLN A O 15
ATOM 11339 N N . CYS A 1 27 ? 2.830 5.362 2.777 1.00 0.00 27 CYS A N 15
ATOM 11340 C CA . CYS A 1 27 ? 3.749 4.305 3.116 1.00 0.00 27 CYS A CA 15
ATOM 11341 C C . CYS A 1 27 ? 5.152 4.823 3.368 1.00 0.00 27 CYS A C 15
ATOM 11342 O O . CYS A 1 27 ? 5.822 4.356 4.272 1.00 0.00 27 CYS A O 15
ATOM 11349 N N . LYS A 1 28 ? 5.573 5.813 2.600 1.00 0.00 28 LYS A N 15
ATOM 11350 C CA . LYS A 1 28 ? 6.895 6.416 2.775 1.00 0.00 28 LYS A CA 15
ATOM 11351 C C . LYS A 1 28 ? 6.904 7.344 3.991 1.00 0.00 28 LYS A C 15
ATOM 11352 O O . LYS A 1 28 ? 7.960 7.667 4.541 1.00 0.00 28 LYS A O 15
ATOM 11371 N N . ASP A 1 29 ? 5.728 7.791 4.375 1.00 0.00 29 ASP A N 15
ATOM 11372 C CA . ASP A 1 29 ? 5.548 8.673 5.518 1.00 0.00 29 ASP A CA 15
ATOM 11373 C C . ASP A 1 29 ? 5.521 7.888 6.820 1.00 0.00 29 ASP A C 15
ATOM 11374 O O . ASP A 1 29 ? 6.290 8.172 7.745 1.00 0.00 29 ASP A O 15
ATOM 11383 N N . ARG A 1 30 ? 4.646 6.906 6.883 1.00 0.00 30 ARG A N 15
ATOM 11384 C CA . ARG A 1 30 ? 4.452 6.108 8.058 1.00 0.00 30 ARG A CA 15
ATOM 11385 C C . ARG A 1 30 ? 5.598 5.114 8.227 1.00 0.00 30 ARG A C 15
ATOM 11386 O O . ARG A 1 30 ? 6.229 5.033 9.294 1.00 0.00 30 ARG A O 15
ATOM 11407 N N . GLU A 1 31 ? 5.882 4.386 7.171 1.00 0.00 31 GLU A N 15
ATOM 11408 C CA . GLU A 1 31 ? 6.899 3.373 7.199 1.00 0.00 31 GLU A CA 15
ATOM 11409 C C . GLU A 1 31 ? 8.076 3.927 6.424 1.00 0.00 31 GLU A C 15
ATOM 11410 O O . GLU A 1 31 ? 8.089 5.112 6.080 1.00 0.00 31 GLU A O 15
ATOM 11422 N N . HIS A 1 32 ? 9.048 3.123 6.153 1.00 0.00 32 HIS A N 15
ATOM 11423 C CA . HIS A 1 32 ? 10.106 3.548 5.303 1.00 0.00 32 HIS A CA 15
ATOM 11424 C C . HIS A 1 32 ? 10.302 2.521 4.220 1.00 0.00 32 HIS A C 15
ATOM 11425 O O . HIS A 1 32 ? 11.037 1.542 4.395 1.00 0.00 32 HIS A O 15
ATOM 11439 N N . PHE A 1 33 ? 9.561 2.685 3.160 1.00 0.00 33 PHE A N 15
ATOM 11440 C CA . PHE A 1 33 ? 9.668 1.839 2.001 1.00 0.00 33 PHE A CA 15
ATOM 11441 C C . PHE A 1 33 ? 9.827 2.716 0.788 1.00 0.00 33 PHE A C 15
ATOM 11442 O O . PHE A 1 33 ? 8.913 3.461 0.436 1.00 0.00 33 PHE A O 15
ATOM 11459 N N . ALA A 1 34 ? 10.966 2.618 0.135 1.00 0.00 34 ALA A N 15
ATOM 11460 C CA . ALA A 1 34 ? 11.287 3.442 -1.030 1.00 0.00 34 ALA A CA 15
ATOM 11461 C C . ALA A 1 34 ? 10.429 3.054 -2.232 1.00 0.00 34 ALA A C 15
ATOM 11462 O O . ALA A 1 34 ? 10.351 3.783 -3.232 1.00 0.00 34 ALA A O 15
ATOM 11469 N N . TYR A 1 35 ? 9.786 1.915 -2.129 1.00 0.00 35 TYR A N 15
ATOM 11470 C CA . TYR A 1 35 ? 8.910 1.430 -3.169 1.00 0.00 35 TYR A CA 15
ATOM 11471 C C . TYR A 1 35 ? 7.497 1.985 -2.978 1.00 0.00 35 TYR A C 15
ATOM 11472 O O . TYR A 1 35 ? 6.637 1.853 -3.860 1.00 0.00 35 TYR A O 15
ATOM 11490 N N . GLY A 1 36 ? 7.278 2.624 -1.839 1.00 0.00 36 GLY A N 15
ATOM 11491 C CA . GLY A 1 36 ? 6.010 3.228 -1.540 1.00 0.00 36 GLY A CA 15
ATOM 11492 C C . GLY A 1 36 ? 4.925 2.219 -1.259 1.00 0.00 36 GLY A C 15
ATOM 11493 O O . GLY A 1 36 ? 5.095 1.314 -0.435 1.00 0.00 36 GLY A O 15
ATOM 11497 N N . GLY A 1 37 ? 3.842 2.362 -1.955 1.00 0.00 37 GLY A N 15
ATOM 11498 C CA . GLY A 1 37 ? 2.694 1.540 -1.782 1.00 0.00 37 GLY A CA 15
ATOM 11499 C C . GLY A 1 37 ? 1.702 1.880 -2.841 1.00 0.00 37 GLY A C 15
ATOM 11500 O O . GLY A 1 37 ? 1.770 2.979 -3.409 1.00 0.00 37 GLY A O 15
ATOM 11504 N N . ALA A 1 38 ? 0.803 1.000 -3.124 1.00 0.00 38 ALA A N 15
ATOM 11505 C CA . ALA A 1 38 ? -0.149 1.237 -4.170 1.00 0.00 38 ALA A CA 15
ATOM 11506 C C . ALA A 1 38 ? -1.522 0.761 -3.759 1.00 0.00 38 ALA A C 15
ATOM 11507 O O . ALA A 1 38 ? -1.655 -0.097 -2.872 1.00 0.00 38 ALA A O 15
ATOM 11514 N N . CYS A 1 39 ? -2.532 1.344 -4.360 1.00 0.00 39 CYS A N 15
ATOM 11515 C CA . CYS A 1 39 ? -3.889 0.941 -4.115 1.00 0.00 39 CYS A CA 15
ATOM 11516 C C . CYS A 1 39 ? -4.103 -0.394 -4.795 1.00 0.00 39 CYS A C 15
ATOM 11517 O O . CYS A 1 39 ? -4.054 -0.499 -6.035 1.00 0.00 39 CYS A O 15
ATOM 11524 N N . HIS A 1 40 ? -4.305 -1.401 -4.005 1.00 0.00 40 HIS A N 15
ATOM 11525 C CA . HIS A 1 40 ? -4.374 -2.744 -4.494 1.00 0.00 40 HIS A CA 15
ATOM 11526 C C . HIS A 1 40 ? -5.638 -3.402 -3.978 1.00 0.00 40 HIS A C 15
ATOM 11527 O O . HIS A 1 40 ? -5.950 -3.334 -2.763 1.00 0.00 40 HIS A O 15
ATOM 11541 N N . TYR A 1 41 ? -6.411 -3.975 -4.885 1.00 0.00 41 TYR A N 15
ATOM 11542 C CA . TYR A 1 41 ? -7.564 -4.717 -4.492 1.00 0.00 41 TYR A CA 15
ATOM 11543 C C . TYR A 1 41 ? -7.115 -6.114 -4.201 1.00 0.00 41 TYR A C 15
ATOM 11544 O O . TYR A 1 41 ? -7.111 -6.985 -5.083 1.00 0.00 41 TYR A O 15
ATOM 11562 N N . GLN A 1 42 ? -6.666 -6.323 -3.025 1.00 0.00 42 GLN A N 15
ATOM 11563 C CA . GLN A 1 42 ? -6.268 -7.625 -2.656 1.00 0.00 42 GLN A CA 15
ATOM 11564 C C . GLN A 1 42 ? -7.345 -8.272 -1.866 1.00 0.00 42 GLN A C 15
ATOM 11565 O O . GLN A 1 42 ? -8.052 -9.165 -2.337 1.00 0.00 42 GLN A O 15
ATOM 11579 N N . PHE A 1 43 ? -7.502 -7.783 -0.719 1.00 0.00 43 PHE A N 15
ATOM 11580 C CA . PHE A 1 43 ? -8.433 -8.297 0.217 1.00 0.00 43 PHE A CA 15
ATOM 11581 C C . PHE A 1 43 ? -8.630 -7.236 1.292 1.00 0.00 43 PHE A C 15
ATOM 11582 O O . PHE A 1 43 ? -7.651 -6.622 1.713 1.00 0.00 43 PHE A O 15
ATOM 11599 N N . PRO A 1 44 ? -9.869 -6.922 1.691 1.00 0.00 44 PRO A N 15
ATOM 11600 C CA . PRO A 1 44 ? -11.100 -7.430 1.076 1.00 0.00 44 PRO A CA 15
ATOM 11601 C C . PRO A 1 44 ? -11.655 -6.418 0.059 1.00 0.00 44 PRO A C 15
ATOM 11602 O O . PRO A 1 44 ? -12.700 -6.637 -0.579 1.00 0.00 44 PRO A O 15
ATOM 11613 N N . SER A 1 45 ? -10.931 -5.331 -0.081 1.00 0.00 45 SER A N 15
ATOM 11614 C CA . SER A 1 45 ? -11.282 -4.215 -0.915 1.00 0.00 45 SER A CA 15
ATOM 11615 C C . SER A 1 45 ? -9.972 -3.646 -1.473 1.00 0.00 45 SER A C 15
ATOM 11616 O O . SER A 1 45 ? -8.887 -4.196 -1.174 1.00 0.00 45 SER A O 15
ATOM 11624 N N . VAL A 1 46 ? -10.040 -2.597 -2.280 1.00 0.00 46 VAL A N 15
ATOM 11625 C CA . VAL A 1 46 ? -8.828 -1.938 -2.723 1.00 0.00 46 VAL A CA 15
ATOM 11626 C C . VAL A 1 46 ? -8.363 -0.956 -1.681 1.00 0.00 46 VAL A C 15
ATOM 11627 O O . VAL A 1 46 ? -8.917 0.145 -1.495 1.00 0.00 46 VAL A O 15
ATOM 11640 N N . LYS A 1 47 ? -7.355 -1.375 -0.996 1.00 0.00 47 LYS A N 15
ATOM 11641 C CA . LYS A 1 47 ? -6.835 -0.666 0.121 1.00 0.00 47 LYS A CA 15
ATOM 11642 C C . LYS A 1 47 ? -5.401 -0.297 -0.205 1.00 0.00 47 LYS A C 15
ATOM 11643 O O . LYS A 1 47 ? -4.877 -0.723 -1.243 1.00 0.00 47 LYS A O 15
ATOM 11662 N N . CYS A 1 48 ? -4.799 0.508 0.608 1.00 0.00 48 CYS A N 15
ATOM 11663 C CA . CYS A 1 48 ? -3.441 0.906 0.390 1.00 0.00 48 CYS A CA 15
ATOM 11664 C C . CYS A 1 48 ? -2.533 -0.202 0.896 1.00 0.00 48 CYS A C 15
ATOM 11665 O O . CYS A 1 48 ? -2.693 -0.685 2.035 1.00 0.00 48 CYS A O 15
ATOM 11672 N N . PHE A 1 49 ? -1.670 -0.673 0.037 1.00 0.00 49 PHE A N 15
ATOM 11673 C CA . PHE A 1 49 ? -0.734 -1.709 0.382 1.00 0.00 49 PHE A CA 15
ATOM 11674 C C . PHE A 1 49 ? 0.675 -1.247 0.090 1.00 0.00 49 PHE A C 15
ATOM 11675 O O . PHE A 1 49 ? 1.035 -1.002 -1.072 1.00 0.00 49 PHE A O 15
ATOM 11692 N N . CYS A 1 50 ? 1.453 -1.124 1.129 1.00 0.00 50 CYS A N 15
ATOM 11693 C CA . CYS A 1 50 ? 2.834 -0.705 1.047 1.00 0.00 50 CYS A CA 15
ATOM 11694 C C . CYS A 1 50 ? 3.662 -1.833 0.474 1.00 0.00 50 CYS A C 15
ATOM 11695 O O . CYS A 1 50 ? 3.365 -3.001 0.704 1.00 0.00 50 CYS A O 15
ATOM 11702 N N . LYS A 1 51 ? 4.676 -1.506 -0.262 1.00 0.00 51 LYS A N 15
ATOM 11703 C CA . LYS A 1 51 ? 5.497 -2.513 -0.879 1.00 0.00 51 LYS A CA 15
ATOM 11704 C C . LYS A 1 51 ? 6.794 -2.666 -0.123 1.00 0.00 51 LYS A C 15
ATOM 11705 O O . LYS A 1 51 ? 7.639 -1.769 -0.141 1.00 0.00 51 LYS A O 15
ATOM 11724 N N . ARG A 1 52 ? 6.938 -3.774 0.562 1.00 0.00 52 ARG A N 15
ATOM 11725 C CA . ARG A 1 52 ? 8.158 -4.032 1.293 1.00 0.00 52 ARG A CA 15
ATOM 11726 C C . ARG A 1 52 ? 9.110 -4.817 0.429 1.00 0.00 52 ARG A C 15
ATOM 11727 O O . ARG A 1 52 ? 8.676 -5.590 -0.432 1.00 0.00 52 ARG A O 15
ATOM 11748 N N . GLN A 1 53 ? 10.383 -4.629 0.659 1.00 0.00 53 GLN A N 15
ATOM 11749 C CA . GLN A 1 53 ? 11.411 -5.316 -0.074 1.00 0.00 53 GLN A CA 15
ATOM 11750 C C . GLN A 1 53 ? 11.544 -6.733 0.464 1.00 0.00 53 GLN A C 15
ATOM 11751 O O . GLN A 1 53 ? 11.807 -6.925 1.662 1.00 0.00 53 GLN A O 15
ATOM 11765 N N . CYS A 1 54 ? 11.350 -7.704 -0.375 1.00 0.00 54 CYS A N 15
ATOM 11766 C CA . CYS A 1 54 ? 11.503 -9.071 0.030 1.00 0.00 54 CYS A CA 15
ATOM 11767 C C . CYS A 1 54 ? 12.590 -9.705 -0.812 1.00 0.00 54 CYS A C 15
ATOM 11768 O O . CYS A 1 54 ? 13.785 -9.428 -0.541 1.00 0.00 54 CYS A O 15
ATOM 11776 N N . ASP A 1 1 ? 13.442 -4.557 -11.667 1.00 0.00 1 ASP A N 16
ATOM 11777 C CA . ASP A 1 1 ? 14.653 -4.768 -10.872 1.00 0.00 1 ASP A CA 16
ATOM 11778 C C . ASP A 1 1 ? 14.683 -6.150 -10.319 1.00 0.00 1 ASP A C 16
ATOM 11779 O O . ASP A 1 1 ? 13.670 -6.859 -10.343 1.00 0.00 1 ASP A O 16
ATOM 11790 N N . GLY A 1 2 ? 15.832 -6.528 -9.804 1.00 0.00 2 GLY A N 16
ATOM 11791 C CA . GLY A 1 2 ? 16.023 -7.838 -9.251 1.00 0.00 2 GLY A CA 16
ATOM 11792 C C . GLY A 1 2 ? 15.512 -7.939 -7.836 1.00 0.00 2 GLY A C 16
ATOM 11793 O O . GLY A 1 2 ? 15.141 -9.028 -7.381 1.00 0.00 2 GLY A O 16
ATOM 11797 N N . VAL A 1 3 ? 15.492 -6.807 -7.136 1.00 0.00 3 VAL A N 16
ATOM 11798 C CA . VAL A 1 3 ? 15.006 -6.755 -5.772 1.00 0.00 3 VAL A CA 16
ATOM 11799 C C . VAL A 1 3 ? 13.533 -7.157 -5.709 1.00 0.00 3 VAL A C 16
ATOM 11800 O O . VAL A 1 3 ? 12.703 -6.689 -6.506 1.00 0.00 3 VAL A O 16
ATOM 11813 N N . LYS A 1 4 ? 13.222 -8.054 -4.818 1.00 0.00 4 LYS A N 16
ATOM 11814 C CA . LYS A 1 4 ? 11.862 -8.483 -4.642 1.00 0.00 4 LYS A CA 16
ATOM 11815 C C . LYS A 1 4 ? 11.235 -7.587 -3.622 1.00 0.00 4 LYS A C 16
ATOM 11816 O O . LYS A 1 4 ? 11.880 -7.218 -2.642 1.00 0.00 4 LYS A O 16
ATOM 11835 N N . LEU A 1 5 ? 10.020 -7.216 -3.839 1.00 0.00 5 LEU A N 16
ATOM 11836 C CA . LEU A 1 5 ? 9.356 -6.328 -2.939 1.00 0.00 5 LEU A CA 16
ATOM 11837 C C . LEU A 1 5 ? 8.124 -6.996 -2.419 1.00 0.00 5 LEU A C 16
ATOM 11838 O O . LEU A 1 5 ? 7.421 -7.686 -3.159 1.00 0.00 5 LEU A O 16
ATOM 11854 N N . CYS A 1 6 ? 7.874 -6.827 -1.178 1.00 0.00 6 CYS A N 16
ATOM 11855 C CA . CYS A 1 6 ? 6.713 -7.407 -0.562 1.00 0.00 6 CYS A CA 16
ATOM 11856 C C . CYS A 1 6 ? 5.642 -6.352 -0.431 1.00 0.00 6 CYS A C 16
ATOM 11857 O O . CYS A 1 6 ? 5.883 -5.283 0.153 1.00 0.00 6 CYS A O 16
ATOM 11864 N N . ASP A 1 7 ? 4.492 -6.631 -1.005 1.00 0.00 7 ASP A N 16
ATOM 11865 C CA . ASP A 1 7 ? 3.343 -5.736 -0.970 1.00 0.00 7 ASP A CA 16
ATOM 11866 C C . ASP A 1 7 ? 2.635 -5.923 0.359 1.00 0.00 7 ASP A C 16
ATOM 11867 O O . ASP A 1 7 ? 1.922 -6.912 0.563 1.00 0.00 7 ASP A O 16
ATOM 11876 N N . VAL A 1 8 ? 2.889 -5.033 1.273 1.00 0.00 8 VAL A N 16
ATOM 11877 C CA . VAL A 1 8 ? 2.367 -5.115 2.623 1.00 0.00 8 VAL A CA 16
ATOM 11878 C C . VAL A 1 8 ? 1.087 -4.293 2.752 1.00 0.00 8 VAL A C 16
ATOM 11879 O O . VAL A 1 8 ? 1.094 -3.091 2.487 1.00 0.00 8 VAL A O 16
ATOM 11892 N N . PRO A 1 9 ? -0.027 -4.927 3.145 1.00 0.00 9 PRO A N 16
ATOM 11893 C CA . PRO A 1 9 ? -1.297 -4.237 3.318 1.00 0.00 9 PRO A CA 16
ATOM 11894 C C . PRO A 1 9 ? -1.224 -3.203 4.438 1.00 0.00 9 PRO A C 16
ATOM 11895 O O . PRO A 1 9 ? -0.925 -3.540 5.604 1.00 0.00 9 PRO A O 16
ATOM 11906 N N . SER A 1 10 ? -1.463 -1.967 4.084 1.00 0.00 10 SER A N 16
ATOM 11907 C CA . SER A 1 10 ? -1.475 -0.877 5.018 1.00 0.00 10 SER A CA 16
ATOM 11908 C C . SER A 1 10 ? -2.611 -1.066 6.023 1.00 0.00 10 SER A C 16
ATOM 11909 O O . SER A 1 10 ? -3.781 -1.206 5.640 1.00 0.00 10 SER A O 16
ATOM 11917 N N . GLY A 1 11 ? -2.263 -1.095 7.289 1.00 0.00 11 GLY A N 16
ATOM 11918 C CA . GLY A 1 11 ? -3.246 -1.253 8.320 1.00 0.00 11 GLY A CA 16
ATOM 11919 C C . GLY A 1 11 ? -3.941 0.039 8.595 1.00 0.00 11 GLY A C 16
ATOM 11920 O O . GLY A 1 11 ? -5.151 0.064 8.886 1.00 0.00 11 GLY A O 16
ATOM 11924 N N . THR A 1 12 ? -3.194 1.124 8.501 1.00 0.00 12 THR A N 16
ATOM 11925 C CA . THR A 1 12 ? -3.749 2.425 8.729 1.00 0.00 12 THR A CA 16
ATOM 11926 C C . THR A 1 12 ? -4.651 2.863 7.575 1.00 0.00 12 THR A C 16
ATOM 11927 O O . THR A 1 12 ? -5.714 3.444 7.818 1.00 0.00 12 THR A O 16
ATOM 11938 N N . TRP A 1 13 ? -4.266 2.563 6.324 1.00 0.00 13 TRP A N 16
ATOM 11939 C CA . TRP A 1 13 ? -5.092 2.965 5.205 1.00 0.00 13 TRP A CA 16
ATOM 11940 C C . TRP A 1 13 ? -6.314 2.082 5.158 1.00 0.00 13 TRP A C 16
ATOM 11941 O O . TRP A 1 13 ? -6.221 0.859 4.925 1.00 0.00 13 TRP A O 16
ATOM 11962 N N . SER A 1 14 ? -7.435 2.672 5.376 1.00 0.00 14 SER A N 16
ATOM 11963 C CA . SER A 1 14 ? -8.654 1.949 5.424 1.00 0.00 14 SER A CA 16
ATOM 11964 C C . SER A 1 14 ? -9.713 2.621 4.564 1.00 0.00 14 SER A C 16
ATOM 11965 O O . SER A 1 14 ? -9.665 3.840 4.363 1.00 0.00 14 SER A O 16
ATOM 11973 N N . GLY A 1 15 ? -10.601 1.835 4.007 1.00 0.00 15 GLY A N 16
ATOM 11974 C CA . GLY A 1 15 ? -11.677 2.375 3.226 1.00 0.00 15 GLY A CA 16
ATOM 11975 C C . GLY A 1 15 ? -11.475 2.175 1.750 1.00 0.00 15 GLY A C 16
ATOM 11976 O O . GLY A 1 15 ? -11.530 1.052 1.244 1.00 0.00 15 GLY A O 16
ATOM 11980 N N . HIS A 1 16 ? -11.209 3.239 1.063 1.00 0.00 16 HIS A N 16
ATOM 11981 C CA . HIS A 1 16 ? -11.050 3.206 -0.361 1.00 0.00 16 HIS A CA 16
ATOM 11982 C C . HIS A 1 16 ? -9.775 3.944 -0.739 1.00 0.00 16 HIS A C 16
ATOM 11983 O O . HIS A 1 16 ? -9.287 4.789 0.019 1.00 0.00 16 HIS A O 16
ATOM 11997 N N . CYS A 1 17 ? -9.230 3.615 -1.870 1.00 0.00 17 CYS A N 16
ATOM 11998 C CA . CYS A 1 17 ? -8.058 4.260 -2.368 1.00 0.00 17 CYS A CA 16
ATOM 11999 C C . CYS A 1 17 ? -8.244 4.548 -3.833 1.00 0.00 17 CYS A C 16
ATOM 12000 O O . CYS A 1 17 ? -8.289 3.626 -4.652 1.00 0.00 17 CYS A O 16
ATOM 12007 N N . GLY A 1 18 ? -8.423 5.800 -4.156 1.00 0.00 18 GLY A N 16
ATOM 12008 C CA . GLY A 1 18 ? -8.558 6.187 -5.532 1.00 0.00 18 GLY A CA 16
ATOM 12009 C C . GLY A 1 18 ? -7.236 6.671 -6.086 1.00 0.00 18 GLY A C 16
ATOM 12010 O O . GLY A 1 18 ? -6.965 6.555 -7.284 1.00 0.00 18 GLY A O 16
ATOM 12014 N N . SER A 1 19 ? -6.405 7.201 -5.219 1.00 0.00 19 SER A N 16
ATOM 12015 C CA . SER A 1 19 ? -5.110 7.697 -5.597 1.00 0.00 19 SER A CA 16
ATOM 12016 C C . SER A 1 19 ? -4.012 6.924 -4.863 1.00 0.00 19 SER A C 16
ATOM 12017 O O . SER A 1 19 ? -3.712 7.198 -3.694 1.00 0.00 19 SER A O 16
ATOM 12025 N N . SER A 1 20 ? -3.431 5.961 -5.544 1.00 0.00 20 SER A N 16
ATOM 12026 C CA . SER A 1 20 ? -2.414 5.101 -4.982 1.00 0.00 20 SER A CA 16
ATOM 12027 C C . SER A 1 20 ? -1.151 5.868 -4.553 1.00 0.00 20 SER A C 16
ATOM 12028 O O . SER A 1 20 ? -0.459 5.470 -3.621 1.00 0.00 20 SER A O 16
ATOM 12036 N N . SER A 1 21 ? -0.874 6.993 -5.185 1.00 0.00 21 SER A N 16
ATOM 12037 C CA . SER A 1 21 ? 0.299 7.747 -4.826 1.00 0.00 21 SER A CA 16
ATOM 12038 C C . SER A 1 21 ? 0.125 8.440 -3.465 1.00 0.00 21 SER A C 16
ATOM 12039 O O . SER A 1 21 ? 1.108 8.854 -2.842 1.00 0.00 21 SER A O 16
ATOM 12047 N N . LYS A 1 22 ? -1.115 8.512 -2.983 1.00 0.00 22 LYS A N 16
ATOM 12048 C CA . LYS A 1 22 ? -1.385 9.079 -1.681 1.00 0.00 22 LYS A CA 16
ATOM 12049 C C . LYS A 1 22 ? -1.007 8.090 -0.600 1.00 0.00 22 LYS A C 16
ATOM 12050 O O . LYS A 1 22 ? -0.375 8.458 0.383 1.00 0.00 22 LYS A O 16
ATOM 12069 N N . CYS A 1 23 ? -1.341 6.821 -0.796 1.00 0.00 23 CYS A N 16
ATOM 12070 C CA . CYS A 1 23 ? -0.988 5.815 0.196 1.00 0.00 23 CYS A CA 16
ATOM 12071 C C . CYS A 1 23 ? 0.502 5.522 0.091 1.00 0.00 23 CYS A C 16
ATOM 12072 O O . CYS A 1 23 ? 1.160 5.198 1.084 1.00 0.00 23 CYS A O 16
ATOM 12079 N N . SER A 1 24 ? 1.028 5.659 -1.125 1.00 0.00 24 SER A N 16
ATOM 12080 C CA . SER A 1 24 ? 2.437 5.540 -1.377 1.00 0.00 24 SER A CA 16
ATOM 12081 C C . SER A 1 24 ? 3.157 6.609 -0.564 1.00 0.00 24 SER A C 16
ATOM 12082 O O . SER A 1 24 ? 4.127 6.319 0.134 1.00 0.00 24 SER A O 16
ATOM 12090 N N . GLN A 1 25 ? 2.637 7.844 -0.617 1.00 0.00 25 GLN A N 16
ATOM 12091 C CA . GLN A 1 25 ? 3.192 8.940 0.144 1.00 0.00 25 GLN A CA 16
ATOM 12092 C C . GLN A 1 25 ? 3.082 8.640 1.622 1.00 0.00 25 GLN A C 16
ATOM 12093 O O . GLN A 1 25 ? 4.046 8.812 2.349 1.00 0.00 25 GLN A O 16
ATOM 12107 N N . GLN A 1 26 ? 1.906 8.175 2.036 1.00 0.00 26 GLN A N 16
ATOM 12108 C CA . GLN A 1 26 ? 1.650 7.768 3.415 1.00 0.00 26 GLN A CA 16
ATOM 12109 C C . GLN A 1 26 ? 2.723 6.795 3.895 1.00 0.00 26 GLN A C 16
ATOM 12110 O O . GLN A 1 26 ? 3.383 7.035 4.902 1.00 0.00 26 GLN A O 16
ATOM 12124 N N . CYS A 1 27 ? 2.905 5.721 3.162 1.00 0.00 27 CYS A N 16
ATOM 12125 C CA . CYS A 1 27 ? 3.865 4.713 3.521 1.00 0.00 27 CYS A CA 16
ATOM 12126 C C . CYS A 1 27 ? 5.299 5.211 3.449 1.00 0.00 27 CYS A C 16
ATOM 12127 O O . CYS A 1 27 ? 6.067 4.956 4.358 1.00 0.00 27 CYS A O 16
ATOM 12134 N N . LYS A 1 28 ? 5.653 5.959 2.408 1.00 0.00 28 LYS A N 16
ATOM 12135 C CA . LYS A 1 28 ? 7.024 6.490 2.298 1.00 0.00 28 LYS A CA 16
ATOM 12136 C C . LYS A 1 28 ? 7.318 7.539 3.376 1.00 0.00 28 LYS A C 16
ATOM 12137 O O . LYS A 1 28 ? 8.480 7.784 3.718 1.00 0.00 28 LYS A O 16
ATOM 12156 N N . ASP A 1 29 ? 6.282 8.168 3.883 1.00 0.00 29 ASP A N 16
ATOM 12157 C CA . ASP A 1 29 ? 6.442 9.209 4.887 1.00 0.00 29 ASP A CA 16
ATOM 12158 C C . ASP A 1 29 ? 6.428 8.636 6.288 1.00 0.00 29 ASP A C 16
ATOM 12159 O O . ASP A 1 29 ? 7.405 8.768 7.027 1.00 0.00 29 ASP A O 16
ATOM 12168 N N . ARG A 1 30 ? 5.335 7.971 6.634 1.00 0.00 30 ARG A N 16
ATOM 12169 C CA . ARG A 1 30 ? 5.144 7.451 7.982 1.00 0.00 30 ARG A CA 16
ATOM 12170 C C . ARG A 1 30 ? 6.012 6.234 8.213 1.00 0.00 30 ARG A C 16
ATOM 12171 O O . ARG A 1 30 ? 6.595 6.062 9.280 1.00 0.00 30 ARG A O 16
ATOM 12192 N N . GLU A 1 31 ? 6.105 5.400 7.206 1.00 0.00 31 GLU A N 16
ATOM 12193 C CA . GLU A 1 31 ? 6.750 4.126 7.334 1.00 0.00 31 GLU A CA 16
ATOM 12194 C C . GLU A 1 31 ? 8.060 4.118 6.572 1.00 0.00 31 GLU A C 16
ATOM 12195 O O . GLU A 1 31 ? 8.495 5.146 6.035 1.00 0.00 31 GLU A O 16
ATOM 12207 N N . HIS A 1 32 ? 8.663 2.964 6.494 1.00 0.00 32 HIS A N 16
ATOM 12208 C CA . HIS A 1 32 ? 9.931 2.787 5.820 1.00 0.00 32 HIS A CA 16
ATOM 12209 C C . HIS A 1 32 ? 9.751 2.135 4.453 1.00 0.00 32 HIS A C 16
ATOM 12210 O O . HIS A 1 32 ? 10.677 1.513 3.923 1.00 0.00 32 HIS A O 16
ATOM 12224 N N . PHE A 1 33 ? 8.596 2.326 3.845 1.00 0.00 33 PHE A N 16
ATOM 12225 C CA . PHE A 1 33 ? 8.334 1.715 2.552 1.00 0.00 33 PHE A CA 16
ATOM 12226 C C . PHE A 1 33 ? 8.763 2.652 1.454 1.00 0.00 33 PHE A C 16
ATOM 12227 O O . PHE A 1 33 ? 7.939 3.319 0.830 1.00 0.00 33 PHE A O 16
ATOM 12244 N N . ALA A 1 34 ? 10.062 2.711 1.236 1.00 0.00 34 ALA A N 16
ATOM 12245 C CA . ALA A 1 34 ? 10.665 3.627 0.271 1.00 0.00 34 ALA A CA 16
ATOM 12246 C C . ALA A 1 34 ? 10.257 3.310 -1.157 1.00 0.00 34 ALA A C 16
ATOM 12247 O O . ALA A 1 34 ? 10.371 4.148 -2.044 1.00 0.00 34 ALA A O 16
ATOM 12254 N N . TYR A 1 35 ? 9.769 2.112 -1.371 1.00 0.00 35 TYR A N 16
ATOM 12255 C CA . TYR A 1 35 ? 9.359 1.688 -2.687 1.00 0.00 35 TYR A CA 16
ATOM 12256 C C . TYR A 1 35 ? 7.926 2.098 -2.982 1.00 0.00 35 TYR A C 16
ATOM 12257 O O . TYR A 1 35 ? 7.425 1.889 -4.091 1.00 0.00 35 TYR A O 16
ATOM 12275 N N . GLY A 1 36 ? 7.279 2.713 -2.006 1.00 0.00 36 GLY A N 16
ATOM 12276 C CA . GLY A 1 36 ? 5.937 3.194 -2.201 1.00 0.00 36 GLY A CA 16
ATOM 12277 C C . GLY A 1 36 ? 4.915 2.110 -2.022 1.00 0.00 36 GLY A C 16
ATOM 12278 O O . GLY A 1 36 ? 5.189 1.099 -1.377 1.00 0.00 36 GLY A O 16
ATOM 12282 N N . GLY A 1 37 ? 3.760 2.299 -2.593 1.00 0.00 37 GLY A N 16
ATOM 12283 C CA . GLY A 1 37 ? 2.710 1.338 -2.474 1.00 0.00 37 GLY A CA 16
ATOM 12284 C C . GLY A 1 37 ? 1.725 1.487 -3.581 1.00 0.00 37 GLY A C 16
ATOM 12285 O O . GLY A 1 37 ? 1.790 2.464 -4.335 1.00 0.00 37 GLY A O 16
ATOM 12289 N N . ALA A 1 38 ? 0.843 0.537 -3.707 1.00 0.00 38 ALA A N 16
ATOM 12290 C CA . ALA A 1 38 ? -0.170 0.558 -4.729 1.00 0.00 38 ALA A CA 16
ATOM 12291 C C . ALA A 1 38 ? -1.459 0.034 -4.158 1.00 0.00 38 ALA A C 16
ATOM 12292 O O . ALA A 1 38 ? -1.450 -0.799 -3.244 1.00 0.00 38 ALA A O 16
ATOM 12299 N N . CYS A 1 39 ? -2.545 0.495 -4.679 1.00 0.00 39 CYS A N 16
ATOM 12300 C CA . CYS A 1 39 ? -3.835 0.125 -4.179 1.00 0.00 39 CYS A CA 16
ATOM 12301 C C . CYS A 1 39 ? -4.482 -0.898 -5.069 1.00 0.00 39 CYS A C 16
ATOM 12302 O O . CYS A 1 39 ? -4.405 -0.811 -6.303 1.00 0.00 39 CYS A O 16
ATOM 12309 N N . HIS A 1 40 ? -5.085 -1.874 -4.460 1.00 0.00 40 HIS A N 16
ATOM 12310 C CA . HIS A 1 40 ? -5.757 -2.921 -5.166 1.00 0.00 40 HIS A CA 16
ATOM 12311 C C . HIS A 1 40 ? -6.958 -3.308 -4.326 1.00 0.00 40 HIS A C 16
ATOM 12312 O O . HIS A 1 40 ? -6.896 -3.242 -3.084 1.00 0.00 40 HIS A O 16
ATOM 12326 N N . TYR A 1 41 ? -8.051 -3.624 -4.957 1.00 0.00 41 TYR A N 16
ATOM 12327 C CA . TYR A 1 41 ? -9.214 -4.035 -4.230 1.00 0.00 41 TYR A CA 16
ATOM 12328 C C . TYR A 1 41 ? -9.060 -5.442 -3.712 1.00 0.00 41 TYR A C 16
ATOM 12329 O O . TYR A 1 41 ? -8.658 -6.355 -4.429 1.00 0.00 41 TYR A O 16
ATOM 12347 N N . GLN A 1 42 ? -9.354 -5.597 -2.482 1.00 0.00 42 GLN A N 16
ATOM 12348 C CA . GLN A 1 42 ? -9.376 -6.852 -1.847 1.00 0.00 42 GLN A CA 16
ATOM 12349 C C . GLN A 1 42 ? -10.601 -6.818 -1.005 1.00 0.00 42 GLN A C 16
ATOM 12350 O O . GLN A 1 42 ? -11.004 -5.749 -0.605 1.00 0.00 42 GLN A O 16
ATOM 12364 N N . PHE A 1 43 ? -11.234 -7.917 -0.792 1.00 0.00 43 PHE A N 16
ATOM 12365 C CA . PHE A 1 43 ? -12.412 -7.911 0.029 1.00 0.00 43 PHE A CA 16
ATOM 12366 C C . PHE A 1 43 ? -12.037 -7.480 1.462 1.00 0.00 43 PHE A C 16
ATOM 12367 O O . PHE A 1 43 ? -11.059 -7.981 2.008 1.00 0.00 43 PHE A O 16
ATOM 12384 N N . PRO A 1 44 ? -12.783 -6.534 2.080 1.00 0.00 44 PRO A N 16
ATOM 12385 C CA . PRO A 1 44 ? -13.948 -5.867 1.486 1.00 0.00 44 PRO A CA 16
ATOM 12386 C C . PRO A 1 44 ? -13.695 -4.402 1.046 1.00 0.00 44 PRO A C 16
ATOM 12387 O O . PRO A 1 44 ? -14.643 -3.681 0.716 1.00 0.00 44 PRO A O 16
ATOM 12398 N N . SER A 1 45 ? -12.452 -3.983 0.995 1.00 0.00 45 SER A N 16
ATOM 12399 C CA . SER A 1 45 ? -12.135 -2.590 0.740 1.00 0.00 45 SER A CA 16
ATOM 12400 C C . SER A 1 45 ? -10.837 -2.431 -0.080 1.00 0.00 45 SER A C 16
ATOM 12401 O O . SER A 1 45 ? -9.998 -3.338 -0.114 1.00 0.00 45 SER A O 16
ATOM 12409 N N . VAL A 1 46 ? -10.663 -1.288 -0.729 1.00 0.00 46 VAL A N 16
ATOM 12410 C CA . VAL A 1 46 ? -9.472 -1.065 -1.530 1.00 0.00 46 VAL A CA 16
ATOM 12411 C C . VAL A 1 46 ? -8.293 -0.826 -0.613 1.00 0.00 46 VAL A C 16
ATOM 12412 O O . VAL A 1 46 ? -8.222 0.188 0.092 1.00 0.00 46 VAL A O 16
ATOM 12425 N N . LYS A 1 47 ? -7.383 -1.746 -0.631 1.00 0.00 47 LYS A N 16
ATOM 12426 C CA . LYS A 1 47 ? -6.284 -1.735 0.267 1.00 0.00 47 LYS A CA 16
ATOM 12427 C C . LYS A 1 47 ? -5.026 -1.296 -0.453 1.00 0.00 47 LYS A C 16
ATOM 12428 O O . LYS A 1 47 ? -4.848 -1.584 -1.639 1.00 0.00 47 LYS A O 16
ATOM 12447 N N . CYS A 1 48 ? -4.199 -0.558 0.230 1.00 0.00 48 CYS A N 16
ATOM 12448 C CA . CYS A 1 48 ? -2.935 -0.182 -0.310 1.00 0.00 48 CYS A CA 16
ATOM 12449 C C . CYS A 1 48 ? -1.902 -1.135 0.199 1.00 0.00 48 CYS A C 16
ATOM 12450 O O . CYS A 1 48 ? -1.851 -1.431 1.407 1.00 0.00 48 CYS A O 16
ATOM 12457 N N . PHE A 1 49 ? -1.137 -1.652 -0.694 1.00 0.00 49 PHE A N 16
ATOM 12458 C CA . PHE A 1 49 ? -0.097 -2.553 -0.380 1.00 0.00 49 PHE A CA 16
ATOM 12459 C C . PHE A 1 49 ? 1.216 -1.854 -0.645 1.00 0.00 49 PHE A C 16
ATOM 12460 O O . PHE A 1 49 ? 1.580 -1.594 -1.807 1.00 0.00 49 PHE A O 16
ATOM 12477 N N . CYS A 1 50 ? 1.884 -1.514 0.408 1.00 0.00 50 CYS A N 16
ATOM 12478 C CA . CYS A 1 50 ? 3.118 -0.787 0.349 1.00 0.00 50 CYS A CA 16
ATOM 12479 C C . CYS A 1 50 ? 4.286 -1.757 0.273 1.00 0.00 50 CYS A C 16
ATOM 12480 O O . CYS A 1 50 ? 4.323 -2.757 0.982 1.00 0.00 50 CYS A O 16
ATOM 12487 N N . LYS A 1 51 ? 5.212 -1.469 -0.594 1.00 0.00 51 LYS A N 16
ATOM 12488 C CA . LYS A 1 51 ? 6.288 -2.370 -0.913 1.00 0.00 51 LYS A CA 16
ATOM 12489 C C . LYS A 1 51 ? 7.518 -2.141 -0.078 1.00 0.00 51 LYS A C 16
ATOM 12490 O O . LYS A 1 51 ? 8.074 -1.033 -0.047 1.00 0.00 51 LYS A O 16
ATOM 12509 N N . ARG A 1 52 ? 7.921 -3.169 0.616 1.00 0.00 52 ARG A N 16
ATOM 12510 C CA . ARG A 1 52 ? 9.190 -3.161 1.302 1.00 0.00 52 ARG A CA 16
ATOM 12511 C C . ARG A 1 52 ? 10.126 -4.077 0.564 1.00 0.00 52 ARG A C 16
ATOM 12512 O O . ARG A 1 52 ? 9.675 -5.043 -0.063 1.00 0.00 52 ARG A O 16
ATOM 12533 N N . GLN A 1 53 ? 11.390 -3.782 0.606 1.00 0.00 53 GLN A N 16
ATOM 12534 C CA . GLN A 1 53 ? 12.369 -4.567 -0.088 1.00 0.00 53 GLN A CA 16
ATOM 12535 C C . GLN A 1 53 ? 12.610 -5.864 0.656 1.00 0.00 53 GLN A C 16
ATOM 12536 O O . GLN A 1 53 ? 12.894 -5.859 1.861 1.00 0.00 53 GLN A O 16
ATOM 12550 N N . CYS A 1 54 ? 12.494 -6.948 -0.030 1.00 0.00 54 CYS A N 16
ATOM 12551 C CA . CYS A 1 54 ? 12.698 -8.230 0.553 1.00 0.00 54 CYS A CA 16
ATOM 12552 C C . CYS A 1 54 ? 13.784 -8.946 -0.228 1.00 0.00 54 CYS A C 16
ATOM 12553 O O . CYS A 1 54 ? 13.513 -9.964 -0.891 1.00 0.00 54 CYS A O 16
ATOM 12561 N N . ASP A 1 1 ? 15.017 -1.727 -10.376 1.00 0.00 1 ASP A N 17
ATOM 12562 C CA . ASP A 1 1 ? 15.746 -2.966 -10.039 1.00 0.00 1 ASP A CA 17
ATOM 12563 C C . ASP A 1 1 ? 14.783 -4.102 -10.016 1.00 0.00 1 ASP A C 17
ATOM 12564 O O . ASP A 1 1 ? 13.572 -3.886 -9.909 1.00 0.00 1 ASP A O 17
ATOM 12575 N N . GLY A 1 2 ? 15.299 -5.307 -10.046 1.00 0.00 2 GLY A N 17
ATOM 12576 C CA . GLY A 1 2 ? 14.463 -6.485 -10.033 1.00 0.00 2 GLY A CA 17
ATOM 12577 C C . GLY A 1 2 ? 14.140 -6.938 -8.631 1.00 0.00 2 GLY A C 17
ATOM 12578 O O . GLY A 1 2 ? 13.834 -8.114 -8.409 1.00 0.00 2 GLY A O 17
ATOM 12582 N N . VAL A 1 3 ? 14.212 -6.003 -7.692 1.00 0.00 3 VAL A N 17
ATOM 12583 C CA . VAL A 1 3 ? 13.924 -6.251 -6.293 1.00 0.00 3 VAL A CA 17
ATOM 12584 C C . VAL A 1 3 ? 12.493 -6.782 -6.134 1.00 0.00 3 VAL A C 17
ATOM 12585 O O . VAL A 1 3 ? 11.554 -6.297 -6.785 1.00 0.00 3 VAL A O 17
ATOM 12598 N N . LYS A 1 4 ? 12.348 -7.804 -5.345 1.00 0.00 4 LYS A N 17
ATOM 12599 C CA . LYS A 1 4 ? 11.064 -8.396 -5.108 1.00 0.00 4 LYS A CA 17
ATOM 12600 C C . LYS A 1 4 ? 10.411 -7.672 -3.976 1.00 0.00 4 LYS A C 17
ATOM 12601 O O . LYS A 1 4 ? 10.964 -7.588 -2.878 1.00 0.00 4 LYS A O 17
ATOM 12620 N N . LEU A 1 5 ? 9.283 -7.096 -4.241 1.00 0.00 5 LEU A N 17
ATOM 12621 C CA . LEU A 1 5 ? 8.611 -6.346 -3.235 1.00 0.00 5 LEU A CA 17
ATOM 12622 C C . LEU A 1 5 ? 7.413 -7.086 -2.733 1.00 0.00 5 LEU A C 17
ATOM 12623 O O . LEU A 1 5 ? 6.579 -7.569 -3.514 1.00 0.00 5 LEU A O 17
ATOM 12639 N N . CYS A 1 6 ? 7.325 -7.175 -1.459 1.00 0.00 6 CYS A N 17
ATOM 12640 C CA . CYS A 1 6 ? 6.226 -7.842 -0.815 1.00 0.00 6 CYS A CA 17
ATOM 12641 C C . CYS A 1 6 ? 5.195 -6.813 -0.406 1.00 0.00 6 CYS A C 17
ATOM 12642 O O . CYS A 1 6 ? 5.552 -5.706 0.034 1.00 0.00 6 CYS A O 17
ATOM 12649 N N . ASP A 1 7 ? 3.938 -7.161 -0.555 1.00 0.00 7 ASP A N 17
ATOM 12650 C CA . ASP A 1 7 ? 2.849 -6.238 -0.302 1.00 0.00 7 ASP A CA 17
ATOM 12651 C C . ASP A 1 7 ? 2.328 -6.386 1.116 1.00 0.00 7 ASP A C 17
ATOM 12652 O O . ASP A 1 7 ? 1.775 -7.432 1.504 1.00 0.00 7 ASP A O 17
ATOM 12661 N N . VAL A 1 8 ? 2.538 -5.361 1.882 1.00 0.00 8 VAL A N 17
ATOM 12662 C CA . VAL A 1 8 ? 2.143 -5.289 3.268 1.00 0.00 8 VAL A CA 17
ATOM 12663 C C . VAL A 1 8 ? 0.874 -4.434 3.387 1.00 0.00 8 VAL A C 17
ATOM 12664 O O . VAL A 1 8 ? 0.904 -3.250 3.066 1.00 0.00 8 VAL A O 17
ATOM 12677 N N . PRO A 1 9 ? -0.254 -5.025 3.818 1.00 0.00 9 PRO A N 17
ATOM 12678 C CA . PRO A 1 9 ? -1.530 -4.303 3.958 1.00 0.00 9 PRO A CA 17
ATOM 12679 C C . PRO A 1 9 ? -1.402 -3.103 4.889 1.00 0.00 9 PRO A C 17
ATOM 12680 O O . PRO A 1 9 ? -0.919 -3.228 6.021 1.00 0.00 9 PRO A O 17
ATOM 12691 N N . SER A 1 10 ? -1.793 -1.956 4.413 1.00 0.00 10 SER A N 17
ATOM 12692 C CA . SER A 1 10 ? -1.712 -0.762 5.186 1.00 0.00 10 SER A CA 17
ATOM 12693 C C . SER A 1 10 ? -2.824 -0.696 6.230 1.00 0.00 10 SER A C 17
ATOM 12694 O O . SER A 1 10 ? -4.011 -0.793 5.901 1.00 0.00 10 SER A O 17
ATOM 12702 N N . GLY A 1 11 ? -2.432 -0.564 7.474 1.00 0.00 11 GLY A N 17
ATOM 12703 C CA . GLY A 1 11 ? -3.371 -0.374 8.544 1.00 0.00 11 GLY A CA 17
ATOM 12704 C C . GLY A 1 11 ? -3.491 1.093 8.849 1.00 0.00 11 GLY A C 17
ATOM 12705 O O . GLY A 1 11 ? -4.486 1.559 9.413 1.00 0.00 11 GLY A O 17
ATOM 12709 N N . THR A 1 12 ? -2.475 1.841 8.430 1.00 0.00 12 THR A N 17
ATOM 12710 C CA . THR A 1 12 ? -2.447 3.264 8.617 1.00 0.00 12 THR A CA 17
ATOM 12711 C C . THR A 1 12 ? -3.317 3.937 7.530 1.00 0.00 12 THR A C 17
ATOM 12712 O O . THR A 1 12 ? -3.578 5.136 7.563 1.00 0.00 12 THR A O 17
ATOM 12723 N N . TRP A 1 13 ? -3.742 3.145 6.574 1.00 0.00 13 TRP A N 17
ATOM 12724 C CA . TRP A 1 13 ? -4.671 3.575 5.578 1.00 0.00 13 TRP A CA 17
ATOM 12725 C C . TRP A 1 13 ? -5.952 2.839 5.872 1.00 0.00 13 TRP A C 17
ATOM 12726 O O . TRP A 1 13 ? -5.933 1.622 6.056 1.00 0.00 13 TRP A O 17
ATOM 12747 N N . SER A 1 14 ? -7.033 3.537 5.969 1.00 0.00 14 SER A N 17
ATOM 12748 C CA . SER A 1 14 ? -8.270 2.903 6.259 1.00 0.00 14 SER A CA 17
ATOM 12749 C C . SER A 1 14 ? -9.293 3.123 5.159 1.00 0.00 14 SER A C 17
ATOM 12750 O O . SER A 1 14 ? -9.543 4.265 4.722 1.00 0.00 14 SER A O 17
ATOM 12758 N N . GLY A 1 15 ? -9.853 2.039 4.691 1.00 0.00 15 GLY A N 17
ATOM 12759 C CA . GLY A 1 15 ? -10.879 2.107 3.704 1.00 0.00 15 GLY A CA 17
ATOM 12760 C C . GLY A 1 15 ? -10.365 1.907 2.303 1.00 0.00 15 GLY A C 17
ATOM 12761 O O . GLY A 1 15 ? -9.393 1.172 2.075 1.00 0.00 15 GLY A O 17
ATOM 12765 N N . HIS A 1 16 ? -11.006 2.570 1.378 1.00 0.00 16 HIS A N 17
ATOM 12766 C CA . HIS A 1 16 ? -10.713 2.459 -0.024 1.00 0.00 16 HIS A CA 17
ATOM 12767 C C . HIS A 1 16 ? -9.560 3.370 -0.422 1.00 0.00 16 HIS A C 17
ATOM 12768 O O . HIS A 1 16 ? -9.467 4.530 0.011 1.00 0.00 16 HIS A O 17
ATOM 12782 N N . CYS A 1 17 ? -8.686 2.841 -1.211 1.00 0.00 17 CYS A N 17
ATOM 12783 C CA . CYS A 1 17 ? -7.613 3.588 -1.772 1.00 0.00 17 CYS A CA 17
ATOM 12784 C C . CYS A 1 17 ? -7.944 3.923 -3.207 1.00 0.00 17 CYS A C 17
ATOM 12785 O O . CYS A 1 17 ? -8.099 3.026 -4.038 1.00 0.00 17 CYS A O 17
ATOM 12792 N N . GLY A 1 18 ? -8.060 5.197 -3.498 1.00 0.00 18 GLY A N 17
ATOM 12793 C CA . GLY A 1 18 ? -8.392 5.613 -4.840 1.00 0.00 18 GLY A CA 17
ATOM 12794 C C . GLY A 1 18 ? -7.191 6.164 -5.572 1.00 0.00 18 GLY A C 17
ATOM 12795 O O . GLY A 1 18 ? -7.296 6.609 -6.718 1.00 0.00 18 GLY A O 17
ATOM 12799 N N . SER A 1 19 ? -6.055 6.152 -4.918 1.00 0.00 19 SER A N 17
ATOM 12800 C CA . SER A 1 19 ? -4.845 6.645 -5.500 1.00 0.00 19 SER A CA 17
ATOM 12801 C C . SER A 1 19 ? -3.651 5.912 -4.934 1.00 0.00 19 SER A C 17
ATOM 12802 O O . SER A 1 19 ? -3.316 6.060 -3.742 1.00 0.00 19 SER A O 17
ATOM 12810 N N . SER A 1 20 ? -2.991 5.147 -5.776 1.00 0.00 20 SER A N 17
ATOM 12811 C CA . SER A 1 20 ? -1.821 4.430 -5.355 1.00 0.00 20 SER A CA 17
ATOM 12812 C C . SER A 1 20 ? -0.676 5.394 -5.013 1.00 0.00 20 SER A C 17
ATOM 12813 O O . SER A 1 20 ? 0.156 5.087 -4.166 1.00 0.00 20 SER A O 17
ATOM 12821 N N . SER A 1 21 ? -0.664 6.573 -5.630 1.00 0.00 21 SER A N 17
ATOM 12822 C CA . SER A 1 21 ? 0.396 7.522 -5.380 1.00 0.00 21 SER A CA 17
ATOM 12823 C C . SER A 1 21 ? 0.202 8.212 -4.022 1.00 0.00 21 SER A C 17
ATOM 12824 O O . SER A 1 21 ? 1.180 8.399 -3.284 1.00 0.00 21 SER A O 17
ATOM 12832 N N . LYS A 1 22 ? -1.061 8.546 -3.664 1.00 0.00 22 LYS A N 17
ATOM 12833 C CA . LYS A 1 22 ? -1.338 9.167 -2.359 1.00 0.00 22 LYS A CA 17
ATOM 12834 C C . LYS A 1 22 ? -0.874 8.263 -1.246 1.00 0.00 22 LYS A C 17
ATOM 12835 O O . LYS A 1 22 ? -0.150 8.683 -0.334 1.00 0.00 22 LYS A O 17
ATOM 12854 N N . CYS A 1 23 ? -1.255 7.008 -1.339 1.00 0.00 23 CYS A N 17
ATOM 12855 C CA . CYS A 1 23 ? -0.880 6.067 -0.326 1.00 0.00 23 CYS A CA 17
ATOM 12856 C C . CYS A 1 23 ? 0.608 5.774 -0.362 1.00 0.00 23 CYS A C 17
ATOM 12857 O O . CYS A 1 23 ? 1.220 5.533 0.681 1.00 0.00 23 CYS A O 17
ATOM 12864 N N . SER A 1 24 ? 1.203 5.833 -1.550 1.00 0.00 24 SER A N 17
ATOM 12865 C CA . SER A 1 24 ? 2.617 5.595 -1.693 1.00 0.00 24 SER A CA 17
ATOM 12866 C C . SER A 1 24 ? 3.375 6.613 -0.875 1.00 0.00 24 SER A C 17
ATOM 12867 O O . SER A 1 24 ? 4.201 6.252 -0.055 1.00 0.00 24 SER A O 17
ATOM 12875 N N . GLN A 1 25 ? 3.031 7.881 -1.043 1.00 0.00 25 GLN A N 17
ATOM 12876 C CA . GLN A 1 25 ? 3.707 8.930 -0.328 1.00 0.00 25 GLN A CA 17
ATOM 12877 C C . GLN A 1 25 ? 3.385 8.883 1.150 1.00 0.00 25 GLN A C 17
ATOM 12878 O O . GLN A 1 25 ? 4.252 9.141 1.977 1.00 0.00 25 GLN A O 17
ATOM 12892 N N . GLN A 1 26 ? 2.147 8.530 1.484 1.00 0.00 26 GLN A N 17
ATOM 12893 C CA . GLN A 1 26 ? 1.749 8.400 2.875 1.00 0.00 26 GLN A CA 17
ATOM 12894 C C . GLN A 1 26 ? 2.582 7.327 3.564 1.00 0.00 26 GLN A C 17
ATOM 12895 O O . GLN A 1 26 ? 3.222 7.586 4.575 1.00 0.00 26 GLN A O 17
ATOM 12909 N N . CYS A 1 27 ? 2.610 6.155 2.982 1.00 0.00 27 CYS A N 17
ATOM 12910 C CA . CYS A 1 27 ? 3.309 5.036 3.565 1.00 0.00 27 CYS A CA 17
ATOM 12911 C C . CYS A 1 27 ? 4.821 5.240 3.506 1.00 0.00 27 CYS A C 17
ATOM 12912 O O . CYS A 1 27 ? 5.530 4.891 4.440 1.00 0.00 27 CYS A O 17
ATOM 12919 N N . LYS A 1 28 ? 5.310 5.840 2.431 1.00 0.00 28 LYS A N 17
ATOM 12920 C CA . LYS A 1 28 ? 6.742 6.096 2.287 1.00 0.00 28 LYS A CA 17
ATOM 12921 C C . LYS A 1 28 ? 7.224 7.117 3.321 1.00 0.00 28 LYS A C 17
ATOM 12922 O O . LYS A 1 28 ? 8.322 7.003 3.855 1.00 0.00 28 LYS A O 17
ATOM 12941 N N . ASP A 1 29 ? 6.402 8.105 3.600 1.00 0.00 29 ASP A N 17
ATOM 12942 C CA . ASP A 1 29 ? 6.769 9.141 4.561 1.00 0.00 29 ASP A CA 17
ATOM 12943 C C . ASP A 1 29 ? 6.552 8.694 6.000 1.00 0.00 29 ASP A C 17
ATOM 12944 O O . ASP A 1 29 ? 7.358 8.988 6.879 1.00 0.00 29 ASP A O 17
ATOM 12953 N N . ARG A 1 30 ? 5.481 7.991 6.243 1.00 0.00 30 ARG A N 17
ATOM 12954 C CA . ARG A 1 30 ? 5.142 7.578 7.567 1.00 0.00 30 ARG A CA 17
ATOM 12955 C C . ARG A 1 30 ? 5.950 6.347 7.999 1.00 0.00 30 ARG A C 17
ATOM 12956 O O . ARG A 1 30 ? 6.484 6.303 9.109 1.00 0.00 30 ARG A O 17
ATOM 12977 N N . GLU A 1 31 ? 6.075 5.388 7.112 1.00 0.00 31 GLU A N 17
ATOM 12978 C CA . GLU A 1 31 ? 6.753 4.133 7.398 1.00 0.00 31 GLU A CA 17
ATOM 12979 C C . GLU A 1 31 ? 8.124 4.086 6.688 1.00 0.00 31 GLU A C 17
ATOM 12980 O O . GLU A 1 31 ? 8.615 5.112 6.228 1.00 0.00 31 GLU A O 17
ATOM 12992 N N . HIS A 1 32 ? 8.735 2.913 6.599 1.00 0.00 32 HIS A N 17
ATOM 12993 C CA . HIS A 1 32 ? 10.093 2.778 6.025 1.00 0.00 32 HIS A CA 17
ATOM 12994 C C . HIS A 1 32 ? 10.065 2.233 4.587 1.00 0.00 32 HIS A C 17
ATOM 12995 O O . HIS A 1 32 ? 11.075 1.743 4.072 1.00 0.00 32 HIS A O 17
ATOM 13009 N N . PHE A 1 33 ? 8.947 2.371 3.930 1.00 0.00 33 PHE A N 17
ATOM 13010 C CA . PHE A 1 33 ? 8.790 1.788 2.620 1.00 0.00 33 PHE A CA 17
ATOM 13011 C C . PHE A 1 33 ? 9.269 2.740 1.552 1.00 0.00 33 PHE A C 17
ATOM 13012 O O . PHE A 1 33 ? 8.577 3.682 1.200 1.00 0.00 33 PHE A O 17
ATOM 13029 N N . ALA A 1 34 ? 10.458 2.479 1.047 1.00 0.00 34 ALA A N 17
ATOM 13030 C CA . ALA A 1 34 ? 11.092 3.304 0.021 1.00 0.00 34 ALA A CA 17
ATOM 13031 C C . ALA A 1 34 ? 10.267 3.327 -1.249 1.00 0.00 34 ALA A C 17
ATOM 13032 O O . ALA A 1 34 ? 10.212 4.326 -1.952 1.00 0.00 34 ALA A O 17
ATOM 13039 N N . TYR A 1 35 ? 9.601 2.232 -1.509 1.00 0.00 35 TYR A N 17
ATOM 13040 C CA . TYR A 1 35 ? 8.799 2.080 -2.704 1.00 0.00 35 TYR A CA 17
ATOM 13041 C C . TYR A 1 35 ? 7.346 2.430 -2.418 1.00 0.00 35 TYR A C 17
ATOM 13042 O O . TYR A 1 35 ? 6.461 2.256 -3.275 1.00 0.00 35 TYR A O 17
ATOM 13060 N N . GLY A 1 36 ? 7.122 2.950 -1.214 1.00 0.00 36 GLY A N 17
ATOM 13061 C CA . GLY A 1 36 ? 5.817 3.355 -0.782 1.00 0.00 36 GLY A CA 17
ATOM 13062 C C . GLY A 1 36 ? 4.840 2.217 -0.767 1.00 0.00 36 GLY A C 17
ATOM 13063 O O . GLY A 1 36 ? 5.086 1.174 -0.151 1.00 0.00 36 GLY A O 17
ATOM 13067 N N . GLY A 1 37 ? 3.772 2.392 -1.474 1.00 0.00 37 GLY A N 17
ATOM 13068 C CA . GLY A 1 37 ? 2.757 1.409 -1.532 1.00 0.00 37 GLY A CA 17
ATOM 13069 C C . GLY A 1 37 ? 1.938 1.584 -2.758 1.00 0.00 37 GLY A C 17
ATOM 13070 O O . GLY A 1 37 ? 2.054 2.609 -3.439 1.00 0.00 37 GLY A O 17
ATOM 13074 N N . ALA A 1 38 ? 1.165 0.610 -3.066 1.00 0.00 38 ALA A N 17
ATOM 13075 C CA . ALA A 1 38 ? 0.277 0.645 -4.187 1.00 0.00 38 ALA A CA 17
ATOM 13076 C C . ALA A 1 38 ? -1.007 0.016 -3.749 1.00 0.00 38 ALA A C 17
ATOM 13077 O O . ALA A 1 38 ? -1.029 -0.702 -2.751 1.00 0.00 38 ALA A O 17
ATOM 13084 N N . CYS A 1 39 ? -2.060 0.263 -4.441 1.00 0.00 39 CYS A N 17
ATOM 13085 C CA . CYS A 1 39 ? -3.330 -0.211 -3.988 1.00 0.00 39 CYS A CA 17
ATOM 13086 C C . CYS A 1 39 ? -3.844 -1.336 -4.859 1.00 0.00 39 CYS A C 17
ATOM 13087 O O . CYS A 1 39 ? -3.761 -1.274 -6.084 1.00 0.00 39 CYS A O 17
ATOM 13094 N N . HIS A 1 40 ? -4.355 -2.362 -4.219 1.00 0.00 40 HIS A N 17
ATOM 13095 C CA . HIS A 1 40 ? -4.780 -3.582 -4.878 1.00 0.00 40 HIS A CA 17
ATOM 13096 C C . HIS A 1 40 ? -6.124 -3.989 -4.284 1.00 0.00 40 HIS A C 17
ATOM 13097 O O . HIS A 1 40 ? -6.451 -3.595 -3.150 1.00 0.00 40 HIS A O 17
ATOM 13111 N N . TYR A 1 41 ? -6.893 -4.746 -5.017 1.00 0.00 41 TYR A N 17
ATOM 13112 C CA . TYR A 1 41 ? -8.180 -5.176 -4.552 1.00 0.00 41 TYR A CA 17
ATOM 13113 C C . TYR A 1 41 ? -8.082 -6.275 -3.502 1.00 0.00 41 TYR A C 17
ATOM 13114 O O . TYR A 1 41 ? -7.263 -7.214 -3.599 1.00 0.00 41 TYR A O 17
ATOM 13132 N N . GLN A 1 42 ? -8.882 -6.118 -2.505 1.00 0.00 42 GLN A N 17
ATOM 13133 C CA . GLN A 1 42 ? -9.088 -7.062 -1.477 1.00 0.00 42 GLN A CA 17
ATOM 13134 C C . GLN A 1 42 ? -10.501 -6.842 -1.039 1.00 0.00 42 GLN A C 17
ATOM 13135 O O . GLN A 1 42 ? -10.957 -5.710 -1.053 1.00 0.00 42 GLN A O 17
ATOM 13149 N N . PHE A 1 43 ? -11.214 -7.882 -0.744 1.00 0.00 43 PHE A N 17
ATOM 13150 C CA . PHE A 1 43 ? -12.573 -7.727 -0.293 1.00 0.00 43 PHE A CA 17
ATOM 13151 C C . PHE A 1 43 ? -12.579 -6.985 1.054 1.00 0.00 43 PHE A C 17
ATOM 13152 O O . PHE A 1 43 ? -11.751 -7.282 1.923 1.00 0.00 43 PHE A O 17
ATOM 13169 N N . PRO A 1 44 ? -13.478 -6.008 1.250 1.00 0.00 44 PRO A N 17
ATOM 13170 C CA . PRO A 1 44 ? -14.473 -5.608 0.256 1.00 0.00 44 PRO A CA 17
ATOM 13171 C C . PRO A 1 44 ? -14.056 -4.413 -0.637 1.00 0.00 44 PRO A C 17
ATOM 13172 O O . PRO A 1 44 ? -14.656 -4.187 -1.687 1.00 0.00 44 PRO A O 17
ATOM 13183 N N . SER A 1 45 ? -13.046 -3.671 -0.242 1.00 0.00 45 SER A N 17
ATOM 13184 C CA . SER A 1 45 ? -12.664 -2.488 -0.982 1.00 0.00 45 SER A CA 17
ATOM 13185 C C . SER A 1 45 ? -11.165 -2.487 -1.303 1.00 0.00 45 SER A C 17
ATOM 13186 O O . SER A 1 45 ? -10.365 -3.043 -0.544 1.00 0.00 45 SER A O 17
ATOM 13194 N N . VAL A 1 46 ? -10.806 -1.877 -2.431 1.00 0.00 46 VAL A N 17
ATOM 13195 C CA . VAL A 1 46 ? -9.412 -1.731 -2.855 1.00 0.00 46 VAL A CA 17
ATOM 13196 C C . VAL A 1 46 ? -8.603 -1.057 -1.752 1.00 0.00 46 VAL A C 17
ATOM 13197 O O . VAL A 1 46 ? -8.861 0.094 -1.392 1.00 0.00 46 VAL A O 17
ATOM 13210 N N . LYS A 1 47 ? -7.640 -1.770 -1.237 1.00 0.00 47 LYS A N 17
ATOM 13211 C CA . LYS A 1 47 ? -6.870 -1.320 -0.110 1.00 0.00 47 LYS A CA 17
ATOM 13212 C C . LYS A 1 47 ? -5.437 -1.058 -0.550 1.00 0.00 47 LYS A C 17
ATOM 13213 O O . LYS A 1 47 ? -5.025 -1.487 -1.630 1.00 0.00 47 LYS A O 17
ATOM 13232 N N . CYS A 1 48 ? -4.708 -0.347 0.250 1.00 0.00 48 CYS A N 17
ATOM 13233 C CA . CYS A 1 48 ? -3.348 -0.037 -0.041 1.00 0.00 48 CYS A CA 17
ATOM 13234 C C . CYS A 1 48 ? -2.430 -1.064 0.582 1.00 0.00 48 CYS A C 17
ATOM 13235 O O . CYS A 1 48 ? -2.696 -1.576 1.690 1.00 0.00 48 CYS A O 17
ATOM 13242 N N . PHE A 1 49 ? -1.394 -1.398 -0.135 1.00 0.00 49 PHE A N 17
ATOM 13243 C CA . PHE A 1 49 ? -0.411 -2.334 0.303 1.00 0.00 49 PHE A CA 17
ATOM 13244 C C . PHE A 1 49 ? 0.960 -1.742 0.065 1.00 0.00 49 PHE A C 17
ATOM 13245 O O . PHE A 1 49 ? 1.328 -1.437 -1.081 1.00 0.00 49 PHE A O 17
ATOM 13262 N N . CYS A 1 50 ? 1.692 -1.575 1.119 1.00 0.00 50 CYS A N 17
ATOM 13263 C CA . CYS A 1 50 ? 3.012 -1.011 1.071 1.00 0.00 50 CYS A CA 17
ATOM 13264 C C . CYS A 1 50 ? 3.984 -2.059 0.571 1.00 0.00 50 CYS A C 17
ATOM 13265 O O . CYS A 1 50 ? 3.836 -3.238 0.872 1.00 0.00 50 CYS A O 17
ATOM 13272 N N . LYS A 1 51 ? 4.958 -1.650 -0.186 1.00 0.00 51 LYS A N 17
ATOM 13273 C CA . LYS A 1 51 ? 5.829 -2.595 -0.841 1.00 0.00 51 LYS A CA 17
ATOM 13274 C C . LYS A 1 51 ? 7.225 -2.575 -0.218 1.00 0.00 51 LYS A C 17
ATOM 13275 O O . LYS A 1 51 ? 7.974 -1.606 -0.378 1.00 0.00 51 LYS A O 17
ATOM 13294 N N . ARG A 1 52 ? 7.546 -3.619 0.534 1.00 0.00 52 ARG A N 17
ATOM 13295 C CA . ARG A 1 52 ? 8.861 -3.726 1.186 1.00 0.00 52 ARG A CA 17
ATOM 13296 C C . ARG A 1 52 ? 9.811 -4.586 0.365 1.00 0.00 52 ARG A C 17
ATOM 13297 O O . ARG A 1 52 ? 9.370 -5.425 -0.425 1.00 0.00 52 ARG A O 17
ATOM 13318 N N . GLN A 1 53 ? 11.095 -4.395 0.589 1.00 0.00 53 GLN A N 17
ATOM 13319 C CA . GLN A 1 53 ? 12.138 -5.112 -0.101 1.00 0.00 53 GLN A CA 17
ATOM 13320 C C . GLN A 1 53 ? 12.312 -6.502 0.482 1.00 0.00 53 GLN A C 17
ATOM 13321 O O . GLN A 1 53 ? 12.654 -6.653 1.665 1.00 0.00 53 GLN A O 17
ATOM 13335 N N . CYS A 1 54 ? 12.078 -7.494 -0.313 1.00 0.00 54 CYS A N 17
ATOM 13336 C CA . CYS A 1 54 ? 12.290 -8.850 0.089 1.00 0.00 54 CYS A CA 17
ATOM 13337 C C . CYS A 1 54 ? 13.470 -9.417 -0.669 1.00 0.00 54 CYS A C 17
ATOM 13338 O O . CYS A 1 54 ? 14.596 -9.396 -0.120 1.00 0.00 54 CYS A O 17
ATOM 13346 N N . ASP A 1 1 ? 10.223 -5.765 -10.960 1.00 0.00 1 ASP A N 18
ATOM 13347 C CA . ASP A 1 1 ? 11.339 -4.910 -10.568 1.00 0.00 1 ASP A CA 18
ATOM 13348 C C . ASP A 1 1 ? 12.561 -5.765 -10.378 1.00 0.00 1 ASP A C 18
ATOM 13349 O O . ASP A 1 1 ? 12.522 -6.967 -10.667 1.00 0.00 1 ASP A O 18
ATOM 13360 N N . GLY A 1 2 ? 13.646 -5.173 -9.936 1.00 0.00 2 GLY A N 18
ATOM 13361 C CA . GLY A 1 2 ? 14.842 -5.928 -9.654 1.00 0.00 2 GLY A CA 18
ATOM 13362 C C . GLY A 1 2 ? 14.785 -6.486 -8.261 1.00 0.00 2 GLY A C 18
ATOM 13363 O O . GLY A 1 2 ? 15.127 -7.644 -8.023 1.00 0.00 2 GLY A O 18
ATOM 13367 N N . VAL A 1 3 ? 14.333 -5.669 -7.352 1.00 0.00 3 VAL A N 18
ATOM 13368 C CA . VAL A 1 3 ? 14.154 -6.066 -5.980 1.00 0.00 3 VAL A CA 18
ATOM 13369 C C . VAL A 1 3 ? 12.786 -6.713 -5.851 1.00 0.00 3 VAL A C 18
ATOM 13370 O O . VAL A 1 3 ? 11.826 -6.265 -6.484 1.00 0.00 3 VAL A O 18
ATOM 13383 N N . LYS A 1 4 ? 12.706 -7.778 -5.087 1.00 0.00 4 LYS A N 18
ATOM 13384 C CA . LYS A 1 4 ? 11.449 -8.441 -4.862 1.00 0.00 4 LYS A CA 18
ATOM 13385 C C . LYS A 1 4 ? 10.694 -7.694 -3.798 1.00 0.00 4 LYS A C 18
ATOM 13386 O O . LYS A 1 4 ? 11.157 -7.573 -2.652 1.00 0.00 4 LYS A O 18
ATOM 13405 N N . LEU A 1 5 ? 9.577 -7.162 -4.166 1.00 0.00 5 LEU A N 18
ATOM 13406 C CA . LEU A 1 5 ? 8.777 -6.430 -3.250 1.00 0.00 5 LEU A CA 18
ATOM 13407 C C . LEU A 1 5 ? 7.540 -7.207 -2.932 1.00 0.00 5 LEU A C 18
ATOM 13408 O O . LEU A 1 5 ? 6.891 -7.790 -3.819 1.00 0.00 5 LEU A O 18
ATOM 13424 N N . CYS A 1 6 ? 7.228 -7.237 -1.694 1.00 0.00 6 CYS A N 18
ATOM 13425 C CA . CYS A 1 6 ? 6.072 -7.926 -1.222 1.00 0.00 6 CYS A CA 18
ATOM 13426 C C . CYS A 1 6 ? 5.027 -6.893 -0.855 1.00 0.00 6 CYS A C 18
ATOM 13427 O O . CYS A 1 6 ? 5.339 -5.896 -0.189 1.00 0.00 6 CYS A O 18
ATOM 13434 N N . ASP A 1 7 ? 3.822 -7.096 -1.307 1.00 0.00 7 ASP A N 18
ATOM 13435 C CA . ASP A 1 7 ? 2.738 -6.167 -1.043 1.00 0.00 7 ASP A CA 18
ATOM 13436 C C . ASP A 1 7 ? 2.252 -6.358 0.378 1.00 0.00 7 ASP A C 18
ATOM 13437 O O . ASP A 1 7 ? 1.668 -7.400 0.714 1.00 0.00 7 ASP A O 18
ATOM 13446 N N . VAL A 1 8 ? 2.536 -5.404 1.225 1.00 0.00 8 VAL A N 18
ATOM 13447 C CA . VAL A 1 8 ? 2.140 -5.474 2.611 1.00 0.00 8 VAL A CA 18
ATOM 13448 C C . VAL A 1 8 ? 0.925 -4.570 2.838 1.00 0.00 8 VAL A C 18
ATOM 13449 O O . VAL A 1 8 ? 0.957 -3.385 2.482 1.00 0.00 8 VAL A O 18
ATOM 13462 N N . PRO A 1 9 ? -0.186 -5.139 3.354 1.00 0.00 9 PRO A N 18
ATOM 13463 C CA . PRO A 1 9 ? -1.418 -4.387 3.619 1.00 0.00 9 PRO A CA 18
ATOM 13464 C C . PRO A 1 9 ? -1.144 -3.155 4.465 1.00 0.00 9 PRO A C 18
ATOM 13465 O O . PRO A 1 9 ? -0.659 -3.263 5.594 1.00 0.00 9 PRO A O 18
ATOM 13476 N N . SER A 1 10 ? -1.412 -2.001 3.914 1.00 0.00 10 SER A N 18
ATOM 13477 C CA . SER A 1 10 ? -1.163 -0.768 4.591 1.00 0.00 10 SER A CA 18
ATOM 13478 C C . SER A 1 10 ? -2.196 -0.565 5.688 1.00 0.00 10 SER A C 18
ATOM 13479 O O . SER A 1 10 ? -3.368 -0.265 5.413 1.00 0.00 10 SER A O 18
ATOM 13487 N N . GLY A 1 11 ? -1.767 -0.749 6.927 1.00 0.00 11 GLY A N 18
ATOM 13488 C CA . GLY A 1 11 ? -2.637 -0.547 8.060 1.00 0.00 11 GLY A CA 18
ATOM 13489 C C . GLY A 1 11 ? -2.887 0.919 8.266 1.00 0.00 11 GLY A C 18
ATOM 13490 O O . GLY A 1 11 ? -3.898 1.323 8.855 1.00 0.00 11 GLY A O 18
ATOM 13494 N N . THR A 1 12 ? -1.962 1.721 7.771 1.00 0.00 12 THR A N 18
ATOM 13495 C CA . THR A 1 12 ? -2.068 3.148 7.810 1.00 0.00 12 THR A CA 18
ATOM 13496 C C . THR A 1 12 ? -3.197 3.648 6.904 1.00 0.00 12 THR A C 18
ATOM 13497 O O . THR A 1 12 ? -3.826 4.661 7.186 1.00 0.00 12 THR A O 18
ATOM 13508 N N . TRP A 1 13 ? -3.492 2.900 5.866 1.00 0.00 13 TRP A N 18
ATOM 13509 C CA . TRP A 1 13 ? -4.510 3.299 4.926 1.00 0.00 13 TRP A CA 18
ATOM 13510 C C . TRP A 1 13 ? -5.860 2.781 5.387 1.00 0.00 13 TRP A C 18
ATOM 13511 O O . TRP A 1 13 ? -5.963 1.658 5.889 1.00 0.00 13 TRP A O 18
ATOM 13532 N N . SER A 1 14 ? -6.877 3.573 5.224 1.00 0.00 14 SER A N 18
ATOM 13533 C CA . SER A 1 14 ? -8.198 3.187 5.626 1.00 0.00 14 SER A CA 18
ATOM 13534 C C . SER A 1 14 ? -9.167 3.355 4.457 1.00 0.00 14 SER A C 18
ATOM 13535 O O . SER A 1 14 ? -9.369 4.468 3.969 1.00 0.00 14 SER A O 18
ATOM 13543 N N . GLY A 1 15 ? -9.699 2.259 3.976 1.00 0.00 15 GLY A N 18
ATOM 13544 C CA . GLY A 1 15 ? -10.692 2.320 2.939 1.00 0.00 15 GLY A CA 18
ATOM 13545 C C . GLY A 1 15 ? -10.159 1.959 1.576 1.00 0.00 15 GLY A C 18
ATOM 13546 O O . GLY A 1 15 ? -9.163 1.231 1.449 1.00 0.00 15 GLY A O 18
ATOM 13550 N N . HIS A 1 16 ? -10.819 2.474 0.565 1.00 0.00 16 HIS A N 18
ATOM 13551 C CA . HIS A 1 16 ? -10.476 2.221 -0.822 1.00 0.00 16 HIS A CA 18
ATOM 13552 C C . HIS A 1 16 ? -9.260 3.037 -1.247 1.00 0.00 16 HIS A C 18
ATOM 13553 O O . HIS A 1 16 ? -9.155 4.228 -0.953 1.00 0.00 16 HIS A O 18
ATOM 13567 N N . CYS A 1 17 ? -8.345 2.382 -1.900 1.00 0.00 17 CYS A N 18
ATOM 13568 C CA . CYS A 1 17 ? -7.171 3.011 -2.432 1.00 0.00 17 CYS A CA 18
ATOM 13569 C C . CYS A 1 17 ? -7.491 3.532 -3.815 1.00 0.00 17 CYS A C 18
ATOM 13570 O O . CYS A 1 17 ? -7.528 2.768 -4.791 1.00 0.00 17 CYS A O 18
ATOM 13577 N N . GLY A 1 18 ? -7.820 4.790 -3.884 1.00 0.00 18 GLY A N 18
ATOM 13578 C CA . GLY A 1 18 ? -8.088 5.402 -5.151 1.00 0.00 18 GLY A CA 18
ATOM 13579 C C . GLY A 1 18 ? -6.938 6.265 -5.562 1.00 0.00 18 GLY A C 18
ATOM 13580 O O . GLY A 1 18 ? -6.604 6.363 -6.743 1.00 0.00 18 GLY A O 18
ATOM 13584 N N . SER A 1 19 ? -6.333 6.892 -4.589 1.00 0.00 19 SER A N 18
ATOM 13585 C CA . SER A 1 19 ? -5.187 7.702 -4.804 1.00 0.00 19 SER A CA 18
ATOM 13586 C C . SER A 1 19 ? -3.914 6.886 -4.567 1.00 0.00 19 SER A C 18
ATOM 13587 O O . SER A 1 19 ? -3.490 6.694 -3.419 1.00 0.00 19 SER A O 18
ATOM 13595 N N . SER A 1 20 ? -3.332 6.398 -5.642 1.00 0.00 20 SER A N 18
ATOM 13596 C CA . SER A 1 20 ? -2.136 5.583 -5.593 1.00 0.00 20 SER A CA 18
ATOM 13597 C C . SER A 1 20 ? -0.951 6.370 -5.000 1.00 0.00 20 SER A C 18
ATOM 13598 O O . SER A 1 20 ? -0.137 5.821 -4.249 1.00 0.00 20 SER A O 18
ATOM 13606 N N . SER A 1 21 ? -0.896 7.656 -5.296 1.00 0.00 21 SER A N 18
ATOM 13607 C CA . SER A 1 21 ? 0.157 8.510 -4.808 1.00 0.00 21 SER A CA 18
ATOM 13608 C C . SER A 1 21 ? 0.038 8.721 -3.302 1.00 0.00 21 SER A C 18
ATOM 13609 O O . SER A 1 21 ? 1.035 8.763 -2.597 1.00 0.00 21 SER A O 18
ATOM 13617 N N . LYS A 1 22 ? -1.189 8.817 -2.805 1.00 0.00 22 LYS A N 18
ATOM 13618 C CA . LYS A 1 22 ? -1.393 8.972 -1.376 1.00 0.00 22 LYS A CA 18
ATOM 13619 C C . LYS A 1 22 ? -1.093 7.679 -0.662 1.00 0.00 22 LYS A C 18
ATOM 13620 O O . LYS A 1 22 ? -0.558 7.696 0.425 1.00 0.00 22 LYS A O 18
ATOM 13639 N N . CYS A 1 23 ? -1.436 6.571 -1.305 1.00 0.00 23 CYS A N 18
ATOM 13640 C CA . CYS A 1 23 ? -1.148 5.227 -0.800 1.00 0.00 23 CYS A CA 18
ATOM 13641 C C . CYS A 1 23 ? 0.326 5.099 -0.444 1.00 0.00 23 CYS A C 18
ATOM 13642 O O . CYS A 1 23 ? 0.689 4.837 0.719 1.00 0.00 23 CYS A O 18
ATOM 13649 N N . SER A 1 24 ? 1.161 5.363 -1.419 1.00 0.00 24 SER A N 18
ATOM 13650 C CA . SER A 1 24 ? 2.565 5.260 -1.262 1.00 0.00 24 SER A CA 18
ATOM 13651 C C . SER A 1 24 ? 3.106 6.299 -0.288 1.00 0.00 24 SER A C 18
ATOM 13652 O O . SER A 1 24 ? 3.753 5.949 0.715 1.00 0.00 24 SER A O 18
ATOM 13660 N N . GLN A 1 25 ? 2.785 7.559 -0.561 1.00 0.00 25 GLN A N 18
ATOM 13661 C CA . GLN A 1 25 ? 3.282 8.682 0.199 1.00 0.00 25 GLN A CA 18
ATOM 13662 C C . GLN A 1 25 ? 2.942 8.559 1.667 1.00 0.00 25 GLN A C 18
ATOM 13663 O O . GLN A 1 25 ? 3.792 8.734 2.480 1.00 0.00 25 GLN A O 18
ATOM 13677 N N . GLN A 1 26 ? 1.719 8.182 1.982 1.00 0.00 26 GLN A N 18
ATOM 13678 C CA . GLN A 1 26 ? 1.269 8.122 3.368 1.00 0.00 26 GLN A CA 18
ATOM 13679 C C . GLN A 1 26 ? 2.058 7.120 4.199 1.00 0.00 26 GLN A C 18
ATOM 13680 O O . GLN A 1 26 ? 2.598 7.477 5.250 1.00 0.00 26 GLN A O 18
ATOM 13694 N N . CYS A 1 27 ? 2.173 5.887 3.742 1.00 0.00 27 CYS A N 18
ATOM 13695 C CA . CYS A 1 27 ? 2.841 4.909 4.581 1.00 0.00 27 CYS A CA 18
ATOM 13696 C C . CYS A 1 27 ? 4.352 5.130 4.596 1.00 0.00 27 CYS A C 18
ATOM 13697 O O . CYS A 1 27 ? 5.025 4.916 5.641 1.00 0.00 27 CYS A O 18
ATOM 13704 N N . LYS A 1 28 ? 4.864 5.617 3.472 1.00 0.00 28 LYS A N 18
ATOM 13705 C CA . LYS A 1 28 ? 6.268 5.961 3.306 1.00 0.00 28 LYS A CA 18
ATOM 13706 C C . LYS A 1 28 ? 6.631 7.169 4.185 1.00 0.00 28 LYS A C 18
ATOM 13707 O O . LYS A 1 28 ? 7.673 7.176 4.856 1.00 0.00 28 LYS A O 18
ATOM 13726 N N . ASP A 1 29 ? 5.758 8.160 4.194 1.00 0.00 29 ASP A N 18
ATOM 13727 C CA . ASP A 1 29 ? 5.920 9.370 5.009 1.00 0.00 29 ASP A CA 18
ATOM 13728 C C . ASP A 1 29 ? 5.901 9.003 6.471 1.00 0.00 29 ASP A C 18
ATOM 13729 O O . ASP A 1 29 ? 6.668 9.550 7.266 1.00 0.00 29 ASP A O 18
ATOM 13738 N N . ARG A 1 30 ? 5.020 8.064 6.818 1.00 0.00 30 ARG A N 18
ATOM 13739 C CA . ARG A 1 30 ? 4.926 7.541 8.136 1.00 0.00 30 ARG A CA 18
ATOM 13740 C C . ARG A 1 30 ? 6.239 6.858 8.555 1.00 0.00 30 ARG A C 18
ATOM 13741 O O . ARG A 1 30 ? 7.059 7.489 9.190 1.00 0.00 30 ARG A O 18
ATOM 13762 N N . GLU A 1 31 ? 6.425 5.604 8.139 1.00 0.00 31 GLU A N 18
ATOM 13763 C CA . GLU A 1 31 ? 7.587 4.741 8.470 1.00 0.00 31 GLU A CA 18
ATOM 13764 C C . GLU A 1 31 ? 7.399 3.397 7.822 1.00 0.00 31 GLU A C 18
ATOM 13765 O O . GLU A 1 31 ? 6.856 2.486 8.448 1.00 0.00 31 GLU A O 18
ATOM 13777 N N . HIS A 1 32 ? 7.744 3.280 6.576 1.00 0.00 32 HIS A N 18
ATOM 13778 C CA . HIS A 1 32 ? 7.628 2.010 5.893 1.00 0.00 32 HIS A CA 18
ATOM 13779 C C . HIS A 1 32 ? 8.796 1.760 4.982 1.00 0.00 32 HIS A C 18
ATOM 13780 O O . HIS A 1 32 ? 9.855 1.335 5.438 1.00 0.00 32 HIS A O 18
ATOM 13794 N N . PHE A 1 33 ? 8.631 2.073 3.711 1.00 0.00 33 PHE A N 18
ATOM 13795 C CA . PHE A 1 33 ? 9.625 1.774 2.706 1.00 0.00 33 PHE A CA 18
ATOM 13796 C C . PHE A 1 33 ? 9.614 2.862 1.660 1.00 0.00 33 PHE A C 18
ATOM 13797 O O . PHE A 1 33 ? 8.544 3.393 1.327 1.00 0.00 33 PHE A O 18
ATOM 13814 N N . ALA A 1 34 ? 10.784 3.165 1.115 1.00 0.00 34 ALA A N 18
ATOM 13815 C CA . ALA A 1 34 ? 10.952 4.229 0.120 1.00 0.00 34 ALA A CA 18
ATOM 13816 C C . ALA A 1 34 ? 10.205 3.914 -1.168 1.00 0.00 34 ALA A C 18
ATOM 13817 O O . ALA A 1 34 ? 9.897 4.811 -1.955 1.00 0.00 34 ALA A O 18
ATOM 13824 N N . TYR A 1 35 ? 9.904 2.642 -1.357 1.00 0.00 35 TYR A N 18
ATOM 13825 C CA . TYR A 1 35 ? 9.168 2.164 -2.516 1.00 0.00 35 TYR A CA 18
ATOM 13826 C C . TYR A 1 35 ? 7.730 2.657 -2.483 1.00 0.00 35 TYR A C 18
ATOM 13827 O O . TYR A 1 35 ? 7.076 2.766 -3.520 1.00 0.00 35 TYR A O 18
ATOM 13845 N N . GLY A 1 36 ? 7.250 2.972 -1.298 1.00 0.00 36 GLY A N 18
ATOM 13846 C CA . GLY A 1 36 ? 5.906 3.418 -1.160 1.00 0.00 36 GLY A CA 18
ATOM 13847 C C . GLY A 1 36 ? 4.944 2.267 -1.215 1.00 0.00 36 GLY A C 18
ATOM 13848 O O . GLY A 1 36 ? 5.062 1.326 -0.431 1.00 0.00 36 GLY A O 18
ATOM 13852 N N . GLY A 1 37 ? 4.058 2.294 -2.173 1.00 0.00 37 GLY A N 18
ATOM 13853 C CA . GLY A 1 37 ? 3.057 1.295 -2.267 1.00 0.00 37 GLY A CA 18
ATOM 13854 C C . GLY A 1 37 ? 2.215 1.473 -3.486 1.00 0.00 37 GLY A C 18
ATOM 13855 O O . GLY A 1 37 ? 2.471 2.372 -4.295 1.00 0.00 37 GLY A O 18
ATOM 13859 N N . ALA A 1 38 ? 1.226 0.633 -3.616 1.00 0.00 38 ALA A N 18
ATOM 13860 C CA . ALA A 1 38 ? 0.318 0.658 -4.725 1.00 0.00 38 ALA A CA 18
ATOM 13861 C C . ALA A 1 38 ? -1.027 0.113 -4.279 1.00 0.00 38 ALA A C 18
ATOM 13862 O O . ALA A 1 38 ? -1.126 -0.542 -3.236 1.00 0.00 38 ALA A O 18
ATOM 13869 N N . CYS A 1 39 ? -2.039 0.376 -5.046 1.00 0.00 39 CYS A N 18
ATOM 13870 C CA . CYS A 1 39 ? -3.377 -0.066 -4.732 1.00 0.00 39 CYS A CA 18
ATOM 13871 C C . CYS A 1 39 ? -3.577 -1.503 -5.227 1.00 0.00 39 CYS A C 18
ATOM 13872 O O . CYS A 1 39 ? -3.310 -1.810 -6.393 1.00 0.00 39 CYS A O 18
ATOM 13879 N N . HIS A 1 40 ? -4.032 -2.368 -4.347 1.00 0.00 40 HIS A N 18
ATOM 13880 C CA . HIS A 1 40 ? -4.237 -3.776 -4.651 1.00 0.00 40 HIS A CA 18
ATOM 13881 C C . HIS A 1 40 ? -5.522 -4.242 -3.942 1.00 0.00 40 HIS A C 18
ATOM 13882 O O . HIS A 1 40 ? -5.830 -3.771 -2.854 1.00 0.00 40 HIS A O 18
ATOM 13896 N N . TYR A 1 41 ? -6.278 -5.124 -4.549 1.00 0.00 41 TYR A N 18
ATOM 13897 C CA . TYR A 1 41 ? -7.575 -5.499 -4.001 1.00 0.00 41 TYR A CA 18
ATOM 13898 C C . TYR A 1 41 ? -7.453 -6.629 -2.992 1.00 0.00 41 TYR A C 18
ATOM 13899 O O . TYR A 1 41 ? -6.895 -7.692 -3.290 1.00 0.00 41 TYR A O 18
ATOM 13917 N N . GLN A 1 42 ? -7.979 -6.400 -1.807 1.00 0.00 42 GLN A N 18
ATOM 13918 C CA . GLN A 1 42 ? -8.050 -7.428 -0.808 1.00 0.00 42 GLN A CA 18
ATOM 13919 C C . GLN A 1 42 ? -9.412 -7.476 -0.181 1.00 0.00 42 GLN A C 18
ATOM 13920 O O . GLN A 1 42 ? -10.290 -8.213 -0.634 1.00 0.00 42 GLN A O 18
ATOM 13934 N N . PHE A 1 43 ? -9.598 -6.664 0.783 1.00 0.00 43 PHE A N 18
ATOM 13935 C CA . PHE A 1 43 ? -10.831 -6.618 1.518 1.00 0.00 43 PHE A CA 18
ATOM 13936 C C . PHE A 1 43 ? -10.952 -5.266 2.206 1.00 0.00 43 PHE A C 18
ATOM 13937 O O . PHE A 1 43 ? -9.960 -4.753 2.727 1.00 0.00 43 PHE A O 18
ATOM 13954 N N . PRO A 1 44 ? -12.134 -4.630 2.165 1.00 0.00 44 PRO A N 18
ATOM 13955 C CA . PRO A 1 44 ? -13.294 -5.114 1.405 1.00 0.00 44 PRO A CA 18
ATOM 13956 C C . PRO A 1 44 ? -13.268 -4.565 -0.022 1.00 0.00 44 PRO A C 18
ATOM 13957 O O . PRO A 1 44 ? -13.996 -5.021 -0.906 1.00 0.00 44 PRO A O 18
ATOM 13968 N N . SER A 1 45 ? -12.385 -3.635 -0.224 1.00 0.00 45 SER A N 18
ATOM 13969 C CA . SER A 1 45 ? -12.249 -2.890 -1.435 1.00 0.00 45 SER A CA 18
ATOM 13970 C C . SER A 1 45 ? -10.784 -2.887 -1.842 1.00 0.00 45 SER A C 18
ATOM 13971 O O . SER A 1 45 ? -9.958 -3.575 -1.198 1.00 0.00 45 SER A O 18
ATOM 13979 N N . VAL A 1 46 ? -10.470 -2.204 -2.945 1.00 0.00 46 VAL A N 18
ATOM 13980 C CA . VAL A 1 46 ? -9.084 -1.975 -3.324 1.00 0.00 46 VAL A CA 18
ATOM 13981 C C . VAL A 1 46 ? -8.393 -1.291 -2.149 1.00 0.00 46 VAL A C 18
ATOM 13982 O O . VAL A 1 46 ? -8.829 -0.245 -1.705 1.00 0.00 46 VAL A O 18
ATOM 13995 N N . LYS A 1 47 ? -7.354 -1.881 -1.664 1.00 0.00 47 LYS A N 18
ATOM 13996 C CA . LYS A 1 47 ? -6.685 -1.422 -0.478 1.00 0.00 47 LYS A CA 18
ATOM 13997 C C . LYS A 1 47 ? -5.266 -0.990 -0.850 1.00 0.00 47 LYS A C 18
ATOM 13998 O O . LYS A 1 47 ? -4.767 -1.343 -1.909 1.00 0.00 47 LYS A O 18
ATOM 14017 N N . CYS A 1 48 ? -4.661 -0.193 -0.031 1.00 0.00 48 CYS A N 18
ATOM 14018 C CA . CYS A 1 48 ? -3.303 0.233 -0.263 1.00 0.00 48 CYS A CA 18
ATOM 14019 C C . CYS A 1 48 ? -2.346 -0.813 0.267 1.00 0.00 48 CYS A C 18
ATOM 14020 O O . CYS A 1 48 ? -2.530 -1.337 1.379 1.00 0.00 48 CYS A O 18
ATOM 14027 N N . PHE A 1 49 ? -1.383 -1.156 -0.531 1.00 0.00 49 PHE A N 18
ATOM 14028 C CA . PHE A 1 49 ? -0.362 -2.092 -0.161 1.00 0.00 49 PHE A CA 18
ATOM 14029 C C . PHE A 1 49 ? 0.974 -1.470 -0.365 1.00 0.00 49 PHE A C 18
ATOM 14030 O O . PHE A 1 49 ? 1.333 -1.120 -1.484 1.00 0.00 49 PHE A O 18
ATOM 14047 N N . CYS A 1 50 ? 1.697 -1.319 0.690 1.00 0.00 50 CYS A N 18
ATOM 14048 C CA . CYS A 1 50 ? 3.012 -0.769 0.617 1.00 0.00 50 CYS A CA 18
ATOM 14049 C C . CYS A 1 50 ? 3.938 -1.871 0.138 1.00 0.00 50 CYS A C 18
ATOM 14050 O O . CYS A 1 50 ? 3.721 -3.046 0.445 1.00 0.00 50 CYS A O 18
ATOM 14057 N N . LYS A 1 51 ? 4.911 -1.541 -0.646 1.00 0.00 51 LYS A N 18
ATOM 14058 C CA . LYS A 1 51 ? 5.772 -2.559 -1.173 1.00 0.00 51 LYS A CA 18
ATOM 14059 C C . LYS A 1 51 ? 7.008 -2.711 -0.341 1.00 0.00 51 LYS A C 18
ATOM 14060 O O . LYS A 1 51 ? 7.881 -1.838 -0.323 1.00 0.00 51 LYS A O 18
ATOM 14079 N N . ARG A 1 52 ? 7.059 -3.803 0.390 1.00 0.00 52 ARG A N 18
ATOM 14080 C CA . ARG A 1 52 ? 8.153 -4.045 1.271 1.00 0.00 52 ARG A CA 18
ATOM 14081 C C . ARG A 1 52 ? 9.277 -4.751 0.587 1.00 0.00 52 ARG A C 18
ATOM 14082 O O . ARG A 1 52 ? 9.065 -5.636 -0.245 1.00 0.00 52 ARG A O 18
ATOM 14103 N N . GLN A 1 53 ? 10.454 -4.338 0.944 1.00 0.00 53 GLN A N 18
ATOM 14104 C CA . GLN A 1 53 ? 11.677 -4.836 0.392 1.00 0.00 53 GLN A CA 18
ATOM 14105 C C . GLN A 1 53 ? 11.928 -6.232 0.938 1.00 0.00 53 GLN A C 18
ATOM 14106 O O . GLN A 1 53 ? 12.083 -6.411 2.153 1.00 0.00 53 GLN A O 18
ATOM 14120 N N . CYS A 1 54 ? 11.923 -7.202 0.080 1.00 0.00 54 CYS A N 18
ATOM 14121 C CA . CYS A 1 54 ? 12.133 -8.555 0.496 1.00 0.00 54 CYS A CA 18
ATOM 14122 C C . CYS A 1 54 ? 13.422 -9.076 -0.110 1.00 0.00 54 CYS A C 18
ATOM 14123 O O . CYS A 1 54 ? 13.380 -9.816 -1.112 1.00 0.00 54 CYS A O 18
ATOM 14131 N N . ASP A 1 1 ? 9.330 -5.647 -10.639 1.00 0.00 1 ASP A N 19
ATOM 14132 C CA . ASP A 1 1 ? 10.261 -5.500 -11.753 1.00 0.00 1 ASP A CA 19
ATOM 14133 C C . ASP A 1 1 ? 11.663 -5.418 -11.208 1.00 0.00 1 ASP A C 19
ATOM 14134 O O . ASP A 1 1 ? 12.013 -4.447 -10.524 1.00 0.00 1 ASP A O 19
ATOM 14145 N N . GLY A 1 2 ? 12.456 -6.440 -11.467 1.00 0.00 2 GLY A N 19
ATOM 14146 C CA . GLY A 1 2 ? 13.832 -6.476 -11.013 1.00 0.00 2 GLY A CA 19
ATOM 14147 C C . GLY A 1 2 ? 13.945 -6.863 -9.556 1.00 0.00 2 GLY A C 19
ATOM 14148 O O . GLY A 1 2 ? 14.388 -7.968 -9.223 1.00 0.00 2 GLY A O 19
ATOM 14152 N N . VAL A 1 3 ? 13.519 -5.972 -8.699 1.00 0.00 3 VAL A N 19
ATOM 14153 C CA . VAL A 1 3 ? 13.562 -6.185 -7.281 1.00 0.00 3 VAL A CA 19
ATOM 14154 C C . VAL A 1 3 ? 12.255 -6.853 -6.839 1.00 0.00 3 VAL A C 19
ATOM 14155 O O . VAL A 1 3 ? 11.183 -6.559 -7.380 1.00 0.00 3 VAL A O 19
ATOM 14168 N N . LYS A 1 4 ? 12.339 -7.761 -5.910 1.00 0.00 4 LYS A N 19
ATOM 14169 C CA . LYS A 1 4 ? 11.170 -8.465 -5.450 1.00 0.00 4 LYS A CA 19
ATOM 14170 C C . LYS A 1 4 ? 10.643 -7.778 -4.221 1.00 0.00 4 LYS A C 19
ATOM 14171 O O . LYS A 1 4 ? 11.370 -7.573 -3.240 1.00 0.00 4 LYS A O 19
ATOM 14190 N N . LEU A 1 5 ? 9.414 -7.376 -4.283 1.00 0.00 5 LEU A N 19
ATOM 14191 C CA . LEU A 1 5 ? 8.817 -6.661 -3.203 1.00 0.00 5 LEU A CA 19
ATOM 14192 C C . LEU A 1 5 ? 7.717 -7.498 -2.595 1.00 0.00 5 LEU A C 19
ATOM 14193 O O . LEU A 1 5 ? 7.254 -8.481 -3.209 1.00 0.00 5 LEU A O 19
ATOM 14209 N N . CYS A 1 6 ? 7.333 -7.150 -1.408 1.00 0.00 6 CYS A N 19
ATOM 14210 C CA . CYS A 1 6 ? 6.279 -7.824 -0.707 1.00 0.00 6 CYS A CA 19
ATOM 14211 C C . CYS A 1 6 ? 5.231 -6.790 -0.325 1.00 0.00 6 CYS A C 19
ATOM 14212 O O . CYS A 1 6 ? 5.537 -5.830 0.396 1.00 0.00 6 CYS A O 19
ATOM 14219 N N . ASP A 1 7 ? 4.034 -6.948 -0.850 1.00 0.00 7 ASP A N 19
ATOM 14220 C CA . ASP A 1 7 ? 2.931 -6.018 -0.603 1.00 0.00 7 ASP A CA 19
ATOM 14221 C C . ASP A 1 7 ? 2.381 -6.212 0.805 1.00 0.00 7 ASP A C 19
ATOM 14222 O O . ASP A 1 7 ? 1.667 -7.187 1.084 1.00 0.00 7 ASP A O 19
ATOM 14231 N N . VAL A 1 8 ? 2.732 -5.313 1.692 1.00 0.00 8 VAL A N 19
ATOM 14232 C CA . VAL A 1 8 ? 2.329 -5.402 3.081 1.00 0.00 8 VAL A CA 19
ATOM 14233 C C . VAL A 1 8 ? 1.201 -4.413 3.346 1.00 0.00 8 VAL A C 19
ATOM 14234 O O . VAL A 1 8 ? 1.387 -3.202 3.188 1.00 0.00 8 VAL A O 19
ATOM 14247 N N . PRO A 1 9 ? 0.023 -4.900 3.746 1.00 0.00 9 PRO A N 19
ATOM 14248 C CA . PRO A 1 9 ? -1.136 -4.045 3.995 1.00 0.00 9 PRO A CA 19
ATOM 14249 C C . PRO A 1 9 ? -0.917 -3.128 5.192 1.00 0.00 9 PRO A C 19
ATOM 14250 O O . PRO A 1 9 ? -0.491 -3.575 6.274 1.00 0.00 9 PRO A O 19
ATOM 14261 N N . SER A 1 10 ? -1.182 -1.871 5.006 1.00 0.00 10 SER A N 19
ATOM 14262 C CA . SER A 1 10 ? -1.007 -0.906 6.034 1.00 0.00 10 SER A CA 19
ATOM 14263 C C . SER A 1 10 ? -2.325 -0.580 6.734 1.00 0.00 10 SER A C 19
ATOM 14264 O O . SER A 1 10 ? -3.362 -0.372 6.085 1.00 0.00 10 SER A O 19
ATOM 14272 N N . GLY A 1 11 ? -2.285 -0.572 8.049 1.00 0.00 11 GLY A N 19
ATOM 14273 C CA . GLY A 1 11 ? -3.435 -0.210 8.848 1.00 0.00 11 GLY A CA 19
ATOM 14274 C C . GLY A 1 11 ? -3.480 1.279 9.074 1.00 0.00 11 GLY A C 19
ATOM 14275 O O . GLY A 1 11 ? -4.450 1.817 9.609 1.00 0.00 11 GLY A O 19
ATOM 14279 N N . THR A 1 12 ? -2.421 1.933 8.659 1.00 0.00 12 THR A N 19
ATOM 14280 C CA . THR A 1 12 ? -2.277 3.354 8.743 1.00 0.00 12 THR A CA 19
ATOM 14281 C C . THR A 1 12 ? -3.107 4.043 7.649 1.00 0.00 12 THR A C 19
ATOM 14282 O O . THR A 1 12 ? -3.521 5.194 7.786 1.00 0.00 12 THR A O 19
ATOM 14293 N N . TRP A 1 13 ? -3.358 3.319 6.583 1.00 0.00 13 TRP A N 19
ATOM 14294 C CA . TRP A 1 13 ? -4.193 3.804 5.514 1.00 0.00 13 TRP A CA 19
ATOM 14295 C C . TRP A 1 13 ? -5.618 3.374 5.797 1.00 0.00 13 TRP A C 19
ATOM 14296 O O . TRP A 1 13 ? -5.855 2.223 6.170 1.00 0.00 13 TRP A O 19
ATOM 14317 N N . SER A 1 14 ? -6.540 4.270 5.622 1.00 0.00 14 SER A N 19
ATOM 14318 C CA . SER A 1 14 ? -7.917 4.010 5.908 1.00 0.00 14 SER A CA 19
ATOM 14319 C C . SER A 1 14 ? -8.736 3.709 4.640 1.00 0.00 14 SER A C 19
ATOM 14320 O O . SER A 1 14 ? -8.895 4.567 3.770 1.00 0.00 14 SER A O 19
ATOM 14328 N N . GLY A 1 15 ? -9.196 2.478 4.533 1.00 0.00 15 GLY A N 19
ATOM 14329 C CA . GLY A 1 15 ? -10.143 2.109 3.509 1.00 0.00 15 GLY A CA 19
ATOM 14330 C C . GLY A 1 15 ? -9.575 1.879 2.120 1.00 0.00 15 GLY A C 19
ATOM 14331 O O . GLY A 1 15 ? -8.616 1.120 1.935 1.00 0.00 15 GLY A O 19
ATOM 14335 N N . HIS A 1 16 ? -10.161 2.570 1.166 1.00 0.00 16 HIS A N 19
ATOM 14336 C CA . HIS A 1 16 ? -9.919 2.373 -0.253 1.00 0.00 16 HIS A CA 19
ATOM 14337 C C . HIS A 1 16 ? -8.690 3.136 -0.739 1.00 0.00 16 HIS A C 19
ATOM 14338 O O . HIS A 1 16 ? -8.381 4.219 -0.247 1.00 0.00 16 HIS A O 19
ATOM 14352 N N . CYS A 1 17 ? -7.993 2.539 -1.674 1.00 0.00 17 CYS A N 19
ATOM 14353 C CA . CYS A 1 17 ? -6.842 3.131 -2.308 1.00 0.00 17 CYS A CA 19
ATOM 14354 C C . CYS A 1 17 ? -7.184 3.420 -3.752 1.00 0.00 17 CYS A C 19
ATOM 14355 O O . CYS A 1 17 ? -7.354 2.492 -4.554 1.00 0.00 17 CYS A O 19
ATOM 14362 N N . GLY A 1 18 ? -7.355 4.670 -4.072 1.00 0.00 18 GLY A N 19
ATOM 14363 C CA . GLY A 1 18 ? -7.585 5.049 -5.443 1.00 0.00 18 GLY A CA 19
ATOM 14364 C C . GLY A 1 18 ? -6.394 5.787 -5.978 1.00 0.00 18 GLY A C 19
ATOM 14365 O O . GLY A 1 18 ? -6.043 5.687 -7.159 1.00 0.00 18 GLY A O 19
ATOM 14369 N N . SER A 1 19 ? -5.761 6.510 -5.106 1.00 0.00 19 SER A N 19
ATOM 14370 C CA . SER A 1 19 ? -4.611 7.272 -5.424 1.00 0.00 19 SER A CA 19
ATOM 14371 C C . SER A 1 19 ? -3.335 6.525 -5.003 1.00 0.00 19 SER A C 19
ATOM 14372 O O . SER A 1 19 ? -2.985 6.458 -3.819 1.00 0.00 19 SER A O 19
ATOM 14380 N N . SER A 1 20 ? -2.644 5.965 -5.977 1.00 0.00 20 SER A N 19
ATOM 14381 C CA . SER A 1 20 ? -1.468 5.161 -5.725 1.00 0.00 20 SER A CA 19
ATOM 14382 C C . SER A 1 20 ? -0.299 6.021 -5.242 1.00 0.00 20 SER A C 19
ATOM 14383 O O . SER A 1 20 ? 0.496 5.590 -4.394 1.00 0.00 20 SER A O 19
ATOM 14391 N N . SER A 1 21 ? -0.224 7.243 -5.741 1.00 0.00 21 SER A N 19
ATOM 14392 C CA . SER A 1 21 ? 0.805 8.160 -5.327 1.00 0.00 21 SER A CA 19
ATOM 14393 C C . SER A 1 21 ? 0.552 8.588 -3.886 1.00 0.00 21 SER A C 19
ATOM 14394 O O . SER A 1 21 ? 1.469 8.648 -3.094 1.00 0.00 21 SER A O 19
ATOM 14402 N N . LYS A 1 22 ? -0.708 8.821 -3.541 1.00 0.00 22 LYS A N 19
ATOM 14403 C CA . LYS A 1 22 ? -1.056 9.207 -2.180 1.00 0.00 22 LYS A CA 19
ATOM 14404 C C . LYS A 1 22 ? -0.808 8.062 -1.228 1.00 0.00 22 LYS A C 19
ATOM 14405 O O . LYS A 1 22 ? -0.324 8.273 -0.129 1.00 0.00 22 LYS A O 19
ATOM 14424 N N . CYS A 1 23 ? -1.149 6.866 -1.671 1.00 0.00 23 CYS A N 19
ATOM 14425 C CA . CYS A 1 23 ? -0.892 5.629 -0.940 1.00 0.00 23 CYS A CA 19
ATOM 14426 C C . CYS A 1 23 ? 0.581 5.545 -0.555 1.00 0.00 23 CYS A C 19
ATOM 14427 O O . CYS A 1 23 ? 0.920 5.492 0.638 1.00 0.00 23 CYS A O 19
ATOM 14434 N N . SER A 1 24 ? 1.451 5.630 -1.544 1.00 0.00 24 SER A N 19
ATOM 14435 C CA . SER A 1 24 ? 2.857 5.569 -1.296 1.00 0.00 24 SER A CA 19
ATOM 14436 C C . SER A 1 24 ? 3.359 6.754 -0.503 1.00 0.00 24 SER A C 19
ATOM 14437 O O . SER A 1 24 ? 4.031 6.570 0.489 1.00 0.00 24 SER A O 19
ATOM 14445 N N . GLN A 1 25 ? 2.972 7.956 -0.880 1.00 0.00 25 GLN A N 19
ATOM 14446 C CA . GLN A 1 25 ? 3.414 9.136 -0.162 1.00 0.00 25 GLN A CA 19
ATOM 14447 C C . GLN A 1 25 ? 2.992 9.111 1.308 1.00 0.00 25 GLN A C 19
ATOM 14448 O O . GLN A 1 25 ? 3.811 9.327 2.154 1.00 0.00 25 GLN A O 19
ATOM 14462 N N . GLN A 1 26 ? 1.739 8.779 1.595 1.00 0.00 26 GLN A N 19
ATOM 14463 C CA . GLN A 1 26 ? 1.218 8.794 2.975 1.00 0.00 26 GLN A CA 19
ATOM 14464 C C . GLN A 1 26 ? 1.878 7.713 3.821 1.00 0.00 26 GLN A C 19
ATOM 14465 O O . GLN A 1 26 ? 2.315 7.976 4.939 1.00 0.00 26 GLN A O 19
ATOM 14479 N N . CYS A 1 27 ? 1.976 6.533 3.271 1.00 0.00 27 CYS A N 19
ATOM 14480 C CA . CYS A 1 27 ? 2.525 5.378 3.964 1.00 0.00 27 CYS A CA 19
ATOM 14481 C C . CYS A 1 27 ? 4.040 5.571 4.226 1.00 0.00 27 CYS A C 19
ATOM 14482 O O . CYS A 1 27 ? 4.556 5.349 5.363 1.00 0.00 27 CYS A O 19
ATOM 14489 N N . LYS A 1 28 ? 4.720 6.045 3.211 1.00 0.00 28 LYS A N 19
ATOM 14490 C CA . LYS A 1 28 ? 6.149 6.299 3.236 1.00 0.00 28 LYS A CA 19
ATOM 14491 C C . LYS A 1 28 ? 6.463 7.573 4.033 1.00 0.00 28 LYS A C 19
ATOM 14492 O O . LYS A 1 28 ? 7.579 7.775 4.493 1.00 0.00 28 LYS A O 19
ATOM 14511 N N . ASP A 1 29 ? 5.475 8.432 4.168 1.00 0.00 29 ASP A N 19
ATOM 14512 C CA . ASP A 1 29 ? 5.597 9.630 5.005 1.00 0.00 29 ASP A CA 19
ATOM 14513 C C . ASP A 1 29 ? 5.428 9.241 6.446 1.00 0.00 29 ASP A C 19
ATOM 14514 O O . ASP A 1 29 ? 6.069 9.794 7.340 1.00 0.00 29 ASP A O 19
ATOM 14523 N N . ARG A 1 30 ? 4.550 8.284 6.658 1.00 0.00 30 ARG A N 19
ATOM 14524 C CA . ARG A 1 30 ? 4.256 7.779 7.942 1.00 0.00 30 ARG A CA 19
ATOM 14525 C C . ARG A 1 30 ? 5.466 7.056 8.567 1.00 0.00 30 ARG A C 19
ATOM 14526 O O . ARG A 1 30 ? 6.073 7.598 9.499 1.00 0.00 30 ARG A O 19
ATOM 14547 N N . GLU A 1 31 ? 5.840 5.865 8.049 1.00 0.00 31 GLU A N 19
ATOM 14548 C CA . GLU A 1 31 ? 6.975 5.099 8.661 1.00 0.00 31 GLU A CA 19
ATOM 14549 C C . GLU A 1 31 ? 7.280 3.803 7.926 1.00 0.00 31 GLU A C 19
ATOM 14550 O O . GLU A 1 31 ? 8.071 2.983 8.415 1.00 0.00 31 GLU A O 19
ATOM 14562 N N . HIS A 1 32 ? 6.736 3.622 6.768 1.00 0.00 32 HIS A N 19
ATOM 14563 C CA . HIS A 1 32 ? 6.770 2.295 6.199 1.00 0.00 32 HIS A CA 19
ATOM 14564 C C . HIS A 1 32 ? 7.978 1.966 5.333 1.00 0.00 32 HIS A C 19
ATOM 14565 O O . HIS A 1 32 ? 9.010 1.558 5.864 1.00 0.00 32 HIS A O 19
ATOM 14579 N N . PHE A 1 33 ? 7.884 2.140 4.027 1.00 0.00 33 PHE A N 19
ATOM 14580 C CA . PHE A 1 33 ? 8.956 1.675 3.140 1.00 0.00 33 PHE A CA 19
ATOM 14581 C C . PHE A 1 33 ? 9.156 2.640 1.992 1.00 0.00 33 PHE A C 19
ATOM 14582 O O . PHE A 1 33 ? 8.263 3.432 1.686 1.00 0.00 33 PHE A O 19
ATOM 14599 N N . ALA A 1 34 ? 10.294 2.532 1.314 1.00 0.00 34 ALA A N 19
ATOM 14600 C CA . ALA A 1 34 ? 10.613 3.397 0.176 1.00 0.00 34 ALA A CA 19
ATOM 14601 C C . ALA A 1 34 ? 9.703 3.080 -1.007 1.00 0.00 34 ALA A C 19
ATOM 14602 O O . ALA A 1 34 ? 9.326 3.960 -1.776 1.00 0.00 34 ALA A O 19
ATOM 14609 N N . TYR A 1 35 ? 9.338 1.824 -1.133 1.00 0.00 35 TYR A N 19
ATOM 14610 C CA . TYR A 1 35 ? 8.382 1.384 -2.150 1.00 0.00 35 TYR A CA 19
ATOM 14611 C C . TYR A 1 35 ? 7.012 1.296 -1.478 1.00 0.00 35 TYR A C 19
ATOM 14612 O O . TYR A 1 35 ? 6.083 0.641 -1.980 1.00 0.00 35 TYR A O 19
ATOM 14630 N N . GLY A 1 36 ? 6.896 1.994 -0.355 1.00 0.00 36 GLY A N 19
ATOM 14631 C CA . GLY A 1 36 ? 5.782 1.878 0.529 1.00 0.00 36 GLY A CA 19
ATOM 14632 C C . GLY A 1 36 ? 4.469 2.445 0.068 1.00 0.00 36 GLY A C 19
ATOM 14633 O O . GLY A 1 36 ? 4.032 3.457 0.581 1.00 0.00 36 GLY A O 19
ATOM 14637 N N . GLY A 1 37 ? 3.870 1.822 -0.911 1.00 0.00 37 GLY A N 19
ATOM 14638 C CA . GLY A 1 37 ? 2.506 2.112 -1.223 1.00 0.00 37 GLY A CA 19
ATOM 14639 C C . GLY A 1 37 ? 2.137 1.861 -2.649 1.00 0.00 37 GLY A C 19
ATOM 14640 O O . GLY A 1 37 ? 2.748 2.406 -3.572 1.00 0.00 37 GLY A O 19
ATOM 14644 N N . ALA A 1 38 ? 1.174 1.010 -2.818 1.00 0.00 38 ALA A N 19
ATOM 14645 C CA . ALA A 1 38 ? 0.578 0.707 -4.073 1.00 0.00 38 ALA A CA 19
ATOM 14646 C C . ALA A 1 38 ? -0.840 0.242 -3.805 1.00 0.00 38 ALA A C 19
ATOM 14647 O O . ALA A 1 38 ? -1.101 -0.391 -2.772 1.00 0.00 38 ALA A O 19
ATOM 14654 N N . CYS A 1 39 ? -1.754 0.580 -4.672 1.00 0.00 39 CYS A N 19
ATOM 14655 C CA . CYS A 1 39 ? -3.109 0.124 -4.516 1.00 0.00 39 CYS A CA 19
ATOM 14656 C C . CYS A 1 39 ? -3.166 -1.331 -4.932 1.00 0.00 39 CYS A C 19
ATOM 14657 O O . CYS A 1 39 ? -2.783 -1.682 -6.054 1.00 0.00 39 CYS A O 19
ATOM 14664 N N . HIS A 1 40 ? -3.567 -2.172 -4.028 1.00 0.00 40 HIS A N 19
ATOM 14665 C CA . HIS A 1 40 ? -3.614 -3.580 -4.274 1.00 0.00 40 HIS A CA 19
ATOM 14666 C C . HIS A 1 40 ? -4.993 -4.066 -3.867 1.00 0.00 40 HIS A C 19
ATOM 14667 O O . HIS A 1 40 ? -5.500 -3.693 -2.791 1.00 0.00 40 HIS A O 19
ATOM 14681 N N . TYR A 1 41 ? -5.624 -4.830 -4.729 1.00 0.00 41 TYR A N 19
ATOM 14682 C CA . TYR A 1 41 ? -6.941 -5.335 -4.450 1.00 0.00 41 TYR A CA 19
ATOM 14683 C C . TYR A 1 41 ? -6.931 -6.315 -3.299 1.00 0.00 41 TYR A C 19
ATOM 14684 O O . TYR A 1 41 ? -6.093 -7.229 -3.224 1.00 0.00 41 TYR A O 19
ATOM 14702 N N . GLN A 1 42 ? -7.828 -6.105 -2.413 1.00 0.00 42 GLN A N 19
ATOM 14703 C CA . GLN A 1 42 ? -8.058 -6.953 -1.310 1.00 0.00 42 GLN A CA 19
ATOM 14704 C C . GLN A 1 42 ? -9.542 -7.143 -1.281 1.00 0.00 42 GLN A C 19
ATOM 14705 O O . GLN A 1 42 ? -10.256 -6.340 -1.860 1.00 0.00 42 GLN A O 19
ATOM 14719 N N . PHE A 1 43 ? -10.014 -8.180 -0.693 1.00 0.00 43 PHE A N 19
ATOM 14720 C CA . PHE A 1 43 ? -11.422 -8.341 -0.595 1.00 0.00 43 PHE A CA 19
ATOM 14721 C C . PHE A 1 43 ? -11.903 -7.526 0.607 1.00 0.00 43 PHE A C 19
ATOM 14722 O O . PHE A 1 43 ? -11.295 -7.600 1.670 1.00 0.00 43 PHE A O 19
ATOM 14739 N N . PRO A 1 44 ? -12.959 -6.707 0.460 1.00 0.00 44 PRO A N 19
ATOM 14740 C CA . PRO A 1 44 ? -13.682 -6.509 -0.797 1.00 0.00 44 PRO A CA 19
ATOM 14741 C C . PRO A 1 44 ? -13.280 -5.215 -1.541 1.00 0.00 44 PRO A C 19
ATOM 14742 O O . PRO A 1 44 ? -13.831 -4.899 -2.607 1.00 0.00 44 PRO A O 19
ATOM 14753 N N . SER A 1 45 ? -12.333 -4.493 -0.998 1.00 0.00 45 SER A N 19
ATOM 14754 C CA . SER A 1 45 ? -11.957 -3.222 -1.547 1.00 0.00 45 SER A CA 19
ATOM 14755 C C . SER A 1 45 ? -10.441 -3.093 -1.772 1.00 0.00 45 SER A C 19
ATOM 14756 O O . SER A 1 45 ? -9.630 -3.704 -1.053 1.00 0.00 45 SER A O 19
ATOM 14764 N N . VAL A 1 46 ? -10.074 -2.322 -2.778 1.00 0.00 46 VAL A N 19
ATOM 14765 C CA . VAL A 1 46 ? -8.681 -2.046 -3.090 1.00 0.00 46 VAL A CA 19
ATOM 14766 C C . VAL A 1 46 ? -8.084 -1.211 -1.964 1.00 0.00 46 VAL A C 19
ATOM 14767 O O . VAL A 1 46 ? -8.585 -0.130 -1.668 1.00 0.00 46 VAL A O 19
ATOM 14780 N N . LYS A 1 47 ? -7.031 -1.695 -1.353 1.00 0.00 47 LYS A N 19
ATOM 14781 C CA . LYS A 1 47 ? -6.440 -1.009 -0.234 1.00 0.00 47 LYS A CA 19
ATOM 14782 C C . LYS A 1 47 ? -4.959 -0.723 -0.513 1.00 0.00 47 LYS A C 19
ATOM 14783 O O . LYS A 1 47 ? -4.396 -1.235 -1.481 1.00 0.00 47 LYS A O 19
ATOM 14802 N N . CYS A 1 48 ? -4.365 0.118 0.293 1.00 0.00 48 CYS A N 19
ATOM 14803 C CA . CYS A 1 48 ? -3.000 0.537 0.140 1.00 0.00 48 CYS A CA 19
ATOM 14804 C C . CYS A 1 48 ? -2.066 -0.486 0.768 1.00 0.00 48 CYS A C 19
ATOM 14805 O O . CYS A 1 48 ? -2.067 -0.698 2.000 1.00 0.00 48 CYS A O 19
ATOM 14812 N N . PHE A 1 49 ? -1.334 -1.163 -0.074 1.00 0.00 49 PHE A N 19
ATOM 14813 C CA . PHE A 1 49 ? -0.349 -2.112 0.353 1.00 0.00 49 PHE A CA 19
ATOM 14814 C C . PHE A 1 49 ? 0.998 -1.521 0.111 1.00 0.00 49 PHE A C 19
ATOM 14815 O O . PHE A 1 49 ? 1.328 -1.114 -1.003 1.00 0.00 49 PHE A O 19
ATOM 14832 N N . CYS A 1 50 ? 1.752 -1.450 1.123 1.00 0.00 50 CYS A N 19
ATOM 14833 C CA . CYS A 1 50 ? 3.026 -0.862 1.055 1.00 0.00 50 CYS A CA 19
ATOM 14834 C C . CYS A 1 50 ? 4.054 -1.926 0.817 1.00 0.00 50 CYS A C 19
ATOM 14835 O O . CYS A 1 50 ? 4.263 -2.817 1.642 1.00 0.00 50 CYS A O 19
ATOM 14842 N N . LYS A 1 51 ? 4.631 -1.867 -0.348 1.00 0.00 51 LYS A N 19
ATOM 14843 C CA . LYS A 1 51 ? 5.584 -2.832 -0.800 1.00 0.00 51 LYS A CA 19
ATOM 14844 C C . LYS A 1 51 ? 6.897 -2.650 -0.081 1.00 0.00 51 LYS A C 19
ATOM 14845 O O . LYS A 1 51 ? 7.494 -1.580 -0.132 1.00 0.00 51 LYS A O 19
ATOM 14864 N N . ARG A 1 52 ? 7.312 -3.654 0.618 1.00 0.00 52 ARG A N 19
ATOM 14865 C CA . ARG A 1 52 ? 8.612 -3.636 1.211 1.00 0.00 52 ARG A CA 19
ATOM 14866 C C . ARG A 1 52 ? 9.557 -4.334 0.287 1.00 0.00 52 ARG A C 19
ATOM 14867 O O . ARG A 1 52 ? 9.134 -5.189 -0.498 1.00 0.00 52 ARG A O 19
ATOM 14888 N N . GLN A 1 53 ? 10.799 -4.010 0.377 1.00 0.00 53 GLN A N 19
ATOM 14889 C CA . GLN A 1 53 ? 11.789 -4.638 -0.437 1.00 0.00 53 GLN A CA 19
ATOM 14890 C C . GLN A 1 53 ? 12.169 -5.962 0.209 1.00 0.00 53 GLN A C 19
ATOM 14891 O O . GLN A 1 53 ? 12.397 -6.027 1.431 1.00 0.00 53 GLN A O 19
ATOM 14905 N N . CYS A 1 54 ? 12.174 -7.003 -0.560 1.00 0.00 54 CYS A N 19
ATOM 14906 C CA . CYS A 1 54 ? 12.524 -8.294 -0.057 1.00 0.00 54 CYS A CA 19
ATOM 14907 C C . CYS A 1 54 ? 13.690 -8.831 -0.863 1.00 0.00 54 CYS A C 19
ATOM 14908 O O . CYS A 1 54 ? 13.488 -9.596 -1.820 1.00 0.00 54 CYS A O 19
ATOM 14916 N N . ASP A 1 1 ? 15.847 -2.040 -9.700 1.00 0.00 1 ASP A N 20
ATOM 14917 C CA . ASP A 1 1 ? 17.026 -2.922 -9.642 1.00 0.00 1 ASP A CA 20
ATOM 14918 C C . ASP A 1 1 ? 16.651 -4.325 -10.031 1.00 0.00 1 ASP A C 20
ATOM 14919 O O . ASP A 1 1 ? 17.050 -4.824 -11.083 1.00 0.00 1 ASP A O 20
ATOM 14930 N N . GLY A 1 2 ? 15.871 -4.954 -9.192 1.00 0.00 2 GLY A N 20
ATOM 14931 C CA . GLY A 1 2 ? 15.472 -6.311 -9.404 1.00 0.00 2 GLY A CA 20
ATOM 14932 C C . GLY A 1 2 ? 15.158 -6.956 -8.095 1.00 0.00 2 GLY A C 20
ATOM 14933 O O . GLY A 1 2 ? 15.482 -8.116 -7.863 1.00 0.00 2 GLY A O 20
ATOM 14937 N N . VAL A 1 3 ? 14.505 -6.217 -7.245 1.00 0.00 3 VAL A N 20
ATOM 14938 C CA . VAL A 1 3 ? 14.243 -6.670 -5.909 1.00 0.00 3 VAL A CA 20
ATOM 14939 C C . VAL A 1 3 ? 12.855 -7.315 -5.831 1.00 0.00 3 VAL A C 20
ATOM 14940 O O . VAL A 1 3 ? 11.919 -6.886 -6.514 1.00 0.00 3 VAL A O 20
ATOM 14953 N N . LYS A 1 4 ? 12.745 -8.367 -5.053 1.00 0.00 4 LYS A N 20
ATOM 14954 C CA . LYS A 1 4 ? 11.488 -9.051 -4.871 1.00 0.00 4 LYS A CA 20
ATOM 14955 C C . LYS A 1 4 ? 10.687 -8.284 -3.851 1.00 0.00 4 LYS A C 20
ATOM 14956 O O . LYS A 1 4 ? 11.040 -8.263 -2.673 1.00 0.00 4 LYS A O 20
ATOM 14975 N N . LEU A 1 5 ? 9.665 -7.624 -4.283 1.00 0.00 5 LEU A N 20
ATOM 14976 C CA . LEU A 1 5 ? 8.861 -6.872 -3.374 1.00 0.00 5 LEU A CA 20
ATOM 14977 C C . LEU A 1 5 ? 7.646 -7.671 -2.963 1.00 0.00 5 LEU A C 20
ATOM 14978 O O . LEU A 1 5 ? 7.118 -8.490 -3.738 1.00 0.00 5 LEU A O 20
ATOM 14994 N N . CYS A 1 6 ? 7.242 -7.481 -1.750 1.00 0.00 6 CYS A N 20
ATOM 14995 C CA . CYS A 1 6 ? 6.097 -8.156 -1.200 1.00 0.00 6 CYS A CA 20
ATOM 14996 C C . CYS A 1 6 ? 5.042 -7.130 -0.841 1.00 0.00 6 CYS A C 20
ATOM 14997 O O . CYS A 1 6 ? 5.378 -6.049 -0.335 1.00 0.00 6 CYS A O 20
ATOM 15004 N N . ASP A 1 7 ? 3.792 -7.451 -1.114 1.00 0.00 7 ASP A N 20
ATOM 15005 C CA . ASP A 1 7 ? 2.678 -6.540 -0.883 1.00 0.00 7 ASP A CA 20
ATOM 15006 C C . ASP A 1 7 ? 2.206 -6.612 0.557 1.00 0.00 7 ASP A C 20
ATOM 15007 O O . ASP A 1 7 ? 1.641 -7.615 0.995 1.00 0.00 7 ASP A O 20
ATOM 15016 N N . VAL A 1 8 ? 2.451 -5.563 1.287 1.00 0.00 8 VAL A N 20
ATOM 15017 C CA . VAL A 1 8 ? 2.084 -5.472 2.688 1.00 0.00 8 VAL A CA 20
ATOM 15018 C C . VAL A 1 8 ? 0.974 -4.443 2.838 1.00 0.00 8 VAL A C 20
ATOM 15019 O O . VAL A 1 8 ? 1.156 -3.303 2.440 1.00 0.00 8 VAL A O 20
ATOM 15032 N N . PRO A 1 9 ? -0.194 -4.829 3.384 1.00 0.00 9 PRO A N 20
ATOM 15033 C CA . PRO A 1 9 ? -1.313 -3.903 3.580 1.00 0.00 9 PRO A CA 20
ATOM 15034 C C . PRO A 1 9 ? -0.885 -2.670 4.376 1.00 0.00 9 PRO A C 20
ATOM 15035 O O . PRO A 1 9 ? -0.341 -2.789 5.489 1.00 0.00 9 PRO A O 20
ATOM 15046 N N . SER A 1 10 ? -1.074 -1.511 3.784 1.00 0.00 10 SER A N 20
ATOM 15047 C CA . SER A 1 10 ? -0.705 -0.262 4.393 1.00 0.00 10 SER A CA 20
ATOM 15048 C C . SER A 1 10 ? -1.583 0.018 5.614 1.00 0.00 10 SER A C 20
ATOM 15049 O O . SER A 1 10 ? -2.768 0.377 5.477 1.00 0.00 10 SER A O 20
ATOM 15057 N N . GLY A 1 11 ? -1.015 -0.181 6.791 1.00 0.00 11 GLY A N 20
ATOM 15058 C CA . GLY A 1 11 ? -1.737 0.033 8.030 1.00 0.00 11 GLY A CA 20
ATOM 15059 C C . GLY A 1 11 ? -1.944 1.492 8.331 1.00 0.00 11 GLY A C 20
ATOM 15060 O O . GLY A 1 11 ? -2.873 1.870 9.039 1.00 0.00 11 GLY A O 20
ATOM 15064 N N . THR A 1 12 ? -1.105 2.316 7.771 1.00 0.00 12 THR A N 20
ATOM 15065 C CA . THR A 1 12 ? -1.175 3.730 7.992 1.00 0.00 12 THR A CA 20
ATOM 15066 C C . THR A 1 12 ? -1.988 4.418 6.890 1.00 0.00 12 THR A C 20
ATOM 15067 O O . THR A 1 12 ? -1.906 5.618 6.701 1.00 0.00 12 THR A O 20
ATOM 15078 N N . TRP A 1 13 ? -2.718 3.626 6.136 1.00 0.00 13 TRP A N 20
ATOM 15079 C CA . TRP A 1 13 ? -3.636 4.114 5.145 1.00 0.00 13 TRP A CA 20
ATOM 15080 C C . TRP A 1 13 ? -5.044 3.807 5.615 1.00 0.00 13 TRP A C 20
ATOM 15081 O O . TRP A 1 13 ? -5.315 2.673 6.035 1.00 0.00 13 TRP A O 20
ATOM 15102 N N . SER A 1 14 ? -5.920 4.765 5.531 1.00 0.00 14 SER A N 20
ATOM 15103 C CA . SER A 1 14 ? -7.248 4.601 6.028 1.00 0.00 14 SER A CA 20
ATOM 15104 C C . SER A 1 14 ? -8.213 4.086 4.947 1.00 0.00 14 SER A C 20
ATOM 15105 O O . SER A 1 14 ? -8.624 4.830 4.050 1.00 0.00 14 SER A O 20
ATOM 15113 N N . GLY A 1 15 ? -8.506 2.800 5.021 1.00 0.00 15 GLY A N 20
ATOM 15114 C CA . GLY A 1 15 ? -9.536 2.180 4.212 1.00 0.00 15 GLY A CA 20
ATOM 15115 C C . GLY A 1 15 ? -9.262 2.097 2.726 1.00 0.00 15 GLY A C 20
ATOM 15116 O O . GLY A 1 15 ? -8.241 1.533 2.291 1.00 0.00 15 GLY A O 20
ATOM 15120 N N . HIS A 1 16 ? -10.181 2.656 1.962 1.00 0.00 16 HIS A N 20
ATOM 15121 C CA . HIS A 1 16 ? -10.180 2.579 0.517 1.00 0.00 16 HIS A CA 20
ATOM 15122 C C . HIS A 1 16 ? -9.022 3.341 -0.103 1.00 0.00 16 HIS A C 20
ATOM 15123 O O . HIS A 1 16 ? -8.750 4.492 0.235 1.00 0.00 16 HIS A O 20
ATOM 15137 N N . CYS A 1 17 ? -8.359 2.689 -0.999 1.00 0.00 17 CYS A N 20
ATOM 15138 C CA . CYS A 1 17 ? -7.274 3.247 -1.736 1.00 0.00 17 CYS A CA 20
ATOM 15139 C C . CYS A 1 17 ? -7.834 3.820 -3.012 1.00 0.00 17 CYS A C 20
ATOM 15140 O O . CYS A 1 17 ? -8.137 3.079 -3.944 1.00 0.00 17 CYS A O 20
ATOM 15147 N N . GLY A 1 18 ? -8.065 5.106 -3.025 1.00 0.00 18 GLY A N 20
ATOM 15148 C CA . GLY A 1 18 ? -8.561 5.732 -4.218 1.00 0.00 18 GLY A CA 20
ATOM 15149 C C . GLY A 1 18 ? -7.436 6.375 -4.975 1.00 0.00 18 GLY A C 20
ATOM 15150 O O . GLY A 1 18 ? -7.348 6.265 -6.198 1.00 0.00 18 GLY A O 20
ATOM 15154 N N . SER A 1 19 ? -6.572 7.036 -4.260 1.00 0.00 19 SER A N 20
ATOM 15155 C CA . SER A 1 19 ? -5.420 7.624 -4.853 1.00 0.00 19 SER A CA 20
ATOM 15156 C C . SER A 1 19 ? -4.207 6.770 -4.540 1.00 0.00 19 SER A C 20
ATOM 15157 O O . SER A 1 19 ? -3.747 6.700 -3.382 1.00 0.00 19 SER A O 20
ATOM 15165 N N . SER A 1 20 ? -3.714 6.117 -5.557 1.00 0.00 20 SER A N 20
ATOM 15166 C CA . SER A 1 20 ? -2.563 5.260 -5.470 1.00 0.00 20 SER A CA 20
ATOM 15167 C C . SER A 1 20 ? -1.326 6.074 -5.049 1.00 0.00 20 SER A C 20
ATOM 15168 O O . SER A 1 20 ? -0.499 5.613 -4.260 1.00 0.00 20 SER A O 20
ATOM 15176 N N . SER A 1 21 ? -1.237 7.302 -5.545 1.00 0.00 21 SER A N 20
ATOM 15177 C CA . SER A 1 21 ? -0.125 8.179 -5.249 1.00 0.00 21 SER A CA 20
ATOM 15178 C C . SER A 1 21 ? -0.158 8.612 -3.779 1.00 0.00 21 SER A C 20
ATOM 15179 O O . SER A 1 21 ? 0.882 8.642 -3.092 1.00 0.00 21 SER A O 20
ATOM 15187 N N . LYS A 1 22 ? -1.345 8.897 -3.278 1.00 0.00 22 LYS A N 20
ATOM 15188 C CA . LYS A 1 22 ? -1.479 9.338 -1.912 1.00 0.00 22 LYS A CA 20
ATOM 15189 C C . LYS A 1 22 ? -1.258 8.213 -0.938 1.00 0.00 22 LYS A C 20
ATOM 15190 O O . LYS A 1 22 ? -0.623 8.418 0.091 1.00 0.00 22 LYS A O 20
ATOM 15209 N N . CYS A 1 23 ? -1.732 7.016 -1.269 1.00 0.00 23 CYS A N 20
ATOM 15210 C CA . CYS A 1 23 ? -1.602 5.911 -0.343 1.00 0.00 23 CYS A CA 20
ATOM 15211 C C . CYS A 1 23 ? -0.140 5.555 -0.160 1.00 0.00 23 CYS A C 20
ATOM 15212 O O . CYS A 1 23 ? 0.326 5.388 0.970 1.00 0.00 23 CYS A O 20
ATOM 15219 N N . SER A 1 24 ? 0.585 5.516 -1.263 1.00 0.00 24 SER A N 20
ATOM 15220 C CA . SER A 1 24 ? 1.973 5.186 -1.263 1.00 0.00 24 SER A CA 20
ATOM 15221 C C . SER A 1 24 ? 2.785 6.233 -0.523 1.00 0.00 24 SER A C 20
ATOM 15222 O O . SER A 1 24 ? 3.535 5.894 0.400 1.00 0.00 24 SER A O 20
ATOM 15230 N N . GLN A 1 25 ? 2.587 7.504 -0.885 1.00 0.00 25 GLN A N 20
ATOM 15231 C CA . GLN A 1 25 ? 3.302 8.605 -0.261 1.00 0.00 25 GLN A CA 20
ATOM 15232 C C . GLN A 1 25 ? 3.028 8.658 1.245 1.00 0.00 25 GLN A C 20
ATOM 15233 O O . GLN A 1 25 ? 3.946 8.807 2.022 1.00 0.00 25 GLN A O 20
ATOM 15247 N N . GLN A 1 26 ? 1.773 8.484 1.642 1.00 0.00 26 GLN A N 20
ATOM 15248 C CA . GLN A 1 26 ? 1.389 8.540 3.053 1.00 0.00 26 GLN A CA 20
ATOM 15249 C C . GLN A 1 26 ? 1.996 7.367 3.830 1.00 0.00 26 GLN A C 20
ATOM 15250 O O . GLN A 1 26 ? 2.554 7.544 4.903 1.00 0.00 26 GLN A O 20
ATOM 15264 N N . CYS A 1 27 ? 1.883 6.186 3.261 1.00 0.00 27 CYS A N 20
ATOM 15265 C CA . CYS A 1 27 ? 2.408 4.940 3.831 1.00 0.00 27 CYS A CA 20
ATOM 15266 C C . CYS A 1 27 ? 3.921 5.079 4.088 1.00 0.00 27 CYS A C 20
ATOM 15267 O O . CYS A 1 27 ? 4.423 4.853 5.231 1.00 0.00 27 CYS A O 20
ATOM 15274 N N . LYS A 1 28 ? 4.599 5.515 3.042 1.00 0.00 28 LYS A N 20
ATOM 15275 C CA . LYS A 1 28 ? 6.031 5.753 2.980 1.00 0.00 28 LYS A CA 20
ATOM 15276 C C . LYS A 1 28 ? 6.452 6.817 3.989 1.00 0.00 28 LYS A C 20
ATOM 15277 O O . LYS A 1 28 ? 7.310 6.574 4.838 1.00 0.00 28 LYS A O 20
ATOM 15296 N N . ASP A 1 29 ? 5.808 7.977 3.896 1.00 0.00 29 ASP A N 20
ATOM 15297 C CA . ASP A 1 29 ? 6.091 9.142 4.746 1.00 0.00 29 ASP A CA 20
ATOM 15298 C C . ASP A 1 29 ? 5.909 8.823 6.209 1.00 0.00 29 ASP A C 20
ATOM 15299 O O . ASP A 1 29 ? 6.662 9.310 7.061 1.00 0.00 29 ASP A O 20
ATOM 15308 N N . ARG A 1 30 ? 4.917 8.020 6.505 1.00 0.00 30 ARG A N 20
ATOM 15309 C CA . ARG A 1 30 ? 4.623 7.673 7.834 1.00 0.00 30 ARG A CA 20
ATOM 15310 C C . ARG A 1 30 ? 5.609 6.641 8.409 1.00 0.00 30 ARG A C 20
ATOM 15311 O O . ARG A 1 30 ? 6.470 7.015 9.199 1.00 0.00 30 ARG A O 20
ATOM 15332 N N . GLU A 1 31 ? 5.526 5.365 8.001 1.00 0.00 31 GLU A N 20
ATOM 15333 C CA . GLU A 1 31 ? 6.312 4.306 8.707 1.00 0.00 31 GLU A CA 20
ATOM 15334 C C . GLU A 1 31 ? 6.557 3.065 7.843 1.00 0.00 31 GLU A C 20
ATOM 15335 O O . GLU A 1 31 ? 6.715 1.949 8.385 1.00 0.00 31 GLU A O 20
ATOM 15347 N N . HIS A 1 32 ? 6.631 3.204 6.542 1.00 0.00 32 HIS A N 20
ATOM 15348 C CA . HIS A 1 32 ? 6.770 2.007 5.739 1.00 0.00 32 HIS A CA 20
ATOM 15349 C C . HIS A 1 32 ? 8.028 1.904 4.905 1.00 0.00 32 HIS A C 20
ATOM 15350 O O . HIS A 1 32 ? 9.118 1.753 5.455 1.00 0.00 32 HIS A O 20
ATOM 15364 N N . PHE A 1 33 ? 7.899 2.015 3.587 1.00 0.00 33 PHE A N 20
ATOM 15365 C CA . PHE A 1 33 ? 9.017 1.717 2.700 1.00 0.00 33 PHE A CA 20
ATOM 15366 C C . PHE A 1 33 ? 9.107 2.762 1.602 1.00 0.00 33 PHE A C 20
ATOM 15367 O O . PHE A 1 33 ? 8.078 3.297 1.156 1.00 0.00 33 PHE A O 20
ATOM 15384 N N . ALA A 1 34 ? 10.319 3.003 1.113 1.00 0.00 34 ALA A N 20
ATOM 15385 C CA . ALA A 1 34 ? 10.585 4.026 0.097 1.00 0.00 34 ALA A CA 20
ATOM 15386 C C . ALA A 1 34 ? 10.106 3.598 -1.292 1.00 0.00 34 ALA A C 20
ATOM 15387 O O . ALA A 1 34 ? 10.209 4.358 -2.265 1.00 0.00 34 ALA A O 20
ATOM 15394 N N . TYR A 1 35 ? 9.601 2.389 -1.380 1.00 0.00 35 TYR A N 20
ATOM 15395 C CA . TYR A 1 35 ? 9.030 1.882 -2.611 1.00 0.00 35 TYR A CA 20
ATOM 15396 C C . TYR A 1 35 ? 7.562 2.240 -2.700 1.00 0.00 35 TYR A C 20
ATOM 15397 O O . TYR A 1 35 ? 6.938 2.070 -3.755 1.00 0.00 35 TYR A O 20
ATOM 15415 N N . GLY A 1 36 ? 7.011 2.740 -1.596 1.00 0.00 36 GLY A N 20
ATOM 15416 C CA . GLY A 1 36 ? 5.625 3.108 -1.577 1.00 0.00 36 GLY A CA 20
ATOM 15417 C C . GLY A 1 36 ? 4.728 1.898 -1.689 1.00 0.00 36 GLY A C 20
ATOM 15418 O O . GLY A 1 36 ? 5.026 0.844 -1.114 1.00 0.00 36 GLY A O 20
ATOM 15422 N N . GLY A 1 37 ? 3.692 2.020 -2.463 1.00 0.00 37 GLY A N 20
ATOM 15423 C CA . GLY A 1 37 ? 2.734 0.979 -2.601 1.00 0.00 37 GLY A CA 20
ATOM 15424 C C . GLY A 1 37 ? 1.770 1.304 -3.687 1.00 0.00 37 GLY A C 20
ATOM 15425 O O . GLY A 1 37 ? 1.956 2.301 -4.391 1.00 0.00 37 GLY A O 20
ATOM 15429 N N . ALA A 1 38 ? 0.757 0.499 -3.819 1.00 0.00 38 ALA A N 20
ATOM 15430 C CA . ALA A 1 38 ? -0.241 0.683 -4.836 1.00 0.00 38 ALA A CA 20
ATOM 15431 C C . ALA A 1 38 ? -1.567 0.155 -4.331 1.00 0.00 38 ALA A C 20
ATOM 15432 O O . ALA A 1 38 ? -1.618 -0.537 -3.296 1.00 0.00 38 ALA A O 20
ATOM 15439 N N . CYS A 1 39 ? -2.620 0.462 -5.036 1.00 0.00 39 CYS A N 20
ATOM 15440 C CA . CYS A 1 39 ? -3.937 0.011 -4.671 1.00 0.00 39 CYS A CA 20
ATOM 15441 C C . CYS A 1 39 ? -4.143 -1.404 -5.196 1.00 0.00 39 CYS A C 20
ATOM 15442 O O . CYS A 1 39 ? -3.899 -1.681 -6.374 1.00 0.00 39 CYS A O 20
ATOM 15449 N N . HIS A 1 40 ? -4.572 -2.291 -4.346 1.00 0.00 40 HIS A N 20
ATOM 15450 C CA . HIS A 1 40 ? -4.819 -3.653 -4.733 1.00 0.00 40 HIS A CA 20
ATOM 15451 C C . HIS A 1 40 ? -6.161 -4.048 -4.141 1.00 0.00 40 HIS A C 20
ATOM 15452 O O . HIS A 1 40 ? -6.518 -3.585 -3.049 1.00 0.00 40 HIS A O 20
ATOM 15466 N N . TYR A 1 41 ? -6.920 -4.849 -4.847 1.00 0.00 41 TYR A N 20
ATOM 15467 C CA . TYR A 1 41 ? -8.217 -5.241 -4.356 1.00 0.00 41 TYR A CA 20
ATOM 15468 C C . TYR A 1 41 ? -8.086 -6.352 -3.343 1.00 0.00 41 TYR A C 20
ATOM 15469 O O . TYR A 1 41 ? -7.326 -7.309 -3.534 1.00 0.00 41 TYR A O 20
ATOM 15487 N N . GLN A 1 42 ? -8.793 -6.205 -2.283 1.00 0.00 42 GLN A N 20
ATOM 15488 C CA . GLN A 1 42 ? -8.895 -7.183 -1.259 1.00 0.00 42 GLN A CA 20
ATOM 15489 C C . GLN A 1 42 ? -10.303 -7.058 -0.755 1.00 0.00 42 GLN A C 20
ATOM 15490 O O . GLN A 1 42 ? -10.957 -6.060 -1.045 1.00 0.00 42 GLN A O 20
ATOM 15504 N N . PHE A 1 43 ? -10.804 -8.037 -0.088 1.00 0.00 43 PHE A N 20
ATOM 15505 C CA . PHE A 1 43 ? -12.117 -7.926 0.449 1.00 0.00 43 PHE A CA 20
ATOM 15506 C C . PHE A 1 43 ? -12.059 -6.961 1.654 1.00 0.00 43 PHE A C 20
ATOM 15507 O O . PHE A 1 43 ? -11.132 -7.049 2.458 1.00 0.00 43 PHE A O 20
ATOM 15524 N N . PRO A 1 44 ? -13.003 -6.016 1.794 1.00 0.00 44 PRO A N 20
ATOM 15525 C CA . PRO A 1 44 ? -14.109 -5.792 0.876 1.00 0.00 44 PRO A CA 20
ATOM 15526 C C . PRO A 1 44 ? -13.956 -4.497 0.038 1.00 0.00 44 PRO A C 20
ATOM 15527 O O . PRO A 1 44 ? -14.949 -3.963 -0.482 1.00 0.00 44 PRO A O 20
ATOM 15538 N N . SER A 1 45 ? -12.740 -4.011 -0.114 1.00 0.00 45 SER A N 20
ATOM 15539 C CA . SER A 1 45 ? -12.502 -2.775 -0.817 1.00 0.00 45 SER A CA 20
ATOM 15540 C C . SER A 1 45 ? -11.057 -2.718 -1.281 1.00 0.00 45 SER A C 20
ATOM 15541 O O . SER A 1 45 ? -10.185 -3.406 -0.730 1.00 0.00 45 SER A O 20
ATOM 15549 N N . VAL A 1 46 ? -10.819 -1.919 -2.293 1.00 0.00 46 VAL A N 20
ATOM 15550 C CA . VAL A 1 46 ? -9.490 -1.705 -2.818 1.00 0.00 46 VAL A CA 20
ATOM 15551 C C . VAL A 1 46 ? -8.677 -0.981 -1.755 1.00 0.00 46 VAL A C 20
ATOM 15552 O O . VAL A 1 46 ? -9.020 0.128 -1.364 1.00 0.00 46 VAL A O 20
ATOM 15565 N N . LYS A 1 47 ? -7.630 -1.595 -1.288 1.00 0.00 47 LYS A N 20
ATOM 15566 C CA . LYS A 1 47 ? -6.838 -1.019 -0.236 1.00 0.00 47 LYS A CA 20
ATOM 15567 C C . LYS A 1 47 ? -5.401 -0.903 -0.714 1.00 0.00 47 LYS A C 20
ATOM 15568 O O . LYS A 1 47 ? -5.047 -1.473 -1.741 1.00 0.00 47 LYS A O 20
ATOM 15587 N N . CYS A 1 48 ? -4.596 -0.151 -0.024 1.00 0.00 48 CYS A N 20
ATOM 15588 C CA . CYS A 1 48 ? -3.244 0.059 -0.473 1.00 0.00 48 CYS A CA 20
ATOM 15589 C C . CYS A 1 48 ? -2.338 -0.977 0.141 1.00 0.00 48 CYS A C 20
ATOM 15590 O O . CYS A 1 48 ? -2.521 -1.379 1.316 1.00 0.00 48 CYS A O 20
ATOM 15597 N N . PHE A 1 49 ? -1.434 -1.454 -0.659 1.00 0.00 49 PHE A N 20
ATOM 15598 C CA . PHE A 1 49 ? -0.449 -2.413 -0.267 1.00 0.00 49 PHE A CA 20
ATOM 15599 C C . PHE A 1 49 ? 0.913 -1.858 -0.600 1.00 0.00 49 PHE A C 20
ATOM 15600 O O . PHE A 1 49 ? 1.203 -1.557 -1.765 1.00 0.00 49 PHE A O 20
ATOM 15617 N N . CYS A 1 50 ? 1.725 -1.711 0.395 1.00 0.00 50 CYS A N 20
ATOM 15618 C CA . CYS A 1 50 ? 3.045 -1.189 0.240 1.00 0.00 50 CYS A CA 20
ATOM 15619 C C . CYS A 1 50 ? 4.045 -2.289 -0.010 1.00 0.00 50 CYS A C 20
ATOM 15620 O O . CYS A 1 50 ? 3.926 -3.392 0.523 1.00 0.00 50 CYS A O 20
ATOM 15627 N N . LYS A 1 51 ? 5.005 -1.991 -0.834 1.00 0.00 51 LYS A N 20
ATOM 15628 C CA . LYS A 1 51 ? 5.955 -2.964 -1.308 1.00 0.00 51 LYS A CA 20
ATOM 15629 C C . LYS A 1 51 ? 7.205 -2.979 -0.453 1.00 0.00 51 LYS A C 20
ATOM 15630 O O . LYS A 1 51 ? 7.905 -1.974 -0.362 1.00 0.00 51 LYS A O 20
ATOM 15649 N N . ARG A 1 52 ? 7.465 -4.103 0.190 1.00 0.00 52 ARG A N 20
ATOM 15650 C CA . ARG A 1 52 ? 8.675 -4.236 0.989 1.00 0.00 52 ARG A CA 20
ATOM 15651 C C . ARG A 1 52 ? 9.679 -5.097 0.255 1.00 0.00 52 ARG A C 20
ATOM 15652 O O . ARG A 1 52 ? 9.292 -5.973 -0.526 1.00 0.00 52 ARG A O 20
ATOM 15673 N N . GLN A 1 53 ? 10.940 -4.857 0.506 1.00 0.00 53 GLN A N 20
ATOM 15674 C CA . GLN A 1 53 ? 12.009 -5.618 -0.079 1.00 0.00 53 GLN A CA 20
ATOM 15675 C C . GLN A 1 53 ? 12.151 -6.949 0.622 1.00 0.00 53 GLN A C 20
ATOM 15676 O O . GLN A 1 53 ? 12.426 -6.996 1.829 1.00 0.00 53 GLN A O 20
ATOM 15690 N N . CYS A 1 54 ? 11.951 -8.002 -0.096 1.00 0.00 54 CYS A N 20
ATOM 15691 C CA . CYS A 1 54 ? 12.146 -9.319 0.434 1.00 0.00 54 CYS A CA 20
ATOM 15692 C C . CYS A 1 54 ? 13.380 -9.920 -0.222 1.00 0.00 54 CYS A C 20
ATOM 15693 O O . CYS A 1 54 ? 14.498 -9.693 0.288 1.00 0.00 54 CYS A O 20
#

Solvent-accessible surface area: 3765 Å² total; per-residue (Å²): 216,49,79,148,55,46,58,41,81,9,77,85,48,82,57,115,3,64,38,60,79,141,0,20,103,18,1,102,84,147,92,185,35,78,101,0,9,27,39,91,150,76,182,100,44,37,50,0,14,4,54,115,83,93

Sequence (54 aa):
DGVKLCDVPSGTWSGHCGSSSKCSQQCKDREHFAYGGACHYQFPSVKCFCKRQCDGVKLCDVPSGTWSGHCGSSSKCSQQCKDREHFAYGGACHYQFPSVKCFCKRQCDGVKLCDVPSGTWSGHCGSSSKCSQQCKDREHFAYGGACHYQFPSVKCFCKRQCDGVKLCDVPSGTWSGHCGSSSKCSQQCKDREHFAYGGACHYQFPSVKCFCKRQCDGVKLCDVPSGTWSGHCGSSSKCSQQCKDREHFAYGGACHYQFPSVKCFCKRQCDGVKLCDVPSGTWSGHCGSSSKCSQQCKDREHFAYGGACHYQFPSVKCFCKRQCDGVKLCDVPSGTWSGHCGSSSKCSQQCKDREHFAYGGACHYQFPSVKCFCKRQCDGVKLCDVPSGTWSGHCGSSSKCSQQCKDREHFAYGGACHYQFPSVKCFCKRQCDGVKLCDVPSGTWSGHCGSSSKCSQQCKDREHFAYGGACHYQFPSVKCFCKRQCDGVKLCDVPSGTWSGHCGSSSKCSQQCKDREHFAYGGACHYQFPSVKCFCKRQCDGVKLCDVPSGTWSGHCGSSSKCSQQCKDREHFAYGGACHYQFPSVKCFCKRQCDGVKLCDVPSGTWSGHCGSSSKCSQQCKDREHFAYGGACHYQFPSVKCFCKRQCDGVKLCDVPSGTWSGHCGSSSKCSQQCKDREHFAYGGACHYQFPSVKCFCKRQCDGVKLCDVPSGTWSGHCGSSSKCSQQCKDREHFAYGGACHYQFPSVKCFCKRQCDGVKLCDVPSGTWSGHCGSSSKCSQQCKDREHFAYGGACHYQFPSVKCFCKRQCDGVKLCDVPSGTWSGHCGSSSKCSQQCKDREHFAYGGACHYQFPSVKCFCKRQCDGVKLCDVPSGTWSGHCGSSSKCSQQCKDREHFAYGGACHYQFPSVKCFCKRQCDGVKLCDVPSGTWSGHCGSSSKCSQQCKDREHFAYGGACHYQFPSVKCFCKRQCDGVKLCDVPSGTWSGHCGSSSKCSQQCKDREHFAYGGACHYQFPSVKCFCKRQCDGVKLCDVPSGTWSGHCGSSSKCSQQCKDREHFAYGGACHYQFPSVKCFCKRQC

InterPro domains:
  IPR003614 Knottins-like [PF00304] (4-54)
  IPR003614 Knottins-like [SM00505] (5-54)
  IPR008176 Defensin, plant [PS00940] (4-27)
  IPR036574 Knottin, scorpion toxin-like superfamily [G3DSA:3.30.30.10] (1-54)
  IPR036574 Knottin, scorpion toxin-like superfamily [SSF57095] (4-54)

Organism: Heuchera sanguinea (NCBI:txid43368)

CATH classification: 3.30.30.10

Secondary structure (DSSP, 8-state):
----EEEEE-SS--S----HHHHHHHHHHHSS-TT-EEEEE-SSSEEEEEEEE-

Nearest PDB structures (foldseek):
  2n2q-assembly1_A  TM=9.494E-01  e=8.117E-09  Heuchera sanguinea
  2m8b-assembly1_B  TM=7.988E-01  e=1.955E-04  Arabidopsis halleri
  2ksk-assembly1_A  TM=7.608E-01  e=3.471E-02  Saccharum officinarum
  7jn6-assembly1_A  TM=6.962E-01  e=7.274E-02  Arabidopsis thaliana
  2n2q-assembly1_A  TM=9.578E-01  e=4.753E-09  Heuchera sanguinea

Radius of gyration: 10.27 Å; Cα contacts (8 Å, |Δi|>4): 114; chains: 1; bounding box: 30×18×22 Å

Foldseek 3Di:
DDFDWDWAFQPQDPPACPDQVCQQCRSCVPDHDPQGWGFDDDPPHTGTTGIDGD